Protein 9DBN (pdb70)

Sequence (1047 aa):
LKVIVGALIHSVKKLADVTILTIFCLSVFALVGLQLFKGNLKNKCVKNDMAVNETTNYSSHRKPDIYINKRGTSDPLLCGNGSDSGHCPDGYICLKTSDNPDFNYTSFDSFAWAFLSLFRLMTQDSWERLYQQTLRTSGKIYMIFFVLVIFLGSFYLVNLILAVVTMAYEEQNQATWVKLKTILFGLVTDPFAELTITLCIVVNTIFMAMEHHGMSPTFEAMLQIGNIVFTIFFTAEMVFKIIAFDPYYYFQKKWNIFDCIIVTVSLLELGVAKKGSLSVLRSFRLLRVFKLAKSWPTLNTLIKIIGNSVGALGNLTIILAIIVFVFALVGKQLLGENYRNNRKNISAPHEDWPRWHMHDFFHSFLIVFRILCGEWIENMWACMEVGQKSICLILFLTVMVLGNLVVLNLFIALLLNSFSADVGWQVRKTCYRIVEHSWFESFIIFMILLSSGSLAFEDYYLDQKPTVKALLEYTDRVFTFIFVFEMLLKWVAYGFKKYFTNAWCWLDFLIVNISLISLTAKILEYSEVAPIKALRTLRALRPLRALSRFEGMRVVVDALVGAIPSIMNVLLVCLIFWLIFSIMGVNLFAGKFWRCINYTDGEFSLVPLSIVNNKSDCKIQNSTGSFFWVNVKVNFDNVAMGYLALLQVATFKGWMDIMYAAVDSREVNMQPKWEDNVYMYLYFVIFIIFGGFFTLNLFVGVIIDNFNQQKKKLGGQDIFMTEEQKKYYNAMKKLGSKKPQKPIPRPLNKFQGFVFDIVTRQAFDITIMVLICLNMITMMVETDDQSEEKTKILGKINQFFVAVFTGECVMKMFALRQYYFTNGWNVFDFIVVVLSIASLIFSAILKSLQSYFSPTLFRVIRLARIGRILRLIRAAKGIRTLLFALMMSLPALFNIGLLLFLVMFIYSIFGMSSFPHVRWEAGIDDMFNFQTFANSMLCLFQITTSAGWDGLLSPILNTGPPYCDPNLPNSNGTRGDCGSPAVGIIFFTTYIIISFLIVVNMYIAVILENFNECRYWLGGCSAGQTCCKHLVCSRRHGWCVWDGTFS

Secondary structure (DSSP, 8-state):
-HHHHHHHHHHHHHTHHHHHHHHHHHHHHHHHHHHH-SSGGGEEEEE---S--SS-S-S--SS-----BPTTSSSBPB--SSTTS--PPTTEEEEE-S--HHHHT--SSSHHHHHHHHHHHHHTTTHHHHHHHHHHHT-GGGHHHHHHHIIIIIIHHHHHHHHHHHHHHHHHHHH--TTHHHHHT-----TTHHHHHHHHHHHHHHHHTT--SS--HHHHHHHHHHHHHHHHHHHHHHHHHHHHS-HHHHHTSHHHHHHHHHHHHHHHHBTTB--SS-HHHHTTGGGGGGGGGTT-HHHHHHHHHHHHHHTTTHHHHHHHHHHHHHHHHHHHHHHHHHHHHTHHHHS-TT-SS-SS--SSSHHHHHHHHHHHHT--HHHHHHHHHHS-HHHHHHHHHHHHHHHHHHHHHHHHHHHHHTT---HHHHHHHHHHHHHTSTTTTHHHHHHHHHHHHHHTT-SGGGTT-HHHHHHHHHHHHHHHHHHHHHHHHHHHHS-HHHHHT-TTTTHHHHHHHHHHHHHHHHHSS-TTSHHHHHHHHGGGGGGGHHHHHSHHHHHHHHHHHTTHHHHHHHHHHHHHHHHHHHHHHHHHHTT---EEEEESSS-EEEPPTTT--BHHHHHHT-SSTTEEEE--SS-SSSHHHHHHHHHHHHHTSSHHHHHHHHHH--BTTB---TTTTTTHHHHHHHHHIIIIIIHHHHHHHHHHHHHHHHHHHHTSSTTT--HHHHHHHHHHHHHHT----PPP----SHHHHHHHHHHT-HHHHHHHHHHHHHHHHHHHS--SS--HHHHHHHHHHHHHHHHHHHHHHHHHHHHS-SHHHHSHHHHHHHHHHHHHHHHHHHHHHHHT-SS---HHHHHHHHGGGGHHHHGGGTT-HHHHHHHHHHHHHHHHHHHHHHHHHHHHHHHHHHHHHHSSS----SS--SSSSSSSHHHHHHHHHHHHTTTTHH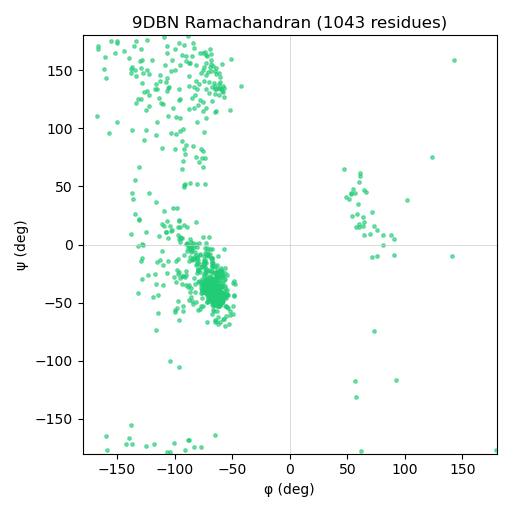HHHHHHH--STTTS-TT-SS-TTTTTTPPPHHHHHHHHHHHHHHHHHHHHHHHHHHHHHHH-/---TTS----SSS--SSSEEE-SSS--EEE-SS--

Radius of gyration: 33.31 Å; Cα contacts (8 Å, |Δi|>4): 1333; chains: 2; bounding box: 83×89×117 Å

Foldseek 3Di:
DVVVVVVVVVVCVLCVLLVVLLLQVLLLLLLLLLLQFALLLQWFFFFDPPDDDPDDPCPPVPPSRPFDCDFADPHGQGAAPDPQAAHDPPRTDTDRHDAGPLRNQQGSFALVNSSVLLVCLLLVQLNVVSVNSCCNRSGLVCVVSSVCSCVPSNLLSVLVLLLSLLVVVVVVPVVHVVLVVVQQVLCQDDVCNVVVVVVLLVVLLVLLQFAFQPADPVSVVVSVVSLVVSLVVLVCVLVSVCSNDDVCVQCVDVLNVLSVVLSVLSVCDVVVHDLQLPCLSVLSSLVNNLSCCVVFVLSVLLVLLVCCVVPVVVVLNVVLVVVLLVLLVVCQVQQLVLQQVVQVVVPDPPDNHHPQGSNDSVSSSLLLLVLLVRHQPSVLSSSVVRHPNVVSVCSSVVSNVVNNSSLSSSLSVSLCVRQVCVVLVVLLVVLVCVCPDPCNQVVLLVLLVVLLVLLQFPFLCVVVVPVNVVVSVVSLVVSLVVLVVNLVSVCSRDPPVVQVPDPQSVVSVVLSVLSVVLVVCVVDDPNPPPVSVVSVLQNLCSNCNNLVSDVLSVLQVVLLVLCVVLVVSLVVSLVSVVLSLLSSQSSSFRQQQKAKWFQDPSHTHGDDCVQFWFLVSLVVPPPDVGIDTGGQLQGSRHSVSSVLLLVCLQLVHCNVVHLQSSQQGNDHRTHGHGRNNVCCSVVSSVSNVSSHSSSVSSSLSSVVVSSVVVCVVVVDLSSSFDPVRVVVLVVLVVVVVCPDDDDADADPDPFLRVLVVVLPDPVNVVVLLVLLVVLSVLSNRRGNPDDPVSVVVSLVVLVVSLVVLVVSLVSCCRNGPCVCVVDPLSVLSVVLSVLSVVLNVVLVVVVVPPDDDDVSVNSVSVSSNSSSSVSCCVVSPSSVLSVSLVVSLCRSLVSLVVVLVSLLSSLLSSQSPQAQQADQRFSDDVQCGNRGSSNSSSVLVCCLSPNCLSVHCVSQSDDDPPNFHQPAPPPPPCRGRHHPNVVSSCSSVVSNVVSVSSSSVSSVSSSVSSVD/DQDEAPQDAQDPDWHDPCWGFDPDRTGIYNNRDDD

Solvent-accessible surface area: 50997 Å² total; per-residue (Å²): 175,155,128,100,63,14,54,110,74,121,49,79,138,67,28,34,75,1,67,91,8,16,93,34,23,11,14,10,29,0,0,15,0,0,9,13,1,11,0,34,1,24,15,14,1,14,84,54,92,116,83,150,88,183,99,76,74,140,100,58,124,172,171,44,82,91,63,58,70,54,122,42,53,78,49,34,24,13,0,4,141,32,111,42,8,1,108,32,51,147,13,42,85,23,93,106,19,94,73,16,14,16,101,66,26,4,2,0,12,24,58,58,98,0,65,51,5,0,47,6,0,15,37,37,3,25,0,29,75,0,0,29,18,1,0,6,5,18,0,43,110,34,40,92,14,0,55,79,4,5,66,38,5,1,23,12,4,55,6,4,35,34,11,17,11,20,98,12,34,81,97,84,54,136,81,144,217,97,107,108,105,48,34,146,150,29,121,36,92,78,131,117,13,88,94,62,30,34,90,22,4,53,52,3,13,88,47,13,20,73,33,46,76,60,40,55,91,102,59,29,32,83,15,42,105,10,15,65,71,20,6,102,105,4,27,30,30,16,71,128,16,58,70,21,71,64,105,176,146,1,80,141,73,167,102,17,48,47,8,28,78,0,7,64,33,1,95,118,1,32,9,16,18,39,115,43,45,63,9,47,76,44,7,54,2,0,52,2,14,50,39,37,1,144,92,47,100,17,9,37,31,3,38,116,0,31,30,28,4,119,46,88,11,10,106,66,41,97,65,34,43,93,31,10,98,77,24,0,90,58,2,60,114,78,1,3,80,43,1,96,71,38,64,149,86,21,22,45,112,130,52,93,48,8,38,14,5,3,64,60,79,29,4,0,22,1,7,2,18,13,1,24,21,22,30,0,2,78,8,0,18,16,0,7,64,14,9,99,110,60,72,0,72,111,26,2,47,55,4,14,76,92,0,46,64,34,35,44,50,1,17,3,1,0,9,18,52,16,29,90,123,129,120,38,127,97,68,79,112,34,9,59,115,54,21,115,47,75,170,39,94,65,84,3,44,118,13,1,104,78,5,10,33,12,4,7,126,42,26,62,67,13,93,119,99,101,103,42,81,53,112,9,103,129,42,7,111,72,26,5,80,57,3,26,138,15,20,88,49,63,53,52,0,71,34,118,173,121,9,79,108,60,83,19,24,100,39,12,35,90,0,4,50,27,1,60,80,2,29,67,12,60,123,100,98,147,26,146,60,78,85,29,97,55,48,94,52,62,38,2,35,12,0,37,7,20,14,14,65,79,73,1,2,79,24,0,20,62,8,42,69,30,1,84,80,23,32,108,72,5,95,73,0,26,81,34,22,29,30,12,12,0,1,30,0,2,18,9,0,20,2,26,2,82,53,0,4,35,67,80,120,9,69,65,24,83,8,78,62,111,82,0,56,46,94,63,26,4,142,119,70,65,112,82,77,18,37,53,46,16,25,4,44,10,15,1,12,73,46,73,41,0,50,9,0,1,23,2,1,27,32,38,42,12,2,31,77,0,0,49,13,0,0,15,1,44,86,69,84,64,0,15,82,80,36,58,30,30,131,10,2,78,14,1,4,72,2,13,65,58,1,19,34,7,8,76,0,0,19,30,0,24,7,61,60,19,6,76,79,36,68,138,127,127,68,30,33,50,10,4,1,6,95,108,36,86,127,110,19,67,42,4,74,141,130,26,64,127,154,110,124,122,106,53,77,136,22,151,69,196,123,18,4,126,40,31,47,58,15,85,92,120,33,26,64,100,61,11,41,78,40,0,55,92,1,24,89,29,3,31,94,11,51,35,143,41,67,144,111,52,61,110,72,21,24,123,54,16,96,101,13,4,62,34,8,36,36,41,6,90,62,26,73,82,1,21,124,132,56,2,124,98,74,56,69,15,47,51,9,68,85,11,5,67,90,0,62,51,14,31,86,103,17,55,73,17,135,83,138,104,56,186,46,44,99,60,78,52,64,63,37,36,37,24,11,41,3,1,0,57,26,19,24,112,58,27,169,10,3,76,80,25,46,57,15,18,63,1,0,67,8,2,7,117,0,0,23,50,11,16,94,11,18,25,12,11,23,0,13,44,0,3,65,33,4,11,35,6,47,92,32,70,8,7,13,53,4,0,2,5,24,28,48,38,1,0,27,0,0,0,18,1,0,12,26,29,2,10,0,39,14,2,0,20,1,2,17,3,110,14,86,1,25,6,57,54,140,35,113,96,23,111,61,27,129,2,9,7,3,28,55,62,65,0,44,106,13,0,22,51,0,7,65,61,1,70,42,10,21,31,11,9,35,24,0,5,25,13,3,42,120,98,96,35,88,69,135,120,19,18,7,88,54,83,90,93,4,84,100,93,7,71,42,29,124,102,80,22,68,0,1,22,36,44,55,179,81

Structure (mmCIF, N/CA/C/O backbone):
data_9DBN
#
_entry.id   9DBN
#
_cell.length_a   1.00
_cell.length_b   1.00
_cell.length_c   1.00
_cell.angle_alpha   90.00
_cell.angle_beta   90.00
_cell.angle_gamma   90.00
#
_symmetry.space_group_name_H-M   'P 1'
#
loop_
_entity.id
_entity.type
_entity.pdbx_description
1 polymer 'Sodium channel protein type 10 subunit alpha'
2 polymer Beta/omega-theraphotoxin-Tp1a
3 branched beta-D-mannopyranose-(1-4)-2-acetamido-2-deoxy-beta-D-glucopyranose-(1-4)-2-acetamido-2-deoxy-beta-D-glucopyranose
4 non-polymer CHOLESTEROL
5 non-polymer 1,2-DIOLEOYL-SN-GLYCERO-3-PHOSPHOCHOLINE
6 non-polymer 1-O-OCTADECYL-SN-GLYCERO-3-PHOSPHOCHOLINE
7 non-polymer O-[(R)-{[(2R)-2,3-bis(octadecanoyloxy)propyl]oxy}(hydroxy)phosphoryl]-L-serine
#
loop_
_atom_site.group_PDB
_atom_site.id
_atom_site.type_symbol
_atom_site.label_atom_id
_atom_site.label_alt_id
_atom_site.label_comp_id
_atom_site.label_asym_id
_atom_site.label_entity_id
_atom_site.label_seq_id
_atom_site.pdbx_PDB_ins_code
_atom_site.Cartn_x
_atom_site.Cartn_y
_atom_site.Cartn_z
_atom_site.occupancy
_atom_site.B_iso_or_equiv
_atom_site.auth_seq_id
_atom_site.auth_comp_id
_atom_site.auth_asym_id
_atom_site.auth_atom_id
_atom_site.pdbx_PDB_model_num
ATOM 1 N N . LEU A 1 277 ? 135.046 185.231 152.217 1.00 161.67 232 LEU A N 1
ATOM 2 C CA . LEU A 1 277 ? 136.061 184.416 152.874 1.00 164.77 232 LEU A CA 1
ATOM 3 C C . LEU A 1 277 ? 135.441 183.554 153.969 1.00 168.08 232 LEU A C 1
ATOM 4 O O . LEU A 1 277 ? 136.056 182.600 154.447 1.00 168.69 232 LEU A O 1
ATOM 9 N N . LYS A 1 278 ? 134.215 183.897 154.368 1.00 168.99 233 LYS A N 1
ATOM 10 C CA . LYS A 1 278 ? 133.516 183.077 155.350 1.00 170.14 233 LYS A CA 1
ATOM 11 C C . LYS A 1 278 ? 133.238 181.681 154.810 1.00 170.12 233 LYS A C 1
ATOM 12 O O . LYS A 1 278 ? 133.253 180.708 155.571 1.00 169.58 233 LYS A O 1
ATOM 18 N N . VAL A 1 279 ? 133.000 181.560 153.502 1.00 169.12 234 VAL A N 1
ATOM 19 C CA . VAL A 1 279 ? 132.741 180.251 152.908 1.00 167.30 234 VAL A CA 1
ATOM 20 C C . VAL A 1 279 ? 133.972 179.359 153.024 1.00 169.05 234 VAL A C 1
ATOM 21 O O . VAL A 1 279 ? 133.882 178.194 153.431 1.00 169.70 234 VAL A O 1
ATOM 25 N N . ILE A 1 280 ? 135.146 179.893 152.674 1.00 168.74 235 ILE A N 1
ATOM 26 C CA . ILE A 1 280 ? 136.358 179.084 152.759 1.00 165.73 235 ILE A CA 1
ATOM 27 C C . ILE A 1 280 ? 136.743 178.837 154.213 1.00 164.75 235 ILE A C 1
ATOM 28 O O . ILE A 1 280 ? 137.304 177.784 154.539 1.00 162.47 235 ILE A O 1
ATOM 33 N N . VAL A 1 281 ? 136.444 179.780 155.111 1.00 167.23 236 VAL A N 1
ATOM 34 C CA . VAL A 1 281 ? 136.683 179.545 156.535 1.00 168.59 236 VAL A CA 1
ATOM 35 C C . VAL A 1 281 ? 135.824 178.387 157.031 1.00 167.23 236 VAL A C 1
ATOM 36 O O . VAL A 1 281 ? 136.297 177.507 157.761 1.00 164.65 236 VAL A O 1
ATOM 40 N N . GLY A 1 282 ? 134.548 178.373 156.641 1.00 166.97 237 GLY A N 1
ATOM 41 C CA . GLY A 1 282 ? 133.683 177.264 157.008 1.00 164.48 237 GLY A CA 1
ATOM 42 C C . GLY A 1 282 ? 134.142 175.948 156.412 1.00 162.29 237 GLY A C 1
ATOM 43 O O . GLY A 1 282 ? 134.089 174.905 157.068 1.00 158.88 237 GLY A O 1
ATOM 44 N N . ALA A 1 283 ? 134.602 175.978 155.160 1.00 165.45 238 ALA A N 1
ATOM 45 C CA . ALA A 1 283 ? 135.132 174.766 154.544 1.00 163.53 238 ALA A CA 1
ATOM 46 C C . ALA A 1 283 ? 136.342 174.248 155.309 1.00 157.67 238 ALA A C 1
ATOM 47 O O . ALA A 1 283 ? 136.459 173.043 155.559 1.00 153.65 238 ALA A O 1
ATOM 49 N N . LEU A 1 284 ? 137.247 175.148 155.703 1.00 157.97 239 LEU A N 1
ATOM 50 C CA . LEU A 1 284 ? 138.429 174.737 156.453 1.00 155.89 239 LEU A CA 1
ATOM 51 C C . LEU A 1 284 ? 138.058 174.173 157.818 1.00 152.14 239 LEU A C 1
ATOM 52 O O . LEU A 1 284 ? 138.617 173.157 158.250 1.00 147.34 239 LEU A O 1
ATOM 57 N N . ILE A 1 285 ? 137.121 174.818 158.520 1.00 156.50 240 ILE A N 1
ATOM 58 C CA . ILE A 1 285 ? 136.764 174.338 159.852 1.00 153.90 240 ILE A CA 1
ATOM 59 C C . ILE A 1 285 ? 136.045 172.998 159.761 1.00 148.51 240 ILE A C 1
ATOM 60 O O . ILE A 1 285 ? 136.239 172.123 160.607 1.00 140.87 240 ILE A O 1
ATOM 65 N N . HIS A 1 286 ? 135.224 172.797 158.725 1.00 152.28 241 HIS A N 1
ATOM 66 C CA . HIS A 1 286 ? 134.606 171.486 158.538 1.00 150.06 241 HIS A CA 1
ATOM 67 C C . HIS A 1 286 ? 135.647 170.426 158.194 1.00 142.43 241 HIS A C 1
ATOM 68 O O . HIS A 1 286 ? 135.587 169.298 158.703 1.00 134.49 241 HIS A O 1
ATOM 75 N N . SER A 1 287 ? 136.612 170.770 157.335 1.00 144.89 242 SER A N 1
ATOM 76 C CA . SER A 1 287 ? 137.634 169.810 156.935 1.00 138.29 242 SER A CA 1
ATOM 77 C C . SER A 1 287 ? 138.505 169.406 158.116 1.00 133.29 242 SER A C 1
ATOM 78 O O . SER A 1 287 ? 138.947 168.255 158.204 1.00 127.48 242 SER A O 1
ATOM 81 N N . VAL A 1 288 ? 138.790 170.343 159.020 1.00 136.74 243 VAL A N 1
ATOM 82 C CA . VAL A 1 288 ? 139.542 169.970 160.214 1.00 131.61 243 VAL A CA 1
ATOM 83 C C . VAL A 1 288 ? 138.643 169.238 161.206 1.00 123.19 243 VAL A C 1
ATOM 84 O O . VAL A 1 288 ? 139.089 168.316 161.893 1.00 116.23 243 VAL A O 1
ATOM 88 N N . LYS A 1 289 ? 137.360 169.611 161.275 1.00 124.53 244 LYS A N 1
ATOM 89 C CA . LYS A 1 289 ? 136.449 169.009 162.243 1.00 120.55 244 LYS A CA 1
ATOM 90 C C . LYS A 1 289 ? 136.228 167.533 161.953 1.00 116.02 244 LYS A C 1
ATOM 91 O O . LYS A 1 289 ? 136.158 166.713 162.876 1.00 113.28 244 LYS A O 1
ATOM 97 N N . LYS A 1 290 ? 136.092 167.174 160.673 1.00 116.21 245 LYS A N 1
ATOM 98 C CA . LYS A 1 290 ? 135.954 165.760 160.341 1.00 112.07 245 LYS A CA 1
ATOM 99 C C . LYS A 1 290 ? 137.169 164.969 160.806 1.00 103.26 245 LYS A C 1
ATOM 100 O O . LYS A 1 290 ? 137.034 163.813 161.220 1.00 95.38 245 LYS A O 1
ATOM 106 N N . LEU A 1 291 ? 138.351 165.584 160.778 1.00 106.80 246 LEU A N 1
ATOM 107 C CA . LEU A 1 291 ? 139.583 164.950 161.226 1.00 101.31 246 LEU A CA 1
ATOM 108 C C . LEU A 1 291 ? 140.087 165.501 162.556 1.00 95.65 246 LEU A C 1
ATOM 109 O O . LEU A 1 291 ? 141.219 165.203 162.942 1.00 85.73 246 LEU A O 1
ATOM 114 N N . ALA A 1 292 ? 139.283 166.298 163.266 1.00 103.21 247 ALA A N 1
ATOM 115 C CA . ALA A 1 292 ? 139.757 166.908 164.508 1.00 96.44 247 ALA A CA 1
ATOM 116 C C . ALA A 1 292 ? 140.014 165.861 165.582 1.00 85.01 247 ALA A C 1
ATOM 117 O O . ALA A 1 292 ? 141.090 165.834 166.192 1.00 81.27 247 ALA A O 1
ATOM 119 N N . ASP A 1 293 ? 139.033 164.992 165.832 1.00 86.07 248 ASP A N 1
ATOM 120 C CA . ASP A 1 293 ? 139.192 163.981 166.870 1.00 88.43 248 ASP A CA 1
ATOM 121 C C . ASP A 1 293 ? 140.320 163.019 166.530 1.00 81.04 248 ASP A C 1
ATOM 122 O O . ASP A 1 293 ? 141.140 162.682 167.393 1.00 84.12 248 ASP A O 1
ATOM 127 N N . VAL A 1 294 ? 140.390 162.581 165.272 1.00 71.47 249 VAL A N 1
ATOM 128 C CA . VAL A 1 294 ? 141.428 161.634 164.885 1.00 71.66 249 VAL A CA 1
ATOM 129 C C . VAL A 1 294 ? 142.803 162.289 164.945 1.00 75.50 249 VAL A C 1
ATOM 130 O O . VAL A 1 294 ? 143.783 161.650 165.332 1.00 72.06 249 VAL A O 1
ATOM 134 N N . THR A 1 295 ? 142.900 163.577 164.602 1.00 82.28 250 THR A N 1
ATOM 135 C CA . THR A 1 295 ? 144.194 164.253 164.657 1.00 77.09 250 THR A CA 1
ATOM 136 C C . THR A 1 295 ? 144.651 164.458 166.095 1.00 72.36 250 THR A C 1
ATOM 137 O O . THR A 1 295 ? 145.835 164.274 166.411 1.00 67.71 250 THR A O 1
ATOM 141 N N . ILE A 1 296 ? 143.729 164.838 166.983 1.00 74.44 251 ILE A N 1
ATOM 142 C CA . ILE A 1 296 ? 144.083 164.973 168.392 1.00 69.74 251 ILE A CA 1
ATOM 143 C C . ILE A 1 296 ? 144.504 163.626 168.961 1.00 63.59 251 ILE A C 1
ATOM 144 O O . ILE A 1 296 ? 145.475 163.535 169.721 1.00 65.19 251 ILE A O 1
ATOM 149 N N . LEU A 1 297 ? 143.794 162.556 168.598 1.00 63.59 252 LEU A N 1
ATOM 150 C CA . LEU A 1 297 ? 144.188 161.234 169.072 1.00 60.10 252 LEU A CA 1
ATOM 151 C C . LEU A 1 297 ? 145.550 160.832 168.521 1.00 55.27 252 LEU A C 1
ATOM 152 O O . LEU A 1 297 ? 146.353 160.219 169.231 1.00 61.11 252 LEU A O 1
ATOM 157 N N . THR A 1 298 ? 145.829 161.165 167.258 1.00 55.69 253 THR A N 1
ATOM 158 C CA . THR A 1 298 ? 147.127 160.832 166.679 1.00 62.35 253 THR A CA 1
ATOM 159 C C . THR A 1 298 ? 148.250 161.542 167.420 1.00 56.56 253 THR A C 1
ATOM 160 O O . THR A 1 298 ? 149.247 160.919 167.801 1.00 41.92 253 THR A O 1
ATOM 164 N N . ILE A 1 299 ? 148.095 162.846 167.654 1.00 57.63 254 ILE A N 1
ATOM 165 C CA . ILE A 1 299 ? 149.156 163.585 168.331 1.00 47.81 254 ILE A CA 1
ATOM 166 C C . ILE A 1 299 ? 149.303 163.110 169.773 1.00 48.54 254 ILE A C 1
ATOM 167 O O . ILE A 1 299 ? 150.421 162.986 170.284 1.00 46.92 254 ILE A O 1
ATOM 172 N N . PHE A 1 300 ? 148.188 162.786 170.437 1.00 51.78 255 PHE A N 1
ATOM 173 C CA . PHE A 1 300 ? 148.253 162.337 171.824 1.00 40.81 255 PHE A CA 1
ATOM 174 C C . PHE A 1 300 ? 148.946 160.984 171.935 1.00 33.91 255 PHE A C 1
ATOM 175 O O . PHE A 1 300 ? 149.849 160.803 172.760 1.00 37.30 255 PHE A O 1
ATOM 183 N N . CYS A 1 301 ? 148.524 160.013 171.124 1.00 32.93 256 CYS A N 1
ATOM 184 C CA . CYS A 1 301 ? 149.141 158.694 171.177 1.00 33.63 256 CYS A CA 1
ATOM 185 C C . CYS A 1 301 ? 150.598 158.751 170.743 1.00 39.73 256 CYS A C 1
ATOM 186 O O . CYS A 1 301 ? 151.445 158.051 171.311 1.00 41.97 256 CYS A O 1
ATOM 189 N N . LEU A 1 302 ? 150.914 159.579 169.742 1.00 42.01 257 LEU A N 1
ATOM 190 C CA . LEU A 1 302 ? 152.302 159.718 169.321 1.00 34.40 257 LEU A CA 1
ATOM 191 C C . LEU A 1 302 ? 153.153 160.330 170.424 1.00 26.94 257 LEU A C 1
ATOM 192 O O . LEU A 1 302 ? 154.280 159.890 170.650 1.00 33.25 257 LEU A O 1
ATOM 197 N N . SER A 1 303 ? 152.630 161.336 171.131 1.00 23.36 258 SER A N 1
ATOM 198 C CA . SER A 1 303 ? 153.372 161.923 172.243 1.00 25.87 258 SER A CA 1
ATOM 199 C C . SER A 1 303 ? 153.574 160.916 173.370 1.00 29.62 258 SER A C 1
ATOM 200 O O . SER A 1 303 ? 154.657 160.845 173.965 1.00 36.12 258 SER A O 1
ATOM 203 N N . VAL A 1 304 ? 152.542 160.128 173.677 1.00 32.04 259 VAL A N 1
ATOM 204 C CA . VAL A 1 304 ? 152.651 159.137 174.745 1.00 27.28 259 VAL A CA 1
ATOM 205 C C . VAL A 1 304 ? 153.694 158.084 174.389 1.00 26.70 259 VAL A C 1
ATOM 206 O O . VAL A 1 304 ? 154.546 157.719 175.211 1.00 35.93 259 VAL A O 1
ATOM 210 N N . PHE A 1 305 ? 153.656 157.590 173.152 1.00 21.76 260 PHE A N 1
ATOM 211 C CA . PHE A 1 305 ? 154.626 156.579 172.755 1.00 20.92 260 PHE A CA 1
ATOM 212 C C . PHE A 1 305 ? 156.013 157.180 172.570 1.00 25.08 260 PHE A C 1
ATOM 213 O O . PHE A 1 305 ? 157.015 156.478 172.726 1.00 22.54 260 PHE A O 1
ATOM 221 N N . ALA A 1 306 ? 156.094 158.475 172.261 1.00 27.58 261 ALA A N 1
ATOM 222 C CA . ALA A 1 306 ? 157.379 159.160 172.250 1.00 15.99 261 ALA A CA 1
ATOM 223 C C . ALA A 1 306 ? 157.976 159.209 173.645 1.00 18.96 261 ALA A C 1
ATOM 224 O O . ALA A 1 306 ? 159.184 159.024 173.816 1.00 19.32 261 ALA A O 1
ATOM 226 N N . LEU A 1 307 ? 157.141 159.467 174.654 1.00 21.99 262 LEU A N 1
ATOM 227 C CA . LEU A 1 307 ? 157.608 159.416 176.035 1.00 13.10 262 LEU A CA 1
ATOM 228 C C . LEU A 1 307 ? 158.058 158.012 176.410 1.00 11.53 262 LEU A C 1
ATOM 229 O O . LEU A 1 307 ? 159.088 157.838 177.072 1.00 17.12 262 LEU A O 1
ATOM 234 N N . VAL A 1 308 ? 157.300 156.998 175.996 1.00 11.01 263 VAL A N 1
ATOM 235 C CA . VAL A 1 308 ? 157.687 155.617 176.279 1.00 12.15 263 VAL A CA 1
ATOM 236 C C . VAL A 1 308 ? 159.036 155.303 175.641 1.00 13.14 263 VAL A C 1
ATOM 237 O O . VAL A 1 308 ? 159.917 154.701 176.268 1.00 15.89 263 VAL A O 1
ATOM 241 N N . GLY A 1 309 ? 159.214 155.707 174.381 1.00 16.77 264 GLY A N 1
ATOM 242 C CA . GLY A 1 309 ? 160.472 155.459 173.698 1.00 13.50 264 GLY A CA 1
ATOM 243 C C . GLY A 1 309 ? 161.634 156.208 174.318 1.00 15.72 264 GLY A C 1
ATOM 244 O O . GLY A 1 309 ? 162.714 155.648 174.495 1.00 12.95 264 GLY A O 1
ATOM 245 N N . LEU A 1 310 ? 161.427 157.479 174.663 1.00 18.67 265 LEU A N 1
ATOM 246 C CA . LEU A 1 310 ? 162.462 158.250 175.340 1.00 14.06 265 LEU A CA 1
ATOM 247 C C . LEU A 1 310 ? 162.876 157.577 176.641 1.00 20.19 265 LEU A C 1
ATOM 248 O O . LEU A 1 310 ? 164.069 157.432 176.927 1.00 28.26 265 LEU A O 1
ATOM 253 N N . GLN A 1 311 ? 161.898 157.152 177.442 1.00 17.71 266 GLN A N 1
ATOM 254 C CA . GLN A 1 311 ? 162.211 156.578 178.744 1.00 20.57 266 GLN A CA 1
ATOM 255 C C . GLN A 1 311 ? 162.901 155.227 178.612 1.00 24.68 266 GLN A C 1
ATOM 256 O O . GLN A 1 311 ? 163.832 154.930 179.367 1.00 37.31 266 GLN A O 1
ATOM 262 N N . LEU A 1 312 ? 162.494 154.375 177.688 1.00 19.41 267 LEU A N 1
ATOM 263 C CA . LEU A 1 312 ? 163.095 153.019 177.634 1.00 20.29 267 LEU A CA 1
ATOM 264 C C . LEU A 1 312 ? 164.359 153.076 176.794 1.00 22.03 267 LEU A C 1
ATOM 265 O O . LEU A 1 312 ? 165.334 152.402 177.155 1.00 31.00 267 LEU A O 1
ATOM 270 N N . PHE A 1 313 ? 164.309 153.817 175.688 1.00 23.09 268 PHE A N 1
ATOM 271 C CA . PHE A 1 313 ? 165.439 153.940 174.732 1.00 23.86 268 PHE A CA 1
ATOM 272 C C . PHE A 1 313 ? 165.993 155.357 174.844 1.00 31.18 268 PHE A C 1
ATOM 273 O O . PHE A 1 313 ? 165.221 156.300 174.657 1.00 29.13 268 PHE A O 1
ATOM 281 N N . LYS A 1 314 ? 167.272 155.515 175.181 1.00 25.52 269 LYS A N 1
ATOM 282 C CA . LYS A 1 314 ? 167.904 156.855 175.256 1.00 25.55 269 LYS A CA 1
ATOM 283 C C . LYS A 1 314 ? 169.420 156.668 175.349 1.00 32.37 269 LYS A C 1
ATOM 284 O O . LYS A 1 314 ? 169.876 156.227 176.410 1.00 50.81 269 LYS A O 1
ATOM 290 N N . GLY A 1 315 ? 170.155 157.023 174.300 1.00 28.06 270 GLY A N 1
ATOM 291 C CA . GLY A 1 315 ? 171.610 156.893 174.268 1.00 27.07 270 GLY A CA 1
ATOM 292 C C . GLY A 1 315 ? 172.014 155.558 173.712 1.00 26.31 270 GLY A C 1
ATOM 293 O O . GLY A 1 315 ? 173.207 155.396 173.480 1.00 30.83 270 GLY A O 1
ATOM 294 N N . ASN A 1 316 ? 171.086 154.632 173.502 1.00 23.99 271 ASN A N 1
ATOM 295 C CA . ASN A 1 316 ? 171.474 153.260 173.077 1.00 22.40 271 ASN A CA 1
ATOM 296 C C . ASN A 1 316 ? 171.733 153.311 171.580 1.00 25.04 271 ASN A C 1
ATOM 297 O O . ASN A 1 316 ? 172.274 152.342 171.064 1.00 30.49 271 ASN A O 1
ATOM 302 N N . LEU A 1 317 ? 171.359 154.402 170.912 1.00 21.99 272 LEU A N 1
ATOM 303 C CA . LEU A 1 317 ? 171.620 154.611 169.469 1.00 17.20 272 LEU A CA 1
ATOM 304 C C . LEU A 1 317 ? 173.036 155.153 169.295 1.00 22.51 272 LEU A C 1
ATOM 305 O O . LEU A 1 317 ? 173.502 155.162 168.150 1.00 28.74 272 LEU A O 1
ATOM 310 N N . LYS A 1 318 ? 173.706 155.559 170.379 1.00 22.52 273 LYS A N 1
ATOM 311 C CA . LYS A 1 318 ? 175.086 156.026 170.379 1.00 11.97 273 LYS A CA 1
ATOM 312 C C . LYS A 1 318 ? 176.045 154.901 170.749 1.00 13.30 273 LYS A C 1
ATOM 313 O O . LYS A 1 318 ? 177.171 155.143 171.179 1.00 25.22 273 LYS A O 1
ATOM 319 N N . ASN A 1 319 ? 175.608 153.657 170.585 1.00 12.07 274 ASN A N 1
ATOM 320 C CA . ASN A 1 319 ? 176.356 152.489 171.045 1.00 21.43 274 ASN A CA 1
ATOM 321 C C . ASN A 1 319 ? 177.093 151.882 169.859 1.00 24.80 274 ASN A C 1
ATOM 322 O O . ASN A 1 319 ? 176.632 150.911 169.259 1.00 31.49 274 ASN A O 1
ATOM 327 N N . LYS A 1 320 ? 178.253 152.454 169.540 1.00 23.38 275 LYS A N 1
ATOM 328 C CA . LYS A 1 320 ? 179.083 151.929 168.433 1.00 24.70 275 LYS A CA 1
ATOM 329 C C . LYS A 1 320 ? 180.121 150.996 169.037 1.00 25.89 275 LYS A C 1
ATOM 330 O O . LYS A 1 320 ? 180.400 151.164 170.218 1.00 29.49 275 LYS A O 1
ATOM 336 N N . CYS A 1 321 ? 180.623 150.043 168.267 1.00 30.75 276 CYS A N 1
ATOM 337 C CA . CYS A 1 321 ? 181.668 149.106 168.678 1.00 38.64 276 CYS A CA 1
ATOM 338 C C . CYS A 1 321 ? 183.037 149.779 168.552 1.00 40.32 276 CYS A C 1
ATOM 339 O O . CYS A 1 321 ? 183.822 149.520 167.638 1.00 43.96 276 CYS A O 1
ATOM 342 N N . VAL A 1 322 ? 183.316 150.668 169.506 1.00 34.88 277 VAL A N 1
ATOM 343 C CA . VAL A 1 322 ? 184.593 151.370 169.528 1.00 40.04 277 VAL A CA 1
ATOM 344 C C . VAL A 1 322 ? 185.699 150.393 169.902 1.00 48.65 277 VAL A C 1
ATOM 345 O O . VAL A 1 322 ? 185.587 149.649 170.885 1.00 45.70 277 VAL A O 1
ATOM 349 N N . LYS A 1 323 ? 186.772 150.390 169.117 1.00 60.17 278 LYS A N 1
ATOM 350 C CA . LYS A 1 323 ? 187.859 149.445 169.311 1.00 66.46 278 LYS A CA 1
ATOM 351 C C . LYS A 1 323 ? 188.725 149.835 170.504 1.00 74.11 278 LYS A C 1
ATOM 352 O O . LYS A 1 323 ? 188.872 151.011 170.848 1.00 73.04 278 LYS A O 1
ATOM 358 N N . ASN A 1 324 ? 189.305 148.819 171.135 1.00 80.44 279 ASN A N 1
ATOM 359 C CA . ASN A 1 324 ? 190.300 148.995 172.179 1.00 86.67 279 ASN A CA 1
ATOM 360 C C . ASN A 1 324 ? 191.668 148.588 171.650 1.00 102.66 279 ASN A C 1
ATOM 361 O O . ASN A 1 324 ? 191.779 147.784 170.720 1.00 104.06 279 ASN A O 1
ATOM 366 N N . ASP A 1 325 ? 192.714 149.154 172.251 1.00 115.12 280 ASP A N 1
ATOM 367 C CA . ASP A 1 325 ? 194.084 148.738 171.955 1.00 128.15 280 ASP A CA 1
ATOM 368 C C . ASP A 1 325 ? 194.326 147.416 172.677 1.00 130.52 280 ASP A C 1
ATOM 369 O O . ASP A 1 325 ? 194.883 147.356 173.776 1.00 131.44 280 ASP A O 1
ATOM 374 N N . MET A 1 326 ? 193.877 146.332 172.036 1.00 129.98 281 MET A N 1
ATOM 375 C CA . MET A 1 326 ? 193.937 145.014 172.661 1.00 130.28 281 MET A CA 1
ATOM 376 C C . MET A 1 326 ? 195.371 144.602 172.965 1.00 136.68 281 MET A C 1
ATOM 377 O O . MET A 1 326 ? 195.660 144.082 174.049 1.00 137.64 281 MET A O 1
ATOM 382 N N . ALA A 1 327 ? 196.281 144.822 172.022 1.00 143.11 282 ALA A N 1
ATOM 383 C CA . ALA A 1 327 ? 197.683 144.537 172.270 1.00 151.92 282 ALA A CA 1
ATOM 384 C C . ALA A 1 327 ? 198.259 145.537 173.267 1.00 156.32 282 ALA A C 1
ATOM 385 O O . ALA A 1 327 ? 197.969 146.736 173.226 1.00 154.71 282 ALA A O 1
ATOM 387 N N . VAL A 1 328 ? 199.088 145.026 174.175 1.00 160.46 283 VAL A N 1
ATOM 388 C CA . VAL A 1 328 ? 199.707 145.880 175.179 1.00 162.74 283 VAL A CA 1
ATOM 389 C C . VAL A 1 328 ? 200.785 146.742 174.531 1.00 166.43 283 VAL A C 1
ATOM 390 O O . VAL A 1 328 ? 201.347 146.408 173.484 1.00 164.45 283 VAL A O 1
ATOM 394 N N . ASN A 1 329 ? 201.072 147.874 175.167 1.00 171.04 284 ASN A N 1
ATOM 395 C CA . ASN A 1 329 ? 202.068 148.817 174.679 1.00 173.78 284 ASN A CA 1
ATOM 396 C C . ASN A 1 329 ? 203.037 149.139 175.806 1.00 174.55 284 ASN A C 1
ATOM 397 O O . ASN A 1 329 ? 202.622 149.299 176.958 1.00 173.07 284 ASN A O 1
ATOM 402 N N . GLU A 1 330 ? 204.327 149.227 175.470 1.00 175.75 285 GLU A N 1
ATOM 403 C CA . GLU A 1 330 ? 205.334 149.543 176.477 1.00 178.38 285 GLU A CA 1
ATOM 404 C C . GLU A 1 330 ? 205.133 150.939 177.051 1.00 179.74 285 GLU A C 1
ATOM 405 O O . GLU A 1 330 ? 205.305 151.145 178.258 1.00 179.26 285 GLU A O 1
ATOM 411 N N . THR A 1 331 ? 204.770 151.902 176.210 1.00 181.45 286 THR A N 1
ATOM 412 C CA . THR A 1 331 ? 204.466 153.257 176.636 1.00 181.49 286 THR A CA 1
ATOM 413 C C . THR A 1 331 ? 202.956 153.458 176.559 1.00 182.64 286 THR A C 1
ATOM 414 O O . THR A 1 331 ? 202.227 152.609 176.039 1.00 181.90 286 THR A O 1
ATOM 418 N N . THR A 1 332 ? 202.487 154.582 177.099 1.00 184.21 287 THR A N 1
ATOM 419 C CA . THR A 1 332 ? 201.063 154.895 177.094 1.00 183.53 287 THR A CA 1
ATOM 420 C C . THR A 1 332 ? 200.518 154.925 175.672 1.00 182.45 287 THR A C 1
ATOM 421 O O . THR A 1 332 ? 201.092 155.561 174.785 1.00 180.36 287 THR A O 1
ATOM 425 N N . ASN A 1 333 ? 199.401 154.228 175.464 1.00 181.82 288 ASN A N 1
ATOM 426 C CA . ASN A 1 333 ? 198.760 154.130 174.161 1.00 179.03 288 ASN A CA 1
ATOM 427 C C . ASN A 1 333 ? 197.679 155.188 173.962 1.00 178.15 288 ASN A C 1
ATOM 428 O O . ASN A 1 333 ? 196.980 155.168 172.943 1.00 175.15 288 ASN A O 1
ATOM 433 N N . TYR A 1 334 ? 197.530 156.110 174.916 1.00 180.33 289 TYR A N 1
ATOM 434 C CA . TYR A 1 334 ? 196.538 157.176 174.831 1.00 177.60 289 TYR A CA 1
ATOM 435 C C . TYR A 1 334 ? 197.192 158.552 174.764 1.00 175.35 289 TYR A C 1
ATOM 436 O O . TYR A 1 334 ? 196.653 159.516 175.317 1.00 173.93 289 TYR A O 1
ATOM 445 N N . SER A 1 335 ? 198.336 158.662 174.083 1.00 176.31 290 SER A N 1
ATOM 446 C CA . SER A 1 335 ? 199.101 159.906 174.069 1.00 173.79 290 SER A CA 1
ATOM 447 C C . SER A 1 335 ? 198.290 161.074 173.520 1.00 171.09 290 SER A C 1
ATOM 448 O O . SER A 1 335 ? 198.307 162.175 174.079 1.00 169.31 290 SER A O 1
ATOM 451 N N . SER A 1 336 ? 197.572 160.852 172.419 1.00 167.93 291 SER A N 1
ATOM 452 C CA . SER A 1 336 ? 196.746 161.890 171.811 1.00 163.14 291 SER A CA 1
ATOM 453 C C . SER A 1 336 ? 195.275 161.735 172.182 1.00 160.60 291 SER A C 1
ATOM 454 O O . SER A 1 336 ? 194.663 162.668 172.712 1.00 159.38 291 SER A O 1
ATOM 457 N N . HIS A 1 337 ? 194.695 160.566 171.905 1.00 159.50 292 HIS A N 1
ATOM 458 C CA . HIS A 1 337 ? 193.285 160.265 172.143 1.00 150.55 292 HIS A CA 1
ATOM 459 C C . HIS A 1 337 ? 192.347 161.228 171.424 1.00 146.17 292 HIS A C 1
ATOM 460 O O . HIS A 1 337 ? 191.157 161.292 171.746 1.00 142.76 292 HIS A O 1
ATOM 467 N N . ARG A 1 338 ? 192.858 161.988 170.455 1.00 147.56 293 ARG A N 1
ATOM 468 C CA . ARG A 1 338 ? 192.022 162.866 169.647 1.00 147.45 293 ARG A CA 1
ATOM 469 C C . ARG A 1 338 ? 191.227 162.095 168.602 1.00 144.60 293 ARG A C 1
ATOM 470 O O . ARG A 1 338 ? 190.059 162.414 168.354 1.00 143.46 293 ARG A O 1
ATOM 478 N N . LYS A 1 339 ? 191.835 161.085 167.984 1.00 140.84 294 LYS A N 1
ATOM 479 C CA . LYS A 1 339 ? 191.146 160.206 167.038 1.00 134.14 294 LYS A CA 1
ATOM 480 C C . LYS A 1 339 ? 191.426 158.743 167.372 1.00 126.15 294 LYS A C 1
ATOM 481 O O . LYS A 1 339 ? 192.091 158.035 166.611 1.00 121.96 294 LYS A O 1
ATOM 487 N N . PRO A 1 340 ? 190.934 158.254 168.512 1.00 123.89 295 PRO A N 1
ATOM 488 C CA . PRO A 1 340 ? 191.004 156.812 168.803 1.00 113.03 295 PRO A CA 1
ATOM 489 C C . PRO A 1 340 ? 189.742 156.043 168.432 1.00 99.66 295 PRO A C 1
ATOM 490 O O . PRO A 1 340 ? 189.694 154.834 168.680 1.00 96.99 295 PRO A O 1
ATOM 494 N N . ASP A 1 341 ? 188.747 156.710 167.854 1.00 91.43 296 ASP A N 1
ATOM 495 C CA . ASP A 1 341 ? 187.442 156.118 167.573 1.00 73.86 296 ASP A CA 1
ATOM 496 C C . ASP A 1 341 ? 187.576 155.203 166.364 1.00 64.40 296 ASP A C 1
ATOM 497 O O . ASP A 1 341 ? 187.243 155.569 165.237 1.00 61.91 296 ASP A O 1
ATOM 502 N N . ILE A 1 342 ? 188.073 153.992 166.603 1.00 64.18 297 ILE A N 1
ATOM 503 C CA . ILE A 1 342 ? 188.208 153.001 165.542 1.00 60.56 297 ILE A CA 1
ATOM 504 C C . ILE A 1 342 ? 186.928 152.182 165.473 1.00 57.24 297 ILE A C 1
ATOM 505 O O . ILE A 1 342 ? 186.826 151.110 166.079 1.00 55.41 297 ILE A O 1
ATOM 510 N N . TYR A 1 343 ? 185.941 152.689 164.741 1.00 50.76 298 TYR A N 1
ATOM 511 C CA . TYR A 1 343 ? 184.683 151.982 164.577 1.00 35.60 298 TYR A CA 1
ATOM 512 C C . TYR A 1 343 ? 184.854 150.826 163.596 1.00 37.17 298 TYR A C 1
ATOM 513 O O . TYR A 1 343 ? 185.839 150.737 162.859 1.00 43.86 298 TYR A O 1
ATOM 522 N N . ILE A 1 344 ? 183.880 149.922 163.599 1.00 31.67 299 ILE A N 1
ATOM 523 C CA . ILE A 1 344 ? 183.848 148.790 162.674 1.00 37.14 299 ILE A CA 1
ATOM 524 C C . ILE A 1 344 ? 182.503 148.859 161.954 1.00 40.94 299 ILE A C 1
ATOM 525 O O . ILE A 1 344 ? 181.440 148.735 162.569 1.00 43.70 299 ILE A O 1
ATOM 530 N N . ASN A 1 345 ? 182.543 149.081 160.642 1.00 43.44 300 ASN A N 1
ATOM 531 C CA . ASN A 1 345 ? 181.318 149.229 159.870 1.00 46.41 300 ASN A CA 1
ATOM 532 C C . ASN A 1 345 ? 180.616 147.888 159.705 1.00 45.63 300 ASN A C 1
ATOM 533 O O . ASN A 1 345 ? 181.258 146.838 159.616 1.00 43.90 300 ASN A O 1
ATOM 538 N N . LYS A 1 346 ? 179.276 147.930 159.688 1.00 45.80 301 LYS A N 1
ATOM 539 C CA . LYS A 1 346 ? 178.436 146.715 159.540 1.00 46.63 301 LYS A CA 1
ATOM 540 C C . LYS A 1 346 ? 178.691 146.107 158.164 1.00 50.91 301 LYS A C 1
ATOM 541 O O . LYS A 1 346 ? 178.736 146.868 157.203 1.00 53.16 301 LYS A O 1
ATOM 547 N N . ARG A 1 347 ? 178.830 144.791 158.078 1.00 48.98 302 ARG A N 1
ATOM 548 C CA . ARG A 1 347 ? 179.167 144.095 156.842 1.00 55.06 302 ARG A CA 1
ATOM 549 C C . ARG A 1 347 ? 178.152 144.406 155.751 1.00 63.33 302 ARG A C 1
ATOM 550 O O . ARG A 1 347 ? 176.944 144.234 155.942 1.00 59.02 302 ARG A O 1
ATOM 558 N N . GLY A 1 348 ? 178.648 144.856 154.600 1.00 67.69 303 GLY A N 1
ATOM 559 C CA . GLY A 1 348 ? 177.805 145.215 153.483 1.00 58.06 303 GLY A CA 1
ATOM 560 C C . GLY A 1 348 ? 177.312 146.644 153.475 1.00 60.48 303 GLY A C 1
ATOM 561 O O . GLY A 1 348 ? 176.467 146.981 152.637 1.00 63.19 303 GLY A O 1
ATOM 562 N N . THR A 1 349 ? 177.804 147.494 154.374 1.00 61.35 304 THR A N 1
ATOM 563 C CA . THR A 1 349 ? 177.375 148.883 154.412 1.00 62.06 304 THR A CA 1
ATOM 564 C C . THR A 1 349 ? 178.495 149.744 154.978 1.00 63.11 304 THR A C 1
ATOM 565 O O . THR A 1 349 ? 179.459 149.242 155.562 1.00 58.48 304 THR A O 1
ATOM 569 N N . SER A 1 350 ? 178.360 151.056 154.782 1.00 64.39 305 SER A N 1
ATOM 570 C CA . SER A 1 350 ? 179.319 152.035 155.276 1.00 57.86 305 SER A CA 1
ATOM 571 C C . SER A 1 350 ? 178.866 152.672 156.584 1.00 52.81 305 SER A C 1
ATOM 572 O O . SER A 1 350 ? 179.174 153.839 156.848 1.00 46.39 305 SER A O 1
ATOM 575 N N . ASP A 1 351 ? 178.134 151.924 157.407 1.00 62.55 306 ASP A N 1
ATOM 576 C CA . ASP A 1 351 ? 177.598 152.417 158.660 1.00 58.37 306 ASP A CA 1
ATOM 577 C C . ASP A 1 351 ? 178.209 151.656 159.830 1.00 46.20 306 ASP A C 1
ATOM 578 O O . ASP A 1 351 ? 178.365 150.432 159.755 1.00 42.90 306 ASP A O 1
ATOM 583 N N . PRO A 1 352 ? 178.567 152.346 160.912 1.00 45.13 307 PRO A N 1
ATOM 584 C CA . PRO A 1 352 ? 179.161 151.655 162.062 1.00 41.60 307 PRO A CA 1
ATOM 585 C C . PRO A 1 352 ? 178.203 150.638 162.664 1.00 42.32 307 PRO A C 1
ATOM 586 O O . PRO A 1 352 ? 176.983 150.809 162.642 1.00 40.30 307 PRO A O 1
ATOM 590 N N . LEU A 1 353 ? 178.776 149.564 163.200 1.00 40.80 308 LEU A N 1
ATOM 591 C CA . LEU A 1 353 ? 177.994 148.504 163.819 1.00 33.44 308 LEU A CA 1
ATOM 592 C C . LEU A 1 353 ? 177.541 148.930 165.209 1.00 28.67 308 LEU A C 1
ATOM 593 O O . LEU A 1 353 ? 178.364 149.295 166.054 1.00 29.99 308 LEU A O 1
ATOM 598 N N . LEU A 1 354 ? 176.233 148.885 165.444 1.00 30.33 309 LEU A N 1
ATOM 599 C CA . LEU A 1 354 ? 175.680 149.198 166.752 1.00 35.02 309 LEU A CA 1
ATOM 600 C C . LEU A 1 354 ? 175.719 147.964 167.650 1.00 33.00 309 LEU A C 1
ATOM 601 O O . LEU A 1 354 ? 175.860 146.830 167.185 1.00 32.15 309 LEU A O 1
ATOM 606 N N . CYS A 1 355 ? 175.601 148.196 168.954 1.00 25.25 310 CYS A N 1
ATOM 607 C CA . CYS A 1 355 ? 175.814 147.125 169.917 1.00 26.49 310 CYS A CA 1
ATOM 608 C C . CYS A 1 355 ? 175.056 147.426 171.200 1.00 24.52 310 CYS A C 1
ATOM 609 O O . CYS A 1 355 ? 174.457 148.491 171.362 1.00 27.91 310 CYS A O 1
ATOM 612 N N . GLY A 1 356 ? 175.102 146.466 172.117 1.00 20.15 311 GLY A N 1
ATOM 613 C CA . GLY A 1 356 ? 174.534 146.650 173.437 1.00 26.52 311 GLY A CA 1
ATOM 614 C C . GLY A 1 356 ? 175.100 145.635 174.401 1.00 33.36 311 GLY A C 1
ATOM 615 O O . GLY A 1 356 ? 175.480 144.528 174.009 1.00 32.58 311 GLY A O 1
ATOM 616 N N . ASN A 1 357 ? 175.157 146.020 175.677 1.00 40.44 312 ASN A N 1
ATOM 617 C CA . ASN A 1 357 ? 175.716 145.137 176.695 1.00 41.66 312 ASN A CA 1
ATOM 618 C C . ASN A 1 357 ? 174.728 144.072 177.152 1.00 42.97 312 ASN A C 1
ATOM 619 O O . ASN A 1 357 ? 175.148 143.032 177.671 1.00 49.15 312 ASN A O 1
ATOM 624 N N . GLY A 1 358 ? 173.429 144.308 176.978 1.00 40.78 313 GLY A N 1
ATOM 625 C CA . GLY A 1 358 ? 172.418 143.356 177.394 1.00 41.77 313 GLY A CA 1
ATOM 626 C C . GLY A 1 358 ? 172.573 141.999 176.740 1.00 44.85 313 GLY A C 1
ATOM 627 O O . GLY A 1 358 ? 173.164 141.888 175.663 1.00 50.68 313 GLY A O 1
ATOM 628 N N . SER A 1 359 ? 172.059 140.952 177.391 1.00 45.09 314 SER A N 1
ATOM 629 C CA . SER A 1 359 ? 172.176 139.608 176.836 1.00 47.81 314 SER A CA 1
ATOM 630 C C . SER A 1 359 ? 171.398 139.469 175.535 1.00 52.61 314 SER A C 1
ATOM 631 O O . SER A 1 359 ? 171.794 138.697 174.655 1.00 58.32 314 SER A O 1
ATOM 634 N N . ASP A 1 360 ? 170.295 140.202 175.396 1.00 48.95 315 ASP A N 1
ATOM 635 C CA . ASP A 1 360 ? 169.461 140.157 174.204 1.00 37.40 315 ASP A CA 1
ATOM 636 C C . ASP A 1 360 ? 169.817 141.241 173.197 1.00 35.82 315 ASP A C 1
ATOM 637 O O . ASP A 1 360 ? 169.121 141.388 172.189 1.00 37.26 315 ASP A O 1
ATOM 642 N N . SER A 1 361 ? 170.881 142.000 173.445 1.00 36.40 316 SER A N 1
ATOM 643 C CA . SER A 1 361 ? 171.310 143.053 172.542 1.00 29.15 316 SER A CA 1
ATOM 644 C C . SER A 1 361 ? 172.274 142.502 171.495 1.00 37.31 316 SER A C 1
ATOM 645 O O . SER A 1 361 ? 172.606 141.314 171.479 1.00 40.57 316 SER A O 1
ATOM 648 N N . GLY A 1 362 ? 172.726 143.382 170.602 1.00 36.54 317 GLY A N 1
ATOM 649 C CA . GLY A 1 362 ? 173.752 143.030 169.641 1.00 29.94 317 GLY A CA 1
ATOM 650 C C . GLY A 1 362 ? 175.136 143.146 170.243 1.00 36.32 317 GLY A C 1
ATOM 651 O O . GLY A 1 362 ? 175.436 144.127 170.929 1.00 36.39 317 GLY A O 1
ATOM 652 N N . HIS A 1 363 ? 175.989 142.158 169.996 1.00 40.00 318 HIS A N 1
ATOM 653 C CA . HIS A 1 363 ? 177.293 142.083 170.637 1.00 50.68 318 HIS A CA 1
ATOM 654 C C . HIS A 1 363 ? 178.402 142.438 169.656 1.00 58.26 318 HIS A C 1
ATOM 655 O O . HIS A 1 363 ? 178.333 142.100 168.470 1.00 61.92 318 HIS A O 1
ATOM 662 N N . CYS A 1 364 ? 179.427 143.119 170.165 1.00 60.00 319 CYS A N 1
ATOM 663 C CA . CYS A 1 364 ? 180.543 143.554 169.346 1.00 55.54 319 CYS A CA 1
ATOM 664 C C . CYS A 1 364 ? 181.374 142.361 168.882 1.00 55.01 319 CYS A C 1
ATOM 665 O O . CYS A 1 364 ? 181.421 141.325 169.548 1.00 56.38 319 CYS A O 1
ATOM 668 N N . PRO A 1 365 ? 182.042 142.487 167.737 1.00 60.91 320 PRO A N 1
ATOM 669 C CA . PRO A 1 365 ? 182.983 141.445 167.318 1.00 66.82 320 PRO A CA 1
ATOM 670 C C . PRO A 1 365 ? 184.200 141.418 168.227 1.00 72.11 320 PRO A C 1
ATOM 671 O O . PRO A 1 365 ? 184.468 142.352 168.986 1.00 70.42 320 PRO A O 1
ATOM 675 N N . ASP A 1 366 ? 184.936 140.311 168.147 1.00 78.00 321 ASP A N 1
ATOM 676 C CA . ASP A 1 366 ? 186.109 140.131 168.993 1.00 85.66 321 ASP A CA 1
ATOM 677 C C . ASP A 1 366 ? 187.105 141.264 168.782 1.00 80.17 321 ASP A C 1
ATOM 678 O O . ASP A 1 366 ? 187.373 141.678 167.651 1.00 76.04 321 ASP A O 1
ATOM 683 N N . GLY A 1 367 ? 187.653 141.766 169.884 1.00 75.49 322 GLY A N 1
ATOM 684 C CA . GLY A 1 367 ? 188.582 142.874 169.837 1.00 78.26 322 GLY A CA 1
ATOM 685 C C . GLY A 1 367 ? 187.960 144.246 169.943 1.00 75.34 322 GLY A C 1
ATOM 686 O O . GLY A 1 367 ? 188.682 145.243 169.828 1.00 76.27 322 GLY A O 1
ATOM 687 N N . TYR A 1 368 ? 186.650 144.335 170.160 1.00 67.58 323 TYR A N 1
ATOM 688 C CA . TYR A 1 368 ? 185.957 145.610 170.257 1.00 61.72 323 TYR A CA 1
ATOM 689 C C . TYR A 1 368 ? 185.122 145.643 171.529 1.00 62.44 323 TYR A C 1
ATOM 690 O O . TYR A 1 368 ? 184.788 144.606 172.107 1.00 64.16 323 TYR A O 1
ATOM 699 N N . ILE A 1 369 ? 184.793 146.858 171.962 1.00 56.23 324 ILE A N 1
ATOM 700 C CA . ILE A 1 369 ? 183.957 147.085 173.134 1.00 48.18 324 ILE A CA 1
ATOM 701 C C . ILE A 1 369 ? 182.814 148.004 172.727 1.00 41.57 324 ILE A C 1
ATOM 702 O O . ILE A 1 369 ? 182.973 148.843 171.832 1.00 48.34 324 ILE A O 1
ATOM 707 N N . CYS A 1 370 ? 181.657 147.821 173.356 1.00 36.56 325 CYS A N 1
ATOM 708 C CA . CYS A 1 370 ? 180.534 148.718 173.128 1.00 32.69 325 CYS A CA 1
ATOM 709 C C . CYS A 1 370 ? 180.690 149.960 173.993 1.00 35.48 325 CYS A C 1
ATOM 710 O O . CYS A 1 370 ? 180.899 149.861 175.205 1.00 50.36 325 CYS A O 1
ATOM 713 N N . LEU A 1 371 ? 180.591 151.133 173.375 1.00 23.34 326 LEU A N 1
ATOM 714 C CA . LEU A 1 371 ? 180.837 152.377 174.085 1.00 28.67 326 LEU A CA 1
ATOM 715 C C . LEU A 1 371 ? 179.785 153.408 173.710 1.00 22.60 326 LEU A C 1
ATOM 716 O O . LEU A 1 371 ? 179.215 153.371 172.618 1.00 24.03 326 LEU A O 1
ATOM 721 N N . LYS A 1 372 ? 179.542 154.332 174.633 1.00 27.36 327 LYS A N 1
ATOM 722 C CA . LYS A 1 372 ? 178.650 155.459 174.393 1.00 23.81 327 LYS A CA 1
ATOM 723 C C . LYS A 1 372 ? 179.414 156.527 173.623 1.00 25.39 327 LYS A C 1
ATOM 724 O O . LYS A 1 372 ? 180.258 157.227 174.191 1.00 32.17 327 LYS A O 1
ATOM 730 N N . THR A 1 373 ? 179.125 156.653 172.333 1.00 23.29 328 THR A N 1
ATOM 731 C CA . THR A 1 373 ? 179.737 157.683 171.511 1.00 23.93 328 THR A CA 1
ATOM 732 C C . THR A 1 373 ? 178.893 158.953 171.593 1.00 24.50 328 THR A C 1
ATOM 733 O O . THR A 1 373 ? 178.005 159.081 172.439 1.00 26.17 328 THR A O 1
ATOM 737 N N . SER A 1 374 ? 179.170 159.915 170.718 1.00 23.94 329 SER A N 1
ATOM 738 C CA . SER A 1 374 ? 178.459 161.185 170.713 1.00 30.15 329 SER A CA 1
ATOM 739 C C . SER A 1 374 ? 177.609 161.381 169.464 1.00 36.29 329 SER A C 1
ATOM 740 O O . SER A 1 374 ? 177.052 162.467 169.272 1.00 42.70 329 SER A O 1
ATOM 743 N N . ASP A 1 375 ? 177.488 160.363 168.616 1.00 28.65 330 ASP A N 1
ATOM 744 C CA . ASP A 1 375 ? 176.804 160.497 167.337 1.00 30.18 330 ASP A CA 1
ATOM 745 C C . ASP A 1 375 ? 175.734 159.426 167.199 1.00 31.27 330 ASP A C 1
ATOM 746 O O . ASP A 1 375 ? 176.001 158.242 167.428 1.00 29.25 330 ASP A O 1
ATOM 751 N N . ASN A 1 376 ? 174.531 159.849 166.821 1.00 33.47 331 ASN A N 1
ATOM 752 C CA . ASN A 1 376 ? 173.426 158.968 166.482 1.00 34.04 331 ASN A CA 1
ATOM 753 C C . ASN A 1 376 ? 173.501 158.569 165.014 1.00 38.92 331 ASN A C 1
ATOM 754 O O . ASN A 1 376 ? 174.105 159.272 164.199 1.00 32.44 331 ASN A O 1
ATOM 759 N N . PRO A 1 377 ? 172.899 157.442 164.639 1.00 43.41 332 PRO A N 1
ATOM 760 C CA . PRO A 1 377 ? 172.917 157.030 163.232 1.00 32.31 332 PRO A CA 1
ATOM 761 C C . PRO A 1 377 ? 172.074 157.958 162.369 1.00 31.53 332 PRO A C 1
ATOM 762 O O . PRO A 1 377 ? 171.317 158.800 162.855 1.00 31.11 332 PRO A O 1
ATOM 766 N N . ASP A 1 378 ? 172.236 157.791 161.055 1.00 30.53 333 ASP A N 1
ATOM 767 C CA . ASP A 1 378 ? 171.479 158.530 160.043 1.00 27.37 333 ASP A CA 1
ATOM 768 C C . ASP A 1 378 ? 171.725 160.036 160.154 1.00 31.90 333 ASP A C 1
ATOM 769 O O . ASP A 1 378 ? 170.804 160.834 160.347 1.00 24.89 333 ASP A O 1
ATOM 774 N N . PHE A 1 379 ? 173.000 160.408 160.014 1.00 26.35 334 PHE A N 1
ATOM 775 C CA . PHE A 1 379 ? 173.439 161.805 160.038 1.00 27.94 334 PHE A CA 1
ATOM 776 C C . PHE A 1 379 ? 173.073 162.497 161.346 1.00 37.82 334 PHE A C 1
ATOM 777 O O . PHE A 1 379 ? 172.770 163.693 161.360 1.00 40.02 334 PHE A O 1
ATOM 785 N N . ASN A 1 380 ? 173.114 161.753 162.454 1.00 33.40 335 ASN A N 1
ATOM 786 C CA . ASN A 1 380 ? 172.744 162.274 163.772 1.00 26.96 335 ASN A CA 1
ATOM 787 C C . ASN A 1 380 ? 171.326 162.839 163.766 1.00 31.82 335 ASN A C 1
ATOM 788 O O . ASN A 1 380 ? 171.063 163.916 164.303 1.00 37.11 335 ASN A O 1
ATOM 793 N N . TYR A 1 381 ? 170.406 162.106 163.144 1.00 38.19 336 TYR A N 1
ATOM 794 C CA . TYR A 1 381 ? 168.996 162.470 163.102 1.00 30.58 336 TYR A CA 1
ATOM 795 C C . TYR A 1 381 ? 168.075 161.402 163.665 1.00 28.77 336 TYR A C 1
ATOM 796 O O . TYR A 1 381 ? 166.984 161.735 164.129 1.00 31.05 336 TYR A O 1
ATOM 805 N N . THR A 1 382 ? 168.478 160.134 163.630 1.00 31.90 337 THR A N 1
ATOM 806 C CA . THR A 1 382 ? 167.670 159.034 164.149 1.00 22.53 337 THR A CA 1
ATOM 807 C C . THR A 1 382 ? 168.126 158.749 165.573 1.00 31.12 337 THR A C 1
ATOM 808 O O . THR A 1 382 ? 169.224 158.233 165.797 1.00 38.43 337 THR A O 1
ATOM 812 N N . SER A 1 383 ? 167.287 159.097 166.545 1.00 29.79 338 SER A N 1
ATOM 813 C CA . SER A 1 383 ? 167.633 158.864 167.939 1.00 24.85 338 SER A CA 1
ATOM 814 C C . SER A 1 383 ? 166.370 158.886 168.785 1.00 23.87 338 SER A C 1
ATOM 815 O O . SER A 1 383 ? 165.327 159.398 168.372 1.00 20.97 338 SER A O 1
ATOM 818 N N . PHE A 1 384 ? 166.487 158.311 169.981 1.00 28.11 339 PHE A N 1
ATOM 819 C CA . PHE A 1 384 ? 165.460 158.374 171.012 1.00 20.93 339 PHE A CA 1
ATOM 820 C C . PHE A 1 384 ? 165.906 159.218 172.197 1.00 21.53 339 PHE A C 1
ATOM 821 O O . PHE A 1 384 ? 165.320 159.126 173.278 1.00 33.98 339 PHE A O 1
ATOM 829 N N . ASP A 1 385 ? 166.935 160.041 172.010 1.00 22.85 340 ASP A N 1
ATOM 830 C CA . ASP A 1 385 ? 167.631 160.685 173.114 1.00 32.37 340 ASP A CA 1
ATOM 831 C C . ASP A 1 385 ? 166.981 161.983 173.570 1.00 37.25 340 ASP A C 1
ATOM 832 O O . ASP A 1 385 ? 167.439 162.566 174.558 1.00 43.47 340 ASP A O 1
ATOM 837 N N . SER A 1 386 ? 165.941 162.453 172.889 1.00 27.20 341 SER A N 1
ATOM 838 C CA . SER A 1 386 ? 165.263 163.672 173.302 1.00 27.32 341 SER A CA 1
ATOM 839 C C . SER A 1 386 ? 163.803 163.589 172.887 1.00 29.77 341 SER A C 1
ATOM 840 O O . SER A 1 386 ? 163.383 162.661 172.190 1.00 30.77 341 SER A O 1
ATOM 843 N N . PHE A 1 387 ? 163.026 164.581 173.328 1.00 31.46 342 PHE A N 1
ATOM 844 C CA . PHE A 1 387 ? 161.598 164.580 173.030 1.00 30.31 342 PHE A CA 1
ATOM 845 C C . PHE A 1 387 ? 161.343 164.726 171.537 1.00 28.44 342 PHE A C 1
ATOM 846 O O . PHE A 1 387 ? 160.544 163.982 170.962 1.00 31.91 342 PHE A O 1
ATOM 854 N N . ALA A 1 388 ? 161.993 165.699 170.895 1.00 25.05 343 ALA A N 1
ATOM 855 C CA . ALA A 1 388 ? 161.746 165.929 169.474 1.00 19.19 343 ALA A CA 1
ATOM 856 C C . ALA A 1 388 ? 162.208 164.746 168.635 1.00 18.08 343 ALA A C 1
ATOM 857 O O . ALA A 1 388 ? 161.524 164.337 167.688 1.00 20.90 343 ALA A O 1
ATOM 859 N N . TRP A 1 389 ? 163.370 164.182 168.967 1.00 20.33 344 TRP A N 1
ATOM 860 C CA . TRP A 1 389 ? 163.867 163.028 168.229 1.00 19.29 344 TRP A CA 1
ATOM 861 C C . TRP A 1 389 ? 162.945 161.830 168.404 1.00 15.18 344 TRP A C 1
ATOM 862 O O . TRP A 1 389 ? 162.666 161.105 167.442 1.00 12.91 344 TRP A O 1
ATOM 873 N N . ALA A 1 390 ? 162.452 161.613 169.627 1.00 20.09 345 ALA A N 1
ATOM 874 C CA . ALA A 1 390 ? 161.515 160.521 169.866 1.00 16.35 345 ALA A CA 1
ATOM 875 C C . ALA A 1 390 ? 160.201 160.750 169.128 1.00 22.07 345 ALA A C 1
ATOM 876 O O . ALA A 1 390 ? 159.611 159.807 168.593 1.00 18.83 345 ALA A O 1
ATOM 878 N N . PHE A 1 391 ? 159.727 161.995 169.091 1.00 23.91 346 PHE A N 1
ATOM 879 C CA . PHE A 1 391 ? 158.499 162.299 168.366 1.00 17.60 346 PHE A CA 1
ATOM 880 C C . PHE A 1 391 ? 158.657 162.025 166.878 1.00 17.72 346 PHE A C 1
ATOM 881 O O . PHE A 1 391 ? 157.756 161.463 166.246 1.00 21.31 346 PHE A O 1
ATOM 889 N N . LEU A 1 392 ? 159.793 162.419 166.300 1.00 15.85 347 LEU A N 1
ATOM 890 C CA . LEU A 1 392 ? 160.037 162.139 164.887 1.00 15.67 347 LEU A CA 1
ATOM 891 C C . LEU A 1 392 ? 160.139 160.639 164.631 1.00 16.23 347 LEU A C 1
ATOM 892 O O . LEU A 1 392 ? 159.614 160.134 163.631 1.00 16.42 347 LEU A O 1
ATOM 897 N N . SER A 1 393 ? 160.803 159.909 165.530 1.00 15.97 348 SER A N 1
ATOM 898 C CA . SER A 1 393 ? 160.906 158.461 165.378 1.00 15.09 348 SER A CA 1
ATOM 899 C C . SER A 1 393 ? 159.537 157.797 165.447 1.00 16.98 348 SER A C 1
ATOM 900 O O . SER A 1 393 ? 159.246 156.874 164.679 1.00 23.93 348 SER A O 1
ATOM 903 N N . LEU A 1 394 ? 158.676 158.256 166.359 1.00 16.32 349 LEU A N 1
ATOM 904 C CA . LEU A 1 394 ? 157.346 157.665 166.477 1.00 16.24 349 LEU A CA 1
ATOM 905 C C . LEU A 1 394 ? 156.442 158.055 165.315 1.00 17.27 349 LEU A C 1
ATOM 906 O O . LEU A 1 394 ? 155.611 157.250 164.888 1.00 24.11 349 LEU A O 1
ATOM 911 N N . PHE A 1 395 ? 156.584 159.272 164.789 1.00 19.33 350 PHE A N 1
ATOM 912 C CA . PHE A 1 395 ? 155.858 159.635 163.576 1.00 21.62 350 PHE A CA 1
ATOM 913 C C . PHE A 1 395 ? 156.280 158.757 162.405 1.00 15.88 350 PHE A C 1
ATOM 914 O O . PHE A 1 395 ? 155.438 158.300 161.622 1.00 17.92 350 PHE A O 1
ATOM 922 N N . ARG A 1 396 ? 157.585 158.510 162.272 1.00 14.61 351 ARG A N 1
ATOM 923 C CA . ARG A 1 396 ? 158.074 157.627 161.222 1.00 16.79 351 ARG A CA 1
ATOM 924 C C . ARG A 1 396 ? 157.596 156.194 161.427 1.00 12.29 351 ARG A C 1
ATOM 925 O O . ARG A 1 396 ? 157.350 155.476 160.453 1.00 15.08 351 ARG A O 1
ATOM 933 N N . LEU A 1 397 ? 157.458 155.763 162.681 1.00 19.00 352 LEU A N 1
ATOM 934 C CA . LEU A 1 397 ? 156.899 154.441 162.956 1.00 20.47 352 LEU A CA 1
ATOM 935 C C . LEU A 1 397 ? 155.420 154.378 162.592 1.00 22.45 352 LEU A C 1
ATOM 936 O O . LEU A 1 397 ? 154.938 153.354 162.093 1.00 23.65 352 LEU A O 1
ATOM 941 N N . MET A 1 398 ? 154.682 155.457 162.859 1.00 23.02 353 MET A N 1
ATOM 942 C CA . MET A 1 398 ? 153.282 155.536 162.457 1.00 26.03 353 MET A CA 1
ATOM 943 C C . MET A 1 398 ? 153.137 155.423 160.947 1.00 25.10 353 MET A C 1
ATOM 944 O O . MET A 1 398 ? 152.366 154.598 160.444 1.00 28.55 353 MET A O 1
ATOM 949 N N . THR A 1 399 ? 153.882 156.245 160.205 1.00 18.63 354 THR A N 1
ATOM 950 C CA . THR A 1 399 ? 153.787 156.229 158.751 1.00 11.53 354 THR A CA 1
ATOM 951 C C . THR A 1 399 ? 154.402 154.979 158.143 1.00 13.41 354 THR A C 1
ATOM 952 O O . THR A 1 399 ? 154.266 154.765 156.934 1.00 26.69 354 THR A O 1
ATOM 956 N N . GLN A 1 400 ? 155.086 154.164 158.946 1.00 16.58 355 GLN A N 1
ATOM 957 C CA . GLN A 1 400 ? 155.743 152.930 158.527 1.00 18.80 355 GLN A CA 1
ATOM 958 C C . GLN A 1 400 ? 156.880 153.179 157.546 1.00 16.60 355 GLN A C 1
ATOM 959 O O . GLN A 1 400 ? 157.302 152.256 156.843 1.00 15.99 355 GLN A O 1
ATOM 965 N N . ASP A 1 401 ? 157.396 154.406 157.489 1.00 13.42 356 ASP A N 1
ATOM 966 C CA . ASP A 1 401 ? 158.446 154.781 156.543 1.00 17.95 356 ASP A CA 1
ATOM 967 C C . ASP A 1 401 ? 159.769 154.196 157.009 1.00 18.31 356 ASP A C 1
ATOM 968 O O . ASP A 1 401 ? 160.469 154.775 157.840 1.00 24.94 356 ASP A O 1
ATOM 973 N N . SER A 1 402 ? 160.119 153.038 156.448 1.00 15.59 357 SER A N 1
ATOM 974 C CA . SER A 1 402 ? 161.358 152.336 156.787 1.00 18.49 357 SER A CA 1
ATOM 975 C C . SER A 1 402 ? 161.493 152.174 158.297 1.00 18.65 357 SER A C 1
ATOM 976 O O . SER A 1 402 ? 162.579 152.314 158.864 1.00 17.01 357 SER A O 1
ATOM 979 N N . TRP A 1 403 ? 160.367 151.890 158.953 1.00 20.82 358 TRP A N 1
ATOM 980 C CA . TRP A 1 403 ? 160.364 151.698 160.396 1.00 14.17 358 TRP A CA 1
ATOM 981 C C . TRP A 1 403 ? 161.248 150.530 160.802 1.00 15.03 358 TRP A C 1
ATOM 982 O O . TRP A 1 403 ? 161.729 150.487 161.939 1.00 16.28 358 TRP A O 1
ATOM 993 N N . GLU A 1 404 ? 161.459 149.575 159.896 1.00 13.68 359 GLU A N 1
ATOM 994 C CA . GLU A 1 404 ? 162.231 148.345 160.229 1.00 18.59 359 GLU A CA 1
ATOM 995 C C . GLU A 1 404 ? 163.717 148.688 160.386 1.00 25.66 359 GLU A C 1
ATOM 996 O O . GLU A 1 404 ? 164.499 147.799 160.736 1.00 21.98 359 GLU A O 1
ATOM 1002 N N . ARG A 1 405 ? 164.097 149.910 160.109 1.00 24.99 360 ARG A N 1
ATOM 1003 C CA . ARG A 1 405 ? 165.431 150.340 160.268 1.00 19.01 360 ARG A CA 1
ATOM 1004 C C . ARG A 1 405 ? 165.545 150.808 161.727 1.00 20.78 360 ARG A C 1
ATOM 1005 O O . ARG A 1 405 ? 166.450 150.396 162.412 1.00 23.75 360 ARG A O 1
ATOM 1013 N N . LEU A 1 406 ? 164.608 151.620 162.210 1.00 21.13 361 LEU A N 1
ATOM 1014 C CA . LEU A 1 406 ? 164.610 152.110 163.609 1.00 18.65 361 LEU A CA 1
ATOM 1015 C C . LEU A 1 406 ? 164.433 150.893 164.498 1.00 14.27 361 LEU A C 1
ATOM 1016 O O . LEU A 1 406 ? 164.998 150.865 165.593 1.00 14.60 361 LEU A O 1
ATOM 1021 N N . TYR A 1 407 ? 163.678 149.927 164.006 1.00 15.39 362 TYR A N 1
ATOM 1022 C CA . TYR A 1 407 ? 163.383 148.740 164.797 1.00 18.05 362 TYR A CA 1
ATOM 1023 C C . TYR A 1 407 ? 164.612 147.847 164.934 1.00 15.39 362 TYR A C 1
ATOM 1024 O O . TYR A 1 407 ? 164.914 147.358 166.030 1.00 17.62 362 TYR A O 1
ATOM 1033 N N . GLN A 1 408 ? 165.363 147.665 163.847 1.00 15.14 363 GLN A N 1
ATOM 1034 C CA . GLN A 1 408 ? 166.557 146.832 163.900 1.00 17.46 363 GLN A CA 1
ATOM 1035 C C . GLN A 1 408 ? 167.673 147.503 164.693 1.00 19.57 363 GLN A C 1
ATOM 1036 O O . GLN A 1 408 ? 168.396 146.832 165.435 1.00 17.86 363 GLN A O 1
ATOM 1042 N N . GLN A 1 409 ? 167.817 148.826 164.575 1.00 19.98 364 GLN A N 1
ATOM 1043 C CA . GLN A 1 409 ? 168.798 149.533 165.396 1.00 17.05 364 GLN A CA 1
ATOM 1044 C C . GLN A 1 409 ? 168.471 149.397 166.880 1.00 17.32 364 GLN A C 1
ATOM 1045 O O . GLN A 1 409 ? 169.345 149.088 167.706 1.00 14.55 364 GLN A O 1
ATOM 1051 N N . THR A 1 410 ? 167.204 149.621 167.232 1.00 22.40 365 THR A N 1
ATOM 1052 C CA . THR A 1 410 ? 166.787 149.565 168.625 1.00 14.97 365 THR A CA 1
ATOM 1053 C C . THR A 1 410 ? 166.923 148.163 169.201 1.00 12.16 365 THR A C 1
ATOM 1054 O O . THR A 1 410 ? 167.326 148.012 170.356 1.00 11.81 365 THR A O 1
ATOM 1058 N N . LEU A 1 411 ? 166.605 147.127 168.428 1.00 15.21 366 LEU A N 1
ATOM 1059 C CA . LEU A 1 411 ? 166.792 145.774 168.937 1.00 13.47 366 LEU A CA 1
ATOM 1060 C C . LEU A 1 411 ? 168.245 145.326 168.877 1.00 12.63 366 LEU A C 1
ATOM 1061 O O . LEU A 1 411 ? 168.606 144.346 169.536 1.00 11.40 366 LEU A O 1
ATOM 1066 N N . ARG A 1 412 ? 169.080 146.011 168.093 1.00 20.05 367 ARG A N 1
ATOM 1067 C CA . ARG A 1 412 ? 170.516 145.769 168.139 1.00 18.43 367 ARG A CA 1
ATOM 1068 C C . ARG A 1 412 ? 171.112 146.294 169.433 1.00 17.71 367 ARG A C 1
ATOM 1069 O O . ARG A 1 412 ? 171.987 145.655 170.029 1.00 18.93 367 ARG A O 1
ATOM 1077 N N . THR A 1 413 ? 170.641 147.453 169.888 1.00 17.57 368 THR A N 1
ATOM 1078 C CA . THR A 1 413 ? 171.237 148.083 171.061 1.00 16.82 368 THR A CA 1
ATOM 1079 C C . THR A 1 413 ? 170.535 147.700 172.366 1.00 20.04 368 THR A C 1
ATOM 1080 O O . THR A 1 413 ? 171.175 147.199 173.296 1.00 16.02 368 THR A O 1
ATOM 1084 N N . SER A 1 414 ? 169.227 147.950 172.457 1.00 22.78 369 SER A N 1
ATOM 1085 C CA . SER A 1 414 ? 168.492 147.691 173.693 1.00 18.24 369 SER A CA 1
ATOM 1086 C C . SER A 1 414 ? 168.319 146.197 173.948 1.00 17.49 369 SER A C 1
ATOM 1087 O O . SER A 1 414 ? 168.579 145.715 175.056 1.00 29.26 369 SER A O 1
ATOM 1090 N N . GLY A 1 415 ? 167.878 145.451 172.950 1.00 14.31 370 GLY A N 1
ATOM 1091 C CA . GLY A 1 415 ? 167.675 144.021 173.095 1.00 19.56 370 GLY A CA 1
ATOM 1092 C C . GLY A 1 415 ? 166.458 143.521 172.338 1.00 22.28 370 GLY A C 1
ATOM 1093 O O . GLY A 1 415 ? 165.535 144.268 172.014 1.00 20.68 370 GLY A O 1
ATOM 1094 N N . LYS A 1 416 ? 166.455 142.212 172.066 1.00 20.59 371 LYS A N 1
ATOM 1095 C CA . LYS A 1 416 ? 165.399 141.608 171.259 1.00 19.71 371 LYS A CA 1
ATOM 1096 C C . LYS A 1 416 ? 164.043 141.690 171.949 1.00 28.97 371 LYS A C 1
ATOM 1097 O O . LYS A 1 416 ? 163.018 141.918 171.295 1.00 34.91 371 LYS A O 1
ATOM 1103 N N . ILE A 1 417 ? 164.013 141.504 173.267 1.00 35.17 372 ILE A N 1
ATOM 1104 C CA . ILE A 1 417 ? 162.767 141.410 174.023 1.00 33.72 372 ILE A CA 1
ATOM 1105 C C . ILE A 1 417 ? 162.053 142.758 174.014 1.00 34.04 372 ILE A C 1
ATOM 1106 O O . ILE A 1 417 ? 160.925 142.884 174.502 1.00 41.39 372 ILE A O 1
ATOM 1111 N N . TYR A 1 418 ? 162.657 143.796 173.419 1.00 28.53 373 TYR A N 1
ATOM 1112 C CA . TYR A 1 418 ? 162.044 145.150 173.312 1.00 26.20 373 TYR A CA 1
ATOM 1113 C C . TYR A 1 418 ? 161.230 145.224 172.033 1.00 30.32 373 TYR A C 1
ATOM 1114 O O . TYR A 1 418 ? 160.633 146.278 171.753 1.00 28.98 373 TYR A O 1
ATOM 1123 N N . MET A 1 419 ? 161.191 144.136 171.264 1.00 30.78 374 MET A N 1
ATOM 1124 C CA . MET A 1 419 ? 160.333 144.047 170.057 1.00 29.18 374 MET A CA 1
ATOM 1125 C C . MET A 1 419 ? 158.886 144.329 170.466 1.00 28.55 374 MET A C 1
ATOM 1126 O O . MET A 1 419 ? 158.165 144.782 169.598 1.00 27.94 374 MET A O 1
ATOM 1131 N N . ILE A 1 420 ? 158.487 144.018 171.705 1.00 29.27 375 ILE A N 1
ATOM 1132 C CA . ILE A 1 420 ? 157.121 144.251 172.269 1.00 28.35 375 ILE A CA 1
ATOM 1133 C C . ILE A 1 420 ? 156.708 145.722 172.131 1.00 27.53 375 ILE A C 1
ATOM 1134 O O . ILE A 1 420 ? 155.531 145.919 171.923 1.00 27.71 375 ILE A O 1
ATOM 1139 N N . PHE A 1 421 ? 157.565 146.706 172.390 1.00 24.79 376 PHE A N 1
ATOM 1140 C CA . PHE A 1 421 ? 157.256 148.112 172.154 1.00 19.75 376 PHE A CA 1
ATOM 1141 C C . PHE A 1 421 ? 156.847 148.344 170.707 1.00 27.08 376 PHE A C 1
ATOM 1142 O O . PHE A 1 421 ? 155.872 149.056 170.432 1.00 30.95 376 PHE A O 1
ATOM 1150 N N . PHE A 1 422 ? 157.572 147.738 169.767 1.00 29.43 377 PHE A N 1
ATOM 1151 C CA . PHE A 1 422 ? 157.275 147.958 168.359 1.00 25.56 377 PHE A CA 1
ATOM 1152 C C . PHE A 1 422 ? 155.990 147.255 167.947 1.00 25.62 377 PHE A C 1
ATOM 1153 O O . PHE A 1 422 ? 155.232 147.780 167.129 1.00 28.20 377 PHE A O 1
ATOM 1161 N N . VAL A 1 423 ? 155.715 146.078 168.511 1.00 28.60 378 VAL A N 1
ATOM 1162 C CA . VAL A 1 423 ? 154.436 145.423 168.243 1.00 19.67 378 VAL A CA 1
ATOM 1163 C C . VAL A 1 423 ? 153.287 146.283 168.752 1.00 17.88 378 VAL A C 1
ATOM 1164 O O . VAL A 1 423 ? 152.277 146.469 168.063 1.00 22.25 378 VAL A O 1
ATOM 1168 N N . LEU A 1 424 ? 153.429 146.833 169.959 1.00 23.08 379 LEU A N 1
ATOM 1169 C CA . LEU A 1 424 ? 152.394 147.698 170.512 1.00 28.46 379 LEU A CA 1
ATOM 1170 C C . LEU A 1 424 ? 152.179 148.926 169.637 1.00 26.99 379 LEU A C 1
ATOM 1171 O O . LEU A 1 424 ? 151.040 149.284 169.321 1.00 30.85 379 LEU A O 1
ATOM 1176 N N . VAL A 1 425 ? 153.267 149.574 169.214 1.00 27.85 380 VAL A N 1
ATOM 1177 C CA . VAL A 1 425 ? 153.145 150.818 168.456 1.00 32.46 380 VAL A CA 1
ATOM 1178 C C . VAL A 1 425 ? 152.884 150.585 166.976 1.00 40.36 380 VAL A C 1
ATOM 1179 O O . VAL A 1 425 ? 152.640 151.549 166.238 1.00 39.88 380 VAL A O 1
ATOM 1183 N N . ILE A 1 426 ? 152.929 149.338 166.513 1.00 38.32 381 ILE A N 1
ATOM 1184 C CA . ILE A 1 426 ? 152.554 149.022 165.141 1.00 33.60 381 ILE A CA 1
ATOM 1185 C C . ILE A 1 426 ? 151.082 148.635 165.106 1.00 39.13 381 ILE A C 1
ATOM 1186 O O . ILE A 1 426 ? 150.305 149.197 164.327 1.00 46.45 381 ILE A O 1
ATOM 1191 N N . PHE A 1 427 ? 150.682 147.676 165.948 1.00 34.09 382 PHE A N 1
ATOM 1192 C CA . PHE A 1 427 ? 149.277 147.289 165.991 1.00 31.20 382 PHE A CA 1
ATOM 1193 C C . PHE A 1 427 ? 148.407 148.458 166.432 1.00 37.16 382 PHE A C 1
ATOM 1194 O O . PHE A 1 427 ? 147.355 148.716 165.837 1.00 56.13 382 PHE A O 1
ATOM 1202 N N . LEU A 1 428 ? 148.823 149.174 167.468 1.00 34.00 383 LEU A N 1
ATOM 1203 C CA . LEU A 1 428 ? 148.164 150.408 167.855 1.00 40.23 383 LEU A CA 1
ATOM 1204 C C . LEU A 1 428 ? 148.860 151.588 167.193 1.00 42.00 383 LEU A C 1
ATOM 1205 O O . LEU A 1 428 ? 149.978 151.478 166.691 1.00 48.61 383 LEU A O 1
ATOM 1210 N N . GLY A 1 429 ? 148.168 152.717 167.167 1.00 43.60 384 GLY A N 1
ATOM 1211 C CA . GLY A 1 429 ? 148.766 153.924 166.642 1.00 48.02 384 GLY A CA 1
ATOM 1212 C C . GLY A 1 429 ? 148.875 153.876 165.134 1.00 56.54 384 GLY A C 1
ATOM 1213 O O . GLY A 1 429 ? 148.076 154.500 164.437 1.00 59.07 384 GLY A O 1
ATOM 1214 N N . SER A 1 430 ? 149.824 153.100 164.613 1.00 57.55 385 SER A N 1
ATOM 1215 C CA . SER A 1 430 ? 149.974 153.000 163.167 1.00 61.21 385 SER A CA 1
ATOM 1216 C C . SER A 1 430 ? 148.751 152.344 162.542 1.00 54.95 385 SER A C 1
ATOM 1217 O O . SER A 1 430 ? 147.984 153.007 161.840 1.00 56.21 385 SER A O 1
ATOM 1220 N N . PHE A 1 431 ? 148.536 151.057 162.831 1.00 48.02 386 PHE A N 1
ATOM 1221 C CA . PHE A 1 431 ? 147.432 150.329 162.210 1.00 50.33 386 PHE A CA 1
ATOM 1222 C C . PHE A 1 431 ? 146.086 150.921 162.609 1.00 47.76 386 PHE A C 1
ATOM 1223 O O . PHE A 1 431 ? 145.266 151.264 161.750 1.00 52.26 386 PHE A O 1
ATOM 1231 N N . TYR A 1 432 ? 145.851 151.065 163.914 1.00 53.64 387 TYR A N 1
ATOM 1232 C CA . TYR A 1 432 ? 144.555 151.538 164.386 1.00 60.12 387 TYR A CA 1
ATOM 1233 C C . TYR A 1 432 ? 144.291 152.973 163.950 1.00 56.27 387 TYR A C 1
ATOM 1234 O O . TYR A 1 432 ? 143.169 153.320 163.568 1.00 62.36 387 TYR A O 1
ATOM 1243 N N . LEU A 1 433 ? 145.309 153.828 164.004 1.00 54.52 388 LEU A N 1
ATOM 1244 C CA . LEU A 1 433 ? 145.097 155.228 163.679 1.00 54.47 388 LEU A CA 1
ATOM 1245 C C . LEU A 1 433 ? 144.989 155.453 162.177 1.00 55.82 388 LEU A C 1
ATOM 1246 O O . LEU A 1 433 ? 144.264 156.358 161.752 1.00 57.99 388 LEU A O 1
ATOM 1251 N N . VAL A 1 434 ? 145.653 154.630 161.361 1.00 55.11 389 VAL A N 1
ATOM 1252 C CA . VAL A 1 434 ? 145.403 154.653 159.925 1.00 52.38 389 VAL A CA 1
ATOM 1253 C C . VAL A 1 434 ? 143.992 154.167 159.627 1.00 54.39 389 VAL A C 1
ATOM 1254 O O . VAL A 1 434 ? 143.312 154.712 158.753 1.00 55.16 389 VAL A O 1
ATOM 1258 N N . ASN A 1 435 ? 143.530 153.139 160.346 1.00 58.88 390 ASN A N 1
ATOM 1259 C CA . ASN A 1 435 ? 142.130 152.739 160.258 1.00 44.69 390 ASN A CA 1
ATOM 1260 C C . ASN A 1 435 ? 141.204 153.906 160.556 1.00 45.89 390 ASN A C 1
ATOM 1261 O O . ASN A 1 435 ? 140.227 154.125 159.835 1.00 62.36 390 ASN A O 1
ATOM 1266 N N . LEU A 1 436 ? 141.490 154.650 161.622 1.00 45.21 391 LEU A N 1
ATOM 1267 C CA . LEU A 1 436 ? 140.631 155.765 162.005 1.00 49.63 391 LEU A CA 1
ATOM 1268 C C . LEU A 1 436 ? 140.657 156.875 160.964 1.00 52.45 391 LEU A C 1
ATOM 1269 O O . LEU A 1 436 ? 139.618 157.465 160.660 1.00 61.79 391 LEU A O 1
ATOM 1274 N N . ILE A 1 437 ? 141.831 157.177 160.407 1.00 52.38 392 ILE A N 1
ATOM 1275 C CA . ILE A 1 437 ? 141.920 158.203 159.369 1.00 57.18 392 ILE A CA 1
ATOM 1276 C C . ILE A 1 437 ? 141.161 157.771 158.117 1.00 55.39 392 ILE A C 1
ATOM 1277 O O . ILE A 1 437 ? 140.414 158.558 157.520 1.00 54.15 392 ILE A O 1
ATOM 1282 N N . LEU A 1 438 ? 141.340 156.514 157.703 1.00 55.13 393 LEU A N 1
ATOM 1283 C CA . LEU A 1 438 ? 140.660 156.002 156.519 1.00 48.22 393 LEU A CA 1
ATOM 1284 C C . LEU A 1 438 ? 139.149 155.992 156.709 1.00 50.01 393 LEU A C 1
ATOM 1285 O O . LEU A 1 438 ? 138.399 156.381 155.806 1.00 57.62 393 LEU A O 1
ATOM 1290 N N . ALA A 1 439 ? 138.681 155.566 157.881 1.00 51.26 394 ALA A N 1
ATOM 1291 C CA . ALA A 1 439 ? 137.264 155.600 158.207 1.00 53.31 394 ALA A CA 1
ATOM 1292 C C . ALA A 1 439 ? 136.715 157.014 158.323 1.00 58.07 394 ALA A C 1
ATOM 1293 O O . ALA A 1 439 ? 135.563 157.241 157.953 1.00 62.27 394 ALA A O 1
ATOM 1295 N N . VAL A 1 440 ? 137.506 157.965 158.820 1.00 57.73 395 VAL A N 1
ATOM 1296 C CA . VAL A 1 440 ? 137.075 159.356 158.855 1.00 63.68 395 VAL A CA 1
ATOM 1297 C C . VAL A 1 440 ? 136.908 159.908 157.446 1.00 68.61 395 VAL A C 1
ATOM 1298 O O . VAL A 1 440 ? 135.929 160.609 157.163 1.00 76.85 395 VAL A O 1
ATOM 1302 N N . VAL A 1 441 ? 137.847 159.607 156.549 1.00 67.41 396 VAL A N 1
ATOM 1303 C CA . VAL A 1 441 ? 137.713 160.031 155.159 1.00 65.76 396 VAL A CA 1
ATOM 1304 C C . VAL A 1 441 ? 136.493 159.382 154.512 1.00 63.28 396 VAL A C 1
ATOM 1305 O O . VAL A 1 441 ? 135.723 160.045 153.803 1.00 60.87 396 VAL A O 1
ATOM 1309 N N . THR A 1 442 ? 136.293 158.083 154.754 1.00 62.35 397 THR A N 1
ATOM 1310 C CA . THR A 1 442 ? 135.144 157.383 154.189 1.00 58.38 397 THR A CA 1
ATOM 1311 C C . THR A 1 442 ? 133.832 157.966 154.699 1.00 65.43 397 THR A C 1
ATOM 1312 O O . THR A 1 442 ? 132.890 158.151 153.924 1.00 77.57 397 THR A O 1
ATOM 1316 N N . MET A 1 443 ? 133.748 158.258 155.999 1.00 71.48 398 MET A N 1
ATOM 1317 C CA . MET A 1 443 ? 132.533 158.838 156.558 1.00 78.36 398 MET A CA 1
ATOM 1318 C C . MET A 1 443 ? 132.255 160.218 155.981 1.00 83.12 398 MET A C 1
ATOM 1319 O O . MET A 1 443 ? 131.101 160.540 155.676 1.00 91.76 398 MET A O 1
ATOM 1324 N N . ALA A 1 444 ? 133.292 161.041 155.817 1.00 79.67 399 ALA A N 1
ATOM 1325 C CA . ALA A 1 444 ? 133.114 162.345 155.193 1.00 82.13 399 ALA A CA 1
ATOM 1326 C C . ALA A 1 444 ? 132.628 162.226 153.756 1.00 94.74 399 ALA A C 1
ATOM 1327 O O . ALA A 1 444 ? 131.733 162.974 153.345 1.00 103.48 399 ALA A O 1
ATOM 1329 N N . TYR A 1 445 ? 133.136 161.286 152.969 1.00 92.30 400 TYR A N 1
ATOM 1330 C CA . TYR A 1 445 ? 132.583 161.165 151.622 1.00 95.00 400 TYR A CA 1
ATOM 1331 C C . TYR A 1 445 ? 131.144 160.702 151.679 1.00 97.96 400 TYR A C 1
ATOM 1332 O O . TYR A 1 445 ? 130.265 161.345 151.147 1.00 101.97 400 TYR A O 1
ATOM 1341 N N . GLU A 1 446 ? 130.891 159.575 152.311 1.00 93.45 401 GLU A N 1
ATOM 1342 C CA . GLU A 1 446 ? 129.553 159.067 152.338 1.00 93.71 401 GLU A CA 1
ATOM 1343 C C . GLU A 1 446 ? 128.609 160.192 152.749 1.00 101.95 401 GLU A C 1
ATOM 1344 O O . GLU A 1 446 ? 127.471 160.225 152.302 1.00 111.89 401 GLU A O 1
ATOM 1350 N N . GLU A 1 447 ? 129.058 161.109 153.601 1.00 100.08 402 GLU A N 1
ATOM 1351 C CA . GLU A 1 447 ? 128.230 162.253 153.983 1.00 108.49 402 GLU A CA 1
ATOM 1352 C C . GLU A 1 447 ? 128.057 163.124 152.774 1.00 113.82 402 GLU A C 1
ATOM 1353 O O . GLU A 1 447 ? 126.950 163.549 152.470 1.00 120.75 402 GLU A O 1
ATOM 1359 N N . GLN A 1 448 ? 129.144 163.414 152.085 1.00 107.28 403 GLN A N 1
ATOM 1360 C CA . GLN A 1 448 ? 129.078 164.154 150.832 1.00 110.92 403 GLN A CA 1
ATOM 1361 C C . GLN A 1 448 ? 128.129 163.522 149.822 1.00 117.90 403 GLN A C 1
ATOM 1362 O O . GLN A 1 448 ? 127.357 164.243 149.179 1.00 119.30 403 GLN A O 1
ATOM 1368 N N . ASN A 1 449 ? 128.168 162.198 149.670 1.00 117.64 404 ASN A N 1
ATOM 1369 C CA . ASN A 1 449 ? 127.232 161.487 148.807 1.00 119.52 404 ASN A CA 1
ATOM 1370 C C . ASN A 1 449 ? 125.792 161.594 149.288 1.00 120.68 404 ASN A C 1
ATOM 1371 O O . ASN A 1 449 ? 124.880 161.734 148.464 1.00 122.07 404 ASN A O 1
ATOM 1376 N N . GLN A 1 450 ? 125.567 161.518 150.602 1.00 121.74 405 GLN A N 1
ATOM 1377 C CA . GLN A 1 450 ? 124.227 161.718 151.143 1.00 125.49 405 GLN A CA 1
ATOM 1378 C C . GLN A 1 450 ? 123.727 163.126 150.851 1.00 127.83 405 GLN A C 1
ATOM 1379 O O . GLN A 1 450 ? 122.545 163.320 150.541 1.00 126.55 405 GLN A O 1
ATOM 1385 N N . ALA A 1 451 ? 124.611 164.120 150.952 1.00 126.41 406 ALA A N 1
ATOM 1386 C CA . ALA A 1 451 ? 124.251 165.474 150.547 1.00 128.68 406 ALA A CA 1
ATOM 1387 C C . ALA A 1 451 ? 123.930 165.533 149.059 1.00 132.84 406 ALA A C 1
ATOM 1388 O O . ALA A 1 451 ? 123.020 166.259 148.641 1.00 133.76 406 ALA A O 1
ATOM 1390 N N . THR A 1 452 ? 124.668 164.782 148.247 1.00 133.30 407 THR A N 1
ATOM 1391 C CA . THR A 1 452 ? 124.415 164.709 146.812 1.00 133.22 407 THR A CA 1
ATOM 1392 C C . THR A 1 452 ? 123.059 164.064 146.534 1.00 133.23 407 THR A C 1
ATOM 1393 O O . THR A 1 452 ? 122.675 163.092 147.186 1.00 130.68 407 THR A O 1
ATOM 1397 N N . TRP A 1 696 ? 129.913 151.724 91.042 1.00 140.53 651 TRP A N 1
ATOM 1398 C CA . TRP A 1 696 ? 130.331 151.136 92.308 1.00 140.28 651 TRP A CA 1
ATOM 1399 C C . TRP A 1 696 ? 129.874 149.684 92.412 1.00 142.69 651 TRP A C 1
ATOM 1400 O O . TRP A 1 696 ? 128.913 149.372 93.116 1.00 141.53 651 TRP A O 1
ATOM 1411 N N . VAL A 1 697 ? 130.563 148.796 91.692 1.00 143.71 652 VAL A N 1
ATOM 1412 C CA . VAL A 1 697 ? 130.288 147.368 91.793 1.00 142.69 652 VAL A CA 1
ATOM 1413 C C . VAL A 1 697 ? 130.893 146.755 93.045 1.00 138.85 652 VAL A C 1
ATOM 1414 O O . VAL A 1 697 ? 130.612 145.592 93.359 1.00 135.35 652 VAL A O 1
ATOM 1418 N N . LYS A 1 698 ? 131.711 147.514 93.775 1.00 140.18 653 LYS A N 1
ATOM 1419 C CA . LYS A 1 698 ? 132.356 147.007 94.977 1.00 137.23 653 LYS A CA 1
ATOM 1420 C C . LYS A 1 698 ? 131.386 146.799 96.132 1.00 134.14 653 LYS A C 1
ATOM 1421 O O . LYS A 1 698 ? 131.777 146.201 97.137 1.00 133.59 653 LYS A O 1
ATOM 1427 N N . LEU A 1 699 ? 130.140 147.267 96.018 1.00 132.86 654 LEU A N 1
ATOM 1428 C CA . LEU A 1 699 ? 129.169 147.040 97.085 1.00 130.51 654 LEU A CA 1
ATOM 1429 C C . LEU A 1 699 ? 128.912 145.553 97.300 1.00 128.52 654 LEU A C 1
ATOM 1430 O O . LEU A 1 699 ? 128.623 145.124 98.426 1.00 127.22 654 LEU A O 1
ATOM 1435 N N . LYS A 1 700 ? 129.017 144.753 96.235 1.00 129.22 655 LYS A N 1
ATOM 1436 C CA . LYS A 1 700 ? 128.873 143.310 96.383 1.00 128.46 655 LYS A CA 1
ATOM 1437 C C . LYS A 1 700 ? 129.988 142.736 97.250 1.00 129.39 655 LYS A C 1
ATOM 1438 O O . LYS A 1 700 ? 129.736 141.907 98.133 1.00 130.04 655 LYS A O 1
ATOM 1444 N N . THR A 1 701 ? 131.223 143.198 97.049 1.00 130.38 656 THR A N 1
ATOM 1445 C CA . THR A 1 701 ? 132.308 142.766 97.922 1.00 128.68 656 THR A CA 1
ATOM 1446 C C . THR A 1 701 ? 132.123 143.317 99.330 1.00 121.74 656 THR A C 1
ATOM 1447 O O . THR A 1 701 ? 132.546 142.694 100.310 1.00 119.35 656 THR A O 1
ATOM 1451 N N . ILE A 1 702 ? 131.487 144.487 99.441 1.00 121.46 657 ILE A N 1
ATOM 1452 C CA . ILE A 1 702 ? 131.277 145.127 100.741 1.00 113.50 657 ILE A CA 1
ATOM 1453 C C . ILE A 1 702 ? 130.344 144.288 101.607 1.00 111.90 657 ILE A C 1
ATOM 1454 O O . ILE A 1 702 ? 130.640 144.000 102.772 1.00 112.44 657 ILE A O 1
ATOM 1459 N N . LEU A 1 703 ? 129.247 143.853 101.128 1.00 117.24 658 LEU A N 1
ATOM 1460 C CA . LEU A 1 703 ? 128.267 143.051 101.902 1.00 119.08 658 LEU A CA 1
ATOM 1461 C C . LEU A 1 703 ? 128.783 141.616 101.985 1.00 121.18 658 LEU A C 1
ATOM 1462 O O . LEU A 1 703 ? 128.360 140.891 102.912 1.00 120.62 658 LEU A O 1
ATOM 1467 N N . PHE A 1 704 ? 129.671 141.219 100.992 1.00 119.51 659 PHE A N 1
ATOM 1468 C CA . PHE A 1 704 ? 130.282 139.898 101.109 1.00 120.00 659 PHE A CA 1
ATOM 1469 C C . PHE A 1 704 ? 131.016 139.714 102.430 1.00 119.15 659 PHE A C 1
ATOM 1470 O O . PHE A 1 704 ? 131.275 138.571 102.826 1.00 120.50 659 PHE A O 1
ATOM 1478 N N . GLY A 1 705 ? 131.373 140.804 103.109 1.00 116.15 660 GLY A N 1
ATOM 1479 C CA . GLY A 1 705 ? 132.159 140.728 104.325 1.00 107.61 660 GLY A CA 1
ATOM 1480 C C . GLY A 1 705 ? 131.556 139.859 105.407 1.00 106.94 660 GLY A C 1
ATOM 1481 O O . GLY A 1 705 ? 132.073 138.772 105.682 1.00 107.31 660 GLY A O 1
ATOM 1482 N N . LEU A 1 706 ? 130.455 140.308 106.002 1.00 106.34 661 LEU A N 1
ATOM 1483 C CA . LEU A 1 706 ? 129.774 139.586 107.077 1.00 106.01 661 LEU A CA 1
ATOM 1484 C C . LEU A 1 706 ? 130.777 139.115 108.129 1.00 106.19 661 LEU A C 1
ATOM 1485 O O . LEU A 1 706 ? 131.023 137.923 108.317 1.00 104.86 661 LEU A O 1
ATOM 1490 N N . VAL A 1 707 ? 131.399 140.093 108.790 1.00 108.85 662 VAL A N 1
ATOM 1491 C CA . VAL A 1 707 ? 132.391 139.770 109.810 1.00 103.99 662 VAL A CA 1
ATOM 1492 C C . VAL A 1 707 ? 131.734 139.048 110.980 1.00 104.16 662 VAL A C 1
ATOM 1493 O O . VAL A 1 707 ? 132.273 138.064 111.500 1.00 105.26 662 VAL A O 1
ATOM 1497 N N . THR A 1 708 ? 130.559 139.512 111.402 1.00 102.11 663 THR A N 1
ATOM 1498 C CA . THR A 1 708 ? 129.854 138.864 112.499 1.00 100.94 663 THR A CA 1
ATOM 1499 C C . THR A 1 708 ? 129.449 137.453 112.096 1.00 105.22 663 THR A C 1
ATOM 1500 O O . THR A 1 708 ? 128.847 137.242 111.040 1.00 109.93 663 THR A O 1
ATOM 1504 N N . ASP A 1 709 ? 129.770 136.492 112.954 1.00 103.34 664 ASP A N 1
ATOM 1505 C CA . ASP A 1 709 ? 129.673 135.073 112.640 1.00 106.46 664 ASP A CA 1
ATOM 1506 C C . ASP A 1 709 ? 129.788 134.271 113.929 1.00 106.73 664 ASP A C 1
ATOM 1507 O O . ASP A 1 709 ? 130.127 134.837 114.977 1.00 101.19 664 ASP A O 1
ATOM 1512 N N . PRO A 1 710 ? 129.499 132.970 113.913 1.00 109.53 665 PRO A N 1
ATOM 1513 C CA . PRO A 1 710 ? 129.920 132.125 115.038 1.00 107.64 665 PRO A CA 1
ATOM 1514 C C . PRO A 1 710 ? 131.436 132.146 115.150 1.00 107.71 665 PRO A C 1
ATOM 1515 O O . PRO A 1 710 ? 132.149 132.036 114.149 1.00 109.58 665 PRO A O 1
ATOM 1519 N N . PHE A 1 711 ? 131.927 132.314 116.378 1.00 104.06 666 PHE A N 1
ATOM 1520 C CA . PHE A 1 711 ? 133.350 132.419 116.686 1.00 102.45 666 PHE A CA 1
ATOM 1521 C C . PHE A 1 711 ? 133.997 133.647 116.053 1.00 97.89 666 PHE A C 1
ATOM 1522 O O . PHE A 1 711 ? 135.224 133.725 115.985 1.00 95.46 666 PHE A O 1
ATOM 1530 N N . ALA A 1 712 ? 133.207 134.624 115.599 1.00 98.87 667 ALA A N 1
ATOM 1531 C CA . ALA A 1 712 ? 133.771 135.788 114.919 1.00 95.12 667 ALA A CA 1
ATOM 1532 C C . ALA A 1 712 ? 134.649 136.612 115.854 1.00 91.67 667 ALA A C 1
ATOM 1533 O O . ALA A 1 712 ? 135.862 136.730 115.647 1.00 92.88 667 ALA A O 1
ATOM 1535 N N . GLU A 1 713 ? 134.050 137.203 116.889 1.00 93.95 668 GLU A N 1
ATOM 1536 C CA . GLU A 1 713 ? 134.839 137.992 117.829 1.00 92.62 668 GLU A CA 1
ATOM 1537 C C . GLU A 1 713 ? 135.662 137.099 118.745 1.00 87.90 668 GLU A C 1
ATOM 1538 O O . GLU A 1 713 ? 136.701 137.525 119.264 1.00 86.36 668 GLU A O 1
ATOM 1544 N N . LEU A 1 714 ? 135.286 135.815 118.817 1.00 86.49 669 LEU A N 1
ATOM 1545 C CA . LEU A 1 714 ? 136.001 134.828 119.668 1.00 85.94 669 LEU A CA 1
ATOM 1546 C C . LEU A 1 714 ? 137.185 134.239 118.890 1.00 89.11 669 LEU A C 1
ATOM 1547 O O . LEU A 1 714 ? 137.929 133.456 119.517 1.00 88.27 669 LEU A O 1
ATOM 1552 N N . THR A 1 715 ? 137.355 134.542 117.596 1.00 90.41 670 THR A N 1
ATOM 1553 C CA . THR A 1 715 ? 138.571 134.140 116.844 1.00 85.75 670 THR A CA 1
ATOM 1554 C C . THR A 1 715 ? 139.535 135.286 117.021 1.00 76.61 670 THR A C 1
ATOM 1555 O O . THR A 1 715 ? 140.750 135.046 116.962 1.00 74.84 670 THR A O 1
ATOM 1559 N N . ILE A 1 716 ? 139.012 136.490 117.247 1.00 75.14 671 ILE A N 1
ATOM 1560 C CA . ILE A 1 716 ? 139.863 137.677 117.513 1.00 72.55 671 ILE A CA 1
ATOM 1561 C C . ILE A 1 716 ? 140.362 137.562 118.961 1.00 75.16 671 ILE A C 1
ATOM 1562 O O . ILE A 1 716 ? 141.547 137.752 119.128 1.00 79.71 671 ILE A O 1
ATOM 1567 N N . THR A 1 717 ? 139.529 137.240 119.957 1.00 71.01 672 THR A N 1
ATOM 1568 C CA . THR A 1 717 ? 139.930 137.074 121.351 1.00 67.17 672 THR A CA 1
ATOM 1569 C C . THR A 1 717 ? 141.011 136.007 121.492 1.00 69.53 672 THR A C 1
ATOM 1570 O O . THR A 1 717 ? 141.993 136.197 122.220 1.00 73.34 672 THR A O 1
ATOM 1574 N N . LEU A 1 718 ? 140.851 134.881 120.796 1.00 71.05 673 LEU A N 1
ATOM 1575 C CA . LEU A 1 718 ? 141.856 133.825 120.843 1.00 74.71 673 LEU A CA 1
ATOM 1576 C C . LEU A 1 718 ? 143.172 134.286 120.228 1.00 71.89 673 LEU A C 1
ATOM 1577 O O . LEU A 1 718 ? 144.251 133.932 120.719 1.00 72.80 673 LEU A O 1
ATOM 1582 N N . CYS A 1 719 ? 143.104 135.072 119.151 1.00 67.74 674 CYS A N 1
ATOM 1583 C CA . CYS A 1 719 ? 144.320 135.616 118.558 1.00 64.23 674 CYS A CA 1
ATOM 1584 C C . CYS A 1 719 ? 145.046 136.531 119.534 1.00 65.69 674 CYS A C 1
ATOM 1585 O O . CYS A 1 719 ? 146.272 136.457 119.663 1.00 70.47 674 CYS A O 1
ATOM 1588 N N . ILE A 1 720 ? 144.307 137.392 120.238 1.00 58.99 675 ILE A N 1
ATOM 1589 C CA . ILE A 1 720 ? 144.926 138.256 121.243 1.00 58.68 675 ILE A CA 1
ATOM 1590 C C . ILE A 1 720 ? 145.550 137.426 122.356 1.00 57.20 675 ILE A C 1
ATOM 1591 O O . ILE A 1 720 ? 146.660 137.716 122.820 1.00 58.72 675 ILE A O 1
ATOM 1596 N N . VAL A 1 721 ? 144.844 136.392 122.813 1.00 58.10 676 VAL A N 1
ATOM 1597 C CA . VAL A 1 721 ? 145.362 135.562 123.898 1.00 60.72 676 VAL A CA 1
ATOM 1598 C C . VAL A 1 721 ? 146.663 134.887 123.476 1.00 62.28 676 VAL A C 1
ATOM 1599 O O . VAL A 1 721 ? 147.661 134.905 124.209 1.00 66.74 676 VAL A O 1
ATOM 1603 N N . VAL A 1 722 ? 146.680 134.304 122.276 1.00 56.89 677 VAL A N 1
ATOM 1604 C CA . VAL A 1 722 ? 147.872 133.602 121.811 1.00 61.53 677 VAL A CA 1
ATOM 1605 C C . VAL A 1 722 ? 149.009 134.586 121.551 1.00 59.12 677 VAL A C 1
ATOM 1606 O O . VAL A 1 722 ? 150.178 134.286 121.816 1.00 56.77 677 VAL A O 1
ATOM 1610 N N . ASN A 1 723 ? 148.690 135.776 121.038 1.00 56.75 678 ASN A N 1
ATOM 1611 C CA . ASN A 1 723 ? 149.722 136.777 120.795 1.00 55.42 678 ASN A CA 1
ATOM 1612 C C . ASN A 1 723 ? 150.361 137.246 122.096 1.00 55.21 678 ASN A C 1
ATOM 1613 O O . ASN A 1 723 ? 151.585 137.402 122.175 1.00 59.86 678 ASN A O 1
ATOM 1618 N N . THR A 1 724 ? 149.578 137.446 123.162 1.00 53.94 679 THR A N 1
ATOM 1619 C CA . THR A 1 724 ? 150.088 137.900 124.481 1.00 49.54 679 THR A CA 1
ATOM 1620 C C . THR A 1 724 ? 150.849 136.776 125.113 1.00 46.64 679 THR A C 1
ATOM 1621 O O . THR A 1 724 ? 151.808 137.059 125.831 1.00 47.58 679 THR A O 1
ATOM 1625 N N . ILE A 1 725 ? 150.487 135.552 124.837 1.00 47.82 680 ILE A N 1
ATOM 1626 C CA . ILE A 1 725 ? 151.233 134.444 125.343 1.00 48.86 680 ILE A CA 1
ATOM 1627 C C . ILE A 1 725 ? 152.561 134.366 124.651 1.00 51.72 680 ILE A C 1
ATOM 1628 O O . ILE A 1 725 ? 153.508 133.859 125.218 1.00 58.27 680 ILE A O 1
ATOM 1633 N N . PHE A 1 726 ? 152.641 134.832 123.412 1.00 52.21 681 PHE A N 1
ATOM 1634 C CA . PHE A 1 726 ? 153.896 134.816 122.661 1.00 51.04 681 PHE A CA 1
ATOM 1635 C C . PHE A 1 726 ? 154.813 135.835 123.231 1.00 46.36 681 PHE A C 1
ATOM 1636 O O . PHE A 1 726 ? 155.953 135.553 123.537 1.00 46.31 681 PHE A O 1
ATOM 1644 N N . MET A 1 727 ? 154.304 137.033 123.395 1.00 44.11 682 MET A N 1
ATOM 1645 C CA . MET A 1 727 ? 155.086 138.083 123.966 1.00 40.80 682 MET A CA 1
ATOM 1646 C C . MET A 1 727 ? 155.556 137.712 125.370 1.00 41.34 682 MET A C 1
ATOM 1647 O O . MET A 1 727 ? 156.520 138.268 125.865 1.00 43.43 682 MET A O 1
ATOM 1652 N N . ALA A 1 728 ? 154.913 136.756 126.020 1.00 44.93 683 ALA A N 1
ATOM 1653 C CA . ALA A 1 728 ? 155.312 136.488 127.417 1.00 38.80 683 ALA A CA 1
ATOM 1654 C C . ALA A 1 728 ? 156.473 135.522 127.421 1.00 49.41 683 ALA A C 1
ATOM 1655 O O . ALA A 1 728 ? 156.901 135.138 128.526 1.00 65.62 683 ALA A O 1
ATOM 1657 N N . MET A 1 729 ? 156.944 135.124 126.246 1.00 47.04 684 MET A N 1
ATOM 1658 C CA . MET A 1 729 ? 158.003 134.091 126.170 1.00 53.65 684 MET A CA 1
ATOM 1659 C C . MET A 1 729 ? 159.316 134.743 125.730 1.00 51.23 684 MET A C 1
ATOM 1660 O O . MET A 1 729 ? 160.212 133.990 125.367 1.00 54.57 684 MET A O 1
ATOM 1665 N N . GLU A 1 730 ? 159.429 136.073 125.807 1.00 48.19 685 GLU A N 1
ATOM 1666 C CA . GLU A 1 730 ? 160.694 136.791 125.511 1.00 54.79 685 GLU A CA 1
ATOM 1667 C C . GLU A 1 730 ? 161.530 136.859 126.798 1.00 52.24 685 GLU A C 1
ATOM 1668 O O . GLU A 1 730 ? 160.926 137.151 127.846 1.00 45.95 685 GLU A O 1
ATOM 1674 N N . HIS A 1 731 ? 162.847 136.604 126.739 1.00 46.23 686 HIS A N 1
ATOM 1675 C CA . HIS A 1 731 ? 163.720 136.620 127.903 1.00 38.16 686 HIS A CA 1
ATOM 1676 C C . HIS A 1 731 ? 165.120 137.027 127.467 1.00 45.15 686 HIS A C 1
ATOM 1677 O O . HIS A 1 731 ? 165.394 137.211 126.280 1.00 48.20 686 HIS A O 1
ATOM 1684 N N . HIS A 1 732 ? 166.008 137.186 128.452 1.00 35.67 687 HIS A N 1
ATOM 1685 C CA . HIS A 1 732 ? 167.373 137.611 128.155 1.00 30.91 687 HIS A CA 1
ATOM 1686 C C . HIS A 1 732 ? 168.134 136.540 127.383 1.00 43.21 687 HIS A C 1
ATOM 1687 O O . HIS A 1 732 ? 168.733 136.818 126.338 1.00 44.59 687 HIS A O 1
ATOM 1694 N N . GLY A 1 733 ? 168.122 135.307 127.882 1.00 44.51 688 GLY A N 1
ATOM 1695 C CA . GLY A 1 733 ? 168.897 134.244 127.272 1.00 47.85 688 GLY A CA 1
ATOM 1696 C C . GLY A 1 733 ? 168.121 133.416 126.271 1.00 48.45 688 GLY A C 1
ATOM 1697 O O . GLY A 1 733 ? 167.902 132.221 126.485 1.00 50.28 688 GLY A O 1
ATOM 1698 N N . MET A 1 734 ? 167.703 134.036 125.172 1.00 57.92 689 MET A N 1
ATOM 1699 C CA . MET A 1 734 ? 166.888 133.379 124.160 1.00 62.58 689 MET A CA 1
ATOM 1700 C C . MET A 1 734 ? 167.746 133.063 122.944 1.00 70.25 689 MET A C 1
ATOM 1701 O O . MET A 1 734 ? 168.535 133.903 122.500 1.00 69.28 689 MET A O 1
ATOM 1706 N N . SER A 1 735 ? 167.589 131.853 122.415 1.00 77.06 690 SER A N 1
ATOM 1707 C CA . SER A 1 735 ? 168.340 131.446 121.239 1.00 82.40 690 SER A CA 1
ATOM 1708 C C . SER A 1 735 ? 167.943 132.311 120.043 1.00 80.01 690 SER A C 1
ATOM 1709 O O . SER A 1 735 ? 166.827 132.837 119.992 1.00 75.56 690 SER A O 1
ATOM 1712 N N . PRO A 1 736 ? 168.854 132.513 119.084 1.00 80.54 691 PRO A N 1
ATOM 1713 C CA . PRO A 1 736 ? 168.467 133.258 117.874 1.00 83.39 691 PRO A CA 1
ATOM 1714 C C . PRO A 1 736 ? 167.315 132.612 117.127 1.00 84.78 691 PRO A C 1
ATOM 1715 O O . PRO A 1 736 ? 166.464 133.319 116.577 1.00 84.53 691 PRO A O 1
ATOM 1719 N N . THR A 1 737 ? 167.255 131.278 117.105 1.00 86.15 692 THR A N 1
ATOM 1720 C CA . THR A 1 737 ? 166.116 130.602 116.494 1.00 84.93 692 THR A CA 1
ATOM 1721 C C . THR A 1 737 ? 164.831 130.890 117.260 1.00 80.86 692 THR A C 1
ATOM 1722 O O . THR A 1 737 ? 163.773 131.101 116.656 1.00 77.72 692 THR A O 1
ATOM 1726 N N . PHE A 1 738 ? 164.902 130.893 118.593 1.00 81.80 693 PHE A N 1
ATOM 1727 C CA . PHE A 1 738 ? 163.722 131.194 119.396 1.00 75.57 693 PHE A CA 1
ATOM 1728 C C . PHE A 1 738 ? 163.247 132.621 119.151 1.00 69.26 693 PHE A C 1
ATOM 1729 O O . PHE A 1 738 ? 162.043 132.872 119.030 1.00 68.74 693 PHE A O 1
ATOM 1737 N N . GLU A 1 739 ? 164.180 133.570 119.068 1.00 70.76 694 GLU A N 1
ATOM 1738 C CA . GLU A 1 739 ? 163.835 134.951 118.753 1.00 71.71 694 GLU A CA 1
ATOM 1739 C C . GLU A 1 739 ? 163.266 135.109 117.348 1.00 75.93 694 GLU A C 1
ATOM 1740 O O . GLU A 1 739 ? 162.327 135.889 117.164 1.00 77.26 694 GLU A O 1
ATOM 1746 N N . ALA A 1 740 ? 163.797 134.390 116.361 1.00 78.87 695 ALA A N 1
ATOM 1747 C CA . ALA A 1 740 ? 163.230 134.402 115.019 1.00 79.34 695 ALA A CA 1
ATOM 1748 C C . ALA A 1 740 ? 161.811 133.844 115.004 1.00 74.11 695 ALA A C 1
ATOM 1749 O O . ALA A 1 740 ? 160.929 134.400 114.344 1.00 71.19 695 ALA A O 1
ATOM 1751 N N . MET A 1 741 ? 161.580 132.744 115.723 1.00 73.18 696 MET A N 1
ATOM 1752 C CA . MET A 1 741 ? 160.242 132.177 115.838 1.00 71.16 696 MET A CA 1
ATOM 1753 C C . MET A 1 741 ? 159.283 133.098 116.577 1.00 68.75 696 MET A C 1
ATOM 1754 O O . MET A 1 741 ? 158.087 133.102 116.267 1.00 73.08 696 MET A O 1
ATOM 1759 N N . LEU A 1 742 ? 159.772 133.873 117.541 1.00 67.27 697 LEU A N 1
ATOM 1760 C CA . LEU A 1 742 ? 158.943 134.821 118.264 1.00 61.56 697 LEU A CA 1
ATOM 1761 C C . LEU A 1 742 ? 158.711 136.114 117.496 1.00 60.69 697 LEU A C 1
ATOM 1762 O O . LEU A 1 742 ? 157.750 136.831 117.799 1.00 54.87 697 LEU A O 1
ATOM 1767 N N . GLN A 1 743 ? 159.567 136.436 116.525 1.00 65.43 698 GLN A N 1
ATOM 1768 C CA . GLN A 1 743 ? 159.347 137.584 115.655 1.00 67.51 698 GLN A CA 1
ATOM 1769 C C . GLN A 1 743 ? 158.467 137.264 114.457 1.00 70.70 698 GLN A C 1
ATOM 1770 O O . GLN A 1 743 ? 157.656 138.109 114.061 1.00 68.79 698 GLN A O 1
ATOM 1776 N N . ILE A 1 744 ? 158.602 136.073 113.872 1.00 71.65 699 ILE A N 1
ATOM 1777 C CA . ILE A 1 744 ? 157.704 135.689 112.789 1.00 63.59 699 ILE A CA 1
ATOM 1778 C C . ILE A 1 744 ? 156.279 135.543 113.306 1.00 61.85 699 ILE A C 1
ATOM 1779 O O . ILE A 1 744 ? 155.320 135.834 112.589 1.00 60.17 699 ILE A O 1
ATOM 1784 N N . GLY A 1 745 ? 156.113 135.093 114.552 1.00 62.97 700 GLY A N 1
ATOM 1785 C CA . GLY A 1 745 ? 154.784 135.065 115.141 1.00 55.83 700 GLY A CA 1
ATOM 1786 C C . GLY A 1 745 ? 154.184 136.450 115.277 1.00 55.03 700 GLY A C 1
ATOM 1787 O O . GLY A 1 745 ? 153.007 136.662 114.973 1.00 60.00 700 GLY A O 1
ATOM 1788 N N . ASN A 1 746 ? 154.988 137.417 115.724 1.00 57.24 701 ASN A N 1
ATOM 1789 C CA . ASN A 1 746 ? 154.509 138.792 115.816 1.00 58.28 701 ASN A CA 1
ATOM 1790 C C . ASN A 1 746 ? 154.163 139.338 114.436 1.00 61.51 701 ASN A C 1
ATOM 1791 O O . ASN A 1 746 ? 153.176 140.064 114.279 1.00 68.14 701 ASN A O 1
ATOM 1796 N N . ILE A 1 747 ? 154.967 139.002 113.424 1.00 60.46 702 ILE A N 1
ATOM 1797 C CA . ILE A 1 747 ? 154.670 139.438 112.060 1.00 64.24 702 ILE A CA 1
ATOM 1798 C C . ILE A 1 747 ? 153.356 138.832 111.576 1.00 58.73 702 ILE A C 1
ATOM 1799 O O . ILE A 1 747 ? 152.515 139.520 110.978 1.00 57.30 702 ILE A O 1
ATOM 1804 N N . VAL A 1 748 ? 153.152 137.540 111.843 1.00 58.93 703 VAL A N 1
ATOM 1805 C CA . VAL A 1 748 ? 151.922 136.868 111.438 1.00 59.02 703 VAL A CA 1
ATOM 1806 C C . VAL A 1 748 ? 150.717 137.505 112.118 1.00 55.16 703 VAL A C 1
ATOM 1807 O O . VAL A 1 748 ? 149.670 137.708 111.495 1.00 59.76 703 VAL A O 1
ATOM 1811 N N . PHE A 1 749 ? 150.844 137.841 113.401 1.00 53.57 704 PHE A N 1
ATOM 1812 C CA . PHE A 1 749 ? 149.715 138.443 114.102 1.00 57.69 704 PHE A CA 1
ATOM 1813 C C . PHE A 1 749 ? 149.476 139.892 113.681 1.00 57.88 704 PHE A C 1
ATOM 1814 O O . PHE A 1 749 ? 148.326 140.342 113.668 1.00 67.83 704 PHE A O 1
ATOM 1822 N N . THR A 1 750 ? 150.526 140.637 113.322 1.00 52.49 705 THR A N 1
ATOM 1823 C CA . THR A 1 750 ? 150.310 141.944 112.706 1.00 55.39 705 THR A CA 1
ATOM 1824 C C . THR A 1 750 ? 149.531 141.799 111.409 1.00 65.45 705 THR A C 1
ATOM 1825 O O . THR A 1 750 ? 148.614 142.581 111.132 1.00 65.86 705 THR A O 1
ATOM 1829 N N . ILE A 1 751 ? 149.884 140.793 110.606 1.00 67.20 706 ILE A N 1
ATOM 1830 C CA . ILE A 1 751 ? 149.142 140.525 109.378 1.00 61.40 706 ILE A CA 1
ATOM 1831 C C . ILE A 1 751 ? 147.689 140.192 109.695 1.00 60.15 706 ILE A C 1
ATOM 1832 O O . ILE A 1 751 ? 146.768 140.678 109.031 1.00 60.56 706 ILE A O 1
ATOM 1837 N N . PHE A 1 752 ? 147.464 139.365 110.717 1.00 60.79 707 PHE A N 1
ATOM 1838 C CA . PHE A 1 752 ? 146.106 138.981 111.094 1.00 59.58 707 PHE A CA 1
ATOM 1839 C C . PHE A 1 752 ? 145.279 140.189 111.519 1.00 55.55 707 PHE A C 1
ATOM 1840 O O . PHE A 1 752 ? 144.122 140.336 111.113 1.00 63.53 707 PHE A O 1
ATOM 1848 N N . PHE A 1 753 ? 145.853 141.064 112.346 1.00 58.11 708 PHE A N 1
ATOM 1849 C CA . PHE A 1 753 ? 145.105 142.227 112.813 1.00 57.81 708 PHE A CA 1
ATOM 1850 C C . PHE A 1 753 ? 144.861 143.225 111.685 1.00 60.43 708 PHE A C 1
ATOM 1851 O O . PHE A 1 753 ? 143.776 143.810 111.597 1.00 73.14 708 PHE A O 1
ATOM 1859 N N . THR A 1 754 ? 145.849 143.431 110.807 1.00 60.21 709 THR A N 1
ATOM 1860 C CA . THR A 1 754 ? 145.635 144.303 109.654 1.00 63.54 709 THR A CA 1
ATOM 1861 C C . THR A 1 754 ? 144.553 143.745 108.739 1.00 64.20 709 THR A C 1
ATOM 1862 O O . THR A 1 754 ? 143.703 144.494 108.236 1.00 60.85 709 THR A O 1
ATOM 1866 N N . ALA A 1 755 ? 144.574 142.431 108.509 1.00 66.90 710 ALA A N 1
ATOM 1867 C CA . ALA A 1 755 ? 143.541 141.757 107.740 1.00 65.47 710 ALA A CA 1
ATOM 1868 C C . ALA A 1 755 ? 142.193 142.056 108.369 1.00 63.96 710 ALA A C 1
ATOM 1869 O O . ALA A 1 755 ? 141.372 142.727 107.747 1.00 74.28 710 ALA A O 1
ATOM 1871 N N . GLU A 1 756 ? 142.008 141.654 109.629 1.00 57.46 711 GLU A N 1
ATOM 1872 C CA . GLU A 1 756 ? 140.747 141.879 110.327 1.00 63.56 711 GLU A CA 1
ATOM 1873 C C . GLU A 1 756 ? 140.275 143.322 110.190 1.00 66.14 711 GLU A C 1
ATOM 1874 O O . GLU A 1 756 ? 139.104 143.578 109.889 1.00 75.83 711 GLU A O 1
ATOM 1880 N N . MET A 1 757 ? 141.188 144.283 110.363 1.00 60.17 712 MET A N 1
ATOM 1881 C CA . MET A 1 757 ? 140.800 145.684 110.246 1.00 65.00 712 MET A CA 1
ATOM 1882 C C . MET A 1 757 ? 140.281 146.016 108.852 1.00 76.07 712 MET A C 1
ATOM 1883 O O . MET A 1 757 ? 139.233 146.652 108.713 1.00 82.23 712 MET A O 1
ATOM 1888 N N . VAL A 1 758 ? 141.007 145.623 107.802 1.00 79.13 713 VAL A N 1
ATOM 1889 C CA . VAL A 1 758 ? 140.575 146.018 106.461 1.00 77.23 713 VAL A CA 1
ATOM 1890 C C . VAL A 1 758 ? 139.307 145.265 106.058 1.00 70.25 713 VAL A C 1
ATOM 1891 O O . VAL A 1 758 ? 138.397 145.835 105.440 1.00 74.65 713 VAL A O 1
ATOM 1895 N N . PHE A 1 759 ? 139.220 143.982 106.417 1.00 65.90 714 PHE A N 1
ATOM 1896 C CA . PHE A 1 759 ? 138.046 143.174 106.117 1.00 73.96 714 PHE A CA 1
ATOM 1897 C C . PHE A 1 759 ? 136.817 143.657 106.868 1.00 79.14 714 PHE A C 1
ATOM 1898 O O . PHE A 1 759 ? 135.693 143.399 106.425 1.00 90.16 714 PHE A O 1
ATOM 1906 N N . LYS A 1 760 ? 136.998 144.338 108.000 1.00 74.38 715 LYS A N 1
ATOM 1907 C CA . LYS A 1 760 ? 135.868 144.952 108.680 1.00 80.01 715 LYS A CA 1
ATOM 1908 C C . LYS A 1 760 ? 135.610 146.376 108.211 1.00 78.55 715 LYS A C 1
ATOM 1909 O O . LYS A 1 760 ? 134.490 146.874 108.358 1.00 87.66 715 LYS A O 1
ATOM 1915 N N . ILE A 1 761 ? 136.623 147.047 107.659 1.00 72.38 716 ILE A N 1
ATOM 1916 C CA . ILE A 1 761 ? 136.398 148.345 107.031 1.00 81.31 716 ILE A CA 1
ATOM 1917 C C . ILE A 1 761 ? 135.509 148.184 105.809 1.00 85.51 716 ILE A C 1
ATOM 1918 O O . ILE A 1 761 ? 134.533 148.919 105.624 1.00 83.86 716 ILE A O 1
ATOM 1923 N N . ILE A 1 762 ? 135.836 147.213 104.956 1.00 83.97 717 ILE A N 1
ATOM 1924 C CA . ILE A 1 762 ? 135.054 147.011 103.742 1.00 83.06 717 ILE A CA 1
ATOM 1925 C C . ILE A 1 762 ? 133.659 146.504 104.088 1.00 88.29 717 ILE A C 1
ATOM 1926 O O . ILE A 1 762 ? 132.661 146.945 103.507 1.00 98.11 717 ILE A O 1
ATOM 1931 N N . ALA A 1 763 ? 133.565 145.579 105.047 1.00 83.35 718 ALA A N 1
ATOM 1932 C CA . ALA A 1 763 ? 132.263 145.052 105.445 1.00 85.09 718 ALA A CA 1
ATOM 1933 C C . ALA A 1 763 ? 131.391 146.139 106.064 1.00 86.30 718 ALA A C 1
ATOM 1934 O O . ALA A 1 763 ? 130.205 146.258 105.740 1.00 93.84 718 ALA A O 1
ATOM 1936 N N . PHE A 1 764 ? 131.961 146.942 106.957 1.00 84.69 719 PHE A N 1
ATOM 1937 C CA . PHE A 1 764 ? 131.214 148.024 107.578 1.00 87.97 719 PHE A CA 1
ATOM 1938 C C . PHE A 1 764 ? 131.216 149.255 106.677 1.00 93.11 719 PHE A C 1
ATOM 1939 O O . PHE A 1 764 ? 131.876 149.302 105.636 1.00 91.08 719 PHE A O 1
ATOM 1947 N N . ASP A 1 765 ? 130.454 150.260 107.074 1.00 100.35 720 ASP A N 1
ATOM 1948 C CA . ASP A 1 765 ? 130.399 151.515 106.346 1.00 103.18 720 ASP A CA 1
ATOM 1949 C C . ASP A 1 765 ? 131.579 152.399 106.722 1.00 101.26 720 ASP A C 1
ATOM 1950 O O . ASP A 1 765 ? 132.144 152.269 107.812 1.00 97.63 720 ASP A O 1
ATOM 1955 N N . PRO A 1 766 ? 131.987 153.307 105.827 1.00 108.00 721 PRO A N 1
ATOM 1956 C CA . PRO A 1 766 ? 133.179 154.129 106.108 1.00 106.22 721 PRO A CA 1
ATOM 1957 C C . PRO A 1 766 ? 133.074 154.950 107.381 1.00 103.80 721 PRO A C 1
ATOM 1958 O O . PRO A 1 766 ? 134.088 155.171 108.055 1.00 97.34 721 PRO A O 1
ATOM 1962 N N . TYR A 1 767 ? 131.876 155.411 107.730 1.00 107.48 722 TYR A N 1
ATOM 1963 C CA . TYR A 1 767 ? 131.685 156.186 108.949 1.00 108.66 722 TYR A CA 1
ATOM 1964 C C . TYR A 1 767 ? 131.350 155.309 110.148 1.00 105.87 722 TYR A C 1
ATOM 1965 O O . TYR A 1 767 ? 131.778 155.612 111.269 1.00 104.54 722 TYR A O 1
ATOM 1974 N N . TYR A 1 768 ? 130.599 154.227 109.929 1.00 103.67 723 TYR A N 1
ATOM 1975 C CA . TYR A 1 768 ? 130.107 153.418 111.039 1.00 103.40 723 TYR A CA 1
ATOM 1976 C C . TYR A 1 768 ? 131.244 152.705 111.762 1.00 104.76 723 TYR A C 1
ATOM 1977 O O . TYR A 1 768 ? 131.224 152.586 112.992 1.00 104.51 723 TYR A O 1
ATOM 1986 N N . TYR A 1 769 ? 132.234 152.212 111.014 1.00 102.46 724 TYR A N 1
ATOM 1987 C CA . TYR A 1 769 ? 133.364 151.525 111.633 1.00 95.20 724 TYR A CA 1
ATOM 1988 C C . TYR A 1 769 ? 134.113 152.449 112.585 1.00 90.22 724 TYR A C 1
ATOM 1989 O O . TYR A 1 769 ? 134.364 152.097 113.743 1.00 90.89 724 TYR A O 1
ATOM 1998 N N . PHE A 1 770 ? 134.478 153.636 112.114 1.00 90.19 725 PHE A N 1
ATOM 1999 C CA . PHE A 1 770 ? 135.279 154.554 112.909 1.00 94.62 725 PHE A CA 1
ATOM 2000 C C . PHE A 1 770 ? 134.441 155.403 113.852 1.00 97.12 725 PHE A C 1
ATOM 2001 O O . PHE A 1 770 ? 135.003 156.218 114.592 1.00 96.75 725 PHE A O 1
ATOM 2009 N N . GLN A 1 771 ? 133.116 155.240 113.838 1.00 98.50 726 GLN A N 1
ATOM 2010 C CA . GLN A 1 771 ? 132.278 155.952 114.795 1.00 102.36 726 GLN A CA 1
ATOM 2011 C C . GLN A 1 771 ? 132.459 155.423 116.213 1.00 102.29 726 GLN A C 1
ATOM 2012 O O . GLN A 1 771 ? 132.166 156.137 117.178 1.00 103.37 726 GLN A O 1
ATOM 2018 N N . LYS A 1 772 ? 132.944 154.192 116.366 1.00 98.86 727 LYS A N 1
ATOM 2019 C CA . LYS A 1 772 ? 132.978 153.526 117.662 1.00 95.22 727 LYS A CA 1
ATOM 2020 C C . LYS A 1 772 ? 134.394 153.488 118.231 1.00 92.51 727 LYS A C 1
ATOM 2021 O O . LYS A 1 772 ? 135.361 153.174 117.521 1.00 89.42 727 LYS A O 1
ATOM 2027 N N . LYS A 1 773 ? 134.505 153.811 119.522 1.00 92.10 728 LYS A N 1
ATOM 2028 C CA . LYS A 1 773 ? 135.806 153.862 120.179 1.00 84.19 728 LYS A CA 1
ATOM 2029 C C . LYS A 1 773 ? 136.429 152.480 120.318 1.00 78.96 728 LYS A C 1
ATOM 2030 O O . LYS A 1 773 ? 137.657 152.357 120.313 1.00 81.42 728 LYS A O 1
ATOM 2036 N N . TRP A 1 774 ? 135.638 151.416 120.446 1.00 76.47 729 TRP A N 1
ATOM 2037 C CA . TRP A 1 774 ? 136.244 150.079 120.665 1.00 74.06 729 TRP A CA 1
ATOM 2038 C C . TRP A 1 774 ? 136.865 149.587 119.364 1.00 73.04 729 TRP A C 1
ATOM 2039 O O . TRP A 1 774 ? 137.601 148.579 119.419 1.00 68.08 729 TRP A O 1
ATOM 2050 N N . ASN A 1 775 ? 136.554 150.234 118.234 1.00 79.85 730 ASN A N 1
ATOM 2051 C CA . ASN A 1 775 ? 137.184 149.897 116.928 1.00 80.45 730 ASN A CA 1
ATOM 2052 C C . ASN A 1 775 ? 138.282 150.913 116.640 1.00 76.46 730 ASN A C 1
ATOM 2053 O O . ASN A 1 775 ? 139.214 150.552 115.896 1.00 74.08 730 ASN A O 1
ATOM 2058 N N . ILE A 1 776 ? 138.145 152.137 117.162 1.00 76.25 731 ILE A N 1
ATOM 2059 C CA . ILE A 1 776 ? 139.181 153.198 117.002 1.00 78.77 731 ILE A CA 1
ATOM 2060 C C . ILE A 1 776 ? 140.381 152.814 117.877 1.00 73.14 731 ILE A C 1
ATOM 2061 O O . ILE A 1 776 ? 141.482 153.219 117.519 1.00 69.89 731 ILE A O 1
ATOM 2066 N N . PHE A 1 777 ? 140.194 152.101 118.989 1.00 69.83 732 PHE A N 1
ATOM 2067 C CA . PHE A 1 777 ? 141.290 151.579 119.798 1.00 63.08 732 PHE A CA 1
ATOM 2068 C C . PHE A 1 777 ? 142.139 150.599 119.000 1.00 65.99 732 PHE A C 1
ATOM 2069 O O . PHE A 1 777 ? 143.372 150.694 118.987 1.00 72.18 732 PHE A O 1
ATOM 2077 N N . ASP A 1 778 ? 141.494 149.649 118.319 1.00 64.87 733 ASP A N 1
ATOM 2078 C CA . ASP A 1 778 ? 142.244 148.724 117.480 1.00 63.65 733 ASP A CA 1
ATOM 2079 C C . ASP A 1 778 ? 142.916 149.450 116.327 1.00 67.56 733 ASP A C 1
ATOM 2080 O O . ASP A 1 778 ? 143.995 149.044 115.885 1.00 70.47 733 ASP A O 1
ATOM 2085 N N . CYS A 1 779 ? 142.302 150.527 115.833 1.00 69.22 734 CYS A N 1
ATOM 2086 C CA . CYS A 1 779 ? 142.942 151.328 114.794 1.00 71.16 734 CYS A CA 1
ATOM 2087 C C . CYS A 1 779 ? 144.275 151.885 115.276 1.00 64.92 734 CYS A C 1
ATOM 2088 O O . CYS A 1 779 ? 145.300 151.759 114.595 1.00 62.57 734 CYS A O 1
ATOM 2091 N N . ILE A 1 780 ? 144.279 152.490 116.464 1.00 62.32 735 ILE A N 1
ATOM 2092 C CA . ILE A 1 780 ? 145.519 153.030 117.018 1.00 60.74 735 ILE A CA 1
ATOM 2093 C C . ILE A 1 780 ? 146.528 151.914 117.271 1.00 57.08 735 ILE A C 1
ATOM 2094 O O . ILE A 1 780 ? 147.718 152.050 116.957 1.00 61.26 735 ILE A O 1
ATOM 2099 N N . ILE A 1 781 ? 146.073 150.792 117.829 1.00 57.27 736 ILE A N 1
ATOM 2100 C CA . ILE A 1 781 ? 147.005 149.713 118.149 1.00 56.20 736 ILE A CA 1
ATOM 2101 C C . ILE A 1 781 ? 147.662 149.180 116.882 1.00 55.04 736 ILE A C 1
ATOM 2102 O O . ILE A 1 781 ? 148.880 148.964 116.841 1.00 62.01 736 ILE A O 1
ATOM 2107 N N . VAL A 1 782 ? 146.879 148.979 115.822 1.00 56.42 737 VAL A N 1
ATOM 2108 C CA . VAL A 1 782 ? 147.434 148.387 114.611 1.00 66.23 737 VAL A CA 1
ATOM 2109 C C . VAL A 1 782 ? 148.294 149.396 113.854 1.00 66.28 737 VAL A C 1
ATOM 2110 O O . VAL A 1 782 ? 149.302 149.027 113.239 1.00 61.91 737 VAL A O 1
ATOM 2114 N N . THR A 1 783 ? 147.933 150.686 113.890 1.00 66.98 738 THR A N 1
ATOM 2115 C CA . THR A 1 783 ? 148.776 151.669 113.219 1.00 66.72 738 THR A CA 1
ATOM 2116 C C . THR A 1 783 ? 150.107 151.823 113.945 1.00 66.76 738 THR A C 1
ATOM 2117 O O . THR A 1 783 ? 151.142 152.040 113.308 1.00 71.96 738 THR A O 1
ATOM 2121 N N . VAL A 1 784 ? 150.112 151.671 115.273 1.00 66.68 739 VAL A N 1
ATOM 2122 C CA . VAL A 1 784 ? 151.378 151.662 116.000 1.00 55.63 739 VAL A CA 1
ATOM 2123 C C . VAL A 1 784 ? 152.174 150.404 115.671 1.00 59.57 739 VAL A C 1
ATOM 2124 O O . VAL A 1 784 ? 153.396 150.457 115.479 1.00 69.33 739 VAL A O 1
ATOM 2128 N N . SER A 1 785 ? 151.499 149.255 115.595 1.00 60.38 740 SER A N 1
ATOM 2129 C CA . SER A 1 785 ? 152.192 148.017 115.258 1.00 63.82 740 SER A CA 1
ATOM 2130 C C . SER A 1 785 ? 152.795 148.073 113.861 1.00 70.42 740 SER A C 1
ATOM 2131 O O . SER A 1 785 ? 153.797 147.402 113.591 1.00 77.50 740 SER A O 1
ATOM 2134 N N . LEU A 1 786 ? 152.198 148.856 112.960 1.00 74.30 741 LEU A N 1
ATOM 2135 C CA . LEU A 1 786 ? 152.778 149.021 111.630 1.00 76.50 741 LEU A CA 1
ATOM 2136 C C . LEU A 1 786 ? 153.884 150.071 111.617 1.00 79.56 741 LEU A C 1
ATOM 2137 O O . LEU A 1 786 ? 154.919 149.874 110.970 1.00 82.13 741 LEU A O 1
ATOM 2142 N N . LEU A 1 787 ? 153.693 151.181 112.328 1.00 81.82 742 LEU A N 1
ATOM 2143 C CA . LEU A 1 787 ? 154.615 152.307 112.308 1.00 83.44 742 LEU A CA 1
ATOM 2144 C C . LEU A 1 787 ? 155.777 152.140 113.275 1.00 82.58 742 LEU A C 1
ATOM 2145 O O . LEU A 1 787 ? 156.599 153.053 113.398 1.00 84.52 742 LEU A O 1
ATOM 2150 N N . GLU A 1 788 ? 155.846 151.024 113.993 1.00 77.67 743 GLU A N 1
ATOM 2151 C CA . GLU A 1 788 ? 157.041 150.714 114.764 1.00 87.33 743 GLU A CA 1
ATOM 2152 C C . GLU A 1 788 ? 157.791 149.489 114.270 1.00 96.16 743 GLU A C 1
ATOM 2153 O O . GLU A 1 788 ? 159.019 149.535 114.183 1.00 110.57 743 GLU A O 1
ATOM 2159 N N . LEU A 1 789 ? 157.099 148.400 113.941 1.00 90.44 744 LEU A N 1
ATOM 2160 C CA . LEU A 1 789 ? 157.762 147.185 113.466 1.00 97.12 744 LEU A CA 1
ATOM 2161 C C . LEU A 1 789 ? 158.229 147.368 112.020 1.00 107.38 744 LEU A C 1
ATOM 2162 O O . LEU A 1 789 ? 157.745 146.731 111.085 1.00 113.57 744 LEU A O 1
ATOM 2167 N N . GLY A 1 790 ? 159.198 148.265 111.854 1.00 111.97 745 GLY A N 1
ATOM 2168 C CA . GLY A 1 790 ? 159.728 148.569 110.541 1.00 116.78 745 GLY A CA 1
ATOM 2169 C C . GLY A 1 790 ? 160.026 150.039 110.334 1.00 118.81 745 GLY A C 1
ATOM 2170 O O . GLY A 1 790 ? 160.642 150.419 109.334 1.00 127.29 745 GLY A O 1
ATOM 2171 N N . VAL A 1 791 ? 159.580 150.879 111.267 1.00 112.81 746 VAL A N 1
ATOM 2172 C CA . VAL A 1 791 ? 159.826 152.315 111.198 1.00 114.11 746 VAL A CA 1
ATOM 2173 C C . VAL A 1 791 ? 160.497 152.756 112.493 1.00 111.19 746 VAL A C 1
ATOM 2174 O O . VAL A 1 791 ? 160.643 153.955 112.759 1.00 117.80 746 VAL A O 1
ATOM 2178 N N . ALA A 1 792 ? 160.918 151.788 113.305 1.00 106.44 747 ALA A N 1
ATOM 2179 C CA . ALA A 1 792 ? 161.596 152.080 114.560 1.00 106.89 747 ALA A CA 1
ATOM 2180 C C . ALA A 1 792 ? 162.379 150.851 114.995 1.00 109.11 747 ALA A C 1
ATOM 2181 O O . ALA A 1 792 ? 161.930 149.721 114.786 1.00 105.36 747 ALA A O 1
ATOM 2183 N N . LYS A 1 793 ? 163.549 151.078 115.585 1.00 114.72 748 LYS A N 1
ATOM 2184 C CA . LYS A 1 793 ? 164.344 150.002 116.154 1.00 116.27 748 LYS A CA 1
ATOM 2185 C C . LYS A 1 793 ? 164.075 149.885 117.652 1.00 108.21 748 LYS A C 1
ATOM 2186 O O . LYS A 1 793 ? 163.379 150.706 118.253 1.00 102.84 748 LYS A O 1
ATOM 2192 N N . LYS A 1 794 ? 164.642 148.846 118.256 1.00 104.39 749 LYS A N 1
ATOM 2193 C CA . LYS A 1 794 ? 164.523 148.635 119.698 1.00 97.53 749 LYS A CA 1
ATOM 2194 C C . LYS A 1 794 ? 165.677 149.284 120.458 1.00 95.86 749 LYS A C 1
ATOM 2195 O O . LYS A 1 794 ? 166.337 148.661 121.288 1.00 95.17 749 LYS A O 1
ATOM 2201 N N . GLY A 1 795 ? 165.922 150.560 120.171 1.00 93.62 750 GLY A N 1
ATOM 2202 C CA . GLY A 1 795 ? 166.874 151.351 120.925 1.00 87.92 750 GLY A CA 1
ATOM 2203 C C . GLY A 1 795 ? 166.188 152.100 122.047 1.00 83.00 750 GLY A C 1
ATOM 2204 O O . GLY A 1 795 ? 166.028 153.322 121.975 1.00 78.73 750 GLY A O 1
ATOM 2205 N N . SER A 1 796 ? 165.767 151.369 123.079 1.00 83.17 751 SER A N 1
ATOM 2206 C CA . SER A 1 796 ? 164.902 151.805 124.175 1.00 74.91 751 SER A CA 1
ATOM 2207 C C . SER A 1 796 ? 163.481 152.037 123.677 1.00 74.63 751 SER A C 1
ATOM 2208 O O . SER A 1 796 ? 162.657 152.571 124.429 1.00 70.67 751 SER A O 1
ATOM 2211 N N . LEU A 1 797 ? 163.164 151.654 122.440 1.00 82.35 752 LEU A N 1
ATOM 2212 C CA . LEU A 1 797 ? 161.834 151.824 121.870 1.00 81.79 752 LEU A CA 1
ATOM 2213 C C . LEU A 1 797 ? 161.082 150.503 121.763 1.00 77.05 752 LEU A C 1
ATOM 2214 O O . LEU A 1 797 ? 160.132 150.397 120.981 1.00 81.95 752 LEU A O 1
ATOM 2219 N N . SER A 1 798 ? 161.493 149.490 122.529 1.00 73.69 753 SER A N 1
ATOM 2220 C CA . SER A 1 798 ? 160.744 148.240 122.574 1.00 77.12 753 SER A CA 1
ATOM 2221 C C . SER A 1 798 ? 159.384 148.419 123.233 1.00 76.02 753 SER A C 1
ATOM 2222 O O . SER A 1 798 ? 158.534 147.526 123.136 1.00 75.74 753 SER A O 1
ATOM 2225 N N . VAL A 1 799 ? 159.162 149.553 123.900 1.00 71.05 754 VAL A N 1
ATOM 2226 C CA . VAL A 1 799 ? 157.868 149.809 124.524 1.00 71.79 754 VAL A CA 1
ATOM 2227 C C . VAL A 1 799 ? 156.774 149.895 123.466 1.00 72.62 754 VAL A C 1
ATOM 2228 O O . VAL A 1 799 ? 155.632 149.479 123.699 1.00 72.34 754 VAL A O 1
ATOM 2232 N N . LEU A 1 800 ? 157.103 150.423 122.284 1.00 70.74 755 LEU A N 1
ATOM 2233 C CA . LEU A 1 800 ? 156.125 150.473 121.203 1.00 71.68 755 LEU A CA 1
ATOM 2234 C C . LEU A 1 800 ? 155.894 149.089 120.613 1.00 72.48 755 LEU A C 1
ATOM 2235 O O . LEU A 1 800 ? 154.800 148.793 120.120 1.00 77.63 755 LEU A O 1
ATOM 2240 N N . ARG A 1 801 ? 156.916 148.230 120.645 1.00 68.47 756 ARG A N 1
ATOM 2241 C CA . ARG A 1 801 ? 156.701 146.823 120.327 1.00 73.18 756 ARG A CA 1
ATOM 2242 C C . ARG A 1 801 ? 155.762 146.176 121.332 1.00 68.43 756 ARG A C 1
ATOM 2243 O O . ARG A 1 801 ? 154.987 145.281 120.978 1.00 70.47 756 ARG A O 1
ATOM 2251 N N . SER A 1 802 ? 155.673 146.748 122.536 1.00 71.37 757 SER A N 1
ATOM 2252 C CA . SER A 1 802 ? 154.776 146.226 123.601 1.00 65.87 757 SER A CA 1
ATOM 2253 C C . SER A 1 802 ? 153.438 146.982 123.618 1.00 61.28 757 SER A C 1
ATOM 2254 O O . SER A 1 802 ? 152.759 146.917 124.657 1.00 62.09 757 SER A O 1
ATOM 2257 N N . PHE A 1 803 ? 153.055 147.652 122.525 1.00 61.93 758 PHE A N 1
ATOM 2258 C CA . PHE A 1 803 ? 151.743 148.351 122.418 1.00 62.35 758 PHE A CA 1
ATOM 2259 C C . PHE A 1 803 ? 150.700 147.354 121.984 1.00 60.70 758 PHE A C 1
ATOM 2260 O O . PHE A 1 803 ? 149.497 147.639 122.057 1.00 58.75 758 PHE A O 1
ATOM 2268 N N . ARG A 1 804 ? 151.153 146.192 121.532 1.00 60.27 759 ARG A N 1
ATOM 2269 C CA . ARG A 1 804 ? 150.243 145.106 121.118 1.00 58.71 759 ARG A CA 1
ATOM 2270 C C . ARG A 1 804 ? 149.632 144.463 122.373 1.00 62.74 759 ARG A C 1
ATOM 2271 O O . ARG A 1 804 ? 148.545 143.877 122.230 1.00 66.04 759 ARG A O 1
ATOM 2279 N N . LEU A 1 805 ? 150.290 144.527 123.547 1.00 59.37 760 LEU A N 1
ATOM 2280 C CA . LEU A 1 805 ? 149.714 143.966 124.763 1.00 51.64 760 LEU A CA 1
ATOM 2281 C C . LEU A 1 805 ? 148.440 144.691 125.166 1.00 51.26 760 LEU A C 1
ATOM 2282 O O . LEU A 1 805 ? 147.583 144.110 125.839 1.00 51.90 760 LEU A O 1
ATOM 2287 N N . LEU A 1 806 ? 148.300 145.956 124.766 1.00 48.63 761 LEU A N 1
ATOM 2288 C CA . LEU A 1 806 ? 147.127 146.751 125.102 1.00 47.09 761 LEU A CA 1
ATOM 2289 C C . LEU A 1 806 ? 145.839 146.181 124.522 1.00 54.05 761 LEU A C 1
ATOM 2290 O O . LEU A 1 806 ? 144.756 146.653 124.882 1.00 61.72 761 LEU A O 1
ATOM 2295 N N . ARG A 1 807 ? 145.926 145.184 123.641 1.00 52.20 762 ARG A N 1
ATOM 2296 C CA . ARG A 1 807 ? 144.735 144.571 123.071 1.00 56.23 762 ARG A CA 1
ATOM 2297 C C . ARG A 1 807 ? 143.998 143.677 124.058 1.00 60.05 762 ARG A C 1
ATOM 2298 O O . ARG A 1 807 ? 142.947 143.133 123.704 1.00 60.81 762 ARG A O 1
ATOM 2306 N N . VAL A 1 808 ? 144.520 143.504 125.276 1.00 61.82 763 VAL A N 1
ATOM 2307 C CA . VAL A 1 808 ? 143.826 142.709 126.283 1.00 53.97 763 VAL A CA 1
ATOM 2308 C C . VAL A 1 808 ? 142.542 143.384 126.738 1.00 56.04 763 VAL A C 1
ATOM 2309 O O . VAL A 1 808 ? 141.689 142.738 127.353 1.00 58.71 763 VAL A O 1
ATOM 2313 N N . PHE A 1 809 ? 142.383 144.679 126.450 1.00 58.44 764 PHE A N 1
ATOM 2314 C CA . PHE A 1 809 ? 141.147 145.381 126.779 1.00 63.87 764 PHE A CA 1
ATOM 2315 C C . PHE A 1 809 ? 139.934 144.762 126.098 1.00 67.45 764 PHE A C 1
ATOM 2316 O O . PHE A 1 809 ? 138.809 144.951 126.570 1.00 68.14 764 PHE A O 1
ATOM 2324 N N . LYS A 1 810 ? 140.139 144.033 124.998 1.00 68.13 765 LYS A N 1
ATOM 2325 C CA . LYS A 1 810 ? 139.021 143.422 124.285 1.00 65.92 765 LYS A CA 1
ATOM 2326 C C . LYS A 1 810 ? 138.285 142.420 125.165 1.00 66.01 765 LYS A C 1
ATOM 2327 O O . LYS A 1 810 ? 137.057 142.300 125.089 1.00 72.17 765 LYS A O 1
ATOM 2333 N N . LEU A 1 811 ? 139.018 141.697 126.011 1.00 66.25 766 LEU A N 1
ATOM 2334 C CA . LEU A 1 811 ? 138.434 140.666 126.861 1.00 70.50 766 LEU A CA 1
ATOM 2335 C C . LEU A 1 811 ? 137.548 141.232 127.962 1.00 60.41 766 LEU A C 1
ATOM 2336 O O . LEU A 1 811 ? 136.945 140.447 128.700 1.00 59.29 766 LEU A O 1
ATOM 2341 N N . ALA A 1 812 ? 137.455 142.557 128.092 1.00 57.87 767 ALA A N 1
ATOM 2342 C CA . ALA A 1 812 ? 136.654 143.147 129.160 1.00 55.86 767 ALA A CA 1
ATOM 2343 C C . ALA A 1 812 ? 135.175 142.823 128.998 1.00 69.54 767 ALA A C 1
ATOM 2344 O O . ALA A 1 812 ? 134.433 142.774 129.986 1.00 71.78 767 ALA A O 1
ATOM 2346 N N . LYS A 1 813 ? 134.720 142.620 127.761 1.00 71.84 768 LYS A N 1
ATOM 2347 C CA . LYS A 1 813 ? 133.313 142.303 127.538 1.00 72.70 768 LYS A CA 1
ATOM 2348 C C . LYS A 1 813 ? 132.948 140.962 128.163 1.00 68.98 768 LYS A C 1
ATOM 2349 O O . LYS A 1 813 ? 131.893 140.823 128.791 1.00 72.36 768 LYS A O 1
ATOM 2355 N N . SER A 1 814 ? 133.816 139.963 128.007 1.00 67.79 769 SER A N 1
ATOM 2356 C CA . SER A 1 814 ? 133.588 138.666 128.628 1.00 69.59 769 SER A CA 1
ATOM 2357 C C . SER A 1 814 ? 134.101 138.602 130.059 1.00 72.92 769 SER A C 1
ATOM 2358 O O . SER A 1 814 ? 133.947 137.561 130.707 1.00 78.44 769 SER A O 1
ATOM 2361 N N . TRP A 1 815 ? 134.708 139.674 130.561 1.00 71.15 770 TRP A N 1
ATOM 2362 C CA . TRP A 1 815 ? 135.313 139.694 131.893 1.00 60.05 770 TRP A CA 1
ATOM 2363 C C . TRP A 1 815 ? 134.739 140.848 132.704 1.00 59.72 770 TRP A C 1
ATOM 2364 O O . TRP A 1 815 ? 135.179 142.002 132.545 1.00 60.70 770 TRP A O 1
ATOM 2375 N N . PRO A 1 816 ? 133.752 140.597 133.568 1.00 60.18 771 PRO A N 1
ATOM 2376 C CA . PRO A 1 816 ? 133.158 141.706 134.337 1.00 61.58 771 PRO A CA 1
ATOM 2377 C C . PRO A 1 816 ? 134.149 142.432 135.234 1.00 59.33 771 PRO A C 1
ATOM 2378 O O . PRO A 1 816 ? 134.050 143.655 135.385 1.00 59.36 771 PRO A O 1
ATOM 2382 N N . THR A 1 817 ? 135.116 141.725 135.824 1.00 53.69 772 THR A N 1
ATOM 2383 C CA . THR A 1 817 ? 136.092 142.399 136.676 1.00 52.18 772 THR A CA 1
ATOM 2384 C C . THR A 1 817 ? 137.042 143.265 135.857 1.00 49.24 772 THR A C 1
ATOM 2385 O O . THR A 1 817 ? 137.420 144.361 136.288 1.00 44.56 772 THR A O 1
ATOM 2389 N N . LEU A 1 818 ? 137.448 142.789 134.677 1.00 50.64 773 LEU A N 1
ATOM 2390 C CA . LEU A 1 818 ? 138.271 143.613 133.799 1.00 49.58 773 LEU A CA 1
ATOM 2391 C C . LEU A 1 818 ? 137.510 144.852 133.350 1.00 47.66 773 LEU A C 1
ATOM 2392 O O . LEU A 1 818 ? 138.078 145.951 133.275 1.00 49.55 773 LEU A O 1
ATOM 2397 N N . ASN A 1 819 ? 136.216 144.700 133.061 1.00 48.92 774 ASN A N 1
ATOM 2398 C CA . ASN A 1 819 ? 135.398 145.864 132.742 1.00 53.47 774 ASN A CA 1
ATOM 2399 C C . ASN A 1 819 ? 135.321 146.818 133.927 1.00 51.54 774 ASN A C 1
ATOM 2400 O O . ASN A 1 819 ? 135.341 148.041 133.752 1.00 46.26 774 ASN A O 1
ATOM 2405 N N . THR A 1 820 ? 135.226 146.275 135.143 1.00 53.48 775 THR A N 1
ATOM 2406 C CA . THR A 1 820 ? 135.194 147.118 136.334 1.00 50.65 775 THR A CA 1
ATOM 2407 C C . THR A 1 820 ? 136.491 147.901 136.491 1.00 51.83 775 THR A C 1
ATOM 2408 O O . THR A 1 820 ? 136.471 149.081 136.854 1.00 54.98 775 THR A O 1
ATOM 2412 N N . LEU A 1 821 ? 137.630 147.258 136.231 1.00 49.20 776 LEU A N 1
ATOM 2413 C CA . LEU A 1 821 ? 138.910 147.960 136.308 1.00 41.40 776 LEU A CA 1
ATOM 2414 C C . LEU A 1 821 ? 139.005 149.054 135.250 1.00 47.84 776 LEU A C 1
ATOM 2415 O O . LEU A 1 821 ? 139.505 150.156 135.521 1.00 48.95 776 LEU A O 1
ATOM 2420 N N . ILE A 1 822 ? 138.540 148.764 134.033 1.00 48.73 777 ILE A N 1
ATOM 2421 C CA . ILE A 1 822 ? 138.544 149.776 132.980 1.00 45.69 777 ILE A CA 1
ATOM 2422 C C . ILE A 1 822 ? 137.666 150.956 133.374 1.00 48.38 777 ILE A C 1
ATOM 2423 O O . ILE A 1 822 ? 138.034 152.119 133.169 1.00 39.62 777 ILE A O 1
ATOM 2428 N N . LYS A 1 823 ? 136.492 150.676 133.945 1.00 50.78 778 LYS A N 1
ATOM 2429 C CA . LYS A 1 823 ? 135.619 151.742 134.425 1.00 51.90 778 LYS A CA 1
ATOM 2430 C C . LYS A 1 823 ? 136.249 152.510 135.578 1.00 51.35 778 LYS A C 1
ATOM 2431 O O . LYS A 1 823 ? 136.021 153.713 135.711 1.00 50.33 778 LYS A O 1
ATOM 2437 N N . ILE A 1 824 ? 137.032 151.835 136.421 1.00 47.99 779 ILE A N 1
ATOM 2438 C CA . ILE A 1 824 ? 137.756 152.515 137.493 1.00 44.39 779 ILE A CA 1
ATOM 2439 C C . ILE A 1 824 ? 138.728 153.530 136.908 1.00 45.08 779 ILE A C 1
ATOM 2440 O O . ILE A 1 824 ? 138.762 154.698 137.316 1.00 44.35 779 ILE A O 1
ATOM 2445 N N . ILE A 1 825 ? 139.524 153.095 135.929 1.00 50.15 780 ILE A N 1
ATOM 2446 C CA . ILE A 1 825 ? 140.488 153.996 135.302 1.00 42.59 780 ILE A CA 1
ATOM 2447 C C . ILE A 1 825 ? 139.768 155.148 134.609 1.00 48.10 780 ILE A C 1
ATOM 2448 O O . ILE A 1 825 ? 140.179 156.312 134.710 1.00 48.98 780 ILE A O 1
ATOM 2453 N N . GLY A 1 826 ? 138.676 154.844 133.904 1.00 41.40 781 GLY A N 1
ATOM 2454 C CA . GLY A 1 826 ? 137.928 155.890 133.226 1.00 45.39 781 GLY A CA 1
ATOM 2455 C C . GLY A 1 826 ? 137.316 156.895 134.183 1.00 48.59 781 GLY A C 1
ATOM 2456 O O . GLY A 1 826 ? 137.337 158.100 133.928 1.00 46.74 781 GLY A O 1
ATOM 2457 N N . ASN A 1 827 ? 136.754 156.412 135.292 1.00 55.61 782 ASN A N 1
ATOM 2458 C CA . ASN A 1 827 ? 136.187 157.308 136.293 1.00 55.83 782 ASN A CA 1
ATOM 2459 C C . ASN A 1 827 ? 137.271 158.162 136.930 1.00 56.21 782 ASN A C 1
ATOM 2460 O O . ASN A 1 827 ? 137.029 159.320 137.288 1.00 60.51 782 ASN A O 1
ATOM 2465 N N . SER A 1 828 ? 138.475 157.606 137.082 1.00 50.93 783 SER A N 1
ATOM 2466 C CA . SER A 1 828 ? 139.608 158.415 137.514 1.00 49.65 783 SER A CA 1
ATOM 2467 C C . SER A 1 828 ? 139.894 159.527 136.513 1.00 52.01 783 SER A C 1
ATOM 2468 O O . SER A 1 828 ? 140.089 160.687 136.892 1.00 47.67 783 SER A O 1
ATOM 2471 N N . VAL A 1 829 ? 139.902 159.192 135.218 1.00 57.41 784 VAL A N 1
ATOM 2472 C CA . VAL A 1 829 ? 140.179 160.189 134.185 1.00 57.02 784 VAL A CA 1
ATOM 2473 C C . VAL A 1 829 ? 138.929 160.937 133.736 1.00 58.55 784 VAL A C 1
ATOM 2474 O O . VAL A 1 829 ? 139.046 161.950 133.028 1.00 59.61 784 VAL A O 1
ATOM 2478 N N . GLY A 1 830 ? 137.741 160.486 134.133 1.00 56.71 785 GLY A N 1
ATOM 2479 C CA . GLY A 1 830 ? 136.508 161.116 133.703 1.00 59.50 785 GLY A CA 1
ATOM 2480 C C . GLY A 1 830 ? 135.846 161.988 134.750 1.00 63.16 785 GLY A C 1
ATOM 2481 O O . GLY A 1 830 ? 136.241 163.140 134.951 1.00 64.25 785 GLY A O 1
ATOM 2482 N N . ALA A 1 831 ? 134.822 161.445 135.417 1.00 65.72 786 ALA A N 1
ATOM 2483 C CA . ALA A 1 831 ? 134.066 162.226 136.392 1.00 65.62 786 ALA A CA 1
ATOM 2484 C C . ALA A 1 831 ? 134.934 162.669 137.562 1.00 63.90 786 ALA A C 1
ATOM 2485 O O . ALA A 1 831 ? 134.812 163.808 138.026 1.00 63.02 786 ALA A O 1
ATOM 2487 N N . LEU A 1 832 ? 135.808 161.794 138.052 1.00 63.41 787 LEU A N 1
ATOM 2488 C CA . LEU A 1 832 ? 136.725 162.133 139.131 1.00 64.76 787 LEU A CA 1
ATOM 2489 C C . LEU A 1 832 ? 138.038 162.714 138.621 1.00 62.35 787 LEU A C 1
ATOM 2490 O O . LEU A 1 832 ? 139.017 162.780 139.379 1.00 62.87 787 LEU A O 1
ATOM 2495 N N . GLY A 1 833 ? 138.080 163.128 137.356 1.00 59.64 788 GLY A N 1
ATOM 2496 C CA . GLY A 1 833 ? 139.220 163.878 136.877 1.00 58.98 788 GLY A CA 1
ATOM 2497 C C . GLY A 1 833 ? 139.454 165.141 137.677 1.00 63.90 788 GLY A C 1
ATOM 2498 O O . GLY A 1 833 ? 140.588 165.602 137.793 1.00 66.23 788 GLY A O 1
ATOM 2499 N N . ASN A 1 834 ? 138.393 165.694 138.272 1.00 66.04 789 ASN A N 1
ATOM 2500 C CA . ASN A 1 834 ? 138.524 166.894 139.091 1.00 70.93 789 ASN A CA 1
ATOM 2501 C C . ASN A 1 834 ? 139.441 166.685 140.289 1.00 71.20 789 ASN A C 1
ATOM 2502 O O . ASN A 1 834 ? 139.962 167.663 140.834 1.00 71.94 789 ASN A O 1
ATOM 2507 N N . LEU A 1 835 ? 139.625 165.431 140.706 1.00 67.54 790 LEU A N 1
ATOM 2508 C CA . LEU A 1 835 ? 140.454 165.102 141.892 1.00 67.22 790 LEU A CA 1
ATOM 2509 C C . LEU A 1 835 ? 141.747 164.393 141.466 1.00 65.34 790 LEU A C 1
ATOM 2510 O O . LEU A 1 835 ? 142.671 164.350 142.300 1.00 58.95 790 LEU A O 1
ATOM 2515 N N . THR A 1 836 ? 141.817 163.844 140.248 1.00 67.69 791 THR A N 1
ATOM 2516 C CA . THR A 1 836 ? 143.025 163.167 139.723 1.00 63.09 791 THR A CA 1
ATOM 2517 C C . THR A 1 836 ? 143.841 164.193 138.980 1.00 59.22 791 THR A C 1
ATOM 2518 O O . THR A 1 836 ? 144.968 163.857 138.592 1.00 56.94 791 THR A O 1
ATOM 2522 N N . ILE A 1 837 ? 143.300 165.389 138.770 1.00 60.82 792 ILE A N 1
ATOM 2523 C CA . ILE A 1 837 ? 144.067 166.512 138.157 1.00 61.29 792 ILE A CA 1
ATOM 2524 C C . ILE A 1 837 ? 144.653 167.279 139.337 1.00 53.84 792 ILE A C 1
ATOM 2525 O O . ILE A 1 837 ? 145.638 167.990 139.123 1.00 56.09 792 ILE A O 1
ATOM 2530 N N . ILE A 1 838 ? 144.003 167.224 140.494 1.00 53.52 793 ILE A N 1
ATOM 2531 C CA . ILE A 1 838 ? 144.533 167.823 141.714 1.00 59.83 793 ILE A CA 1
ATOM 2532 C C . ILE A 1 838 ? 145.763 167.063 142.182 1.00 54.66 793 ILE A C 1
ATOM 2533 O O . ILE A 1 838 ? 146.764 167.672 142.583 1.00 48.58 793 ILE A O 1
ATOM 2538 N N . LEU A 1 839 ? 145.715 165.732 142.129 1.00 52.79 794 LEU A N 1
ATOM 2539 C CA . LEU A 1 839 ? 146.885 164.935 142.496 1.00 41.62 794 LEU A CA 1
ATOM 2540 C C . LEU A 1 839 ? 148.106 165.333 141.670 1.00 47.69 794 LEU A C 1
ATOM 2541 O O . LEU A 1 839 ? 149.170 165.660 142.219 1.00 50.35 794 LEU A O 1
ATOM 2546 N N . ALA A 1 840 ? 147.961 165.337 140.343 1.00 50.02 795 ALA A N 1
ATOM 2547 C CA . ALA A 1 840 ? 149.090 165.638 139.472 1.00 38.30 795 ALA A CA 1
ATOM 2548 C C . ALA A 1 840 ? 149.571 167.071 139.653 1.00 37.65 795 ALA A C 1
ATOM 2549 O O . ALA A 1 840 ? 150.781 167.327 139.649 1.00 41.79 795 ALA A O 1
ATOM 2551 N N . ILE A 1 841 ? 148.648 168.022 139.813 1.00 35.04 796 ILE A N 1
ATOM 2552 C CA . ILE A 1 841 ? 149.048 169.420 139.894 1.00 39.82 796 ILE A CA 1
ATOM 2553 C C . ILE A 1 841 ? 149.761 169.705 141.211 1.00 42.99 796 ILE A C 1
ATOM 2554 O O . ILE A 1 841 ? 150.726 170.476 141.245 1.00 50.56 796 ILE A O 1
ATOM 2559 N N . ILE A 1 842 ? 149.322 169.088 142.314 1.00 44.56 797 ILE A N 1
ATOM 2560 C CA . ILE A 1 842 ? 150.054 169.287 143.562 1.00 42.53 797 ILE A CA 1
ATOM 2561 C C . ILE A 1 842 ? 151.418 168.614 143.487 1.00 37.78 797 ILE A C 1
ATOM 2562 O O . ILE A 1 842 ? 152.410 169.151 143.993 1.00 38.75 797 ILE A O 1
ATOM 2567 N N . VAL A 1 843 ? 151.505 167.451 142.830 1.00 34.89 798 VAL A N 1
ATOM 2568 C CA . VAL A 1 843 ? 152.810 166.813 142.659 1.00 34.01 798 VAL A CA 1
ATOM 2569 C C . VAL A 1 843 ? 153.751 167.726 141.881 1.00 37.21 798 VAL A C 1
ATOM 2570 O O . VAL A 1 843 ? 154.915 167.915 142.259 1.00 39.98 798 VAL A O 1
ATOM 2574 N N . PHE A 1 844 ? 153.259 168.326 140.797 1.00 40.42 799 PHE A N 1
ATOM 2575 C CA . PHE A 1 844 ? 154.118 169.164 139.967 1.00 37.92 799 PHE A CA 1
ATOM 2576 C C . PHE A 1 844 ? 154.489 170.466 140.671 1.00 38.81 799 PHE A C 1
ATOM 2577 O O . PHE A 1 844 ? 155.616 170.951 140.525 1.00 44.03 799 PHE A O 1
ATOM 2585 N N . VAL A 1 845 ? 153.565 171.051 141.436 1.00 36.69 800 VAL A N 1
ATOM 2586 C CA . VAL A 1 845 ? 153.897 172.260 142.187 1.00 37.98 800 VAL A CA 1
ATOM 2587 C C . VAL A 1 845 ? 154.944 171.958 143.251 1.00 45.71 800 VAL A C 1
ATOM 2588 O O . VAL A 1 845 ? 155.890 172.735 143.453 1.00 53.38 800 VAL A O 1
ATOM 2592 N N . PHE A 1 846 ? 154.793 170.830 143.953 1.00 46.20 801 PHE A N 1
ATOM 2593 C CA . PHE A 1 846 ? 155.812 170.416 144.910 1.00 41.52 801 PHE A CA 1
ATOM 2594 C C . PHE A 1 846 ? 157.155 170.229 144.223 1.00 41.50 801 PHE A C 1
ATOM 2595 O O . PHE A 1 846 ? 158.190 170.649 144.748 1.00 40.52 801 PHE A O 1
ATOM 2603 N N . ALA A 1 847 ? 157.155 169.605 143.044 1.00 42.18 802 ALA A N 1
ATOM 2604 C CA . ALA A 1 847 ? 158.396 169.407 142.302 1.00 39.20 802 ALA A CA 1
ATOM 2605 C C . ALA A 1 847 ? 159.045 170.738 141.943 1.00 40.06 802 ALA A C 1
ATOM 2606 O O . ALA A 1 847 ? 160.259 170.910 142.088 1.00 38.38 802 ALA A O 1
ATOM 2608 N N . LEU A 1 848 ? 158.243 171.693 141.471 1.00 44.77 803 LEU A N 1
ATOM 2609 C CA . LEU A 1 848 ? 158.775 172.995 141.079 1.00 42.66 803 LEU A CA 1
ATOM 2610 C C . LEU A 1 848 ? 159.399 173.710 142.269 1.00 41.48 803 LEU A C 1
ATOM 2611 O O . LEU A 1 848 ? 160.542 174.184 142.198 1.00 44.08 803 LEU A O 1
ATOM 2616 N N . VAL A 1 849 ? 158.658 173.796 143.377 1.00 40.83 804 VAL A N 1
ATOM 2617 C CA . VAL A 1 849 ? 159.171 174.493 144.553 1.00 44.99 804 VAL A CA 1
ATOM 2618 C C . VAL A 1 849 ? 160.411 173.788 145.089 1.00 43.55 804 VAL A C 1
ATOM 2619 O O . VAL A 1 849 ? 161.410 174.433 145.433 1.00 42.82 804 VAL A O 1
ATOM 2623 N N . GLY A 1 850 ? 160.378 172.455 145.145 1.00 39.27 805 GLY A N 1
ATOM 2624 C CA . GLY A 1 850 ? 161.519 171.719 145.654 1.00 42.20 805 GLY A CA 1
ATOM 2625 C C . GLY A 1 850 ? 162.763 171.919 144.8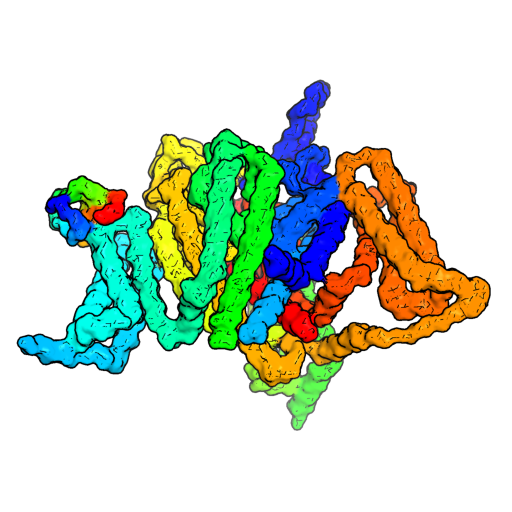16 1.00 46.29 805 GLY A C 1
ATOM 2626 O O . GLY A 1 850 ? 163.848 172.159 145.349 1.00 46.38 805 GLY A O 1
ATOM 2627 N N . LYS A 1 851 ? 162.629 171.818 143.491 1.00 45.84 806 LYS A N 1
ATOM 2628 C CA . LYS A 1 851 ? 163.784 172.039 142.629 1.00 36.90 806 LYS A CA 1
ATOM 2629 C C . LYS A 1 851 ? 164.325 173.448 142.809 1.00 36.79 806 LYS A C 1
ATOM 2630 O O . LYS A 1 851 ? 165.505 173.628 143.128 1.00 36.93 806 LYS A O 1
ATOM 2636 N N . GLN A 1 852 ? 163.455 174.454 142.686 1.00 41.22 807 GLN A N 1
ATOM 2637 C CA . GLN A 1 852 ? 163.903 175.838 142.785 1.00 46.32 807 GLN A CA 1
ATOM 2638 C C . GLN A 1 852 ? 164.544 176.138 144.135 1.00 48.57 807 GLN A C 1
ATOM 2639 O O . GLN A 1 852 ? 165.395 177.030 144.230 1.00 51.17 807 GLN A O 1
ATOM 2645 N N . LEU A 1 853 ? 164.167 175.408 145.185 1.00 50.46 808 LEU A N 1
ATOM 2646 C CA . LEU A 1 853 ? 164.705 175.706 146.506 1.00 48.68 808 LEU A CA 1
ATOM 2647 C C . LEU A 1 853 ? 165.937 174.888 146.868 1.00 48.59 808 LEU A C 1
ATOM 2648 O O . LEU A 1 853 ? 166.764 175.358 147.658 1.00 47.27 808 LEU A O 1
ATOM 2653 N N . LEU A 1 854 ? 166.097 173.681 146.318 1.00 48.14 809 LEU A N 1
ATOM 2654 C CA . LEU A 1 854 ? 167.131 172.780 146.804 1.00 39.11 809 LEU A CA 1
ATOM 2655 C C . LEU A 1 854 ? 168.012 172.148 145.733 1.00 39.05 809 LEU A C 1
ATOM 2656 O O . LEU A 1 854 ? 168.923 171.393 146.091 1.00 35.91 809 LEU A O 1
ATOM 2661 N N . GLY A 1 855 ? 167.792 172.425 144.445 1.00 48.66 810 GLY A N 1
ATOM 2662 C CA . GLY A 1 855 ? 168.621 171.805 143.424 1.00 39.83 810 GLY A CA 1
ATOM 2663 C C . GLY A 1 855 ? 170.059 172.281 143.468 1.00 39.97 810 GLY A C 1
ATOM 2664 O O . GLY A 1 855 ? 170.993 171.491 143.286 1.00 39.00 810 GLY A O 1
ATOM 2665 N N . GLU A 1 856 ? 170.259 173.577 143.713 1.00 43.87 811 GLU A N 1
ATOM 2666 C CA . GLU A 1 856 ? 171.610 174.113 143.815 1.00 43.78 811 GLU A CA 1
ATOM 2667 C C . GLU A 1 856 ? 172.358 173.499 144.991 1.00 41.14 811 GLU A C 1
ATOM 2668 O O . GLU A 1 856 ? 173.539 173.159 144.871 1.00 37.37 811 GLU A O 1
ATOM 2674 N N . ASN A 1 857 ? 171.688 173.353 146.137 1.00 37.28 812 ASN A N 1
ATOM 2675 C CA . ASN A 1 857 ? 172.321 172.720 147.289 1.00 32.50 812 ASN A CA 1
ATOM 2676 C C . ASN A 1 857 ? 172.629 171.255 147.013 1.00 26.00 812 ASN A C 1
ATOM 2677 O O . ASN A 1 857 ? 173.702 170.759 147.375 1.00 32.61 812 ASN A O 1
ATOM 2682 N N . TYR A 1 858 ? 171.700 170.549 146.364 1.00 28.14 813 TYR A N 1
ATOM 2683 C CA . TYR A 1 858 ? 171.941 169.158 145.996 1.00 31.89 813 TYR A CA 1
ATOM 2684 C C . TYR A 1 858 ? 173.168 169.029 145.105 1.00 32.39 813 TYR A C 1
ATOM 2685 O O . TYR A 1 858 ? 173.977 168.111 145.280 1.00 24.77 813 TYR A O 1
ATOM 2694 N N . ARG A 1 859 ? 173.322 169.940 144.139 1.00 34.89 814 ARG A N 1
ATOM 2695 C CA . ARG A 1 859 ? 174.472 169.882 143.240 1.00 32.78 814 ARG A CA 1
ATOM 2696 C C . ARG A 1 859 ? 175.765 170.240 143.964 1.00 34.21 814 ARG A C 1
ATOM 2697 O O . ARG A 1 859 ? 176.782 169.554 143.814 1.00 29.14 814 ARG A O 1
ATOM 2705 N N . ASN A 1 860 ? 175.746 171.320 144.749 1.00 36.38 815 ASN A N 1
ATOM 2706 C CA . ASN A 1 860 ? 176.962 171.785 145.408 1.00 29.00 815 ASN A CA 1
ATOM 2707 C C . ASN A 1 860 ? 177.470 170.767 146.418 1.00 29.38 815 ASN A C 1
ATOM 2708 O O . ASN A 1 860 ? 178.640 170.370 146.381 1.00 34.26 815 ASN A O 1
ATOM 2713 N N . ASN A 1 861 ? 176.600 170.321 147.327 1.00 27.61 816 ASN A N 1
ATOM 2714 C CA . ASN A 1 861 ? 177.000 169.452 148.426 1.00 24.41 816 ASN A CA 1
ATOM 2715 C C . ASN A 1 861 ? 176.649 167.990 148.177 1.00 24.12 816 ASN A C 1
ATOM 2716 O O . ASN A 1 861 ? 176.382 167.250 149.128 1.00 36.95 816 ASN A O 1
ATOM 2721 N N . ARG A 1 862 ? 176.661 167.552 146.917 1.00 26.67 817 ARG A N 1
ATOM 2722 C CA . ARG A 1 862 ? 176.371 166.155 146.617 1.00 29.84 817 ARG A CA 1
ATOM 2723 C C . ARG A 1 862 ? 177.419 165.222 147.200 1.00 22.93 817 ARG A C 1
ATOM 2724 O O . ARG A 1 862 ? 177.160 164.023 147.341 1.00 18.43 817 ARG A O 1
ATOM 2732 N N . LYS A 1 863 ? 178.593 165.753 147.536 1.00 29.68 818 LYS A N 1
ATOM 2733 C CA . LYS A 1 863 ? 179.663 164.948 148.114 1.00 41.07 818 LYS A CA 1
ATOM 2734 C C . LYS A 1 863 ? 179.263 164.375 149.470 1.00 42.48 818 LYS A C 1
ATOM 2735 O O . LYS A 1 863 ? 179.670 163.266 149.834 1.00 38.62 818 LYS A O 1
ATOM 2741 N N . ASN A 1 864 ? 178.459 165.117 150.233 1.00 39.01 819 ASN A N 1
ATOM 2742 C CA . ASN A 1 864 ? 178.055 164.653 151.555 1.00 37.42 819 ASN A CA 1
ATOM 2743 C C . ASN A 1 864 ? 177.011 163.545 151.485 1.00 37.36 819 ASN A C 1
ATOM 2744 O O . ASN A 1 864 ? 177.030 162.625 152.310 1.00 43.38 819 ASN A O 1
ATOM 2749 N N . ILE A 1 865 ? 176.103 163.603 150.512 1.00 38.18 820 ILE A N 1
ATOM 2750 C CA . ILE A 1 865 ? 174.978 162.677 150.444 1.00 34.06 820 ILE A CA 1
ATOM 2751 C C . ILE A 1 865 ? 175.125 161.652 149.338 1.00 30.75 820 ILE A C 1
ATOM 2752 O O . ILE A 1 865 ? 174.156 160.939 149.039 1.00 27.67 820 ILE A O 1
ATOM 2757 N N . SER A 1 866 ? 176.291 161.551 148.716 1.00 31.96 821 SER A N 1
ATOM 2758 C CA . SER A 1 866 ? 176.512 160.550 147.687 1.00 35.14 821 SER A CA 1
ATOM 2759 C C . SER A 1 866 ? 177.047 159.266 148.304 1.00 39.83 821 SER A C 1
ATOM 2760 O O . SER A 1 866 ? 177.546 159.249 149.431 1.00 44.01 821 SER A O 1
ATOM 2763 N N . ALA A 1 867 ? 176.940 158.184 147.547 1.00 35.60 822 ALA A N 1
ATOM 2764 C CA . ALA A 1 867 ? 177.619 156.950 147.895 1.00 41.60 822 ALA A CA 1
ATOM 2765 C C . ALA A 1 867 ? 179.118 157.158 147.734 1.00 50.56 822 ALA A C 1
ATOM 2766 O O . ALA A 1 867 ? 179.555 158.077 147.039 1.00 48.66 822 ALA A O 1
ATOM 2768 N N . PRO A 1 868 ? 179.942 156.332 148.388 1.00 57.22 823 PRO A N 1
ATOM 2769 C CA . PRO A 1 868 ? 181.393 156.587 148.352 1.00 58.18 823 PRO A CA 1
ATOM 2770 C C . PRO A 1 868 ? 181.980 156.637 146.951 1.00 59.96 823 PRO A C 1
ATOM 2771 O O . PRO A 1 868 ? 182.957 157.362 146.724 1.00 61.35 823 PRO A O 1
ATOM 2775 N N . HIS A 1 869 ? 181.414 155.895 146.000 1.00 61.13 824 HIS A N 1
ATOM 2776 C CA . HIS A 1 869 ? 181.972 155.805 144.658 1.00 67.63 824 HIS A CA 1
ATOM 2777 C C . HIS A 1 869 ? 181.190 156.589 143.612 1.00 57.63 824 HIS A C 1
ATOM 2778 O O . HIS A 1 869 ? 181.521 156.503 142.425 1.00 56.58 824 HIS A O 1
ATOM 2785 N N . GLU A 1 870 ? 180.173 157.349 144.006 1.00 52.22 825 GLU A N 1
ATOM 2786 C CA . GLU A 1 870 ? 179.363 158.114 143.069 1.00 40.96 825 GLU A CA 1
ATOM 2787 C C . GLU A 1 870 ? 179.580 159.605 143.279 1.00 33.40 825 GLU A C 1
ATOM 2788 O O . GLU A 1 870 ? 179.695 160.071 144.416 1.00 39.48 825 GLU A O 1
ATOM 2794 N N . ASP A 1 871 ? 179.637 160.350 142.173 1.00 26.16 826 ASP A N 1
ATOM 2795 C CA . ASP A 1 871 ? 179.712 161.803 142.258 1.00 22.88 826 ASP A CA 1
ATOM 2796 C C . ASP A 1 871 ? 178.370 162.428 142.607 1.00 19.80 826 ASP A C 1
ATOM 2797 O O . ASP A 1 871 ? 178.334 163.571 143.071 1.00 15.37 826 ASP A O 1
ATOM 2802 N N . TRP A 1 872 ? 177.274 161.706 142.402 1.00 26.41 827 TRP A N 1
ATOM 2803 C CA . TRP A 1 872 ? 175.934 162.213 142.635 1.00 20.58 827 TRP A CA 1
ATOM 2804 C C . TRP A 1 872 ? 175.147 161.237 143.493 1.00 22.26 827 TRP A C 1
ATOM 2805 O O . TRP A 1 872 ? 175.422 160.033 143.484 1.00 25.66 827 TRP A O 1
ATOM 2816 N N . PRO A 1 873 ? 174.177 161.728 144.256 1.00 17.50 828 PRO A N 1
ATOM 2817 C CA . PRO A 1 873 ? 173.224 160.825 144.903 1.00 16.40 828 PRO A CA 1
ATOM 2818 C C . PRO A 1 873 ? 172.226 160.272 143.899 1.00 20.94 828 PRO A C 1
ATOM 2819 O O . PRO A 1 873 ? 171.923 160.893 142.879 1.00 20.74 828 PRO A O 1
ATOM 2823 N N . ARG A 1 874 ? 171.718 159.074 144.202 1.00 22.16 829 ARG A N 1
ATOM 2824 C CA . ARG A 1 874 ? 170.720 158.461 143.333 1.00 11.25 829 ARG A CA 1
ATOM 2825 C C . ARG A 1 874 ? 169.464 159.309 143.245 1.00 7.94 829 ARG A C 1
ATOM 2826 O O . ARG A 1 874 ? 168.892 159.466 142.162 1.00 16.90 829 ARG A O 1
ATOM 2834 N N . TRP A 1 875 ? 169.018 159.852 144.371 1.00 7.88 830 TRP A N 1
ATOM 2835 C CA . TRP A 1 875 ? 167.787 160.627 144.460 1.00 13.38 830 TRP A CA 1
ATOM 2836 C C . TRP A 1 875 ? 168.163 162.054 144.827 1.00 19.92 830 TRP A C 1
ATOM 2837 O O . TRP A 1 875 ? 168.345 162.378 146.003 1.00 32.31 830 TRP A O 1
ATOM 2848 N N . HIS A 1 876 ? 168.072 162.932 143.840 1.00 14.65 831 HIS A N 1
ATOM 2849 C CA . HIS A 1 876 ? 168.368 164.368 144.054 1.00 22.21 831 HIS A CA 1
ATOM 2850 C C . HIS A 1 876 ? 167.163 165.190 143.619 1.00 18.92 831 HIS A C 1
ATOM 2851 O O . HIS A 1 876 ? 166.132 164.578 143.366 1.00 20.96 831 HIS A O 1
ATOM 2858 N N . MET A 1 877 ? 167.283 166.508 143.609 1.00 21.94 832 MET A N 1
ATOM 2859 C CA . MET A 1 877 ? 166.209 167.425 143.181 1.00 25.28 832 MET A CA 1
ATOM 2860 C C . MET A 1 877 ? 166.860 168.458 142.261 1.00 32.03 832 MET A C 1
ATOM 2861 O O . MET A 1 877 ? 166.312 169.570 142.147 1.00 34.73 832 MET A O 1
ATOM 2866 N N . HIS A 1 878 ? 167.966 168.077 141.617 1.00 27.12 833 HIS A N 1
ATOM 2867 C CA . HIS A 1 878 ? 168.757 168.970 140.730 1.00 29.91 833 HIS A CA 1
ATOM 2868 C C . HIS A 1 878 ? 167.935 169.432 139.526 1.00 35.06 833 HIS A C 1
ATOM 2869 O O . HIS A 1 878 ? 167.871 170.658 139.292 1.00 36.69 833 HIS A O 1
ATOM 2876 N N . ASP A 1 879 ? 167.350 168.489 138.786 1.00 32.60 834 ASP A N 1
ATOM 2877 C CA . ASP A 1 879 ? 166.511 168.754 137.595 1.00 22.78 834 ASP A CA 1
ATOM 2878 C C . ASP A 1 879 ? 165.068 168.981 138.034 1.00 26.28 834 ASP A C 1
ATOM 2879 O O . ASP A 1 879 ? 164.864 169.150 139.240 1.00 28.09 834 ASP A O 1
ATOM 2884 N N . PHE A 1 880 ? 164.105 168.995 137.105 1.00 30.48 835 PHE A N 1
ATOM 2885 C CA . PHE A 1 880 ? 162.656 169.084 137.438 1.00 24.73 835 PHE A CA 1
ATOM 2886 C C . PHE A 1 880 ? 162.139 167.685 137.424 1.00 20.56 835 PHE A C 1
ATOM 2887 O O . PHE A 1 880 ? 161.130 167.430 138.065 1.00 29.41 835 PHE A O 1
ATOM 2895 N N . PHE A 1 881 ? 162.782 166.801 136.675 1.00 15.17 836 PHE A N 1
ATOM 2896 C CA . PHE A 1 881 ? 162.437 165.385 136.658 1.00 12.72 836 PHE A CA 1
ATOM 2897 C C . PHE A 1 881 ? 162.743 164.733 137.998 1.00 24.00 836 PHE A C 1
ATOM 2898 O O . PHE A 1 881 ? 161.927 163.972 138.531 1.00 33.84 836 PHE A O 1
ATOM 2906 N N . HIS A 1 882 ? 163.898 165.053 138.582 1.00 23.20 837 HIS A N 1
ATOM 2907 C CA . HIS A 1 882 ? 164.294 164.406 139.827 1.00 19.07 837 HIS A CA 1
ATOM 2908 C C . HIS A 1 882 ? 163.496 164.938 141.015 1.00 18.88 837 HIS A C 1
ATOM 2909 O O . HIS A 1 882 ? 163.203 164.191 141.956 1.00 16.75 837 HIS A O 1
ATOM 2916 N N . SER A 1 883 ? 163.125 166.221 140.992 1.00 18.82 838 SER A N 1
ATOM 2917 C CA . SER A 1 883 ? 162.242 166.740 142.034 1.00 21.19 838 SER A CA 1
ATOM 2918 C C . SER A 1 883 ? 160.847 166.130 141.945 1.00 25.16 838 SER A C 1
ATOM 2919 O O . SER A 1 883 ? 160.263 165.765 142.975 1.00 31.77 838 SER A O 1
ATOM 2922 N N . PHE A 1 884 ? 160.298 166.004 140.733 1.00 17.14 839 PHE A N 1
ATOM 2923 C CA . PHE A 1 884 ? 159.058 165.256 140.568 1.00 19.51 839 PHE A CA 1
ATOM 2924 C C . PHE A 1 884 ? 159.207 163.843 141.107 1.00 17.83 839 PHE A C 1
ATOM 2925 O O . PHE A 1 884 ? 158.286 163.300 141.723 1.00 23.48 839 PHE A O 1
ATOM 2933 N N . LEU A 1 885 ? 160.360 163.227 140.862 1.00 14.08 840 LEU A N 1
ATOM 2934 C CA . LEU A 1 885 ? 160.578 161.855 141.293 1.00 15.97 840 LEU A CA 1
ATOM 2935 C C . LEU A 1 885 ? 160.605 161.733 142.810 1.00 24.47 840 LEU A C 1
ATOM 2936 O O . LEU A 1 885 ? 160.029 160.791 143.362 1.00 23.18 840 LEU A O 1
ATOM 2941 N N . ILE A 1 886 ? 161.266 162.662 143.503 1.00 23.95 841 ILE A N 1
ATOM 2942 C CA . ILE A 1 886 ? 161.255 162.598 144.962 1.00 19.27 841 ILE A CA 1
ATOM 2943 C C . ILE A 1 886 ? 159.863 162.894 145.508 1.00 21.87 841 ILE A C 1
ATOM 2944 O O . ILE A 1 886 ? 159.464 162.320 146.525 1.00 30.80 841 ILE A O 1
ATOM 2949 N N . VAL A 1 887 ? 159.099 163.780 144.864 1.00 20.59 842 VAL A N 1
ATOM 2950 C CA . VAL A 1 887 ? 157.722 163.984 145.311 1.00 17.36 842 VAL A CA 1
ATOM 2951 C C . VAL A 1 887 ? 156.901 162.714 145.113 1.00 13.08 842 VAL A C 1
ATOM 2952 O O . VAL A 1 887 ? 156.086 162.346 145.970 1.00 15.54 842 VAL A O 1
ATOM 2956 N N . PHE A 1 888 ? 157.109 162.021 143.994 1.00 12.88 843 PHE A N 1
ATOM 2957 C CA . PHE A 1 888 ? 156.433 160.751 143.759 1.00 16.11 843 PHE A CA 1
ATOM 2958 C C . PHE A 1 888 ? 156.818 159.722 144.813 1.00 13.87 843 PHE A C 1
ATOM 2959 O O . PHE A 1 888 ? 155.964 158.979 145.305 1.00 15.05 843 PHE A O 1
ATOM 2967 N N . ARG A 1 889 ? 158.098 159.672 145.179 1.00 12.84 844 ARG A N 1
ATOM 2968 C CA . ARG A 1 889 ? 158.540 158.758 146.229 1.00 16.61 844 ARG A CA 1
ATOM 2969 C C . ARG A 1 889 ? 157.899 159.100 147.571 1.00 15.34 844 ARG A C 1
ATOM 2970 O O . ARG A 1 889 ? 157.505 158.204 148.328 1.00 10.72 844 ARG A O 1
ATOM 2978 N N . ILE A 1 890 ? 157.791 160.393 147.883 1.00 17.60 845 ILE A N 1
ATOM 2979 C CA . ILE A 1 890 ? 157.129 160.817 149.113 1.00 15.02 845 ILE A CA 1
ATOM 2980 C C . ILE A 1 890 ? 155.685 160.337 149.130 1.00 19.43 845 ILE A C 1
ATOM 2981 O O . ILE A 1 890 ? 155.218 159.747 150.111 1.00 27.85 845 ILE A O 1
ATOM 2986 N N . LEU A 1 891 ? 154.954 160.583 148.041 1.00 22.67 846 LEU A N 1
ATOM 2987 C CA . LEU A 1 891 ? 153.574 160.117 147.956 1.00 18.82 846 LEU A CA 1
ATOM 2988 C C . LEU A 1 891 ? 153.467 158.600 147.972 1.00 19.52 846 LEU A C 1
ATOM 2989 O O . LEU A 1 891 ? 152.427 158.073 148.378 1.00 34.35 846 LEU A O 1
ATOM 2994 N N . CYS A 1 892 ? 154.503 157.894 147.537 1.00 16.32 847 CYS A N 1
ATOM 2995 C CA . CYS A 1 892 ? 154.590 156.451 147.684 1.00 13.80 847 CYS A CA 1
ATOM 2996 C C . CYS A 1 892 ? 154.910 156.033 149.111 1.00 23.74 847 CYS A C 1
ATOM 2997 O O . CYS A 1 892 ? 154.702 154.869 149.465 1.00 29.47 847 CYS A O 1
ATOM 3000 N N . GLY A 1 893 ? 155.415 156.948 149.932 1.00 26.41 848 GLY A N 1
ATOM 3001 C CA . GLY A 1 893 ? 155.608 156.667 151.341 1.00 14.01 848 GLY A CA 1
ATOM 3002 C C . GLY A 1 893 ? 157.034 156.355 151.736 1.00 22.37 848 GLY A C 1
ATOM 3003 O O . GLY A 1 893 ? 157.273 155.479 152.571 1.00 33.75 848 GLY A O 1
ATOM 3004 N N . GLU A 1 894 ? 157.994 157.062 151.136 1.00 21.67 849 GLU A N 1
ATOM 3005 C CA . GLU A 1 894 ? 159.413 156.960 151.492 1.00 11.24 849 GLU A CA 1
ATOM 3006 C C . GLU A 1 894 ? 159.951 158.388 151.524 1.00 17.68 849 GLU A C 1
ATOM 3007 O O . GLU A 1 894 ? 160.284 158.957 150.483 1.00 23.07 849 GLU A O 1
ATOM 3013 N N . TRP A 1 895 ? 160.031 158.965 152.724 1.00 19.98 850 TRP A N 1
ATOM 3014 C CA . TRP A 1 895 ? 160.469 160.343 152.874 1.00 18.71 850 TRP A CA 1
ATOM 3015 C C . TRP A 1 895 ? 161.581 160.557 153.892 1.00 24.00 850 TRP A C 1
ATOM 3016 O O . TRP A 1 895 ? 162.191 161.630 153.877 1.00 30.13 850 TRP A O 1
ATOM 3027 N N . ILE A 1 896 ? 161.873 159.588 154.765 1.00 21.92 851 ILE A N 1
ATOM 3028 C CA . ILE A 1 896 ? 162.840 159.836 155.837 1.00 19.26 851 ILE A CA 1
ATOM 3029 C C . ILE A 1 896 ? 164.254 159.935 155.280 1.00 13.45 851 ILE A C 1
ATOM 3030 O O . ILE A 1 896 ? 165.021 160.824 155.654 1.00 16.89 851 ILE A O 1
ATOM 3035 N N . GLU A 1 897 ? 164.631 159.012 154.394 1.00 11.07 852 GLU A N 1
ATOM 3036 C CA . GLU A 1 897 ? 165.997 158.996 153.880 1.00 12.30 852 GLU A CA 1
ATOM 3037 C C . GLU A 1 897 ? 166.278 160.225 153.024 1.00 14.70 852 GLU A C 1
ATOM 3038 O O . GLU A 1 897 ? 167.316 160.887 153.164 1.00 24.76 852 GLU A O 1
ATOM 3044 N N . ASN A 1 898 ? 165.353 160.538 152.119 1.00 17.55 853 ASN A N 1
ATOM 3045 C CA . ASN A 1 898 ? 165.490 161.741 151.317 1.00 23.66 853 ASN A CA 1
ATOM 3046 C C . ASN A 1 898 ? 165.440 162.992 152.176 1.00 22.96 853 ASN A C 1
ATOM 3047 O O . ASN A 1 898 ? 166.124 163.970 151.863 1.00 24.34 853 ASN A O 1
ATOM 3052 N N . MET A 1 899 ? 164.669 162.980 153.263 1.00 17.43 854 MET A N 1
ATOM 3053 C CA . MET A 1 899 ? 164.684 164.093 154.201 1.00 17.97 854 MET A CA 1
ATOM 3054 C C . MET A 1 899 ? 166.019 164.231 154.912 1.00 20.35 854 MET A C 1
ATOM 3055 O O . MET A 1 899 ? 166.476 165.353 155.129 1.00 26.02 854 MET A O 1
ATOM 3060 N N . TRP A 1 900 ? 166.654 163.114 155.272 1.00 18.02 855 TRP A N 1
ATOM 3061 C CA . TRP A 1 900 ? 167.991 163.163 155.856 1.00 14.77 855 TRP A CA 1
ATOM 3062 C C . TRP A 1 900 ? 168.980 163.795 154.889 1.00 20.36 855 TRP A C 1
ATOM 3063 O O . TRP A 1 900 ? 169.724 164.714 155.253 1.00 19.19 855 TRP A O 1
ATOM 3074 N N . ALA A 1 901 ? 168.996 163.310 153.645 1.00 20.69 856 ALA A N 1
ATOM 3075 C CA . ALA A 1 901 ? 169.918 163.851 152.648 1.00 16.80 856 ALA A CA 1
ATOM 3076 C C . ALA A 1 901 ? 169.647 165.328 152.384 1.00 17.13 856 ALA A C 1
ATOM 3077 O O . ALA A 1 901 ? 170.581 166.138 152.296 1.00 26.98 856 ALA A O 1
ATOM 3079 N N . CYS A 1 902 ? 168.368 165.672 152.281 1.00 14.77 857 CYS A N 1
ATOM 3080 C CA . CYS A 1 902 ? 167.913 167.047 151.974 1.00 23.64 857 CYS A CA 1
ATOM 3081 C C . CYS A 1 902 ? 168.171 167.995 153.134 1.00 26.91 857 CYS A C 1
ATOM 3082 O O . CYS A 1 902 ? 168.292 169.197 152.878 1.00 26.68 857 CYS A O 1
ATOM 3085 N N . MET A 1 903 ? 168.140 167.521 154.370 1.00 31.26 858 MET A N 1
ATOM 3086 C CA . MET A 1 903 ? 168.521 168.307 155.537 1.00 27.76 858 MET A CA 1
ATOM 3087 C C . MET A 1 903 ? 170.031 168.470 155.610 1.00 31.03 858 MET A C 1
ATOM 3088 O O . MET A 1 903 ? 170.531 169.521 156.025 1.00 37.83 858 MET A O 1
ATOM 3093 N N . GLU A 1 904 ? 170.774 167.433 155.218 1.00 30.64 859 GLU A N 1
ATOM 3094 C CA . GLU A 1 904 ? 172.227 167.535 155.200 1.00 27.74 859 GLU A CA 1
ATOM 3095 C C . GLU A 1 904 ? 172.701 168.582 154.201 1.00 29.63 859 GLU A C 1
ATOM 3096 O O . GLU A 1 904 ? 173.583 169.389 154.515 1.00 30.96 859 GLU A O 1
ATOM 3102 N N . VAL A 1 905 ? 172.128 168.595 152.995 1.00 30.85 860 VAL A N 1
ATOM 3103 C CA . VAL A 1 905 ? 172.657 169.488 151.963 1.00 32.20 860 VAL A CA 1
ATOM 3104 C C . VAL A 1 905 ? 172.069 170.890 152.085 1.00 34.92 860 VAL A C 1
ATOM 3105 O O . VAL A 1 905 ? 172.801 171.885 152.063 1.00 36.35 860 VAL A O 1
ATOM 3109 N N . GLY A 1 906 ? 170.746 171.001 152.208 1.00 33.50 861 GLY A N 1
ATOM 3110 C CA . GLY A 1 906 ? 170.078 172.282 152.226 1.00 38.25 861 GLY A CA 1
ATOM 3111 C C . GLY A 1 906 ? 169.641 172.704 153.620 1.00 36.03 861 GLY A C 1
ATOM 3112 O O . GLY A 1 906 ? 169.869 172.024 154.616 1.00 37.38 861 GLY A O 1
ATOM 3113 N N . GLN A 1 907 ? 168.995 173.868 153.666 1.00 36.45 862 GLN A N 1
ATOM 3114 C CA . GLN A 1 907 ? 168.521 174.425 154.926 1.00 37.86 862 GLN A CA 1
ATOM 3115 C C . GLN A 1 907 ? 167.550 173.464 155.598 1.00 44.92 862 GLN A C 1
ATOM 3116 O O . GLN A 1 907 ? 166.617 172.962 154.966 1.00 52.92 862 GLN A O 1
ATOM 3122 N N . LYS A 1 908 ? 167.772 173.217 156.891 1.00 46.70 863 LYS A N 1
ATOM 3123 C CA . LYS A 1 908 ? 167.020 172.181 157.593 1.00 41.70 863 LYS A CA 1
ATOM 3124 C C . LYS A 1 908 ? 165.562 172.570 157.804 1.00 39.99 863 LYS A C 1
ATOM 3125 O O . LYS A 1 908 ? 164.678 171.714 157.707 1.00 35.09 863 LYS A O 1
ATOM 3131 N N . SER A 1 909 ? 165.292 173.842 158.101 1.00 43.85 864 SER A N 1
ATOM 3132 C CA . SER A 1 909 ? 163.912 174.278 158.291 1.00 44.83 864 SER A CA 1
ATOM 3133 C C . SER A 1 909 ? 163.128 174.234 156.987 1.00 46.00 864 SER A C 1
ATOM 3134 O O . SER A 1 909 ? 161.979 173.780 156.967 1.00 47.33 864 SER A O 1
ATOM 3137 N N . ILE A 1 910 ? 163.728 174.706 155.893 1.00 47.90 865 ILE A N 1
ATOM 3138 C CA . ILE A 1 910 ? 163.071 174.629 154.591 1.00 48.75 865 ILE A CA 1
ATOM 3139 C C . ILE A 1 910 ? 162.873 173.176 154.188 1.00 44.00 865 ILE A C 1
ATOM 3140 O O . ILE A 1 910 ? 161.814 172.794 153.675 1.00 47.94 865 ILE A O 1
ATOM 3145 N N . CYS A 1 911 ? 163.887 172.342 154.419 1.00 39.59 866 CYS A N 1
ATOM 3146 C CA . CYS A 1 911 ? 163.775 170.925 154.095 1.00 38.36 866 CYS A CA 1
ATOM 3147 C C . CYS A 1 911 ? 162.685 170.255 154.919 1.00 44.03 866 CYS A C 1
ATOM 3148 O O . CYS A 1 911 ? 161.916 169.436 154.403 1.00 47.84 866 CYS A O 1
ATOM 3151 N N . LEU A 1 912 ? 162.616 170.581 156.211 1.00 44.15 867 LEU A N 1
ATOM 3152 C CA . LEU A 1 912 ? 161.615 169.976 157.084 1.00 38.78 867 LEU A CA 1
ATOM 3153 C C . LEU A 1 912 ? 160.204 170.329 156.630 1.00 35.61 867 LEU A C 1
ATOM 3154 O O . LEU A 1 912 ? 159.319 169.467 156.585 1.00 35.60 867 LEU A O 1
ATOM 3159 N N . ILE A 1 913 ? 159.980 171.597 156.286 1.00 34.39 868 ILE A N 1
ATOM 3160 C CA . ILE A 1 913 ? 158.643 172.044 155.907 1.00 38.80 868 ILE A CA 1
ATOM 3161 C C . ILE A 1 913 ? 158.178 171.326 154.647 1.00 37.44 868 ILE A C 1
ATOM 3162 O O . ILE A 1 913 ? 157.054 170.815 154.583 1.00 40.37 868 ILE A O 1
ATOM 3167 N N . LEU A 1 914 ? 159.039 171.265 153.631 1.00 36.94 869 LEU A N 1
ATOM 3168 C CA . LEU A 1 914 ? 158.627 170.711 152.344 1.00 38.46 869 LEU A CA 1
ATOM 3169 C C . LEU A 1 914 ? 158.303 169.226 152.452 1.00 39.10 869 LEU A C 1
ATOM 3170 O O . LEU A 1 914 ? 157.274 168.768 151.947 1.00 48.85 869 LEU A O 1
ATOM 3175 N N . PHE A 1 915 ? 159.168 168.457 153.113 1.00 28.78 870 PHE A N 1
ATOM 3176 C CA . PHE A 1 915 ? 159.016 167.006 153.098 1.00 30.55 870 PHE A CA 1
ATOM 3177 C C . PHE A 1 915 ? 157.780 166.565 153.873 1.00 42.65 870 PHE A C 1
ATOM 3178 O O . PHE A 1 915 ? 157.088 165.623 153.472 1.00 48.48 870 PHE A O 1
ATOM 3186 N N . LEU A 1 916 ? 157.491 167.224 154.996 1.00 46.02 871 LEU A N 1
ATOM 3187 C CA . LEU A 1 916 ? 156.297 166.874 155.760 1.00 42.14 871 LEU A CA 1
ATOM 3188 C C . LEU A 1 916 ? 155.035 167.377 155.070 1.00 39.52 871 LEU A C 1
ATOM 3189 O O . LEU A 1 916 ? 154.020 166.674 155.026 1.00 40.39 871 LEU A O 1
ATOM 3194 N N . THR A 1 917 ? 155.079 168.595 154.521 1.00 38.01 872 THR A N 1
ATOM 3195 C CA . THR A 1 917 ? 153.904 169.146 153.851 1.00 41.47 872 THR A CA 1
ATOM 3196 C C . THR A 1 917 ? 153.500 168.290 152.658 1.00 40.86 872 THR A C 1
ATOM 3197 O O . THR A 1 917 ? 152.311 168.031 152.442 1.00 42.35 872 THR A O 1
ATOM 3201 N N . VAL A 1 918 ? 154.478 167.839 151.873 1.00 41.78 873 VAL A N 1
ATOM 3202 C CA . VAL A 1 918 ? 154.180 166.947 150.757 1.00 44.42 873 VAL A CA 1
ATOM 3203 C C . VAL A 1 918 ? 153.674 165.607 151.277 1.00 35.99 873 VAL A C 1
ATOM 3204 O O . VAL A 1 918 ? 152.790 164.983 150.681 1.00 42.14 873 VAL A O 1
ATOM 3208 N N . MET A 1 919 ? 154.225 165.144 152.401 1.00 31.55 874 MET A N 1
ATOM 3209 C CA . MET A 1 919 ? 153.780 163.875 152.966 1.00 39.49 874 MET A CA 1
ATOM 3210 C C . MET A 1 919 ? 152.387 163.982 153.575 1.00 48.37 874 MET A C 1
ATOM 3211 O O . MET A 1 919 ? 151.607 163.026 153.513 1.00 43.23 874 MET A O 1
ATOM 3216 N N . VAL A 1 920 ? 152.053 165.129 154.161 1.00 50.61 875 VAL A N 1
ATOM 3217 C CA . VAL A 1 920 ? 150.760 165.305 154.813 1.00 43.58 875 VAL A CA 1
ATOM 3218 C C . VAL A 1 920 ? 149.688 165.552 153.762 1.00 39.95 875 VAL A C 1
ATOM 3219 O O . VAL A 1 920 ? 148.687 164.830 153.700 1.00 43.24 875 VAL A O 1
ATOM 3223 N N . LEU A 1 921 ? 149.889 166.573 152.927 1.00 42.53 876 LEU A N 1
ATOM 3224 C CA . LEU A 1 921 ? 148.912 166.907 151.897 1.00 38.58 876 LEU A CA 1
ATOM 3225 C C . LEU A 1 921 ? 148.860 165.835 150.813 1.00 33.45 876 LEU A C 1
ATOM 3226 O O . LEU A 1 921 ? 147.781 165.445 150.355 1.00 40.83 876 LEU A O 1
ATOM 3231 N N . GLY A 1 922 ? 150.024 165.349 150.391 1.00 33.07 877 GLY A N 1
ATOM 3232 C CA . GLY A 1 922 ? 150.069 164.423 149.271 1.00 32.82 877 GLY A CA 1
ATOM 3233 C C . GLY A 1 922 ? 149.438 163.079 149.571 1.00 29.16 877 GLY A C 1
ATOM 3234 O O . GLY A 1 922 ? 148.765 162.496 148.718 1.00 34.70 877 GLY A O 1
ATOM 3235 N N . ASN A 1 923 ? 149.660 162.556 150.777 1.00 27.96 878 ASN A N 1
ATOM 3236 C CA . ASN A 1 923 ? 149.131 161.236 151.108 1.00 38.35 878 ASN A CA 1
ATOM 3237 C C . ASN A 1 923 ? 147.625 161.279 151.340 1.00 39.69 878 ASN A C 1
ATOM 3238 O O . ASN A 1 923 ? 146.912 160.322 151.013 1.00 32.67 878 ASN A O 1
ATOM 3243 N N . LEU A 1 924 ? 147.122 162.374 151.912 1.00 40.25 879 LEU A N 1
ATOM 3244 C CA . LEU A 1 924 ? 145.692 162.473 152.186 1.00 34.36 879 LEU A CA 1
ATOM 3245 C C . LEU A 1 924 ? 144.885 162.546 150.895 1.00 38.15 879 LEU A C 1
ATOM 3246 O O . LEU A 1 924 ? 143.841 161.896 150.767 1.00 45.07 879 LEU A O 1
ATOM 3251 N N . VAL A 1 925 ? 145.351 163.336 149.924 1.00 37.86 880 VAL A N 1
ATOM 3252 C CA . VAL A 1 925 ? 144.605 163.486 148.676 1.00 34.61 880 VAL A CA 1
ATOM 3253 C C . VAL A 1 925 ? 144.641 162.194 147.870 1.00 37.03 880 VAL A C 1
ATOM 3254 O O . VAL A 1 925 ? 143.705 161.889 147.122 1.00 49.07 880 VAL A O 1
ATOM 3258 N N . VAL A 1 926 ? 145.723 161.422 147.992 1.00 32.97 881 VAL A N 1
ATOM 3259 C CA . VAL A 1 926 ? 145.767 160.111 147.350 1.00 34.28 881 VAL A CA 1
ATOM 3260 C C . VAL A 1 926 ? 144.725 159.190 147.970 1.00 44.02 881 VAL A C 1
ATOM 3261 O O . VAL A 1 926 ? 143.980 158.500 147.266 1.00 50.46 881 VAL A O 1
ATOM 3265 N N . LEU A 1 927 ? 144.658 159.169 149.304 1.00 43.42 882 LEU A N 1
ATOM 3266 C CA . LEU A 1 927 ? 143.638 158.377 149.984 1.00 43.72 882 LEU A CA 1
ATOM 3267 C C . LEU A 1 927 ? 142.242 158.914 149.694 1.00 43.61 882 LEU A C 1
ATOM 3268 O O . LEU A 1 927 ? 141.301 158.138 149.493 1.00 43.61 882 LEU A O 1
ATOM 3273 N N . ASN A 1 928 ? 142.089 160.241 149.675 1.00 42.76 883 ASN A N 1
ATOM 3274 C CA . ASN A 1 928 ? 140.782 160.835 149.410 1.00 42.55 883 ASN A CA 1
ATOM 3275 C C . ASN A 1 928 ? 140.284 160.481 148.015 1.00 46.87 883 ASN A C 1
ATOM 3276 O O . ASN A 1 928 ? 139.105 160.158 147.834 1.00 47.07 883 ASN A O 1
ATOM 3281 N N . LEU A 1 929 ? 141.166 160.538 147.015 1.00 47.59 884 LEU A N 1
ATOM 3282 C CA . LEU A 1 929 ? 140.779 160.127 145.669 1.00 46.75 884 LEU A CA 1
ATOM 3283 C C . LEU A 1 929 ? 140.602 158.616 145.588 1.00 44.16 884 LEU A C 1
ATOM 3284 O O . LEU A 1 929 ? 139.782 158.122 144.807 1.00 51.18 884 LEU A O 1
ATOM 3289 N N . PHE A 1 930 ? 141.364 157.868 146.387 1.00 38.91 885 PHE A N 1
ATOM 3290 C CA . PHE A 1 930 ? 141.169 156.425 146.466 1.00 42.95 885 PHE A CA 1
ATOM 3291 C C . PHE A 1 930 ? 139.774 156.091 146.979 1.00 53.79 885 PHE A C 1
ATOM 3292 O O . PHE A 1 930 ? 139.102 155.195 146.457 1.00 53.48 885 PHE A O 1
ATOM 3300 N N . ILE A 1 931 ? 139.324 156.803 148.014 1.00 55.56 886 ILE A N 1
ATOM 3301 C CA . ILE A 1 931 ? 137.997 156.562 148.573 1.00 50.90 886 ILE A CA 1
ATOM 3302 C C . ILE A 1 931 ? 136.916 157.051 147.618 1.00 53.01 886 ILE A C 1
ATOM 3303 O O . ILE A 1 931 ? 135.896 156.383 147.417 1.00 56.83 886 ILE A O 1
ATOM 3308 N N . ALA A 1 932 ? 137.119 158.225 147.017 1.00 57.77 887 ALA A N 1
ATOM 3309 C CA . ALA A 1 932 ? 136.136 158.754 146.078 1.00 58.57 887 ALA A CA 1
ATOM 3310 C C . ALA A 1 932 ? 135.955 157.811 144.897 1.00 54.44 887 ALA A C 1
ATOM 3311 O O . ALA A 1 932 ? 134.831 157.552 144.456 1.00 63.37 887 ALA A O 1
ATOM 3313 N N . LEU A 1 933 ? 137.061 157.283 144.373 1.00 53.18 888 LEU A N 1
ATOM 3314 C CA . LEU A 1 933 ? 136.982 156.273 143.327 1.00 54.18 888 LEU A CA 1
ATOM 3315 C C . LEU A 1 933 ? 136.388 154.970 143.841 1.00 52.32 888 LEU A C 1
ATOM 3316 O O . LEU A 1 933 ? 135.851 154.191 143.048 1.00 58.48 888 LEU A O 1
ATOM 3321 N N . LEU A 1 934 ? 136.452 154.727 145.138 1.00 54.14 889 LEU A N 1
ATOM 3322 C CA . LEU A 1 934 ? 135.911 153.489 145.691 1.00 60.41 889 LEU A CA 1
ATOM 3323 C C . LEU A 1 934 ? 134.381 153.552 145.889 1.00 64.78 889 LEU A C 1
ATOM 3324 O O . LEU A 1 934 ? 133.768 152.533 146.175 1.00 61.72 889 LEU A O 1
ATOM 3329 N N . LEU A 1 935 ? 133.773 154.731 145.728 1.00 65.41 890 LEU A N 1
ATOM 3330 C CA . LEU A 1 935 ? 132.330 154.861 145.889 1.00 63.00 890 LEU A CA 1
ATOM 3331 C C . LEU A 1 935 ? 131.623 155.277 144.609 1.00 71.08 890 LEU A C 1
ATOM 3332 O O . LEU A 1 935 ? 130.494 154.842 144.371 1.00 76.31 890 LEU A O 1
ATOM 3337 N N . ASN A 1 936 ? 132.255 156.102 143.779 1.00 73.66 891 ASN A N 1
ATOM 3338 C CA . ASN A 1 936 ? 131.689 156.504 142.499 1.00 72.73 891 ASN A CA 1
ATOM 3339 C C . ASN A 1 936 ? 131.947 155.481 141.404 1.00 73.97 891 ASN A C 1
ATOM 3340 O O . ASN A 1 936 ? 131.493 155.672 140.272 1.00 78.84 891 ASN A O 1
ATOM 3345 N N . SER A 1 937 ? 132.671 154.408 141.713 1.00 73.06 892 SER A N 1
ATOM 3346 C CA . SER A 1 937 ? 132.913 153.347 140.750 1.00 77.34 892 SER A CA 1
ATOM 3347 C C . SER A 1 937 ? 132.577 151.964 141.286 1.00 71.60 892 SER A C 1
ATOM 3348 O O . SER A 1 937 ? 132.750 150.983 140.556 1.00 68.63 892 SER A O 1
ATOM 3351 N N . PHE A 1 938 ? 132.111 151.849 142.527 1.00 67.78 893 PHE A N 1
ATOM 3352 C CA . PHE A 1 938 ? 131.750 150.559 143.097 1.00 77.27 893 PHE A CA 1
ATOM 3353 C C . PHE A 1 938 ? 130.358 150.513 143.703 1.00 84.20 893 PHE A C 1
ATOM 3354 O O . PHE A 1 938 ? 129.745 149.438 143.700 1.00 80.83 893 PHE A O 1
ATOM 3362 N N . SER A 1 939 ? 129.837 151.623 144.220 1.00 86.74 894 SER A N 1
ATOM 3363 C CA . SER A 1 939 ? 128.504 151.664 144.798 1.00 86.57 894 SER A CA 1
ATOM 3364 C C . SER A 1 939 ? 127.434 152.027 143.780 1.00 89.55 894 SER A C 1
ATOM 3365 O O . SER A 1 939 ? 126.255 152.110 144.143 1.00 90.55 894 SER A O 1
ATOM 3368 N N . ALA A 1 940 ? 127.808 152.245 142.524 1.00 93.10 895 ALA A N 1
ATOM 3369 C CA . ALA A 1 940 ? 126.849 152.588 141.483 1.00 101.24 895 ALA A CA 1
ATOM 3370 C C . ALA A 1 940 ? 127.115 151.780 140.218 1.00 104.85 895 ALA A C 1
ATOM 3371 O O . ALA A 1 940 ? 128.209 151.251 140.022 1.00 101.38 895 ALA A O 1
ATOM 3373 N N . ASP A 1 1181 ? 123.792 96.115 167.558 1.00 151.78 1136 ASP A N 1
ATOM 3374 C CA . ASP A 1 1181 ? 124.838 95.111 167.711 1.00 156.39 1136 ASP A CA 1
ATOM 3375 C C . ASP A 1 1181 ? 125.994 95.648 168.548 1.00 159.01 1136 ASP A C 1
ATOM 3376 O O . ASP A 1 1181 ? 125.948 96.780 169.031 1.00 158.53 1136 ASP A O 1
ATOM 3381 N N . VAL A 1 1182 ? 127.030 94.824 168.720 1.00 160.31 1137 VAL A N 1
ATOM 3382 C CA . VAL A 1 1182 ? 128.209 95.258 169.465 1.00 159.19 1137 VAL A CA 1
ATOM 3383 C C . VAL A 1 1182 ? 128.919 96.386 168.726 1.00 158.77 1137 VAL A C 1
ATOM 3384 O O . VAL A 1 1182 ? 129.489 97.293 169.347 1.00 157.87 1137 VAL A O 1
ATOM 3388 N N . GLY A 1 1183 ? 128.900 96.345 167.392 1.00 157.75 1138 GLY A N 1
ATOM 3389 C CA . GLY A 1 1183 ? 129.496 97.424 166.621 1.00 156.47 1138 GLY A CA 1
ATOM 3390 C C . GLY A 1 1183 ? 128.830 98.760 166.882 1.00 154.85 1138 GLY A C 1
ATOM 3391 O O . GLY A 1 1183 ? 129.504 99.779 167.044 1.00 152.39 1138 GLY A O 1
ATOM 3392 N N . TRP A 1 1184 ? 127.496 98.774 166.945 1.00 155.56 1139 TRP A N 1
ATOM 3393 C CA . TRP A 1 1184 ? 126.791 100.013 167.256 1.00 154.36 1139 TRP A CA 1
ATOM 3394 C C . TRP A 1 1184 ? 127.026 100.447 168.697 1.00 152.17 1139 TRP A C 1
ATOM 3395 O O . TRP A 1 1184 ? 127.052 101.649 168.982 1.00 149.78 1139 TRP A O 1
ATOM 3406 N N . GLN A 1 1185 ? 127.196 99.494 169.617 1.00 152.17 1140 GLN A N 1
ATOM 3407 C CA . GLN A 1 1185 ? 127.538 99.852 170.990 1.00 152.63 1140 GLN A CA 1
ATOM 3408 C C . GLN A 1 1185 ? 128.893 100.547 171.053 1.00 153.70 1140 GLN A C 1
ATOM 3409 O O . GLN A 1 1185 ? 129.046 101.573 171.728 1.00 152.63 1140 GLN A O 1
ATOM 3415 N N . VAL A 1 1186 ? 129.888 100.008 170.343 1.00 154.77 1141 VAL A N 1
ATOM 3416 C CA . VAL A 1 1186 ? 131.193 100.659 170.285 1.00 151.63 1141 VAL A CA 1
ATOM 3417 C C . VAL A 1 1186 ? 131.087 102.007 169.583 1.00 147.79 1141 VAL A C 1
ATOM 3418 O O . VAL A 1 1186 ? 131.775 102.966 169.954 1.00 145.83 1141 VAL A O 1
ATOM 3422 N N . ARG A 1 1187 ? 130.226 102.107 168.567 1.00 147.39 1142 ARG A N 1
ATOM 3423 C CA . ARG A 1 1187 ? 130.024 103.378 167.881 1.00 142.09 1142 ARG A CA 1
ATOM 3424 C C . ARG A 1 1187 ? 129.467 104.433 168.827 1.00 142.15 1142 ARG A C 1
ATOM 3425 O O . ARG A 1 1187 ? 129.922 105.581 168.826 1.00 137.51 1142 ARG A O 1
ATOM 3433 N N . LYS A 1 1188 ? 128.485 104.059 169.650 1.00 145.90 1143 LYS A N 1
ATOM 3434 C CA . LYS A 1 1188 ? 127.931 104.996 170.624 1.00 144.51 1143 LYS A CA 1
ATOM 3435 C C . LYS A 1 1188 ? 128.954 105.350 171.697 1.00 142.82 1143 LYS A C 1
ATOM 3436 O O . LYS A 1 1188 ? 128.999 106.493 172.169 1.00 139.96 1143 LYS A O 1
ATOM 3442 N N . THR A 1 1189 ? 129.769 104.377 172.109 1.00 143.20 1144 THR A N 1
ATOM 3443 C CA . THR A 1 1189 ? 130.822 104.654 173.081 1.00 142.28 1144 THR A CA 1
ATOM 3444 C C . THR A 1 1189 ? 131.812 105.675 172.531 1.00 139.42 1144 THR A C 1
ATOM 3445 O O . THR A 1 1189 ? 132.199 106.624 173.223 1.00 137.10 1144 THR A O 1
ATOM 3449 N N . CYS A 1 1190 ? 132.222 105.503 171.274 1.00 140.10 1145 CYS A N 1
ATOM 3450 C CA . CYS A 1 1190 ? 133.105 106.480 170.647 1.00 137.18 1145 CYS A CA 1
ATOM 3451 C C . CYS A 1 1190 ? 132.414 107.829 170.495 1.00 136.35 1145 CYS A C 1
ATOM 3452 O O . CYS A 1 1190 ? 133.043 108.877 170.677 1.00 132.73 1145 CYS A O 1
ATOM 3455 N N . TYR A 1 1191 ? 131.121 107.821 170.158 1.00 139.64 1146 TYR A N 1
ATOM 3456 C CA . TYR A 1 1191 ? 130.350 109.058 170.079 1.00 138.29 1146 TYR A CA 1
ATOM 3457 C C . TYR A 1 1191 ? 130.427 109.835 171.385 1.00 135.87 1146 TYR A C 1
ATOM 3458 O O . TYR A 1 1191 ? 130.777 111.022 171.402 1.00 133.67 1146 TYR A O 1
ATOM 3467 N N . ARG A 1 1192 ? 130.110 109.169 172.497 1.00 136.01 1147 ARG A N 1
ATOM 3468 C CA . ARG A 1 1192 ? 130.090 109.861 173.780 1.00 135.74 1147 ARG A CA 1
ATOM 3469 C C . ARG A 1 1192 ? 131.494 110.272 174.203 1.00 134.82 1147 ARG A C 1
ATOM 3470 O O . ARG A 1 1192 ? 131.677 111.336 174.803 1.00 136.15 1147 ARG A O 1
ATOM 3478 N N . ILE A 1 1193 ? 132.502 109.453 173.887 1.00 134.70 1148 ILE A N 1
ATOM 3479 C CA . ILE A 1 1193 ? 133.875 109.803 174.246 1.00 133.55 1148 ILE A CA 1
ATOM 3480 C C . ILE A 1 1193 ? 134.314 111.067 173.514 1.00 125.58 1148 ILE A C 1
ATOM 3481 O O . ILE A 1 1193 ? 134.871 111.992 174.116 1.00 120.76 1148 ILE A O 1
ATOM 3486 N N . VAL A 1 1194 ? 134.054 111.134 172.206 1.00 124.44 1149 VAL A N 1
ATOM 3487 C CA . VAL A 1 1194 ? 134.534 112.271 171.426 1.00 123.80 1149 VAL A CA 1
ATOM 3488 C C . VAL A 1 1194 ? 133.648 113.501 171.574 1.00 124.30 1149 VAL A C 1
ATOM 3489 O O . VAL A 1 1194 ? 134.084 114.608 171.233 1.00 123.12 1149 VAL A O 1
ATOM 3493 N N . GLU A 1 1195 ? 132.420 113.351 172.066 1.00 126.56 1150 GLU A N 1
ATOM 3494 C CA . GLU A 1 1195 ? 131.556 114.498 172.312 1.00 128.85 1150 GLU A CA 1
ATOM 3495 C C . GLU A 1 1195 ? 131.609 114.970 173.760 1.00 129.55 1150 GLU A C 1
ATOM 3496 O O . GLU A 1 1195 ? 130.875 115.893 174.130 1.00 131.48 1150 GLU A O 1
ATOM 3502 N N . HIS A 1 1196 ? 132.468 114.371 174.581 1.00 125.01 1151 HIS A N 1
ATOM 3503 C CA . HIS A 1 1196 ? 132.580 114.765 175.976 1.00 124.02 1151 HIS A CA 1
ATOM 3504 C C . HIS A 1 1196 ? 133.284 116.113 176.105 1.00 117.87 1151 HIS A C 1
ATOM 3505 O O . HIS A 1 1196 ? 133.944 116.596 175.181 1.00 112.45 1151 HIS A O 1
ATOM 3512 N N . SER A 1 1197 ? 133.132 116.724 177.280 1.00 119.23 1152 SER A N 1
ATOM 3513 C CA . SER A 1 1197 ? 133.758 118.010 177.554 1.00 118.49 1152 SER A CA 1
ATOM 3514 C C . SER A 1 1197 ? 135.226 117.889 177.942 1.00 117.30 1152 SER A C 1
ATOM 3515 O O . SER A 1 1197 ? 135.940 118.898 177.915 1.00 106.61 1152 SER A O 1
ATOM 3518 N N . TRP A 1 1198 ? 135.696 116.693 178.296 1.00 118.97 1153 TRP A N 1
ATOM 3519 C CA . TRP A 1 1198 ? 137.101 116.469 178.603 1.00 109.83 1153 TRP A CA 1
ATOM 3520 C C . TRP A 1 1198 ? 137.875 115.914 177.415 1.00 99.42 1153 TRP A C 1
ATOM 3521 O O . TRP A 1 1198 ? 139.033 115.518 177.572 1.00 96.85 1153 TRP A O 1
ATOM 3532 N N . PHE A 1 1199 ? 137.257 115.869 176.236 1.00 97.16 1154 PHE A N 1
ATOM 3533 C CA . PHE A 1 1199 ? 137.926 115.474 175.007 1.00 89.48 1154 PHE A CA 1
ATOM 3534 C C . PHE A 1 1199 ? 138.100 116.638 174.043 1.00 78.76 1154 PHE A C 1
ATOM 3535 O O . PHE A 1 1199 ? 138.737 116.473 172.998 1.00 72.98 1154 PHE A O 1
ATOM 3543 N N . GLU A 1 1200 ? 137.548 117.807 174.363 1.00 80.44 1155 GLU A N 1
ATOM 3544 C CA . GLU A 1 1200 ? 137.728 119.020 173.573 1.00 75.87 1155 GLU A CA 1
ATOM 3545 C C . GLU A 1 1200 ? 138.828 119.909 174.138 1.00 72.89 1155 GLU A C 1
ATOM 3546 O O . GLU A 1 1200 ? 139.728 120.332 173.403 1.00 71.03 1155 GLU A O 1
ATOM 3552 N N . SER A 1 1201 ? 138.776 120.153 175.450 1.00 73.85 1156 SER A N 1
ATOM 3553 C CA . SER A 1 1201 ? 139.803 120.972 176.139 1.00 68.13 1156 SER A CA 1
ATOM 3554 C C . SER A 1 1201 ? 141.138 120.225 176.129 1.00 59.71 1156 SER A C 1
ATOM 3555 O O . SER A 1 1201 ? 142.167 120.902 176.141 1.00 53.59 1156 SER A O 1
ATOM 3558 N N . PHE A 1 1202 ? 141.124 118.895 176.187 1.00 60.32 1157 PHE A N 1
ATOM 3559 C CA . PHE A 1 1202 ? 142.345 118.102 176.108 1.00 51.95 1157 PHE A CA 1
ATOM 3560 C C . PHE A 1 1202 ? 142.966 118.178 174.719 1.00 57.41 1157 PHE A C 1
ATOM 3561 O O . PHE A 1 1202 ? 144.187 118.323 174.583 1.00 65.81 1157 PHE A O 1
ATOM 3569 N N . ILE A 1 1203 ? 142.141 118.094 173.674 1.00 62.01 1158 ILE A N 1
ATOM 3570 C CA . ILE A 1 1203 ? 142.666 118.155 172.313 1.00 53.71 1158 ILE A CA 1
ATOM 3571 C C . ILE A 1 1203 ? 143.180 119.554 171.993 1.00 46.90 1158 ILE A C 1
ATOM 3572 O O . ILE A 1 1203 ? 144.205 119.707 171.322 1.00 49.56 1158 ILE A O 1
ATOM 3577 N N . ILE A 1 1204 ? 142.492 120.595 172.467 1.00 46.52 1159 ILE A N 1
ATOM 3578 C CA . ILE A 1 1204 ? 142.984 121.955 172.248 1.00 44.74 1159 ILE A CA 1
ATOM 3579 C C . ILE A 1 1204 ? 144.324 122.157 172.947 1.00 54.18 1159 ILE A C 1
ATOM 3580 O O . ILE A 1 1204 ? 145.254 122.754 172.386 1.00 60.22 1159 ILE A O 1
ATOM 3585 N N . PHE A 1 1205 ? 144.444 121.664 174.181 1.00 56.25 1160 PHE A N 1
ATOM 3586 C CA . PHE A 1 1205 ? 145.702 121.754 174.915 1.00 53.30 1160 PHE A CA 1
ATOM 3587 C C . PHE A 1 1205 ? 146.816 121.008 174.190 1.00 49.56 1160 PHE A C 1
ATOM 3588 O O . PHE A 1 1205 ? 147.941 121.511 174.074 1.00 51.32 1160 PHE A O 1
ATOM 3596 N N . MET A 1 1206 ? 146.516 119.812 173.680 1.00 45.96 1161 MET A N 1
ATOM 3597 C CA . MET A 1 1206 ? 147.516 119.052 172.940 1.00 49.01 1161 MET A CA 1
ATOM 3598 C C . MET A 1 1206 ? 147.917 119.762 171.653 1.00 54.84 1161 MET A C 1
ATOM 3599 O O . MET A 1 1206 ? 149.089 119.741 171.266 1.00 59.93 1161 MET A O 1
ATOM 3604 N N . ILE A 1 1207 ? 146.956 120.382 170.968 1.00 52.30 1162 ILE A N 1
ATOM 3605 C CA . ILE A 1 1207 ? 147.264 121.113 169.742 1.00 46.87 1162 ILE A CA 1
ATOM 3606 C C . ILE A 1 1207 ? 148.170 122.297 170.044 1.00 46.12 1162 ILE A C 1
ATOM 3607 O O . ILE A 1 1207 ? 149.131 122.566 169.313 1.00 50.11 1162 ILE A O 1
ATOM 3612 N N . LEU A 1 1208 ? 147.869 122.996 171.140 1.00 40.17 1163 LEU A N 1
ATOM 3613 C CA . LEU A 1 1208 ? 148.659 124.182 171.548 1.00 48.95 1163 LEU A CA 1
ATOM 3614 C C . LEU A 1 1208 ? 150.037 123.769 172.101 1.00 50.50 1163 LEU A C 1
ATOM 3615 O O . LEU A 1 1208 ? 150.910 124.653 172.184 1.00 41.31 1163 LEU A O 1
ATOM 3620 N N . LEU A 1 1209 ? 150.232 122.497 172.457 1.00 52.30 1164 LEU A N 1
ATOM 3621 C CA . LEU A 1 1209 ? 151.537 121.985 172.945 1.00 44.86 1164 LEU A CA 1
ATOM 3622 C C . LEU A 1 1209 ? 152.260 121.335 171.766 1.00 45.95 1164 LEU A C 1
ATOM 3623 O O . LEU A 1 1209 ? 153.450 121.046 171.920 1.00 54.85 1164 LEU A O 1
ATOM 3628 N N . SER A 1 1210 ? 151.583 121.103 170.644 1.00 42.45 1165 SER A N 1
ATOM 3629 C CA . SER A 1 1210 ? 152.265 120.627 169.412 1.00 51.47 1165 SER A CA 1
ATOM 3630 C C . SER A 1 1210 ? 152.722 121.891 168.677 1.00 46.34 1165 SER A C 1
ATOM 3631 O O . SER A 1 1210 ? 153.775 121.838 168.012 1.00 41.51 1165 SER A O 1
ATOM 3634 N N . SER A 1 1211 ? 151.938 122.973 168.755 1.00 45.87 1166 SER A N 1
ATOM 3635 C CA . SER A 1 1211 ? 152.396 124.259 168.242 1.00 36.09 1166 SER A CA 1
ATOM 3636 C C . SER A 1 1211 ? 153.689 124.678 168.927 1.00 41.92 1166 SER A C 1
ATOM 3637 O O . SER A 1 1211 ? 154.748 124.754 168.295 1.00 54.96 1166 SER A O 1
ATOM 3640 N N . GLY A 1 1212 ? 153.625 124.909 170.240 1.00 43.71 1167 GLY A N 1
ATOM 3641 C CA . GLY A 1 1212 ? 154.784 125.408 170.964 1.00 38.78 1167 GLY A CA 1
ATOM 3642 C C . GLY A 1 1212 ? 156.007 124.518 170.852 1.00 37.68 1167 GLY A C 1
ATOM 3643 O O . GLY A 1 1212 ? 157.137 124.999 170.955 1.00 40.34 1167 GLY A O 1
ATOM 3644 N N . SER A 1 1213 ? 155.804 123.216 170.638 1.00 39.63 1168 SER A N 1
ATOM 3645 C CA . SER A 1 1213 ? 156.925 122.298 170.486 1.00 42.27 1168 SER A CA 1
ATOM 3646 C C . SER A 1 1213 ? 157.692 122.527 169.191 1.00 47.38 1168 SER A C 1
ATOM 3647 O O . SER A 1 1213 ? 158.862 122.141 169.103 1.00 59.89 1168 SER A O 1
ATOM 3650 N N . LEU A 1 1214 ? 157.062 123.136 168.187 1.00 47.21 1169 LEU A N 1
ATOM 3651 C CA . LEU A 1 1214 ? 157.751 123.408 166.930 1.00 44.53 1169 LEU A CA 1
ATOM 3652 C C . LEU A 1 1214 ? 158.732 124.563 167.055 1.00 48.39 1169 LEU A C 1
ATOM 3653 O O . LEU A 1 1214 ? 159.746 124.587 166.348 1.00 52.82 1169 LEU A O 1
ATOM 3658 N N . ALA A 1 1215 ? 158.448 125.522 167.937 1.00 45.10 1170 ALA A N 1
ATOM 3659 C CA . ALA A 1 1215 ? 159.305 126.691 168.086 1.00 47.78 1170 ALA A CA 1
ATOM 3660 C C . ALA A 1 1215 ? 160.701 126.335 168.579 1.00 54.56 1170 ALA A C 1
ATOM 3661 O O . ALA A 1 1215 ? 161.643 127.100 168.344 1.00 51.12 1170 ALA A O 1
ATOM 3663 N N . PHE A 1 1216 ? 160.860 125.199 169.249 1.00 58.93 1171 PHE A N 1
ATOM 3664 C CA . PHE A 1 1216 ? 162.136 124.832 169.846 1.00 61.06 1171 PHE A CA 1
ATOM 3665 C C . PHE A 1 1216 ? 163.044 124.055 168.902 1.00 66.08 1171 PHE A C 1
ATOM 3666 O O . PHE A 1 1216 ? 164.194 123.785 169.262 1.00 72.76 1171 PHE A O 1
ATOM 3674 N N . GLU A 1 1217 ? 162.565 123.688 167.713 1.00 66.01 1172 GLU A N 1
ATOM 3675 C CA . GLU A 1 1217 ? 163.383 122.965 166.737 1.00 72.23 1172 GLU A CA 1
ATOM 3676 C C . GLU A 1 1217 ? 164.054 123.987 165.823 1.00 72.53 1172 GLU A C 1
ATOM 3677 O O . GLU A 1 1217 ? 163.609 124.269 164.708 1.00 72.41 1172 GLU A O 1
ATOM 3683 N N . ASP A 1 1218 ? 165.156 124.542 166.313 1.00 73.26 1173 ASP A N 1
ATOM 3684 C CA . ASP A 1 1218 ? 165.875 125.620 165.649 1.00 69.77 1173 ASP A CA 1
ATOM 3685 C C . ASP A 1 1218 ? 167.293 125.171 165.295 1.00 71.39 1173 ASP A C 1
ATOM 3686 O O . ASP A 1 1218 ? 167.645 123.994 165.409 1.00 71.58 1173 ASP A O 1
ATOM 3691 N N . TYR A 1 1219 ? 168.102 126.130 164.836 1.00 69.51 1174 TYR A N 1
ATOM 3692 C CA . TYR A 1 1219 ? 169.500 125.845 164.528 1.00 70.12 1174 TYR A CA 1
ATOM 3693 C C . TYR A 1 1219 ? 170.256 125.408 165.775 1.00 80.80 1174 TYR A C 1
ATOM 3694 O O . TYR A 1 1219 ? 171.102 124.508 165.718 1.00 88.85 1174 TYR A O 1
ATOM 3703 N N . TYR A 1 1220 ? 169.959 126.034 166.915 1.00 78.09 1175 TYR A N 1
ATOM 3704 C CA . TYR A 1 1220 ? 170.621 125.714 168.172 1.00 80.31 1175 TYR A CA 1
ATOM 3705 C C . TYR A 1 1220 ? 170.166 124.384 168.759 1.00 83.58 1175 TYR A C 1
ATOM 3706 O O . TYR A 1 1220 ? 170.740 123.942 169.762 1.00 88.67 1175 TYR A O 1
ATOM 3715 N N . LEU A 1 1221 ? 169.149 123.746 168.172 1.00 87.35 1176 LEU A N 1
ATOM 3716 C CA . LEU A 1 1221 ? 168.710 122.444 168.662 1.00 92.25 1176 LEU A CA 1
ATOM 3717 C C . LEU A 1 1221 ? 169.831 121.416 168.594 1.00 94.89 1176 LEU A C 1
ATOM 3718 O O . LEU A 1 1221 ? 169.859 120.472 169.392 1.00 98.80 1176 LEU A O 1
ATOM 3723 N N . ASP A 1 1222 ? 170.761 121.577 167.651 1.00 89.94 1177 ASP A N 1
ATOM 3724 C CA . ASP A 1 1222 ? 171.946 120.730 167.642 1.00 96.31 1177 ASP A CA 1
ATOM 3725 C C . ASP A 1 1222 ? 172.796 120.970 168.883 1.00 98.79 1177 ASP A C 1
ATOM 3726 O O . ASP A 1 1222 ? 173.354 120.027 169.457 1.00 99.32 1177 ASP A O 1
ATOM 3731 N N . GLN A 1 1223 ? 172.904 122.229 169.314 1.00 97.33 1178 GLN A N 1
ATOM 3732 C CA . GLN A 1 1223 ? 173.661 122.547 170.519 1.00 99.73 1178 GLN A CA 1
ATOM 3733 C C . GLN A 1 1223 ? 172.942 122.109 171.788 1.00 98.80 1178 GLN A C 1
ATOM 3734 O O . GLN A 1 1223 ? 173.596 121.917 172.818 1.00 100.52 1178 GLN A O 1
ATOM 3740 N N . LYS A 1 1224 ? 171.617 121.960 171.743 1.00 98.85 1179 LYS A N 1
ATOM 3741 C CA . LYS A 1 1224 ? 170.869 121.427 172.878 1.00 97.62 1179 LYS A CA 1
ATOM 3742 C C . LYS A 1 1224 ? 170.584 119.945 172.652 1.00 99.78 1179 LYS A C 1
ATOM 3743 O O . LYS A 1 1224 ? 169.591 119.597 172.001 1.00 99.14 1179 LYS A O 1
ATOM 3749 N N . PRO A 1 1225 ? 171.417 119.042 173.183 1.00 102.71 1180 PRO A N 1
ATOM 3750 C CA . PRO A 1 1225 ? 171.302 117.623 172.813 1.00 104.06 1180 PRO A CA 1
ATOM 3751 C C . PRO A 1 1225 ? 170.076 116.920 173.378 1.00 102.57 1180 PRO A C 1
ATOM 3752 O O . PRO A 1 1225 ? 169.384 116.204 172.648 1.00 102.77 1180 PRO A O 1
ATOM 3756 N N . THR A 1 1226 ? 169.795 117.107 174.670 1.00 100.48 1181 THR A N 1
ATOM 3757 C CA . THR A 1 1226 ? 168.663 116.414 175.280 1.00 104.51 1181 THR A CA 1
ATOM 3758 C C . THR A 1 1226 ? 167.337 116.989 174.796 1.00 99.92 1181 THR A C 1
ATOM 3759 O O . THR A 1 1226 ? 166.330 116.271 174.721 1.00 98.61 1181 THR A O 1
ATOM 3763 N N . VAL A 1 1227 ? 167.320 118.281 174.458 1.00 98.32 1182 VAL A N 1
ATOM 3764 C CA . VAL A 1 1227 ? 166.106 118.906 173.947 1.00 94.30 1182 VAL A CA 1
ATOM 3765 C C . VAL A 1 1227 ? 165.697 118.268 172.629 1.00 88.67 1182 VAL A C 1
ATOM 3766 O O . VAL A 1 1227 ? 164.503 118.150 172.333 1.00 90.11 1182 VAL A O 1
ATOM 3770 N N . LYS A 1 1228 ? 166.669 117.830 171.826 1.00 91.19 1183 LYS A N 1
ATOM 3771 C CA . LYS A 1 1228 ? 166.354 117.154 170.571 1.00 94.31 1183 LYS A CA 1
ATOM 3772 C C . LYS A 1 1228 ? 165.548 115.883 170.815 1.00 94.97 1183 LYS A C 1
ATOM 3773 O O . LYS A 1 1228 ? 164.498 115.671 170.198 1.00 93.43 1183 LYS A O 1
ATOM 3779 N N . ALA A 1 1229 ? 166.030 115.023 171.716 1.00 95.03 1184 ALA A N 1
ATOM 3780 C CA . ALA A 1 1229 ? 165.313 113.788 172.018 1.00 96.61 1184 ALA A CA 1
ATOM 3781 C C . ALA A 1 1229 ? 163.963 114.076 172.661 1.00 95.64 1184 ALA A C 1
ATOM 3782 O O . ALA A 1 1229 ? 162.967 113.409 172.352 1.00 98.24 1184 ALA A O 1
ATOM 3784 N N . LEU A 1 1230 ? 163.911 115.067 173.556 1.00 92.19 1185 LEU A N 1
ATOM 3785 C CA . LEU A 1 1230 ? 162.643 115.435 174.178 1.00 91.63 1185 LEU A CA 1
ATOM 3786 C C . LEU A 1 1230 ? 161.617 115.853 173.131 1.00 89.68 1185 LEU A C 1
ATOM 3787 O O . LEU A 1 1230 ? 160.476 115.374 173.135 1.00 88.74 1185 LEU A O 1
ATOM 3792 N N . LEU A 1 1231 ? 162.012 116.743 172.216 1.00 89.10 1186 LEU A N 1
ATOM 3793 C CA . LEU A 1 1231 ? 161.092 117.216 171.189 1.00 85.57 1186 LEU A CA 1
ATOM 3794 C C . LEU A 1 1231 ? 160.691 116.097 170.242 1.00 87.83 1186 LEU A C 1
ATOM 3795 O O . LEU A 1 1231 ? 159.529 116.018 169.831 1.00 90.42 1186 LEU A O 1
ATOM 3800 N N . GLU A 1 1232 ? 161.657 115.217 169.954 1.00 88.48 1187 GLU A N 1
ATOM 3801 C CA . GLU A 1 1232 ? 161.465 114.082 169.022 1.00 92.87 1187 GLU A CA 1
ATOM 3802 C C . GLU A 1 1232 ? 160.423 113.099 169.554 1.00 96.02 1187 GLU A C 1
ATOM 3803 O O . GLU A 1 1232 ? 159.742 112.468 168.717 1.00 96.01 1187 GLU A O 1
ATOM 3809 N N . TYR A 1 1233 ? 160.325 112.951 170.876 1.00 95.03 1188 TYR A N 1
ATOM 3810 C CA . TYR A 1 1233 ? 159.386 111.965 171.469 1.00 94.64 1188 TYR A CA 1
ATOM 3811 C C . TYR A 1 1233 ? 158.115 112.680 171.899 1.00 92.23 1188 TYR A C 1
ATOM 3812 O O . TYR A 1 1233 ? 157.137 111.964 172.164 1.00 91.79 1188 TYR A O 1
ATOM 3821 N N . THR A 1 1234 ? 158.101 114.013 171.970 1.00 88.69 1189 THR A N 1
ATOM 3822 C CA . THR A 1 1234 ? 156.867 114.773 172.258 1.00 87.14 1189 THR A CA 1
ATOM 3823 C C . THR A 1 1234 ? 156.147 114.920 170.942 1.00 85.88 1189 THR A C 1
ATOM 3824 O O . THR A 1 1234 ? 154.915 115.061 170.980 1.00 86.47 1189 THR A O 1
ATOM 3828 N N . ASP A 1 1235 ? 156.863 114.941 169.814 1.00 85.88 1190 ASP A N 1
ATOM 3829 C CA . ASP A 1 1235 ? 156.235 114.954 168.497 1.00 82.16 1190 ASP A CA 1
ATOM 3830 C C . ASP A 1 1235 ? 155.709 113.576 168.121 1.00 83.75 1190 ASP A C 1
ATOM 3831 O O . ASP A 1 1235 ? 154.604 113.456 167.580 1.00 83.89 1190 ASP A O 1
ATOM 3836 N N . ARG A 1 1236 ? 156.484 112.524 168.401 1.00 84.90 1191 ARG A N 1
ATOM 3837 C CA . ARG A 1 1236 ? 156.031 111.170 168.097 1.00 88.49 1191 ARG A CA 1
ATOM 3838 C C . ARG A 1 1236 ? 154.746 110.839 168.846 1.00 91.59 1191 ARG A C 1
ATOM 3839 O O . ARG A 1 1236 ? 153.772 110.356 168.253 1.00 91.78 1191 ARG A O 1
ATOM 3847 N N . VAL A 1 1237 ? 154.721 111.107 170.154 1.00 90.50 1192 VAL A N 1
ATOM 3848 C CA . VAL A 1 1237 ? 153.543 110.766 170.945 1.00 88.45 1192 VAL A CA 1
ATOM 3849 C C . VAL A 1 1237 ? 152.356 111.635 170.543 1.00 84.73 1192 VAL A C 1
ATOM 3850 O O . VAL A 1 1237 ? 151.215 111.160 170.498 1.00 84.56 1192 VAL A O 1
ATOM 3854 N N . PHE A 1 1238 ? 152.599 112.909 170.216 1.00 81.55 1193 PHE A N 1
ATOM 3855 C CA . PHE A 1 1238 ? 151.509 113.786 169.804 1.00 79.28 1193 PHE A CA 1
ATOM 3856 C C . PHE A 1 1238 ? 150.901 113.319 168.490 1.00 82.38 1193 PHE A C 1
ATOM 3857 O O . PHE A 1 1238 ? 149.675 113.284 168.343 1.00 84.74 1193 PHE A O 1
ATOM 3865 N N . THR A 1 1239 ? 151.743 112.942 167.526 1.00 84.88 1194 THR A N 1
ATOM 3866 C CA . THR A 1 1239 ? 151.225 112.457 166.252 1.00 81.36 1194 THR A CA 1
ATOM 3867 C C . THR A 1 1239 ? 150.484 111.138 166.425 1.00 85.19 1194 THR A C 1
ATOM 3868 O O . THR A 1 1239 ? 149.442 110.921 165.797 1.00 88.16 1194 THR A O 1
ATOM 3872 N N . PHE A 1 1240 ? 150.998 110.246 167.277 1.00 87.80 1195 PHE A N 1
ATOM 3873 C CA . PHE A 1 1240 ? 150.301 108.987 167.525 1.00 91.28 1195 PHE A CA 1
ATOM 3874 C C . PHE A 1 1240 ? 148.938 109.224 168.164 1.00 88.55 1195 PHE A C 1
ATOM 3875 O O . PHE A 1 1240 ? 147.945 108.585 167.791 1.00 92.18 1195 PHE A O 1
ATOM 3883 N N . ILE A 1 1241 ? 148.866 110.145 169.127 1.00 84.70 1196 ILE A N 1
ATOM 3884 C CA . ILE A 1 1241 ? 147.593 110.425 169.782 1.00 82.61 1196 ILE A CA 1
ATOM 3885 C C . ILE A 1 1241 ? 146.627 111.098 168.815 1.00 86.03 1196 ILE A C 1
ATOM 3886 O O . ILE A 1 1241 ? 145.421 110.836 168.848 1.00 93.52 1196 ILE A O 1
ATOM 3891 N N . PHE A 1 1242 ? 147.131 111.968 167.936 1.00 84.65 1197 PHE A N 1
ATOM 3892 C CA . PHE A 1 1242 ? 146.264 112.572 166.927 1.00 82.01 1197 PHE A CA 1
ATOM 3893 C C . PHE A 1 1242 ? 145.732 111.524 165.956 1.00 84.92 1197 PHE A C 1
ATOM 3894 O O . PHE A 1 1242 ? 144.561 111.570 165.560 1.00 88.16 1197 PHE A O 1
ATOM 3902 N N . VAL A 1 1243 ? 146.580 110.571 165.562 1.00 85.14 1198 VAL A N 1
ATOM 3903 C CA . VAL A 1 1243 ? 146.142 109.497 164.674 1.00 88.49 1198 VAL A CA 1
ATOM 3904 C C . VAL A 1 1243 ? 145.069 108.651 165.349 1.00 93.28 1198 VAL A C 1
ATOM 3905 O O . VAL A 1 1243 ? 144.058 108.293 164.730 1.00 96.91 1198 VAL A O 1
ATOM 3909 N N . PHE A 1 1244 ? 145.268 108.316 166.624 1.00 92.03 1199 PHE A N 1
ATOM 3910 C CA . PHE A 1 1244 ? 144.257 107.562 167.355 1.00 98.57 1199 PHE A CA 1
ATOM 3911 C C . PHE A 1 1244 ? 142.970 108.347 167.571 1.00 96.90 1199 PHE A C 1
ATOM 3912 O O . PHE A 1 1244 ? 141.888 107.757 167.502 1.00 100.20 1199 PHE A O 1
ATOM 3920 N N . GLU A 1 1245 ? 143.052 109.655 167.809 1.00 90.07 1200 GLU A N 1
ATOM 3921 C CA . GLU A 1 1245 ? 141.869 110.499 167.884 1.00 89.85 1200 GLU A CA 1
ATOM 3922 C C . GLU A 1 1245 ? 141.104 110.546 166.570 1.00 94.99 1200 GLU A C 1
ATOM 3923 O O . GLU A 1 1245 ? 139.868 110.510 166.586 1.00 99.95 1200 GLU A O 1
ATOM 3929 N N . MET A 1 1246 ? 141.806 110.625 165.443 1.00 95.40 1201 MET A N 1
ATOM 3930 C CA . MET A 1 1246 ? 141.196 110.539 164.123 1.00 93.75 1201 MET A CA 1
ATOM 3931 C C . MET A 1 1246 ? 140.544 109.188 163.864 1.00 100.04 1201 MET A C 1
ATOM 3932 O O . MET A 1 1246 ? 139.449 109.129 163.297 1.00 106.85 1201 MET A O 1
ATOM 3937 N N . LEU A 1 1247 ? 141.199 108.098 164.270 1.00 99.55 1202 LEU A N 1
ATOM 3938 C CA . LEU A 1 1247 ? 140.594 106.776 164.139 1.00 106.39 1202 LEU A CA 1
ATOM 3939 C C . LEU A 1 1247 ? 139.343 106.662 165.003 1.00 108.35 1202 LEU A C 1
ATOM 3940 O O . LEU A 1 1247 ? 138.356 106.032 164.604 1.00 109.71 1202 LEU A O 1
ATOM 3945 N N . LEU A 1 1248 ? 139.371 107.258 166.197 1.00 105.26 1203 LEU A N 1
ATOM 3946 C CA . LEU A 1 1248 ? 138.190 107.264 167.053 1.00 107.48 1203 LEU A CA 1
ATOM 3947 C C . LEU A 1 1248 ? 137.035 108.002 166.389 1.00 111.00 1203 LEU A C 1
ATOM 3948 O O . LEU A 1 1248 ? 135.886 107.548 166.443 1.00 115.26 1203 LEU A O 1
ATOM 3953 N N . LYS A 1 1249 ? 137.319 109.146 165.760 1.00 107.73 1204 LYS A N 1
ATOM 3954 C CA . LYS A 1 1249 ? 136.279 109.881 165.047 1.00 109.39 1204 LYS A CA 1
ATOM 3955 C C . LYS A 1 1249 ? 135.752 109.079 163.863 1.00 110.17 1204 LYS A C 1
ATOM 3956 O O . LYS A 1 1249 ? 134.548 109.093 163.579 1.00 111.80 1204 LYS A O 1
ATOM 3962 N N . TRP A 1 1250 ? 136.644 108.381 163.154 1.00 108.80 1205 TRP A N 1
ATOM 3963 C CA . TRP A 1 1250 ? 136.218 107.520 162.054 1.00 109.81 1205 TRP A CA 1
ATOM 3964 C C . TRP A 1 1250 ? 135.289 106.415 162.539 1.00 113.41 1205 TRP A C 1
ATOM 3965 O O . TRP A 1 1250 ? 134.286 106.105 161.885 1.00 116.82 1205 TRP A O 1
ATOM 3976 N N . VAL A 1 1251 ? 135.615 105.797 163.675 1.00 114.88 1206 VAL A N 1
ATOM 3977 C CA . VAL A 1 1251 ? 134.753 104.753 164.222 1.00 118.29 1206 VAL A CA 1
ATOM 3978 C C . VAL A 1 1251 ? 133.413 105.336 164.652 1.00 120.27 1206 VAL A C 1
ATOM 3979 O O . VAL A 1 1251 ? 132.352 104.767 164.368 1.00 123.43 1206 VAL A O 1
ATOM 3983 N N . ALA A 1 1252 ? 133.437 106.478 165.341 1.00 119.28 1207 ALA A N 1
ATOM 3984 C CA . ALA A 1 1252 ? 132.219 107.100 165.848 1.00 123.68 1207 ALA A CA 1
ATOM 3985 C C . ALA A 1 1252 ? 131.291 107.545 164.726 1.00 121.89 1207 ALA A C 1
ATOM 3986 O O . ALA A 1 1252 ? 130.193 107.004 164.571 1.00 125.97 1207 ALA A O 1
ATOM 3988 N N . TYR A 1 1253 ? 131.723 108.518 163.931 1.00 117.73 1208 TYR A N 1
ATOM 3989 C CA . TYR A 1 1253 ? 130.890 109.085 162.884 1.00 118.92 1208 TYR A CA 1
ATOM 3990 C C . TYR A 1 1253 ? 131.099 108.330 161.575 1.00 112.47 1208 TYR A C 1
ATOM 3991 O O . TYR A 1 1253 ? 131.834 107.343 161.500 1.00 109.38 1208 TYR A O 1
ATOM 4000 N N . GLY A 1 1254 ? 130.431 108.803 160.529 1.00 110.16 1209 GLY A N 1
ATOM 4001 C CA . GLY A 1 1254 ? 130.543 108.182 159.231 1.00 110.76 1209 GLY A CA 1
ATOM 4002 C C . GLY A 1 1254 ? 131.663 108.763 158.390 1.00 110.93 1209 GLY A C 1
ATOM 4003 O O . GLY A 1 1254 ? 132.115 109.891 158.600 1.00 107.35 1209 GLY A O 1
ATOM 4004 N N . PHE A 1 1255 ? 132.107 107.963 157.418 1.00 113.18 1210 PHE A N 1
ATOM 4005 C CA . PHE A 1 1255 ? 133.129 108.430 156.488 1.00 112.47 1210 PHE A CA 1
ATOM 4006 C C . PHE A 1 1255 ? 132.626 109.617 155.680 1.00 111.41 1210 PHE A C 1
ATOM 4007 O O . PHE A 1 1255 ? 133.379 110.561 155.416 1.00 110.99 1210 PHE A O 1
ATOM 4015 N N . LYS A 1 1256 ? 131.356 109.587 155.276 1.00 111.96 1211 LYS A N 1
ATOM 4016 C CA . LYS A 1 1256 ? 130.782 110.716 154.552 1.00 109.53 1211 LYS A CA 1
ATOM 4017 C C . LYS A 1 1256 ? 130.736 111.964 155.428 1.00 106.12 1211 LYS A C 1
ATOM 4018 O O . LYS A 1 1256 ? 131.052 113.071 154.974 1.00 103.51 1211 LYS A O 1
ATOM 4024 N N . LYS A 1 1257 ? 130.341 111.804 156.694 1.00 106.48 1212 LYS A N 1
ATOM 4025 C CA . LYS A 1 1257 ? 130.297 112.949 157.597 1.00 106.26 1212 LYS A CA 1
ATOM 4026 C C . LYS A 1 1257 ? 131.690 113.534 157.792 1.00 105.67 1212 LYS A C 1
ATOM 4027 O O . LYS A 1 1257 ? 131.856 114.757 157.867 1.00 103.24 1212 LYS A O 1
ATOM 4033 N N . TYR A 1 1258 ? 132.702 112.669 157.884 1.00 102.60 1213 TYR A N 1
ATOM 4034 C CA . TYR A 1 1258 ? 134.088 113.128 157.890 1.00 100.72 1213 TYR A CA 1
ATOM 4035 C C . TYR A 1 1258 ? 134.430 113.901 156.619 1.00 102.59 1213 TYR A C 1
ATOM 4036 O O . TYR A 1 1258 ? 134.962 115.015 156.683 1.00 99.33 1213 TYR A O 1
ATOM 4045 N N . PHE A 1 1259 ? 134.115 113.338 155.455 1.00 105.56 1214 PHE A N 1
ATOM 4046 C CA . PHE A 1 1259 ? 134.677 113.849 154.211 1.00 100.73 1214 PHE A CA 1
ATOM 4047 C C . PHE A 1 1259 ? 133.922 115.043 153.635 1.00 101.13 1214 PHE A C 1
ATOM 4048 O O . PHE A 1 1259 ? 134.438 115.688 152.717 1.00 101.69 1214 PHE A O 1
ATOM 4056 N N 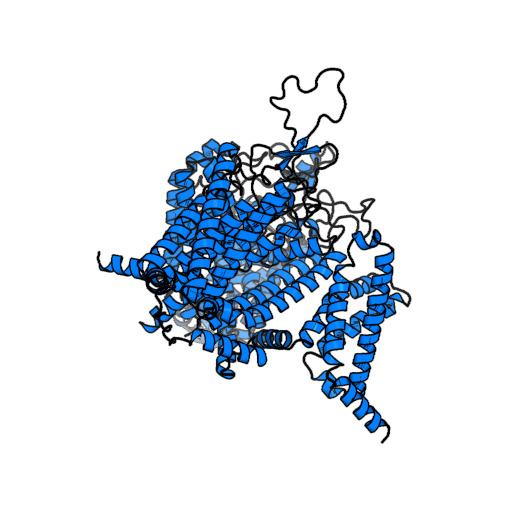. THR A 1 1260 ? 132.727 115.357 154.134 1.00 104.26 1215 THR A N 1
ATOM 4057 C CA . THR A 1 1260 ? 132.020 116.546 153.666 1.00 102.49 1215 THR A CA 1
ATOM 4058 C C . THR A 1 1260 ? 132.206 117.770 154.558 1.00 98.38 1215 THR A C 1
ATOM 4059 O O . THR A 1 1260 ? 131.437 118.728 154.428 1.00 97.93 1215 THR A O 1
ATOM 4063 N N . ASN A 1 1261 ? 133.186 117.772 155.455 1.00 93.22 1216 ASN A N 1
ATOM 4064 C CA . ASN A 1 1261 ? 133.464 118.938 156.281 1.00 84.64 1216 ASN A CA 1
ATOM 4065 C C . ASN A 1 1261 ? 134.637 119.736 155.715 1.00 78.06 1216 ASN A C 1
ATOM 4066 O O . ASN A 1 1261 ? 135.547 119.190 155.086 1.00 76.77 1216 ASN A O 1
ATOM 4071 N N . ALA A 1 1262 ? 134.602 121.048 155.951 1.00 72.49 1217 ALA A N 1
ATOM 4072 C CA . ALA A 1 1262 ? 135.641 121.954 155.478 1.00 72.90 1217 ALA A CA 1
ATOM 4073 C C . ALA A 1 1262 ? 136.820 122.069 156.436 1.00 74.55 1217 ALA A C 1
ATOM 4074 O O . ALA A 1 1262 ? 137.793 122.760 156.116 1.00 71.51 1217 ALA A O 1
ATOM 4076 N N . TRP A 1 1263 ? 136.755 121.416 157.596 1.00 70.48 1218 TRP A N 1
ATOM 4077 C CA . TRP A 1 1263 ? 137.808 121.463 158.599 1.00 55.04 1218 TRP A CA 1
ATOM 4078 C C . TRP A 1 1263 ? 138.433 120.114 158.897 1.00 61.27 1218 TRP A C 1
ATOM 4079 O O . TRP A 1 1263 ? 139.668 120.022 158.985 1.00 71.55 1218 TRP A O 1
ATOM 4090 N N . CYS A 1 1264 ? 137.627 119.076 159.066 1.00 66.81 1219 CYS A N 1
A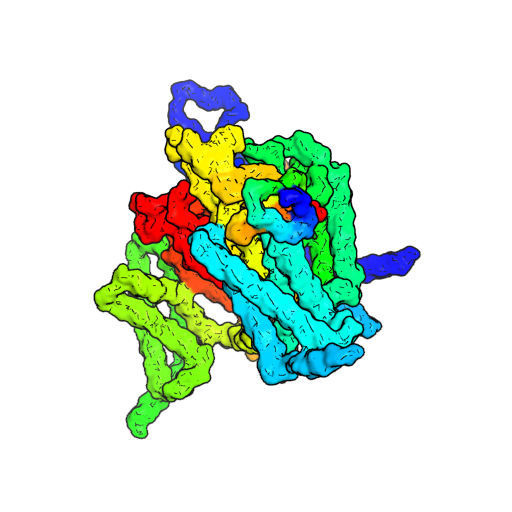TOM 4091 C CA . CYS A 1 1264 ? 138.147 117.759 159.369 1.00 76.25 1219 CYS A CA 1
ATOM 4092 C C . CYS A 1 1264 ? 139.012 117.225 158.235 1.00 75.39 1219 CYS A C 1
ATOM 4093 O O . CYS A 1 1264 ? 139.919 116.429 158.489 1.00 76.67 1219 CYS A O 1
ATOM 4096 N N . TRP A 1 1265 ? 138.794 117.697 157.005 1.00 76.59 1220 TRP A N 1
ATOM 4097 C CA . TRP A 1 1265 ? 139.708 117.470 155.890 1.00 80.60 1220 TRP A CA 1
ATOM 4098 C C . TRP A 1 1265 ? 141.078 118.100 156.124 1.00 75.14 1220 TRP A C 1
ATOM 4099 O O . TRP A 1 1265 ? 142.105 117.478 155.837 1.00 72.13 1220 TRP A O 1
ATOM 4110 N N . LEU A 1 1266 ? 141.102 119.362 156.595 1.00 73.05 1221 LEU A N 1
ATOM 4111 C CA . LEU A 1 1266 ? 142.350 120.112 156.902 1.00 65.02 1221 LEU A CA 1
ATOM 4112 C C . LEU A 1 1266 ? 143.179 119.291 157.867 1.00 63.56 1221 LEU A C 1
ATOM 4113 O O . LEU A 1 1266 ? 144.389 119.220 157.652 1.00 67.62 1221 LEU A O 1
ATOM 4118 N N . ASP A 1 1267 ? 142.538 118.717 158.881 1.00 69.70 1222 ASP A N 1
ATOM 4119 C CA . ASP A 1 1267 ? 143.237 117.939 159.933 1.00 71.61 1222 ASP A CA 1
ATOM 4120 C C . ASP A 1 1267 ? 143.427 116.517 159.420 1.00 75.41 1222 ASP A C 1
ATOM 4121 O O . ASP A 1 1267 ? 144.156 115.765 160.059 1.00 75.59 1222 ASP A O 1
ATOM 4126 N N . PHE A 1 1268 ? 142.760 116.145 158.335 1.00 79.39 1223 PHE A N 1
ATOM 4127 C CA . PHE A 1 1268 ? 143.015 114.817 157.724 1.00 81.01 1223 PHE A CA 1
ATOM 4128 C C . PHE A 1 1268 ? 144.344 114.964 157.036 1.00 81.06 1223 PHE A C 1
ATOM 4129 O O . PHE A 1 1268 ? 145.131 114.009 157.073 1.00 81.71 1223 PHE A O 1
ATOM 4137 N N . LEU A 1 1269 ? 144.591 116.133 156.447 1.00 80.86 1224 LEU A N 1
ATOM 4138 C CA . LEU A 1 1269 ? 145.810 116.411 155.691 1.00 78.84 1224 LEU A CA 1
ATOM 4139 C C . LEU A 1 1269 ? 147.010 116.575 156.616 1.00 74.24 1224 LEU A C 1
ATOM 4140 O O . LEU A 1 1269 ? 148.108 116.083 156.321 1.00 77.01 1224 LEU A O 1
ATOM 4145 N N . ILE A 1 1270 ? 146.821 117.274 157.738 1.00 69.76 1225 ILE A N 1
ATOM 4146 C CA . ILE A 1 1270 ? 147.918 117.447 158.692 1.00 65.42 1225 ILE A CA 1
ATOM 4147 C C . ILE A 1 1270 ? 148.332 116.100 159.278 1.00 71.88 1225 ILE A C 1
ATOM 4148 O O . ILE A 1 1270 ? 149.528 115.791 159.402 1.00 75.86 1225 ILE A O 1
ATOM 4153 N N . VAL A 1 1271 ? 147.347 115.277 159.647 1.00 78.87 1226 VAL A N 1
ATOM 4154 C CA . VAL A 1 1271 ? 147.644 113.934 160.136 1.00 82.35 1226 VAL A CA 1
ATOM 4155 C C . VAL A 1 1271 ? 148.405 113.144 159.082 1.00 85.90 1226 VAL A C 1
ATOM 4156 O O . VAL A 1 1271 ? 149.356 112.422 159.396 1.00 90.61 1226 VAL A O 1
ATOM 4160 N N . ASN A 1 1272 ? 148.002 113.272 157.817 1.00 84.35 1227 ASN A N 1
ATOM 4161 C CA . ASN A 1 1272 ? 148.649 112.524 156.746 1.00 89.30 1227 ASN A CA 1
ATOM 4162 C C . ASN A 1 1272 ? 150.109 112.925 156.595 1.00 94.16 1227 ASN A C 1
ATOM 4163 O O . ASN A 1 1272 ? 150.989 112.065 156.483 1.00 97.91 1227 ASN A O 1
ATOM 4168 N N . ILE A 1 1273 ? 150.390 114.231 156.580 1.00 90.73 1228 ILE A N 1
ATOM 4169 C CA . ILE A 1 1273 ? 151.773 114.660 156.377 1.00 90.15 1228 ILE A CA 1
ATOM 4170 C C . ILE A 1 1273 ? 152.636 114.255 157.567 1.00 93.68 1228 ILE A C 1
ATOM 4171 O O . ILE A 1 1273 ? 153.761 113.765 157.395 1.00 98.68 1228 ILE A O 1
ATOM 4176 N N . SER A 1 1274 ? 152.118 114.412 158.790 1.00 93.76 1229 SER A N 1
ATOM 4177 C CA . SER A 1 1274 ? 152.887 113.988 159.958 1.00 98.91 1229 SER A CA 1
ATOM 4178 C C . SER A 1 1274 ? 153.132 112.482 159.946 1.00 104.53 1229 SER A C 1
ATOM 4179 O O . SER A 1 1274 ? 154.241 112.017 160.253 1.00 108.68 1229 SER A O 1
ATOM 4182 N N . LEU A 1 1275 ? 152.112 111.712 159.552 1.00 102.79 1230 LEU A N 1
ATOM 4183 C CA . LEU A 1 1275 ? 152.188 110.230 159.609 1.00 106.27 1230 LEU A CA 1
ATOM 4184 C C . LEU A 1 1275 ? 153.097 109.703 158.495 1.00 109.88 1230 LEU A C 1
ATOM 4185 O O . LEU A 1 1275 ? 153.683 108.639 158.713 1.00 114.57 1230 LEU A O 1
ATOM 4190 N N . ILE A 1 1276 ? 153.167 110.359 157.335 1.00 107.75 1231 ILE A N 1
ATOM 4191 C CA . ILE A 1 1276 ? 154.116 109.953 156.303 1.00 112.48 1231 ILE A CA 1
ATOM 4192 C C . ILE A 1 1276 ? 155.529 110.376 156.686 1.00 111.57 1231 ILE A C 1
ATOM 4193 O O . ILE A 1 1276 ? 156.497 109.665 156.397 1.00 115.62 1231 ILE A O 1
ATOM 4198 N N . SER A 1 1277 ? 155.675 111.524 157.358 1.00 108.34 1232 SER A N 1
ATOM 4199 C CA . SER A 1 1277 ? 156.994 111.924 157.839 1.00 114.42 1232 SER A CA 1
ATOM 4200 C C . SER A 1 1277 ? 157.558 110.895 158.813 1.00 120.17 1232 SER A C 1
ATOM 4201 O O . SER A 1 1277 ? 158.697 110.434 158.661 1.00 124.08 1232 SER A O 1
ATOM 4204 N N . LEU A 1 1278 ? 156.765 110.510 159.818 1.00 120.00 1233 LEU A N 1
ATOM 4205 C CA . LEU A 1 1278 ? 157.261 109.543 160.795 1.00 122.88 1233 LEU A CA 1
ATOM 4206 C C . LEU A 1 1278 ? 157.483 108.170 160.167 1.00 126.67 1233 LEU A C 1
ATOM 4207 O O . LEU A 1 1278 ? 158.432 107.468 160.537 1.00 127.40 1233 LEU A O 1
ATOM 4212 N N . THR A 1 1279 ? 156.627 107.771 159.223 1.00 126.29 1234 THR A N 1
ATOM 4213 C CA . THR A 1 1279 ? 156.803 106.490 158.548 1.00 128.46 1234 THR A CA 1
ATOM 4214 C C . THR A 1 1279 ? 158.082 106.475 157.723 1.00 133.04 1234 THR A C 1
ATOM 4215 O O . THR A 1 1279 ? 158.800 105.470 157.700 1.00 136.44 1234 THR A O 1
ATOM 4219 N N . ALA A 1 1280 ? 158.382 107.580 157.036 1.00 131.08 1235 ALA A N 1
ATOM 4220 C CA . ALA A 1 1280 ? 159.635 107.674 156.298 1.00 132.25 1235 ALA A CA 1
ATOM 4221 C C . ALA A 1 1280 ? 160.831 107.639 157.238 1.00 135.75 1235 ALA A C 1
ATOM 4222 O O . ALA A 1 1280 ? 161.852 107.016 156.926 1.00 138.13 1235 ALA A O 1
ATOM 4224 N N . LYS A 1 1281 ? 160.728 108.308 158.390 1.00 136.50 1236 LYS A N 1
ATOM 4225 C CA . LYS A 1 1281 ? 161.822 108.269 159.357 1.00 138.32 1236 LYS A CA 1
ATOM 4226 C C . LYS A 1 1281 ? 162.061 106.853 159.867 1.00 139.39 1236 LYS A C 1
ATOM 4227 O O . LYS A 1 1281 ? 163.212 106.418 159.999 1.00 141.50 1236 LYS A O 1
ATOM 4233 N N . ILE A 1 1282 ? 160.987 106.119 160.166 1.00 138.34 1237 ILE A N 1
ATOM 4234 C CA . ILE A 1 1282 ? 161.133 104.742 160.633 1.00 141.57 1237 ILE A CA 1
ATOM 4235 C C . ILE A 1 1282 ? 161.707 103.858 159.531 1.00 142.80 1237 ILE A C 1
ATOM 4236 O O . ILE A 1 1282 ? 162.627 103.065 159.765 1.00 140.11 1237 ILE A O 1
ATOM 4241 N N . LEU A 1 1283 ? 161.183 103.987 158.316 1.00 144.05 1238 LEU A N 1
ATOM 4242 C CA . LEU A 1 1283 ? 161.598 103.174 157.187 1.00 146.26 1238 LEU A CA 1
ATOM 4243 C C . LEU A 1 1283 ? 162.859 103.769 156.559 1.00 149.94 1238 LEU A C 1
ATOM 4244 O O . LEU A 1 1283 ? 163.450 104.722 157.072 1.00 146.57 1238 LEU A O 1
ATOM 4249 N N . GLU A 1 1284 ? 163.286 103.195 155.437 1.00 154.47 1239 GLU A N 1
ATOM 4250 C CA . GLU A 1 1284 ? 164.420 103.728 154.700 1.00 153.38 1239 GLU A CA 1
ATOM 4251 C C . GLU A 1 1284 ? 163.994 104.965 153.908 1.00 152.83 1239 GLU A C 1
ATOM 4252 O O . GLU A 1 1284 ? 162.869 105.459 154.025 1.00 152.66 1239 GLU A O 1
ATOM 4258 N N . TYR A 1 1285 ? 164.920 105.473 153.095 1.00 152.29 1240 TYR A N 1
ATOM 4259 C CA . TYR A 1 1285 ? 164.762 106.686 152.295 1.00 151.12 1240 TYR A CA 1
ATOM 4260 C C . TYR A 1 1285 ? 164.490 107.922 153.142 1.00 145.64 1240 TYR A C 1
ATOM 4261 O O . TYR A 1 1285 ? 164.026 108.935 152.609 1.00 141.30 1240 TYR A O 1
ATOM 4270 N N . SER A 1 1286 ? 164.769 107.875 154.447 1.00 145.22 1241 SER A N 1
ATOM 4271 C CA . SER A 1 1286 ? 164.458 109.004 155.316 1.00 140.67 1241 SER A CA 1
ATOM 4272 C C . SER A 1 1286 ? 165.312 110.228 155.012 1.00 139.53 1241 SER A C 1
ATOM 4273 O O . SER A 1 1286 ? 164.942 111.339 155.406 1.00 136.70 1241 SER A O 1
ATOM 4276 N N . GLU A 1 1287 ? 166.438 110.054 154.325 1.00 142.31 1242 GLU A N 1
ATOM 4277 C CA . GLU A 1 1287 ? 167.367 111.142 154.058 1.00 139.97 1242 GLU A CA 1
ATOM 4278 C C . GLU A 1 1287 ? 167.284 111.664 152.628 1.00 137.39 1242 GLU A C 1
ATOM 4279 O O . GLU A 1 1287 ? 168.161 112.426 152.209 1.00 138.27 1242 GLU A O 1
ATOM 4285 N N . VAL A 1 1288 ? 166.260 111.277 151.871 1.00 135.50 1243 VAL A N 1
ATOM 4286 C CA . VAL A 1 1288 ? 166.148 111.714 150.484 1.00 135.27 1243 VAL A CA 1
ATOM 4287 C C . VAL A 1 1288 ? 165.416 113.049 150.422 1.00 130.48 1243 VAL A C 1
ATOM 4288 O O . VAL A 1 1288 ? 164.647 113.411 151.322 1.00 127.07 1243 VAL A O 1
ATOM 4292 N N . ALA A 1 1289 ? 165.668 113.787 149.342 1.00 128.24 1244 ALA A N 1
ATOM 4293 C CA . ALA A 1 1289 ? 165.095 115.121 149.183 1.00 124.12 1244 ALA A CA 1
ATOM 4294 C C . ALA A 1 1289 ? 163.571 115.155 149.231 1.00 127.21 1244 ALA A C 1
ATOM 4295 O O . ALA A 1 1289 ? 163.028 116.090 149.844 1.00 124.90 1244 ALA A O 1
ATOM 4297 N N . PRO A 1 1290 ? 162.826 114.235 148.598 1.00 128.43 1245 PRO A N 1
ATOM 4298 C CA . PRO A 1 1290 ? 161.365 114.247 148.799 1.00 122.57 1245 PRO A CA 1
ATOM 4299 C C . PRO A 1 1290 ? 160.956 114.124 150.258 1.00 121.95 1245 PRO A C 1
ATOM 4300 O O . PRO A 1 1290 ? 160.050 114.837 150.704 1.00 119.67 1245 PRO A O 1
ATOM 4304 N N . ILE A 1 1291 ? 161.617 113.251 151.021 1.00 123.94 1246 ILE A N 1
ATOM 4305 C CA . ILE A 1 1291 ? 161.266 113.090 152.428 1.00 122.68 1246 ILE A CA 1
ATOM 4306 C C . ILE A 1 1291 ? 161.617 114.343 153.217 1.00 118.37 1246 ILE A C 1
ATOM 4307 O O . ILE A 1 1291 ? 160.879 114.736 154.130 1.00 112.02 1246 ILE A O 1
ATOM 4312 N N . LYS A 1 1292 ? 162.732 114.996 152.883 1.00 121.39 1247 LYS A N 1
ATOM 4313 C CA . LYS A 1 1292 ? 163.026 116.290 153.493 1.00 118.69 1247 LYS A CA 1
ATOM 4314 C C . LYS A 1 1292 ? 161.928 117.299 153.181 1.00 110.05 1247 LYS A C 1
ATOM 4315 O O . LYS A 1 1292 ? 161.520 118.076 154.053 1.00 103.78 1247 LYS A O 1
ATOM 4321 N N . ALA A 1 1293 ? 161.434 117.294 151.941 1.00 109.47 1248 ALA A N 1
ATOM 4322 C CA . ALA A 1 1293 ? 160.369 118.215 151.557 1.00 102.96 1248 ALA A CA 1
ATOM 4323 C C . ALA A 1 1293 ? 159.098 117.960 152.359 1.00 102.58 1248 ALA A C 1
ATOM 4324 O O . ALA A 1 1293 ? 158.439 118.906 152.806 1.00 97.13 1248 ALA A O 1
ATOM 4326 N N . LEU A 1 1294 ? 158.805 116.676 152.592 1.00 108.07 1249 LEU A N 1
ATOM 4327 C CA . LEU A 1 1294 ? 157.608 116.274 153.368 1.00 100.64 1249 LEU A CA 1
ATOM 4328 C C . LEU A 1 1294 ? 157.791 116.716 154.820 1.00 95.57 1249 LEU A C 1
ATOM 4329 O O . LEU A 1 1294 ? 156.801 117.163 155.425 1.00 88.08 1249 LEU A O 1
ATOM 4334 N N . ARG A 1 1295 ? 158.997 116.560 155.367 1.00 97.48 1250 ARG A N 1
ATOM 4335 C CA . ARG A 1 1295 ? 159.250 116.910 156.760 1.00 93.88 1250 ARG A CA 1
ATOM 4336 C C . ARG A 1 1295 ? 159.305 118.415 156.983 1.00 87.35 1250 ARG A C 1
ATOM 4337 O O . ARG A 1 1295 ? 159.094 118.866 158.113 1.00 88.10 1250 ARG A O 1
ATOM 4345 N N . THR A 1 1296 ? 159.590 119.201 155.943 1.00 86.42 1251 THR A N 1
ATOM 4346 C CA . THR A 1 1296 ? 159.496 120.650 156.085 1.00 85.32 1251 THR A CA 1
ATOM 4347 C C . THR A 1 1296 ? 158.058 121.116 156.273 1.00 72.11 1251 THR A C 1
ATOM 4348 O O . THR A 1 1296 ? 157.839 122.233 156.755 1.00 61.50 1251 THR A O 1
ATOM 4352 N N . LEU A 1 1297 ? 157.077 120.284 155.914 1.00 71.48 1252 LEU A N 1
ATOM 4353 C CA . LEU A 1 1297 ? 155.672 120.667 155.994 1.00 67.71 1252 LEU A CA 1
ATOM 4354 C C . LEU A 1 1297 ? 155.108 120.581 157.405 1.00 69.64 1252 LEU A C 1
ATOM 4355 O O . LEU A 1 1297 ? 153.918 120.851 157.592 1.00 65.10 1252 LEU A O 1
ATOM 4360 N N . ARG A 1 1298 ? 155.920 120.211 158.396 1.00 68.60 1253 ARG A N 1
ATOM 4361 C CA . ARG A 1 1298 ? 155.435 120.123 159.767 1.00 56.55 1253 ARG A CA 1
ATOM 4362 C C . ARG A 1 1298 ? 155.110 121.485 160.364 1.00 49.83 1253 ARG A C 1
ATOM 4363 O O . ARG A 1 1298 ? 154.547 121.541 161.462 1.00 52.63 1253 ARG A O 1
ATOM 4371 N N . ALA A 1 1299 ? 155.452 122.577 159.680 1.00 51.31 1254 ALA A N 1
ATOM 4372 C CA . ALA A 1 1299 ? 155.172 123.909 160.196 1.00 41.87 1254 ALA A CA 1
ATOM 4373 C C . ALA A 1 1299 ? 153.706 124.295 160.089 1.00 40.32 1254 ALA A C 1
ATOM 4374 O O . ALA A 1 1299 ? 153.300 125.273 160.724 1.00 32.88 1254 ALA A O 1
ATOM 4376 N N . LEU A 1 1300 ? 152.909 123.574 159.301 1.00 45.88 1255 LEU A N 1
ATOM 4377 C CA . LEU A 1 1300 ? 151.486 123.856 159.173 1.00 37.50 1255 LEU A CA 1
ATOM 4378 C C . LEU A 1 1300 ? 150.630 123.002 160.097 1.00 42.14 1255 LEU A C 1
ATOM 4379 O O . LEU A 1 1300 ? 149.401 123.045 159.994 1.00 51.30 1255 LEU A O 1
ATOM 4384 N N . ARG A 1 1301 ? 151.248 122.225 160.985 1.00 48.02 1256 ARG A N 1
ATOM 4385 C CA . ARG A 1 1301 ? 150.506 121.564 162.055 1.00 42.00 1256 ARG A CA 1
ATOM 4386 C C . ARG A 1 1301 ? 149.678 122.523 162.905 1.00 38.03 1256 ARG A C 1
ATOM 4387 O O . ARG A 1 1301 ? 148.562 122.142 163.296 1.00 46.32 1256 ARG A O 1
ATOM 4395 N N . PRO A 1 1302 ? 150.144 123.745 163.247 1.00 33.61 1257 PRO A N 1
ATOM 4396 C CA . PRO A 1 1302 ? 149.293 124.669 164.012 1.00 30.72 1257 PRO A CA 1
ATOM 4397 C C . PRO A 1 1302 ? 147.953 125.004 163.370 1.00 37.58 1257 PRO A C 1
ATOM 4398 O O . PRO A 1 1302 ? 147.150 125.721 163.974 1.00 47.19 1257 PRO A O 1
ATOM 4402 N N . LEU A 1 1303 ? 147.694 124.513 162.157 1.00 39.43 1258 LEU A N 1
ATOM 4403 C CA . LEU A 1 1303 ? 146.403 124.743 161.517 1.00 34.54 1258 LEU A CA 1
ATOM 4404 C C . LEU A 1 1303 ? 145.271 123.960 162.171 1.00 40.72 1258 LEU A C 1
ATOM 4405 O O . LEU A 1 1303 ? 144.108 124.181 161.820 1.00 48.17 1258 LEU A O 1
ATOM 4410 N N . ARG A 1 1304 ? 145.578 123.042 163.091 1.00 38.28 1259 ARG A N 1
ATOM 4411 C CA . ARG A 1 1304 ? 144.527 122.341 163.822 1.00 34.06 1259 ARG A CA 1
ATOM 4412 C C . ARG A 1 1304 ? 143.836 123.268 164.814 1.00 35.20 1259 ARG A C 1
ATOM 4413 O O . ARG A 1 1304 ? 142.622 123.162 165.037 1.00 38.37 1259 ARG A O 1
ATOM 4421 N N . ALA A 1 1305 ? 144.596 124.179 165.425 1.00 35.97 1260 ALA A N 1
ATOM 4422 C CA . ALA A 1 1305 ? 143.997 125.213 166.256 1.00 43.21 1260 ALA A CA 1
ATOM 4423 C C . ALA A 1 1305 ? 143.091 126.126 165.448 1.00 39.88 1260 ALA A C 1
ATOM 4424 O O . ALA A 1 1305 ? 142.230 126.800 166.022 1.00 44.30 1260 ALA A O 1
ATOM 4426 N N . LEU A 1 1306 ? 143.276 126.167 164.129 1.00 45.31 1261 LEU A N 1
ATOM 4427 C CA . LEU A 1 1306 ? 142.374 126.930 163.276 1.00 49.11 1261 LEU A CA 1
ATOM 4428 C C . LEU A 1 1306 ? 141.001 126.271 163.214 1.00 48.65 1261 LEU A C 1
ATOM 4429 O O . LEU A 1 1306 ? 139.988 126.945 162.996 1.00 48.95 1261 LEU A O 1
ATOM 4434 N N . SER A 1 1307 ? 140.950 124.951 163.400 1.00 47.68 1262 SER A N 1
ATOM 4435 C CA . SER A 1 1307 ? 139.699 124.204 163.341 1.00 44.71 1262 SER A CA 1
ATOM 4436 C C . SER A 1 1307 ? 139.047 124.030 164.707 1.00 48.71 1262 SER A C 1
ATOM 4437 O O . SER A 1 1307 ? 137.815 124.020 164.804 1.00 48.78 1262 SER A O 1
ATOM 4440 N N . ARG A 1 1308 ? 139.842 123.886 165.764 1.00 51.47 1263 ARG A N 1
ATOM 4441 C CA . ARG A 1 1308 ? 139.305 123.576 167.084 1.00 40.62 1263 ARG A CA 1
ATOM 4442 C C . ARG A 1 1308 ? 138.939 124.805 167.905 1.00 43.39 1263 ARG A C 1
ATOM 4443 O O . ARG A 1 1308 ? 138.547 124.656 169.066 1.00 51.45 1263 ARG A O 1
ATOM 4451 N N . PHE A 1 1309 ? 139.108 126.005 167.382 1.00 45.11 1264 PHE A N 1
ATOM 4452 C CA . PHE A 1 1309 ? 138.730 127.244 168.103 1.00 45.78 1264 PHE A CA 1
ATOM 4453 C C . PHE A 1 1309 ? 137.627 127.854 167.309 1.00 54.81 1264 PHE A C 1
ATOM 4454 O O . PHE A 1 1309 ? 137.772 127.857 166.090 1.00 58.37 1264 PHE A O 1
ATOM 4462 N N . GLU A 1 1310 ? 136.545 128.295 167.942 1.00 62.65 1265 GLU A N 1
ATOM 4463 C CA . GLU A 1 1310 ? 135.369 128.807 167.244 1.00 64.06 1265 GLU A CA 1
ATOM 4464 C C . GLU A 1 1310 ? 135.655 130.136 166.553 1.00 69.60 1265 GLU A C 1
ATOM 4465 O O . GLU A 1 1310 ? 135.167 130.382 165.446 1.00 70.22 1265 GLU A O 1
ATOM 4471 N N . GLY A 1 1311 ? 136.429 131.012 167.195 1.00 67.01 1266 GLY A N 1
ATOM 4472 C CA . GLY A 1 1311 ? 136.803 132.264 166.551 1.00 67.96 1266 GLY A CA 1
ATOM 4473 C C . GLY A 1 1311 ? 137.644 132.054 165.305 1.00 58.85 1266 GLY A C 1
ATOM 4474 O O . GLY A 1 1311 ? 137.464 132.743 164.296 1.00 58.85 1266 GLY A O 1
ATOM 4475 N N . MET A 1 1312 ? 138.578 131.102 165.360 1.00 51.54 1267 MET A N 1
ATOM 4476 C CA . MET A 1 1312 ? 139.349 130.744 164.174 1.00 49.28 1267 MET A CA 1
ATOM 4477 C C . MET A 1 1312 ? 138.443 130.221 163.068 1.00 60.70 1267 MET A C 1
ATOM 4478 O O . MET A 1 1312 ? 138.582 130.608 161.898 1.00 66.21 1267 MET A O 1
ATOM 4483 N N . ARG A 1 1313 ? 137.507 129.338 163.422 1.00 61.01 1268 ARG A N 1
ATOM 4484 C CA . ARG A 1 1313 ? 136.559 128.818 162.445 1.00 59.89 1268 ARG A CA 1
ATOM 4485 C C . ARG A 1 1313 ? 135.774 129.951 161.803 1.00 56.41 1268 ARG A C 1
ATOM 4486 O O . ARG A 1 1313 ? 135.602 129.993 160.580 1.00 57.37 1268 ARG A O 1
ATOM 4494 N N . VAL A 1 1314 ? 135.307 130.890 162.624 1.00 51.26 1269 VAL A N 1
ATOM 4495 C CA . VAL A 1 1314 ? 134.479 131.983 162.133 1.00 55.44 1269 VAL A CA 1
ATOM 4496 C C . VAL A 1 1314 ? 135.272 132.881 161.192 1.00 57.85 1269 VAL A C 1
ATOM 4497 O O . VAL A 1 1314 ? 134.786 133.256 160.119 1.00 62.68 1269 VAL A O 1
ATOM 4501 N N . VAL A 1 1315 ? 136.506 133.229 161.564 1.00 60.69 1270 VAL A N 1
ATOM 4502 C CA . VAL A 1 1315 ? 137.286 134.134 160.724 1.00 56.14 1270 VAL A CA 1
ATOM 4503 C C . VAL A 1 1315 ? 137.663 133.461 159.407 1.00 52.51 1270 VAL A C 1
ATOM 4504 O O . VAL A 1 1315 ? 137.634 134.095 158.342 1.00 51.16 1270 VAL A O 1
ATOM 4508 N N . VAL A 1 1316 ? 137.992 132.166 159.442 1.00 52.53 1271 VAL A N 1
ATOM 4509 C CA . VAL A 1 1316 ? 138.349 131.492 158.199 1.00 52.94 1271 VAL A CA 1
ATOM 4510 C C . VAL A 1 1316 ? 137.129 131.329 157.306 1.00 60.54 1271 VAL A C 1
ATOM 4511 O O . VAL A 1 1316 ? 137.220 131.484 156.085 1.00 64.42 1271 VAL A O 1
ATOM 4515 N N . ASP A 1 1317 ? 135.968 131.019 157.887 1.00 61.25 1272 ASP A N 1
ATOM 4516 C CA . ASP A 1 1317 ? 134.756 130.941 157.081 1.00 57.03 1272 ASP A CA 1
ATOM 4517 C C . ASP A 1 1317 ? 134.421 132.295 156.468 1.00 61.02 1272 ASP A C 1
ATOM 4518 O O . ASP A 1 1317 ? 133.979 132.370 155.315 1.00 65.85 1272 ASP A O 1
ATOM 4523 N N . ALA A 1 1318 ? 134.633 133.376 157.221 1.00 59.96 1273 ALA A N 1
ATOM 4524 C CA . ALA A 1 1318 ? 134.371 134.711 156.693 1.00 57.26 1273 ALA A CA 1
ATOM 4525 C C . ALA A 1 1318 ? 135.290 135.033 155.522 1.00 63.53 1273 ALA A C 1
ATOM 4526 O O . ALA A 1 1318 ? 134.852 135.597 154.513 1.00 69.04 1273 ALA A O 1
ATOM 4528 N N . LEU A 1 1319 ? 136.576 134.687 155.636 1.00 64.69 1274 LEU A N 1
ATOM 4529 C CA . LEU A 1 1319 ? 137.484 134.972 154.526 1.00 62.71 1274 LEU A CA 1
ATOM 4530 C C . LEU A 1 1319 ? 137.231 134.049 153.339 1.00 57.24 1274 LEU A C 1
ATOM 4531 O O . LEU A 1 1319 ? 137.397 134.467 152.188 1.00 60.29 1274 LEU A O 1
ATOM 4536 N N . VAL A 1 1320 ? 136.830 132.800 153.593 1.00 55.61 1275 VAL A N 1
ATOM 4537 C CA . VAL A 1 1320 ? 136.516 131.860 152.523 1.00 57.67 1275 VAL A CA 1
ATOM 4538 C C . VAL A 1 1320 ? 135.246 132.260 151.785 1.00 61.22 1275 VAL A C 1
ATOM 4539 O O . VAL A 1 1320 ? 135.123 132.006 150.581 1.00 61.07 1275 VAL A O 1
ATOM 4543 N N . GLY A 1 1321 ? 134.300 132.904 152.471 1.00 59.85 1276 GLY A N 1
ATOM 4544 C CA . GLY A 1 1321 ? 133.123 133.407 151.787 1.00 59.63 1276 GLY A CA 1
ATOM 4545 C C . GLY A 1 1321 ? 133.455 134.395 150.688 1.00 61.80 1276 GLY A C 1
ATOM 4546 O O . GLY A 1 1321 ? 132.662 134.592 149.764 1.00 61.56 1276 GLY A O 1
ATOM 4547 N N . ALA A 1 1322 ? 134.627 135.023 150.766 1.00 65.01 1277 ALA A N 1
ATOM 4548 C CA . ALA A 1 1322 ? 135.092 135.962 149.755 1.00 57.37 1277 ALA A CA 1
ATOM 4549 C C . ALA A 1 1322 ? 136.137 135.359 148.822 1.00 48.69 1277 ALA A C 1
ATOM 4550 O O . ALA A 1 1322 ? 136.784 136.102 148.078 1.00 46.93 1277 ALA A O 1
ATOM 4552 N N . ILE A 1 1323 ? 136.322 134.034 148.849 1.00 45.01 1278 ILE A N 1
ATOM 4553 C CA . ILE A 1 1323 ? 137.311 133.408 147.965 1.00 47.23 1278 ILE A CA 1
ATOM 4554 C C . ILE A 1 1323 ? 137.010 133.604 146.483 1.00 52.78 1278 ILE A C 1
ATOM 4555 O O . ILE A 1 1323 ? 137.961 133.794 145.712 1.00 55.37 1278 ILE A O 1
ATOM 4560 N N . PRO A 1 1324 ? 135.754 133.559 145.997 1.00 52.79 1279 PRO A N 1
ATOM 4561 C CA . PRO A 1 1324 ? 135.570 133.777 144.551 1.00 52.20 1279 PRO A CA 1
ATOM 4562 C C . PRO A 1 1324 ? 135.918 135.191 144.127 1.00 49.21 1279 PRO A C 1
ATOM 4563 O O . PRO A 1 1324 ? 136.539 135.391 143.075 1.00 51.31 1279 PRO A O 1
ATOM 4567 N N . SER A 1 1325 ? 135.539 136.182 144.935 1.00 45.49 1280 SER A N 1
ATOM 4568 C CA . SER A 1 1325 ? 135.926 137.560 144.661 1.00 49.62 1280 SER A CA 1
ATOM 4569 C C . SER A 1 1325 ? 137.441 137.723 144.698 1.00 52.47 1280 SER A C 1
ATOM 4570 O O . SER A 1 1325 ? 138.025 138.401 143.841 1.00 52.51 1280 SER A O 1
ATOM 4573 N N . ILE A 1 1326 ? 138.092 137.103 145.685 1.00 53.65 1281 ILE A N 1
ATOM 4574 C CA . ILE A 1 1326 ? 139.546 137.177 145.790 1.00 48.67 1281 ILE A CA 1
ATOM 4575 C C . ILE A 1 1326 ? 140.198 136.585 144.550 1.00 42.54 1281 ILE A C 1
ATOM 4576 O O . ILE A 1 1326 ? 141.130 137.166 143.987 1.00 44.51 1281 ILE A O 1
ATOM 4581 N N . MET A 1 1327 ? 139.715 135.425 144.101 1.00 44.44 1282 MET A N 1
ATOM 4582 C CA . MET A 1 1327 ? 140.294 134.787 142.924 1.00 46.20 1282 MET A CA 1
ATOM 4583 C C . MET A 1 1327 ? 140.053 135.600 141.658 1.00 49.48 1282 MET A C 1
ATOM 4584 O O . MET A 1 1327 ? 140.946 135.695 140.810 1.00 52.52 1282 MET A O 1
ATOM 4589 N N . ASN A 1 1328 ? 138.864 136.186 141.504 1.00 48.13 1283 ASN A N 1
ATOM 4590 C CA . ASN A 1 1328 ? 138.605 137.012 140.329 1.00 50.15 1283 ASN A CA 1
ATOM 4591 C C . ASN A 1 1328 ? 139.529 138.223 140.295 1.00 44.91 1283 ASN A C 1
ATOM 4592 O O . ASN A 1 1328 ? 140.102 138.555 139.247 1.00 43.61 1283 ASN A O 1
ATOM 4597 N N . VAL A 1 1329 ? 139.691 138.895 141.438 1.00 39.85 1284 VAL A N 1
ATOM 4598 C CA . VAL A 1 1329 ? 140.588 140.043 141.472 1.00 39.57 1284 VAL A CA 1
ATOM 4599 C C . VAL A 1 1329 ? 142.031 139.602 141.260 1.00 37.59 1284 VAL A C 1
ATOM 4600 O O . VAL A 1 1329 ? 142.814 140.314 140.625 1.00 30.33 1284 VAL A O 1
ATOM 4604 N N . LEU A 1 1330 ? 142.404 138.424 141.760 1.00 38.41 1285 LEU A N 1
ATOM 4605 C CA . LEU A 1 1330 ? 143.748 137.915 141.515 1.00 36.37 1285 LEU A CA 1
ATOM 4606 C C . LEU A 1 1330 ? 143.991 137.695 140.028 1.00 34.82 1285 LEU A C 1
ATOM 4607 O O . LEU A 1 1330 ? 145.045 138.072 139.504 1.00 42.13 1285 LEU A O 1
ATOM 4612 N N . LEU A 1 1331 ? 143.023 137.098 139.330 1.00 33.63 1286 LEU A N 1
ATOM 4613 C CA . LEU A 1 1331 ? 143.177 136.868 137.896 1.00 42.36 1286 LEU A CA 1
ATOM 4614 C C . LEU A 1 1331 ? 143.275 138.181 137.125 1.00 33.30 1286 LEU A C 1
ATOM 4615 O O . LEU A 1 1331 ? 144.131 138.333 136.244 1.00 25.33 1286 LEU A O 1
ATOM 4620 N N . VAL A 1 1332 ? 142.410 139.149 137.441 1.00 34.03 1287 VAL A N 1
ATOM 4621 C CA . VAL A 1 1332 ? 142.437 140.401 136.686 1.00 28.83 1287 VAL A CA 1
ATOM 4622 C C . VAL A 1 1332 ? 143.709 141.186 136.987 1.00 29.28 1287 VAL A C 1
ATOM 4623 O O . VAL A 1 1332 ? 144.309 141.789 136.088 1.00 35.24 1287 VAL A O 1
ATOM 4627 N N . CYS A 1 1333 ? 144.154 141.180 138.247 1.00 36.82 1288 CYS A N 1
ATOM 4628 C CA . CYS A 1 1333 ? 145.395 141.861 138.600 1.00 31.23 1288 CYS A CA 1
ATOM 4629 C C . CYS A 1 1333 ? 146.594 141.203 137.933 1.00 24.16 1288 CYS A C 1
ATOM 4630 O O . CYS A 1 1333 ? 147.498 141.894 137.456 1.00 26.36 1288 CYS A O 1
ATOM 4633 N N . LEU A 1 1334 ? 146.647 139.877 138.009 1.00 21.17 1289 LEU A N 1
ATOM 4634 C CA . LEU A 1 1334 ? 147.760 139.108 137.432 1.00 23.63 1289 LEU A CA 1
ATOM 4635 C C . LEU A 1 1334 ? 147.952 139.530 135.978 1.00 27.65 1289 LEU A C 1
ATOM 4636 O O . LEU A 1 1334 ? 149.027 140.004 135.683 1.00 28.30 1289 LEU A O 1
ATOM 4641 N N . ILE A 1 1335 ? 146.940 139.431 135.124 1.00 29.18 1290 ILE A N 1
ATOM 4642 C CA . ILE A 1 1335 ? 147.060 139.760 133.669 1.00 23.80 1290 ILE A CA 1
ATOM 4643 C C . ILE A 1 1335 ? 147.264 141.274 133.441 1.00 23.62 1290 ILE A C 1
ATOM 4644 O O . ILE A 1 1335 ? 147.949 141.604 132.468 1.00 28.62 1290 ILE A O 1
ATOM 4649 N N . PHE A 1 1336 ? 146.690 142.175 134.228 1.00 22.35 1291 PHE A N 1
ATOM 4650 C CA . PHE A 1 1336 ? 147.000 143.618 134.051 1.00 19.84 1291 PHE A CA 1
ATOM 4651 C C . PHE A 1 1336 ? 148.450 143.814 134.381 1.00 26.72 1291 PHE A C 1
ATOM 4652 O O . PHE A 1 1336 ? 149.043 144.744 133.820 1.00 31.79 1291 PHE A O 1
ATOM 4660 N N . TRP A 1 1337 ? 149.021 143.007 135.289 1.00 26.50 1292 TRP A N 1
ATOM 4661 C CA . TRP A 1 1337 ? 150.445 143.067 135.576 1.00 22.41 1292 TRP A CA 1
ATOM 4662 C C . TRP A 1 1337 ? 151.283 142.331 134.542 1.00 25.73 1292 TRP A C 1
ATOM 4663 O O . TRP A 1 1337 ? 152.478 142.613 134.428 1.00 27.83 1292 TRP A O 1
ATOM 4674 N N . LEU A 1 1338 ? 150.693 141.391 133.799 1.00 24.02 1293 LEU A N 1
ATOM 4675 C CA . LEU A 1 1338 ? 151.427 140.730 132.724 1.00 22.69 1293 LEU A CA 1
ATOM 4676 C C . LEU A 1 1338 ? 151.847 141.718 131.646 1.00 25.76 1293 LEU A C 1
ATOM 4677 O O . LEU A 1 1338 ? 152.921 141.567 131.048 1.00 28.33 1293 LEU A O 1
ATOM 4682 N N . ILE A 1 1339 ? 151.018 142.730 131.388 1.00 21.87 1294 ILE A N 1
ATOM 4683 C CA . ILE A 1 1339 ? 151.359 143.738 130.392 1.00 24.46 1294 ILE A CA 1
ATOM 4684 C C . ILE A 1 1339 ? 152.645 144.446 130.790 1.00 25.30 1294 ILE A C 1
ATOM 4685 O O . ILE A 1 1339 ? 153.580 144.570 129.988 1.00 27.22 1294 ILE A O 1
ATOM 4690 N N . PHE A 1 1340 ? 152.734 144.871 132.054 1.00 23.96 1295 PHE A N 1
ATOM 4691 C CA . PHE A 1 1340 ? 153.930 145.552 132.530 1.00 17.25 1295 PHE A CA 1
ATOM 4692 C C . PHE A 1 1340 ? 155.106 144.598 132.663 1.00 16.17 1295 PHE A C 1
ATOM 4693 O O . PHE A 1 1340 ? 156.249 145.006 132.458 1.00 16.56 1295 PHE A O 1
ATOM 4701 N N . SER A 1 1341 ? 154.853 143.332 132.995 1.00 15.51 1296 SER A N 1
ATOM 4702 C CA . SER A 1 1341 ? 155.935 142.355 133.043 1.00 14.76 1296 SER A CA 1
ATOM 4703 C C . SER A 1 1341 ? 156.592 142.210 131.680 1.00 16.80 1296 SER A C 1
ATOM 4704 O O . SER A 1 1341 ? 157.820 142.272 131.562 1.00 22.93 1296 SER A O 1
ATOM 4707 N N . ILE A 1 1342 ? 155.786 142.041 130.630 1.00 21.89 1297 ILE A N 1
ATOM 4708 C CA . ILE A 1 1342 ? 156.344 141.863 129.293 1.00 22.49 1297 ILE A CA 1
ATOM 4709 C C . ILE A 1 1342 ? 156.995 143.156 128.811 1.00 17.24 1297 ILE A C 1
ATOM 4710 O O . ILE A 1 1342 ? 158.062 143.134 128.187 1.00 16.68 1297 ILE A O 1
ATOM 4715 N N . MET A 1 1343 ? 156.370 144.299 129.098 1.00 17.60 1298 MET A N 1
ATOM 4716 C CA . MET A 1 1343 ? 156.936 145.585 128.703 1.00 14.91 1298 MET A CA 1
ATOM 4717 C C . MET A 1 1343 ? 158.291 145.819 129.364 1.00 24.40 1298 MET A C 1
ATOM 4718 O O . MET A 1 1343 ? 159.263 146.208 128.704 1.00 28.06 1298 MET A O 1
ATOM 4723 N N . GLY A 1 1344 ? 158.384 145.550 130.668 1.00 26.48 1299 GLY A N 1
ATOM 4724 C CA . GLY A 1 1344 ? 159.653 145.686 131.360 1.00 12.37 1299 GLY A CA 1
ATOM 4725 C C . GLY A 1 1344 ? 160.688 144.679 130.901 1.00 11.28 1299 GLY A C 1
ATOM 4726 O O . GLY A 1 1344 ? 161.880 144.981 130.870 1.00 17.94 1299 GLY A O 1
ATOM 4727 N N . VAL A 1 1345 ? 160.256 143.463 130.561 1.00 10.87 1300 VAL A N 1
ATOM 4728 C CA . VAL A 1 1345 ? 161.190 142.477 130.026 1.00 11.70 1300 VAL A CA 1
ATOM 4729 C C . VAL A 1 1345 ? 161.777 142.969 128.711 1.00 15.46 1300 VAL A C 1
ATOM 4730 O O . VAL A 1 1345 ? 162.988 142.891 128.483 1.00 19.14 1300 VAL A O 1
ATOM 4734 N N . ASN A 1 1346 ? 160.927 143.498 127.831 1.00 18.61 1301 ASN A N 1
ATOM 4735 C CA . ASN A 1 1346 ? 161.423 144.037 126.569 1.00 23.23 1301 ASN A CA 1
ATOM 4736 C C . ASN A 1 1346 ? 162.345 145.226 126.805 1.00 21.98 1301 ASN A C 1
ATOM 4737 O O . ASN A 1 1346 ? 163.304 145.435 126.054 1.00 21.77 1301 ASN A O 1
ATOM 4742 N N . LEU A 1 1347 ? 162.073 146.015 127.845 1.00 13.99 1302 LEU A N 1
ATOM 4743 C CA . LEU A 1 1347 ? 162.889 147.197 128.102 1.00 10.81 1302 LEU A CA 1
ATOM 4744 C C . LEU A 1 1347 ? 164.254 146.834 128.687 1.00 13.77 1302 LEU A C 1
ATOM 4745 O O . LEU A 1 1347 ? 165.272 147.425 128.310 1.00 19.39 1302 LEU A O 1
ATOM 4750 N N . PHE A 1 1348 ? 164.302 145.867 129.609 1.00 13.70 1303 PHE A N 1
ATOM 4751 C CA . PHE A 1 1348 ? 165.472 145.686 130.470 1.00 7.86 1303 PHE A CA 1
ATOM 4752 C C . PHE A 1 1348 ? 165.952 144.243 130.502 1.00 9.35 1303 PHE A C 1
ATOM 4753 O O . PHE A 1 1348 ? 166.649 143.835 131.435 1.00 19.28 1303 PHE A O 1
ATOM 4761 N N . ALA A 1 1349 ? 165.607 143.442 129.505 1.00 10.04 1304 ALA A N 1
ATOM 4762 C CA . ALA A 1 1349 ? 165.961 142.028 129.527 1.00 10.11 1304 ALA A CA 1
ATOM 4763 C C . ALA A 1 1349 ? 167.445 141.875 129.215 1.00 19.06 1304 ALA A C 1
ATOM 4764 O O . ALA A 1 1349 ? 167.889 142.193 128.106 1.00 34.81 1304 ALA A O 1
ATOM 4766 N N . GLY A 1 1350 ? 168.207 141.397 130.195 1.00 14.45 1305 GLY A N 1
ATOM 4767 C CA . GLY A 1 1350 ? 169.631 141.193 130.038 1.00 17.19 1305 GLY A CA 1
ATOM 4768 C C . GLY A 1 1350 ? 170.485 142.427 130.211 1.00 20.17 1305 GLY A C 1
ATOM 4769 O O . GLY A 1 1350 ? 171.712 142.328 130.104 1.00 23.81 1305 GLY A O 1
ATOM 4770 N N . LYS A 1 1351 ? 169.885 143.584 130.478 1.00 19.33 1306 LYS A N 1
ATOM 4771 C CA . LYS A 1 1351 ? 170.615 144.836 130.609 1.00 14.96 1306 LYS A CA 1
ATOM 4772 C C . LYS A 1 1351 ? 170.951 145.179 132.051 1.00 20.21 1306 LYS A C 1
ATOM 4773 O O . LYS A 1 1351 ? 171.480 146.265 132.306 1.00 29.46 1306 LYS A O 1
ATOM 4779 N N . PHE A 1 1352 ? 170.831 144.205 132.953 1.00 23.07 1307 PHE A N 1
ATOM 4780 C CA . PHE A 1 1352 ? 171.037 144.512 134.394 1.00 20.67 1307 PHE A CA 1
ATOM 4781 C C . PHE A 1 1352 ? 172.449 144.109 134.810 1.00 20.16 1307 PHE A C 1
ATOM 4782 O O . PHE A 1 1352 ? 173.013 144.809 135.667 1.00 27.99 1307 PHE A O 1
ATOM 4790 N N . TRP A 1 1353 ? 173.006 143.072 134.225 1.00 17.23 1308 TRP A N 1
ATOM 4791 C CA . TRP A 1 1353 ? 174.301 142.621 134.649 1.00 22.26 1308 TRP A CA 1
ATOM 4792 C C . TRP A 1 1353 ? 175.337 143.727 134.713 1.00 29.21 1308 TRP A C 1
ATOM 4793 O O . TRP A 1 1353 ? 175.198 144.771 134.086 1.00 31.12 1308 TRP A O 1
ATOM 4804 N N . ARG A 1 1354 ? 176.399 143.494 135.467 1.00 44.96 1309 ARG A N 1
ATOM 4805 C CA . ARG A 1 1354 ? 177.441 144.510 135.693 1.00 37.28 1309 ARG A CA 1
ATOM 4806 C C . ARG A 1 1354 ? 178.665 143.890 136.299 1.00 30.97 1309 ARG A C 1
ATOM 4807 O O . ARG A 1 1354 ? 178.635 142.740 136.686 1.00 28.74 1309 ARG A O 1
ATOM 4815 N N . CYS A 1 1355 ? 179.743 144.657 136.387 1.00 38.00 1310 CYS A N 1
ATOM 4816 C CA . CYS A 1 1355 ? 180.991 144.189 137.018 1.00 45.95 1310 CYS A CA 1
ATOM 4817 C C . CYS A 1 1355 ? 181.143 144.878 138.349 1.00 41.14 1310 CYS A C 1
ATOM 4818 O O . CYS A 1 1355 ? 180.875 146.066 138.459 1.00 39.66 1310 CYS A O 1
ATOM 4821 N N . ILE A 1 1356 ? 181.587 144.148 139.357 1.00 35.56 1311 ILE A N 1
ATOM 4822 C CA . ILE A 1 1356 ? 181.827 144.771 140.626 1.00 40.67 1311 ILE A CA 1
ATOM 4823 C C . ILE A 1 1356 ? 183.146 144.310 141.181 1.00 48.34 1311 ILE A C 1
ATOM 4824 O O . ILE A 1 1356 ? 183.763 143.419 140.617 1.00 51.23 1311 ILE A O 1
ATOM 4829 N N . ASN A 1 1357 ? 183.602 144.939 142.263 1.00 56.31 1312 ASN A N 1
ATOM 4830 C CA . ASN A 1 1357 ? 184.819 144.537 142.955 1.00 53.40 1312 ASN A CA 1
ATOM 4831 C C . ASN A 1 1357 ? 184.429 143.976 144.317 1.00 62.49 1312 ASN A C 1
ATOM 4832 O O . ASN A 1 1357 ? 183.786 144.666 145.115 1.00 64.29 1312 ASN A O 1
ATOM 4837 N N . TYR A 1 1358 ? 184.811 142.728 144.575 1.00 65.25 1313 TYR A N 1
ATOM 4838 C CA . TYR A 1 1358 ? 184.450 142.018 145.803 1.00 67.28 1313 TYR A CA 1
ATOM 4839 C C . TYR A 1 1358 ? 185.666 142.020 146.724 1.00 69.29 1313 TYR A C 1
ATOM 4840 O O . TYR A 1 1358 ? 186.554 141.175 146.610 1.00 65.94 1313 TYR A O 1
ATOM 4849 N N . THR A 1 1359 ? 185.705 142.979 147.650 1.00 79.39 1314 THR A N 1
ATOM 4850 C CA . THR A 1 1359 ? 186.876 143.145 148.509 1.00 88.05 1314 THR A CA 1
ATOM 4851 C C . THR A 1 1359 ? 186.721 142.455 149.865 1.00 89.69 1314 THR A C 1
ATOM 4852 O O . THR A 1 1359 ? 187.453 141.509 150.172 1.00 88.94 1314 THR A O 1
ATOM 4856 N N . ASP A 1 1360 ? 185.774 142.912 150.679 1.00 85.70 1315 ASP A N 1
ATOM 4857 C CA . ASP A 1 1360 ? 185.643 142.455 152.062 1.00 85.72 1315 ASP A CA 1
ATOM 4858 C C . ASP A 1 1360 ? 184.171 142.208 152.383 1.00 83.98 1315 ASP A C 1
ATOM 4859 O O . ASP A 1 1360 ? 183.656 142.594 153.430 1.00 92.05 1315 ASP A O 1
ATOM 4864 N N . GLY A 1 1361 ? 183.460 141.553 151.470 1.00 80.98 1316 GLY A N 1
ATOM 4865 C CA . GLY A 1 1361 ? 182.022 141.450 151.601 1.00 76.17 1316 GLY A CA 1
ATOM 4866 C C . GLY A 1 1361 ? 181.380 142.783 151.286 1.00 74.33 1316 GLY A C 1
ATOM 4867 O O . GLY A 1 1361 ? 180.210 143.022 151.596 1.00 77.91 1316 GLY A O 1
ATOM 4868 N N . GLU A 1 1362 ? 182.159 143.660 150.658 1.00 82.79 1317 GLU A N 1
ATOM 4869 C CA . GLU A 1 1362 ? 181.706 144.983 150.254 1.00 87.12 1317 GLU A CA 1
ATOM 4870 C C . GLU A 1 1362 ? 181.913 145.093 148.754 1.00 73.98 1317 GLU A C 1
ATOM 4871 O O . GLU A 1 1362 ? 183.045 144.987 148.274 1.00 71.56 1317 GLU A O 1
ATOM 4877 N N . PHE A 1 1363 ? 180.828 145.303 148.019 1.00 69.33 1318 PHE A N 1
ATOM 4878 C CA . PHE A 1 1363 ? 180.840 145.260 146.565 1.00 60.38 1318 PHE A CA 1
ATOM 4879 C C . PHE A 1 1363 ? 180.988 146.672 146.019 1.00 58.93 1318 PHE A C 1
ATOM 4880 O O . PHE A 1 1363 ? 180.193 147.558 146.349 1.00 56.22 1318 PHE A O 1
ATOM 4888 N N . SER A 1 1364 ? 182.009 146.878 145.192 1.00 58.91 1319 SER A N 1
ATOM 4889 C CA . SER A 1 1364 ? 182.294 148.173 144.590 1.00 56.49 1319 SER A CA 1
ATOM 4890 C C . SER A 1 1364 ? 182.073 148.091 143.088 1.00 51.53 1319 SER A C 1
ATOM 4891 O O . SER A 1 1364 ? 182.645 147.224 142.421 1.00 50.20 1319 SER A O 1
ATOM 4894 N N . LEU A 1 1365 ? 181.254 148.997 142.560 1.00 43.94 1320 LEU A N 1
ATOM 4895 C CA . LEU A 1 1365 ? 181.022 149.061 141.123 1.00 46.71 1320 LEU A CA 1
ATOM 4896 C C . LEU A 1 1365 ? 182.258 149.627 140.437 1.00 50.70 1320 LEU A C 1
ATOM 4897 O O . LEU A 1 1365 ? 182.639 150.778 140.681 1.00 49.79 1320 LEU A O 1
ATOM 4902 N N . VAL A 1 1366 ? 182.878 148.821 139.580 1.00 48.42 1321 VAL A N 1
ATOM 4903 C CA . VAL A 1 1366 ? 184.111 149.247 138.912 1.00 41.78 1321 VAL A CA 1
ATOM 4904 C C . VAL A 1 1366 ? 183.825 150.480 138.066 1.00 45.16 1321 VAL A C 1
ATOM 4905 O O . VAL A 1 1366 ? 182.769 150.548 137.404 1.00 47.05 1321 VAL A O 1
ATOM 4909 N N . PRO A 1 1367 ? 184.697 151.484 138.061 1.00 43.74 1322 PRO A N 1
ATOM 4910 C CA . PRO A 1 1367 ? 184.388 152.724 137.343 1.00 50.09 1322 PRO A CA 1
ATOM 4911 C C . PRO A 1 1367 ? 184.448 152.545 135.834 1.00 51.48 1322 PRO A C 1
ATOM 4912 O O . PRO A 1 1367 ? 185.025 151.586 135.316 1.00 52.44 1322 PRO A O 1
ATOM 4916 N N . LEU A 1 1368 ? 183.828 153.495 135.129 1.00 45.84 1323 LEU A N 1
ATOM 4917 C CA . LEU A 1 1368 ? 183.688 153.382 133.681 1.00 40.59 1323 LEU A CA 1
ATOM 4918 C C . LEU A 1 1368 ? 185.032 153.453 132.968 1.00 50.27 1323 LEU A C 1
ATOM 4919 O O . LEU A 1 1368 ? 185.191 152.867 131.891 1.00 56.46 1323 LEU A O 1
ATOM 4924 N N . SER A 1 1369 ? 186.002 154.171 133.540 1.00 51.59 1324 SER A N 1
ATOM 4925 C CA . SER A 1 1369 ? 187.282 154.363 132.865 1.00 47.47 1324 SER A CA 1
ATOM 4926 C C . SER A 1 1369 ? 188.013 153.042 132.665 1.00 45.34 1324 SER A C 1
ATOM 4927 O O . SER A 1 1369 ? 188.604 152.805 131.605 1.00 49.44 1324 SER A O 1
ATOM 4930 N N . ILE A 1 1370 ? 187.991 152.173 133.671 1.00 42.90 1325 ILE A N 1
ATOM 4931 C CA . ILE A 1 1370 ? 188.693 150.900 133.577 1.00 43.28 1325 ILE A CA 1
ATOM 4932 C C . ILE A 1 1370 ? 187.826 149.805 132.959 1.00 42.62 1325 ILE A C 1
ATOM 4933 O O . ILE A 1 1370 ? 188.334 148.972 132.202 1.00 42.96 1325 ILE A O 1
ATOM 4938 N N . VAL A 1 1371 ? 186.529 149.786 133.251 1.00 47.49 1326 VAL A N 1
ATOM 4939 C CA . VAL A 1 1371 ? 185.631 148.755 132.749 1.00 43.38 1326 VAL A CA 1
ATOM 4940 C C . VAL A 1 1371 ? 184.475 149.409 132.008 1.00 46.22 1326 VAL A C 1
ATOM 4941 O O . VAL A 1 1371 ? 183.856 150.354 132.510 1.00 46.57 1326 VAL A O 1
ATOM 4945 N N . ASN A 1 1372 ? 184.192 148.903 130.808 1.00 48.60 1327 ASN A N 1
ATOM 4946 C CA . ASN A 1 1372 ? 183.017 149.303 130.048 1.00 47.18 1327 ASN A CA 1
ATOM 4947 C C . ASN A 1 1372 ? 182.185 148.120 129.579 1.00 45.16 1327 ASN A C 1
ATOM 4948 O O . ASN A 1 1372 ? 181.051 148.325 129.138 1.00 42.61 1327 ASN A O 1
ATOM 4953 N N . ASN A 1 1373 ? 182.699 146.898 129.675 1.00 45.96 1328 ASN A N 1
ATOM 4954 C CA . ASN A 1 1373 ? 182.119 145.757 128.984 1.00 37.53 1328 ASN A CA 1
ATOM 4955 C C . ASN A 1 1373 ? 182.252 144.523 129.862 1.00 34.70 1328 ASN A C 1
ATOM 4956 O O . ASN A 1 1373 ? 183.051 144.484 130.801 1.00 46.22 1328 ASN A O 1
ATOM 4961 N N . LYS A 1 1374 ? 181.530 143.465 129.504 1.00 32.47 1329 LYS A N 1
ATOM 4962 C CA . LYS A 1 1374 ? 181.684 142.165 130.189 1.00 33.01 1329 LYS A CA 1
ATOM 4963 C C . LYS A 1 1374 ? 183.094 141.705 129.863 1.00 31.51 1329 LYS A C 1
ATOM 4964 O O . LYS A 1 1374 ? 183.731 141.100 130.745 1.00 42.64 1329 LYS A O 1
ATOM 4970 N N . SER A 1 1375 ? 183.586 142.037 128.671 1.00 33.64 1330 SER A N 1
ATOM 4971 C CA . SER A 1 1375 ? 184.954 141.668 128.236 1.00 39.05 1330 SER A CA 1
ATOM 4972 C C . SER A 1 1375 ? 185.967 142.628 128.861 1.00 37.94 1330 SER A C 1
ATOM 4973 O O . SER A 1 1375 ? 186.996 142.146 129.244 1.00 34.31 1330 SER A O 1
ATOM 4976 N N . ASP A 1 1376 ? 185.675 143.887 129.114 1.00 37.30 1331 ASP A N 1
ATOM 4977 C CA . ASP A 1 1376 ? 186.613 144.767 129.796 1.00 37.44 1331 ASP A CA 1
ATOM 4978 C C . ASP A 1 1376 ? 186.830 144.291 131.215 1.00 45.02 1331 ASP A C 1
ATOM 4979 O O . ASP A 1 1376 ? 187.944 144.045 131.644 1.00 48.38 1331 ASP A O 1
ATOM 4984 N N . CYS A 1 1377 ? 185.756 144.186 131.979 1.00 39.66 1332 CYS A N 1
ATOM 4985 C CA . CYS A 1 1377 ? 185.832 143.676 133.311 1.00 30.34 1332 CYS A CA 1
ATOM 4986 C C . CYS A 1 1377 ? 186.639 142.395 133.404 1.00 40.03 1332 CYS A C 1
ATOM 4987 O O . CYS A 1 1377 ? 187.303 142.193 134.395 1.00 54.22 1332 CYS A O 1
ATOM 4990 N N . LYS A 1 1378 ? 186.617 141.529 132.409 1.00 37.25 1333 LYS A N 1
ATOM 4991 C CA . LYS A 1 1378 ? 187.454 140.336 132.483 1.00 43.15 1333 LYS A CA 1
ATOM 4992 C C . LYS A 1 1378 ? 188.935 140.585 132.050 1.00 51.63 1333 LYS A C 1
ATOM 4993 O O . LYS A 1 1378 ? 189.848 139.954 132.587 1.00 49.15 1333 LYS A O 1
ATOM 4999 N N . ILE A 1 1379 ? 189.193 141.467 131.085 1.00 49.30 1334 ILE A N 1
ATOM 5000 C CA . ILE A 1 1379 ? 190.576 141.803 130.745 1.00 48.28 1334 ILE A CA 1
ATOM 5001 C C . ILE A 1 1379 ? 191.224 142.704 131.782 1.00 49.39 1334 ILE A C 1
ATOM 5002 O O . ILE A 1 1379 ? 192.438 142.931 131.717 1.00 53.08 1334 ILE A O 1
ATOM 5007 N N . GLN A 1 1380 ? 190.450 143.230 132.731 1.00 43.62 1335 GLN A N 1
ATOM 5008 C CA . GLN A 1 1380 ? 190.989 143.960 133.871 1.00 52.45 1335 GLN A CA 1
ATOM 5009 C C . GLN A 1 1380 ? 190.847 143.160 135.162 1.00 56.08 1335 GLN A C 1
ATOM 5010 O O . GLN A 1 1380 ? 190.732 143.731 136.248 1.00 53.08 1335 GLN A O 1
ATOM 5016 N N . ASN A 1 1381 ? 190.852 141.835 135.051 1.00 55.58 1336 ASN A N 1
ATOM 5017 C CA . ASN A 1 1381 ? 190.749 140.943 136.205 1.00 57.03 1336 ASN A CA 1
ATOM 5018 C C . ASN A 1 1381 ? 192.126 140.574 136.747 1.00 59.62 1336 ASN A C 1
ATOM 5019 O O . ASN A 1 1381 ? 192.449 139.400 136.923 1.00 61.41 1336 ASN A O 1
ATOM 5024 N N . SER A 1 1382 ? 192.955 141.586 137.009 1.00 62.32 1337 SER A N 1
ATOM 5025 C CA . SER A 1 1382 ? 194.264 141.338 137.603 1.00 63.38 1337 SER A CA 1
ATOM 5026 C C . SER A 1 1382 ? 194.113 140.701 138.979 1.00 67.07 1337 SER A C 1
ATOM 5027 O O . SER A 1 1382 ? 194.549 139.567 139.209 1.00 68.66 1337 SER A O 1
ATOM 5030 N N . THR A 1 1383 ? 193.493 141.423 139.907 1.00 67.16 1338 THR A N 1
ATOM 5031 C CA . THR A 1 1383 ? 193.088 140.826 141.169 1.00 67.92 1338 THR A CA 1
ATOM 5032 C C . THR A 1 1383 ? 191.875 139.933 140.948 1.00 68.82 1338 THR A C 1
ATOM 5033 O O . THR A 1 1383 ? 190.970 140.271 140.181 1.00 69.97 1338 THR A O 1
ATOM 5037 N N . GLY A 1 1384 ? 191.849 138.791 141.629 1.00 68.70 1339 GLY A N 1
ATOM 5038 C CA . GLY A 1 1384 ? 190.730 137.879 141.493 1.00 69.41 1339 GLY A CA 1
ATOM 5039 C C . GLY A 1 1384 ? 189.488 138.378 142.203 1.00 70.67 1339 GLY A C 1
ATOM 5040 O O . GLY A 1 1384 ? 188.886 137.657 143.004 1.00 77.96 1339 GLY A O 1
ATOM 5041 N N . SER A 1 1385 ? 189.093 139.618 141.911 1.00 58.59 1340 SER A N 1
ATOM 5042 C CA . SER A 1 1385 ? 188.010 140.269 142.627 1.00 58.15 1340 SER A CA 1
ATOM 5043 C C . SER A 1 1385 ? 187.057 141.042 141.728 1.00 56.35 1340 SER A C 1
ATOM 5044 O O . SER A 1 1385 ? 186.209 141.775 142.246 1.00 61.02 1340 SER A O 1
ATOM 5047 N N . PHE A 1 1386 ? 187.172 140.913 140.410 1.00 57.90 1341 PHE A N 1
ATOM 5048 C CA . PHE A 1 1386 ? 186.226 141.527 139.488 1.00 49.45 1341 PHE A CA 1
ATOM 5049 C C . PHE A 1 1386 ? 185.167 140.501 139.110 1.00 43.72 1341 PHE A C 1
ATOM 5050 O O . PHE A 1 1386 ? 185.489 139.406 138.645 1.00 44.63 1341 PHE A O 1
ATOM 5058 N N . PHE A 1 1387 ? 183.900 140.854 139.319 1.00 40.90 1342 PHE A N 1
ATOM 5059 C CA . PHE A 1 1387 ? 182.821 139.879 139.187 1.00 37.95 1342 PHE A CA 1
ATOM 5060 C C . PHE A 1 1387 ? 181.733 140.433 138.282 1.00 33.04 1342 PHE A C 1
ATOM 5061 O O . PHE A 1 1387 ? 181.209 141.520 138.539 1.00 35.08 1342 PHE A O 1
ATOM 5069 N N . TRP A 1 1388 ? 181.388 139.678 137.239 1.00 28.98 1343 TRP A N 1
ATOM 5070 C CA . TRP A 1 1388 ? 180.316 140.033 136.309 1.00 28.82 1343 TRP A CA 1
ATOM 5071 C C . TRP A 1 1388 ? 179.034 139.377 136.811 1.00 32.27 1343 TRP A C 1
ATOM 5072 O O . TRP A 1 1388 ? 178.799 138.189 136.580 1.00 34.03 1343 TRP A O 1
ATOM 5083 N N . VAL A 1 1389 ? 178.201 140.157 137.502 1.00 32.65 1344 VAL A N 1
ATOM 5084 C CA . VAL A 1 1389 ? 177.041 139.627 138.202 1.00 33.09 1344 VAL A CA 1
ATOM 5085 C C . VAL A 1 1389 ? 175.803 140.438 137.844 1.00 31.36 1344 VAL A C 1
ATOM 5086 O O . VAL A 1 1389 ? 175.882 141.593 137.420 1.00 29.54 1344 VAL A O 1
ATOM 5090 N N . ASN A 1 1390 ? 174.648 139.811 138.037 1.00 29.47 1345 ASN A N 1
ATOM 5091 C CA . ASN A 1 1390 ? 173.355 140.376 137.688 1.00 26.43 1345 ASN A CA 1
ATOM 5092 C C . ASN A 1 1390 ? 172.647 140.883 138.937 1.00 25.23 1345 ASN A C 1
ATOM 5093 O O . ASN A 1 1390 ? 172.837 140.355 140.036 1.00 27.15 1345 ASN A O 1
ATOM 5098 N N . VAL A 1 1391 ? 171.830 141.921 138.757 1.00 20.82 1346 VAL A N 1
ATOM 5099 C CA . VAL A 1 1391 ? 170.967 142.381 139.834 1.00 23.35 1346 VAL A CA 1
ATOM 5100 C C . VAL A 1 1391 ? 169.947 141.296 140.152 1.00 29.07 1346 VAL A C 1
ATOM 5101 O O . VAL A 1 1391 ? 169.337 140.706 139.252 1.00 25.93 1346 VAL A O 1
ATOM 5105 N N . LYS A 1 1392 ? 169.768 141.017 141.445 1.00 33.12 1347 LYS A N 1
ATOM 5106 C CA . LYS A 1 1392 ? 169.029 139.834 141.867 1.00 28.51 1347 LYS A CA 1
ATOM 5107 C C . LYS A 1 1392 ? 167.545 139.900 141.527 1.00 30.74 1347 LYS A C 1
ATOM 5108 O O . LYS A 1 1392 ? 166.904 138.850 141.417 1.00 30.35 1347 LYS A O 1
ATOM 5114 N N . VAL A 1 1393 ? 166.985 141.093 141.356 1.00 29.19 1348 VAL A N 1
ATOM 5115 C CA . VAL A 1 1393 ? 165.587 141.255 140.969 1.00 31.35 1348 VAL A CA 1
ATOM 5116 C C . VAL A 1 1393 ? 165.586 141.935 139.605 1.00 32.61 1348 VAL A C 1
ATOM 5117 O O . VAL A 1 1393 ? 165.633 143.168 139.511 1.00 30.19 1348 VAL A O 1
ATOM 5121 N N . ASN A 1 1394 ? 165.514 141.134 138.546 1.00 30.21 1349 ASN A N 1
ATOM 5122 C CA . ASN A 1 1394 ? 165.717 141.593 137.182 1.00 22.21 1349 ASN A CA 1
ATOM 5123 C C . ASN A 1 1394 ? 164.472 141.351 136.338 1.00 25.34 1349 ASN A C 1
ATOM 5124 O O . ASN A 1 1394 ? 163.627 140.513 136.663 1.00 27.92 1349 ASN A O 1
ATOM 5129 N N . PHE A 1 1395 ? 164.370 142.102 135.246 1.00 26.66 1350 PHE A N 1
ATOM 5130 C CA . PHE A 1 1395 ? 163.341 141.885 134.228 1.00 11.94 1350 PHE A CA 1
ATOM 5131 C C . PHE A 1 1395 ? 163.838 140.945 133.134 1.00 13.03 1350 PHE A C 1
ATOM 5132 O O . PHE A 1 1395 ? 163.719 141.238 131.948 1.00 15.58 1350 PHE A O 1
ATOM 5140 N N . ASP A 1 1396 ? 164.395 139.800 133.517 1.00 17.34 1351 ASP A N 1
ATOM 5141 C CA . ASP A 1 1396 ? 165.022 138.905 132.555 1.00 16.07 1351 ASP A CA 1
ATOM 5142 C C . ASP A 1 1396 ? 164.104 137.786 132.086 1.00 22.89 1351 ASP A C 1
ATOM 5143 O O . ASP A 1 1396 ? 164.327 137.239 131.003 1.00 33.70 1351 ASP A O 1
ATOM 5148 N N . ASN A 1 1397 ? 163.092 137.430 132.871 1.00 26.26 1352 ASN A N 1
ATOM 5149 C CA . ASN A 1 1397 ? 162.072 136.473 132.474 1.00 26.57 1352 ASN A CA 1
ATOM 5150 C C . ASN A 1 1397 ? 160.722 137.060 132.847 1.00 27.60 1352 ASN A C 1
ATOM 5151 O O . ASN A 1 1397 ? 160.641 138.123 133.463 1.00 22.09 1352 ASN A O 1
ATOM 5156 N N . VAL A 1 1398 ? 159.647 136.368 132.469 1.00 34.39 1353 VAL A N 1
ATOM 5157 C CA . VAL A 1 1398 ? 158.323 136.836 132.867 1.00 30.49 1353 VAL A CA 1
ATOM 5158 C C . VAL A 1 1398 ? 158.122 136.651 134.369 1.00 30.22 1353 VAL A C 1
ATOM 5159 O O . VAL A 1 1398 ? 157.539 137.511 135.038 1.00 31.87 1353 VAL A O 1
ATOM 5163 N N . ALA A 1 1399 ? 158.643 135.561 134.932 1.00 30.38 1354 ALA A N 1
ATOM 5164 C CA . ALA A 1 1399 ? 158.526 135.304 136.363 1.00 25.80 1354 ALA A CA 1
ATOM 5165 C C . ALA A 1 1399 ? 159.358 136.290 137.175 1.00 28.83 1354 ALA A C 1
ATOM 5166 O O . ALA A 1 1399 ? 158.875 136.865 138.159 1.00 40.31 1354 ALA A O 1
ATOM 5168 N N . MET A 1 1400 ? 160.612 136.496 136.770 1.00 27.94 1355 MET A N 1
ATOM 5169 C CA . MET A 1 1400 ? 161.521 137.438 137.464 1.00 28.52 1355 MET A CA 1
ATOM 5170 C C . MET A 1 1400 ? 160.970 138.837 137.283 1.00 24.42 1355 MET A C 1
ATOM 5171 O O . MET A 1 1400 ? 161.223 139.691 138.141 1.00 23.07 1355 MET A O 1
ATOM 5176 N N . GLY A 1 1401 ? 160.325 139.069 136.154 1.00 27.31 1356 GLY A N 1
ATOM 5177 C CA . GLY A 1 1401 ? 159.723 140.374 135.880 1.00 28.57 1356 GLY A CA 1
ATOM 5178 C C . GLY A 1 1401 ? 158.652 140.626 136.894 1.00 26.53 1356 GLY A C 1
ATOM 5179 O O . GLY A 1 1401 ? 158.636 141.735 137.373 1.00 26.90 1356 GLY A O 1
ATOM 5180 N N . TYR A 1 1402 ? 157.833 139.623 137.228 1.00 21.21 1357 TYR A N 1
ATOM 5181 C CA . TYR A 1 1402 ? 156.683 139.781 138.163 1.00 24.36 1357 TYR A CA 1
ATOM 5182 C C . TYR A 1 1402 ? 157.114 139.875 139.597 1.00 23.75 1357 TYR A C 1
ATOM 5183 O O . TYR A 1 1402 ? 156.346 140.460 140.344 1.00 20.91 1357 TYR A O 1
ATOM 5192 N N . LEU A 1 1403 ? 158.183 139.192 140.001 1.00 25.55 1358 LEU A N 1
ATOM 5193 C CA . LEU A 1 1403 ? 158.746 139.355 141.356 1.00 22.62 1358 LEU A CA 1
ATOM 5194 C C . LEU A 1 1403 ? 159.246 140.799 141.451 1.00 24.10 1358 LEU A C 1
ATOM 5195 O O . LEU A 1 1403 ? 159.143 141.338 142.538 1.00 22.32 1358 LEU A O 1
ATOM 5200 N N . ALA A 1 1404 ? 159.696 141.405 140.348 1.00 27.03 1359 ALA A N 1
ATOM 5201 C CA . ALA A 1 1404 ? 160.214 142.781 140.279 1.00 20.67 1359 ALA A CA 1
ATOM 5202 C C . ALA A 1 1404 ? 159.022 143.716 140.334 1.00 21.50 1359 ALA A C 1
ATOM 5203 O O . ALA A 1 1404 ? 159.177 144.754 140.939 1.00 14.05 1359 ALA A O 1
ATOM 5205 N N . LEU A 1 1405 ? 157.903 143.370 139.674 1.00 26.09 1360 LEU A N 1
ATOM 5206 C CA . LEU A 1 1405 ? 156.694 144.183 139.711 1.00 22.04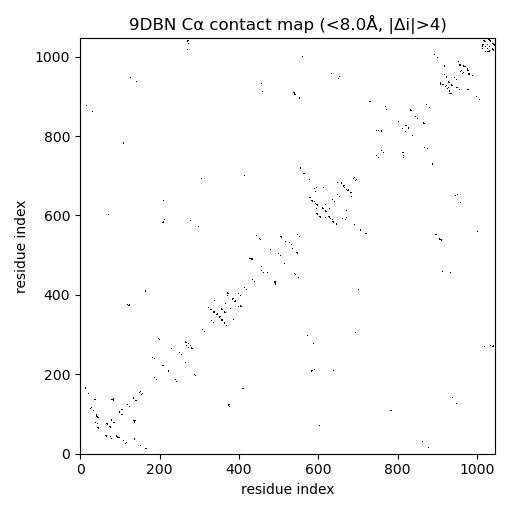 1360 LEU A CA 1
ATOM 5207 C C . LEU A 1 1405 ? 156.095 144.183 141.109 1.00 20.02 1360 LEU A C 1
ATOM 5208 O O . LEU A 1 1405 ? 155.625 145.219 141.593 1.00 21.80 1360 LEU A O 1
ATOM 5213 N N . LEU A 1 1406 ? 156.101 143.022 141.767 1.00 21.35 1361 LEU A N 1
ATOM 5214 C CA . LEU A 1 1406 ? 155.614 142.943 143.140 1.00 17.16 1361 LEU A CA 1
ATOM 52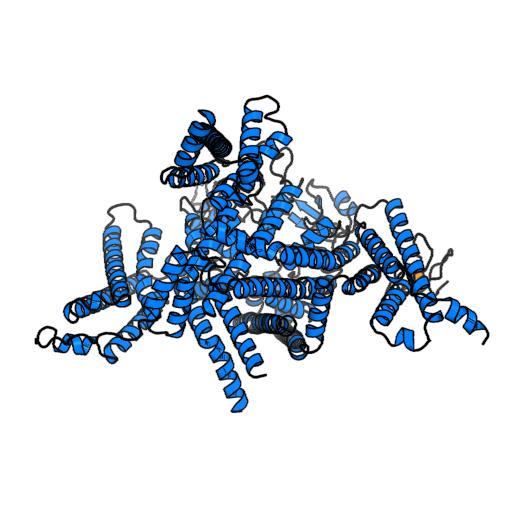15 C C . LEU A 1 1406 ? 156.468 143.785 144.075 1.00 17.77 1361 LEU A C 1
ATOM 5216 O O . LEU A 1 1406 ? 155.942 144.457 144.966 1.00 20.16 1361 LEU A O 1
ATOM 5221 N N . GLN A 1 1407 ? 157.792 143.755 143.896 1.00 19.37 1362 GLN A N 1
ATOM 5222 C CA . GLN A 1 1407 ? 158.665 144.581 144.729 1.00 15.65 1362 GLN A CA 1
ATOM 5223 C C . GLN A 1 1407 ? 158.415 146.065 144.495 1.00 14.29 1362 GLN A C 1
ATOM 5224 O O . GLN A 1 1407 ? 158.453 146.865 145.437 1.00 11.69 1362 GLN A O 1
ATOM 5230 N N . VAL A 1 1408 ? 158.165 146.453 143.243 1.00 19.74 1363 VAL A N 1
ATOM 5231 C CA . VAL A 1 1408 ? 157.897 147.856 142.936 1.00 19.95 1363 VAL A CA 1
ATOM 5232 C C . VAL A 1 1408 ? 156.558 148.287 143.521 1.00 18.11 1363 VAL A C 1
ATOM 5233 O O . VAL A 1 1408 ? 156.409 149.416 143.997 1.00 13.73 1363 VAL A O 1
ATOM 5237 N N . ALA A 1 1409 ? 155.561 147.401 143.489 1.00 15.95 1364 ALA A N 1
ATOM 5238 C CA . ALA A 1 1409 ? 154.256 147.739 144.052 1.00 12.99 1364 ALA A CA 1
ATOM 5239 C C . ALA A 1 1409 ? 154.302 147.790 145.575 1.00 15.31 1364 ALA A C 1
ATOM 5240 O O . ALA A 1 1409 ? 153.673 148.657 146.191 1.00 15.47 1364 ALA A O 1
ATOM 5242 N N . THR A 1 1410 ? 155.041 146.871 146.200 1.00 15.34 1365 THR A N 1
ATOM 5243 C CA . THR A 1 1410 ? 155.127 146.850 147.655 1.00 14.45 1365 THR A CA 1
ATOM 5244 C C . THR A 1 1410 ? 156.115 147.883 148.178 1.00 14.42 1365 THR A C 1
ATOM 5245 O O . THR A 1 1410 ? 156.182 148.107 149.393 1.00 16.29 1365 THR A O 1
ATOM 5249 N N . PHE A 1 1411 ? 156.902 148.494 147.286 1.00 14.89 1366 PHE A N 1
ATOM 5250 C CA . PHE A 1 1411 ? 157.794 149.604 147.611 1.00 11.83 1366 PHE A CA 1
ATOM 5251 C C . PHE A 1 1411 ? 158.973 149.119 148.445 1.00 10.18 1366 PHE A C 1
ATOM 5252 O O . PHE A 1 1411 ? 159.538 149.874 149.241 1.00 8.72 1366 PHE A O 1
ATOM 5260 N N . LYS A 1 1412 ? 159.347 147.855 148.263 1.00 9.10 1367 LYS A N 1
ATOM 5261 C CA . LYS A 1 1412 ? 160.437 147.224 149.000 1.00 12.84 1367 LYS A CA 1
ATOM 5262 C C . LYS A 1 1412 ? 161.300 146.477 147.992 1.00 14.37 1367 LYS A C 1
ATOM 5263 O O . LYS A 1 1412 ? 160.806 145.589 147.290 1.00 13.13 1367 LYS A O 1
ATOM 5269 N N . GLY A 1 1413 ? 162.587 146.819 147.933 1.00 17.63 1368 GLY A N 1
ATOM 5270 C CA . GLY A 1 1413 ? 163.423 146.476 146.801 1.00 16.82 1368 GLY A CA 1
ATOM 5271 C C . GLY A 1 1413 ? 163.246 147.428 145.648 1.00 18.77 1368 GLY A C 1
ATOM 5272 O O . GLY A 1 1413 ? 163.780 147.184 144.561 1.00 22.13 1368 GLY A O 1
ATOM 5273 N N . TRP A 1 1414 ? 162.509 148.511 145.879 1.00 14.80 1369 TRP A N 1
ATOM 5274 C CA . TRP A 1 1414 ? 162.094 149.439 144.838 1.00 12.99 1369 TRP A CA 1
ATOM 5275 C C . TRP A 1 1414 ? 163.289 150.163 144.219 1.00 18.92 1369 TRP A C 1
ATOM 5276 O O . TRP A 1 1414 ? 163.439 150.215 142.990 1.00 19.93 1369 TRP A O 1
ATOM 5287 N N . MET A 1 1415 ? 164.162 150.712 145.068 1.00 14.39 1370 MET A N 1
ATOM 5288 C CA . MET A 1 1415 ? 165.281 151.518 144.589 1.00 11.13 1370 MET A CA 1
ATOM 5289 C C . MET A 1 1415 ? 166.298 150.669 143.840 1.00 15.51 1370 MET A C 1
ATOM 5290 O O . MET A 1 1415 ? 166.867 151.110 142.839 1.00 13.62 1370 MET A O 1
ATOM 5295 N N . ASP A 1 1416 ? 166.560 149.457 144.325 1.00 19.15 1371 ASP A N 1
ATOM 5296 C CA . ASP A 1 1416 ? 167.551 148.596 143.691 1.00 23.69 1371 ASP A CA 1
ATOM 5297 C C . ASP A 1 1416 ? 167.165 148.222 142.264 1.00 24.03 1371 ASP A C 1
ATOM 5298 O O . ASP A 1 1416 ? 168.056 147.967 141.447 1.00 27.15 1371 ASP A O 1
ATOM 5303 N N . ILE A 1 1417 ? 165.873 148.206 141.942 1.00 22.56 1372 ILE A N 1
ATOM 5304 C CA . ILE A 1 1417 ? 165.400 147.916 140.592 1.00 18.43 1372 ILE A CA 1
ATOM 5305 C C . ILE A 1 1417 ? 165.396 149.203 139.779 1.00 11.68 1372 ILE A C 1
ATOM 5306 O O . ILE A 1 1417 ? 165.836 149.224 138.622 1.00 9.15 1372 ILE A O 1
ATOM 5311 N N . MET A 1 1418 ? 164.882 150.281 140.381 1.00 14.81 1373 MET A N 1
ATOM 5312 C CA . MET A 1 1418 ? 164.866 151.578 139.715 1.00 12.84 1373 MET A CA 1
ATOM 5313 C C . MET A 1 1418 ? 166.258 152.063 139.336 1.00 12.79 1373 MET A C 1
ATOM 5314 O O . MET A 1 1418 ? 166.389 152.862 138.404 1.00 15.64 1373 MET A O 1
ATOM 5319 N N . TYR A 1 1419 ? 167.295 151.617 140.046 1.00 17.89 1374 TYR A N 1
ATOM 5320 C CA . TYR A 1 1419 ? 168.656 152.044 139.737 1.00 14.68 1374 TYR A CA 1
ATOM 5321 C C . TYR A 1 1419 ? 169.229 151.243 138.579 1.00 14.86 1374 TYR A C 1
ATOM 5322 O O . TYR A 1 1419 ? 169.771 151.814 137.627 1.00 12.96 1374 TYR A O 1
ATOM 5331 N N . ALA A 1 1420 ? 169.125 149.915 138.653 1.00 16.08 1375 ALA A N 1
ATOM 5332 C CA . ALA A 1 1420 ? 169.668 149.068 137.599 1.00 12.88 1375 ALA A CA 1
ATOM 5333 C C . ALA A 1 1420 ? 168.978 149.335 136.272 1.00 22.02 1375 ALA A C 1
ATOM 5334 O O . ALA A 1 1420 ? 169.635 149.402 135.227 1.00 24.68 1375 ALA A O 1
ATOM 5336 N N . ALA A 1 1421 ? 167.652 149.489 136.288 1.00 22.97 1376 ALA A N 1
ATOM 5337 C CA . ALA A 1 1421 ? 166.933 149.749 135.048 1.00 10.30 1376 ALA A CA 1
ATOM 5338 C C . ALA A 1 1421 ? 167.363 151.075 134.433 1.00 12.71 1376 ALA A C 1
ATOM 5339 O O . ALA A 1 1421 ? 167.593 151.166 133.222 1.00 21.80 1376 ALA A O 1
ATOM 5341 N N . VAL A 1 1422 ? 167.489 152.114 135.258 1.00 9.77 1377 VAL A N 1
ATOM 5342 C CA . VAL A 1 1422 ? 167.807 153.439 134.733 1.00 15.78 1377 VAL A CA 1
ATOM 5343 C C . VAL A 1 1422 ? 169.243 153.491 134.225 1.00 23.87 1377 VAL A C 1
ATOM 5344 O O . VAL A 1 1422 ? 169.519 154.046 133.156 1.00 29.19 1377 VAL A O 1
ATOM 5348 N N . ASP A 1 1423 ? 170.178 152.905 134.971 1.00 22.92 1378 ASP A N 1
ATOM 5349 C CA . ASP A 1 1423 ? 171.580 152.985 134.577 1.00 18.31 1378 ASP A CA 1
ATOM 5350 C C . ASP A 1 1423 ? 171.896 152.074 133.399 1.00 18.62 1378 ASP A C 1
ATOM 5351 O O . ASP A 1 1423 ? 172.954 152.217 132.778 1.00 28.90 1378 ASP A O 1
ATOM 5356 N N . SER A 1 1424 ? 171.007 151.134 133.085 1.00 18.77 1379 SER A N 1
ATOM 5357 C CA . SER A 1 1424 ? 171.280 150.167 132.028 1.00 23.54 1379 SER A CA 1
ATOM 5358 C C . SER A 1 1424 ? 171.463 150.867 130.689 1.00 28.10 1379 SER A C 1
ATOM 5359 O O . SER A 1 1424 ? 170.629 151.677 130.275 1.00 30.95 1379 SER A O 1
ATOM 5362 N N . ARG A 1 1425 ? 172.566 150.551 130.012 1.00 28.53 1380 ARG A N 1
ATOM 5363 C CA . ARG A 1 1425 ? 172.856 151.108 128.697 1.00 26.82 1380 ARG A CA 1
ATOM 5364 C C . ARG A 1 1425 ? 172.503 150.126 127.586 1.00 25.79 1380 ARG A C 1
ATOM 5365 O O . ARG A 1 1425 ? 171.687 150.435 126.714 1.00 33.67 1380 ARG A O 1
ATOM 5373 N N . GLU A 1 1426 ? 173.097 148.939 127.612 1.00 26.78 1381 GLU A N 1
ATOM 5374 C CA . GLU A 1 1426 ? 172.867 147.926 126.593 1.00 23.43 1381 GLU A CA 1
ATOM 5375 C C . GLU A 1 1426 ? 173.252 146.575 127.182 1.00 18.69 1381 GLU A C 1
ATOM 5376 O O . GLU A 1 1426 ? 173.621 146.474 128.356 1.00 25.53 1381 GLU A O 1
ATOM 5382 N N . VAL A 1 1427 ? 173.176 145.545 126.372 1.00 19.61 1382 VAL A N 1
ATOM 5383 C CA . VAL A 1 1427 ? 173.508 144.193 126.802 1.00 19.61 1382 VAL A CA 1
ATOM 5384 C C . VAL A 1 1427 ? 175.018 144.018 126.743 1.00 27.05 1382 VAL A C 1
ATOM 5385 O O . VAL A 1 1427 ? 175.689 144.523 125.836 1.00 34.10 1382 VAL A O 1
ATOM 5389 N N . ASN A 1 1428 ? 175.561 143.318 127.743 1.00 28.57 1383 ASN A N 1
ATOM 5390 C CA . ASN A 1 1428 ? 176.986 143.017 127.858 1.00 19.70 1383 ASN A CA 1
ATOM 5391 C C . ASN A 1 1428 ? 177.832 144.268 128.041 1.00 22.09 1383 ASN A C 1
ATOM 5392 O O . ASN A 1 1428 ? 179.063 144.196 128.007 1.00 35.22 1383 ASN A O 1
ATOM 5397 N N . MET A 1 1429 ? 177.198 145.418 128.247 1.00 19.91 1384 MET A N 1
ATOM 5398 C CA . MET A 1 1429 ? 177.891 146.693 128.366 1.00 30.91 1384 MET A CA 1
ATOM 5399 C C . MET A 1 1429 ? 177.642 147.256 129.756 1.00 35.91 1384 MET A C 1
ATOM 5400 O O . MET A 1 1429 ? 176.502 147.257 130.231 1.00 43.69 1384 MET A O 1
ATOM 5405 N N . GLN A 1 1430 ? 178.709 147.736 130.400 1.00 41.39 1385 GLN A N 1
ATOM 5406 C CA . GLN A 1 1430 ? 178.695 148.191 131.786 1.00 33.31 1385 GLN A CA 1
ATOM 5407 C C . GLN A 1 1430 ? 177.669 149.296 131.994 1.00 24.96 1385 GLN A C 1
ATOM 5408 O O . GLN A 1 1430 ? 177.574 150.220 131.179 1.00 27.97 1385 GLN A O 1
ATOM 5414 N N . PRO A 1 1431 ? 176.876 149.224 133.060 1.00 22.14 1386 PRO A N 1
ATOM 5415 C CA . PRO A 1 1431 ? 175.945 150.314 133.359 1.00 20.79 1386 PRO A CA 1
ATOM 5416 C C . PRO A 1 1431 ? 176.681 151.623 133.587 1.00 21.38 1386 PRO A C 1
ATOM 5417 O O . PRO A 1 1431 ? 177.781 151.667 134.140 1.00 37.00 1386 PRO A O 1
ATOM 5421 N N . LYS A 1 1432 ? 176.054 152.705 133.144 1.00 14.81 1387 LYS A N 1
ATOM 5422 C CA . LYS A 1 1432 ? 176.586 154.041 133.344 1.00 22.35 1387 LYS A CA 1
ATOM 5423 C C . LYS A 1 1432 ? 175.548 154.853 134.099 1.00 17.88 1387 LYS A C 1
ATOM 5424 O O . LYS A 1 1432 ? 174.344 154.645 133.937 1.00 20.92 1387 LYS A O 1
ATOM 5430 N N . TRP A 1 1433 ? 176.028 155.761 134.943 1.00 22.09 1388 TRP A N 1
ATOM 5431 C CA . TRP A 1 1433 ? 175.149 156.589 135.756 1.00 23.63 1388 TRP A CA 1
ATOM 5432 C C . TRP A 1 1433 ? 174.090 157.272 134.907 1.00 24.86 1388 TRP A C 1
ATOM 5433 O O . TRP A 1 1433 ? 174.407 158.112 134.059 1.00 21.38 1388 TRP A O 1
ATOM 5444 N N . GLU A 1 1434 ? 172.830 156.914 135.154 1.00 28.45 1389 GLU A N 1
ATOM 5445 C CA . GLU A 1 1434 ? 171.673 157.568 134.544 1.00 26.00 1389 GLU A CA 1
ATOM 5446 C C . GLU A 1 1434 ? 171.791 157.615 133.024 1.00 27.16 1389 GLU A C 1
ATOM 5447 O O . GLU A 1 1434 ? 171.527 158.634 132.382 1.00 25.99 1389 GLU A O 1
ATOM 5453 N N . ASP A 1 1435 ? 172.204 156.489 132.444 1.00 24.26 1390 ASP A N 1
ATOM 5454 C CA . ASP A 1 1435 ? 172.290 156.409 130.992 1.00 21.84 1390 ASP A CA 1
ATOM 5455 C C . ASP A 1 1435 ? 170.903 156.404 130.363 1.00 24.92 1390 ASP A C 1
ATOM 5456 O O . ASP A 1 1435 ? 170.659 157.104 129.374 1.00 29.54 1390 ASP A O 1
ATOM 5461 N N . ASN A 1 1436 ? 169.983 155.627 130.926 1.00 20.85 1391 ASN A N 1
ATOM 5462 C CA . ASN A 1 1436 ? 168.573 155.681 130.561 1.00 18.96 1391 ASN A CA 1
ATOM 5463 C C . ASN A 1 1436 ? 167.828 156.263 131.757 1.00 17.34 1391 ASN A C 1
ATOM 5464 O O . ASN A 1 1436 ? 167.233 155.545 132.556 1.00 16.71 1391 ASN A O 1
ATOM 5469 N N . VAL A 1 1437 ? 167.832 157.594 131.851 1.00 15.56 1392 VAL A N 1
ATOM 5470 C CA . VAL A 1 1437 ? 167.286 158.263 133.029 1.00 14.56 1392 VAL A CA 1
ATOM 5471 C C . VAL A 1 1437 ? 165.768 158.325 133.024 1.00 18.64 1392 VAL A C 1
ATOM 5472 O O . VAL A 1 1437 ? 165.170 158.693 134.041 1.00 22.43 1392 VAL A O 1
ATOM 5476 N N . TYR A 1 1438 ? 165.123 157.956 131.919 1.00 22.85 1393 TYR A N 1
ATOM 5477 C CA . TYR A 1 1438 ? 163.680 158.098 131.782 1.00 16.24 1393 TYR A CA 1
ATOM 5478 C C . TYR A 1 1438 ? 162.931 156.779 131.931 1.00 13.81 1393 TYR A C 1
ATOM 5479 O O . TYR A 1 1438 ? 161.749 156.710 131.585 1.00 15.95 1393 TYR A O 1
ATOM 5488 N N . MET A 1 1439 ? 163.611 155.769 132.472 1.00 14.63 1394 MET A N 1
ATOM 5489 C CA . MET A 1 1439 ? 162.936 154.501 132.838 1.00 16.48 1394 MET A CA 1
ATOM 5490 C C . MET A 1 1439 ? 162.244 154.763 134.189 1.00 15.13 1394 MET A C 1
ATOM 5491 O O . MET A 1 1439 ? 161.448 153.921 134.561 1.00 18.21 1394 MET A O 1
ATOM 5496 N N . TYR A 1 1440 ? 162.540 155.854 134.902 1.00 12.87 1395 TYR A N 1
ATOM 5497 C CA . TYR A 1 1440 ? 161.795 156.292 136.073 1.00 15.45 1395 TYR A CA 1
ATOM 5498 C C . TYR A 1 1440 ? 160.357 156.633 135.705 1.00 19.13 1395 TYR A C 1
ATOM 5499 O O . TYR A 1 1440 ? 159.435 156.395 136.491 1.00 16.18 1395 TYR A O 1
ATOM 5508 N N . LEU A 1 1441 ? 160.144 157.173 134.501 1.00 19.17 1396 LEU A N 1
ATOM 5509 C CA . LEU A 1 1441 ? 158.784 157.381 134.013 1.00 8.39 1396 LEU A CA 1
ATOM 5510 C C . LEU A 1 1441 ? 158.047 156.059 133.851 1.00 8.13 1396 LEU A C 1
ATOM 5511 O O . LEU A 1 1441 ? 156.853 155.964 134.159 1.00 10.37 1396 LEU A O 1
ATOM 5516 N N . TYR A 1 1442 ? 158.735 155.031 133.349 1.00 5.78 1397 TYR A N 1
ATOM 5517 C CA . TYR A 1 1442 ? 158.113 153.717 133.230 1.00 8.94 1397 TYR A CA 1
ATOM 5518 C C . TYR A 1 1442 ? 157.654 153.214 134.586 1.00 11.60 1397 TYR A C 1
ATOM 5519 O O . TYR A 1 1442 ? 156.531 152.715 134.736 1.00 17.43 1397 TYR A O 1
ATOM 5528 N N . PHE A 1 1443 ? 158.519 153.339 135.592 1.00 16.50 1398 PHE A N 1
ATOM 5529 C CA . PHE A 1 1443 ? 158.163 152.847 136.917 1.00 12.36 1398 PHE A CA 1
ATOM 5530 C C . PHE A 1 1443 ? 157.047 153.680 137.533 1.00 10.11 1398 PHE A C 1
ATOM 5531 O O . PHE A 1 1443 ? 156.196 153.148 138.248 1.00 13.41 1398 PHE A O 1
ATOM 5539 N N . VAL A 1 1444 ? 157.021 154.984 137.251 1.00 10.29 1399 VAL A N 1
ATOM 5540 C CA . VAL A 1 1444 ? 155.942 155.834 137.751 1.00 9.71 1399 VAL A CA 1
ATOM 5541 C C . VAL A 1 1444 ? 154.606 155.415 137.144 1.00 13.79 1399 VAL A C 1
ATOM 5542 O O . VAL A 1 1444 ? 153.593 155.298 137.845 1.00 15.23 1399 VAL A O 1
ATOM 5546 N N . ILE A 1 1445 ? 154.591 154.944 135.892 1.00 16.56 1400 ILE A N 1
ATOM 5547 C CA . ILE A 1 1445 ? 153.334 154.474 135.212 1.00 15.05 1400 ILE A CA 1
ATOM 5548 C C . ILE A 1 1445 ? 152.895 153.074 135.704 1.00 14.53 1400 ILE A C 1
ATOM 5549 O O . ILE A 1 1445 ? 151.688 152.909 135.817 1.00 21.31 1400 ILE A O 1
ATOM 5554 N N . PHE A 1 1446 ? 153.770 152.101 135.974 1.00 12.02 1401 PHE A N 1
ATOM 5555 C CA . PHE A 1 1446 ? 153.339 150.778 136.523 1.00 14.78 1401 PHE A CA 1
ATOM 5556 C C . PHE A 1 1446 ? 152.923 150.875 137.997 1.00 15.47 1401 PHE A C 1
ATOM 5557 O O . PHE A 1 1446 ? 152.199 149.978 138.465 1.00 15.83 1401 PHE A O 1
ATOM 5565 N N . ILE A 1 1447 ? 153.370 151.904 138.725 1.00 19.85 1402 ILE A N 1
ATOM 5566 C CA . ILE A 1 1447 ? 152.963 152.115 140.150 1.00 19.36 1402 ILE A CA 1
ATOM 5567 C C . ILE A 1 1447 ? 151.622 152.848 140.116 1.00 18.06 1402 ILE A C 1
ATOM 5568 O O . ILE A 1 1447 ? 150.716 152.390 140.819 1.00 22.08 1402 ILE A O 1
ATOM 5573 N N . ILE A 1 1448 ? 151.480 153.951 139.386 1.00 14.44 1403 ILE A N 1
ATOM 5574 C CA . ILE A 1 1448 ? 150.144 154.541 139.312 1.00 19.44 1403 ILE A CA 1
ATOM 5575 C C . ILE A 1 1448 ? 149.115 153.473 138.965 1.00 18.57 1403 ILE A C 1
ATOM 5576 O O . ILE A 1 1448 ? 148.253 153.129 139.783 1.00 18.98 1403 ILE A O 1
ATOM 5581 N N . PHE A 1 1449 ? 149.250 152.817 137.813 1.00 16.34 1404 PHE A N 1
ATOM 5582 C CA . PHE A 1 1449 ? 148.215 151.867 137.309 1.00 19.94 1404 PHE A CA 1
ATOM 5583 C C . PHE A 1 1449 ? 148.160 150.559 138.101 1.00 20.61 1404 PHE A C 1
ATOM 5584 O O . PHE A 1 1449 ? 147.109 150.338 138.702 1.00 33.28 1404 PHE A O 1
ATOM 5592 N N . GLY A 1 1450 ? 149.177 149.710 138.073 1.00 12.94 1405 GLY A N 1
ATOM 5593 C CA . GLY A 1 1450 ? 149.175 148.413 138.781 1.00 13.55 1405 GLY A CA 1
ATOM 5594 C C . GLY A 1 1450 ? 149.250 148.554 140.303 1.00 18.10 1405 GLY A C 1
ATOM 5595 O O . GLY A 1 1450 ? 149.441 147.552 141.002 1.00 14.26 1405 GLY A O 1
ATOM 5596 N N . GLY A 1 1451 ? 149.172 149.764 140.830 1.00 18.87 1406 GLY A N 1
ATOM 5597 C CA . GLY A 1 1451 ? 149.146 149.986 142.271 1.00 16.40 1406 GLY A CA 1
ATOM 5598 C C . GLY A 1 1451 ? 147.836 150.593 142.671 1.00 17.60 1406 GLY A C 1
ATOM 5599 O O . GLY A 1 1451 ? 147.059 149.900 143.298 1.00 23.30 1406 GLY A O 1
ATOM 5600 N N . PHE A 1 1452 ? 147.616 151.860 142.379 1.00 16.52 1407 PHE A N 1
ATOM 5601 C CA . PHE A 1 1452 ? 146.362 152.526 142.695 1.00 19.24 1407 PHE A CA 1
ATOM 5602 C C . PHE A 1 1452 ? 145.147 151.783 142.150 1.00 23.54 1407 PHE A C 1
ATOM 5603 O O . PHE A 1 1452 ? 144.220 151.468 142.901 1.00 32.39 1407 PHE A O 1
ATOM 5611 N N . PHE A 1 1453 ? 145.121 151.494 140.845 1.00 20.52 1408 PHE A N 1
ATOM 5612 C CA . PHE A 1 1453 ? 143.867 151.035 140.262 1.00 22.84 1408 PHE A CA 1
ATOM 5613 C C . PHE A 1 1453 ? 143.572 149.579 140.603 1.00 30.99 1408 PHE A C 1
ATOM 5614 O O . PHE A 1 1453 ? 142.427 149.240 140.929 1.00 42.78 1408 PHE A O 1
ATOM 5622 N N . THR A 1 1454 ? 144.579 148.704 140.556 1.00 22.70 1409 THR A N 1
ATOM 5623 C CA . THR A 1 1454 ? 144.345 147.328 140.974 1.00 24.02 1409 THR A CA 1
ATOM 5624 C C . THR A 1 1454 ? 144.009 147.218 142.455 1.00 31.60 1409 THR A C 1
ATOM 5625 O O . THR A 1 1454 ? 143.138 146.418 142.816 1.00 34.45 1409 THR A O 1
ATOM 5629 N N . LEU A 1 1455 ? 144.660 148.001 143.317 1.00 30.02 1410 LEU A N 1
ATOM 5630 C CA . LEU A 1 1455 ? 144.307 148.037 144.727 1.00 27.48 1410 LEU A CA 1
ATOM 5631 C C . LEU A 1 1455 ? 142.907 148.573 144.974 1.00 36.23 1410 LEU A C 1
ATOM 5632 O O . LEU A 1 1455 ? 142.198 148.027 145.823 1.00 47.44 1410 LEU A O 1
ATOM 5637 N N . ASN A 1 1456 ? 142.492 149.621 144.260 1.00 35.05 1411 ASN A N 1
ATOM 5638 C CA . ASN A 1 1456 ? 141.123 150.101 144.358 1.00 32.01 1411 ASN A CA 1
ATOM 5639 C C . ASN A 1 1456 ? 140.116 149.053 143.928 1.00 32.39 1411 ASN A C 1
ATOM 5640 O O . ASN A 1 1456 ? 139.094 148.881 144.600 1.00 46.38 1411 ASN A O 1
ATOM 5645 N N . LEU A 1 1457 ? 140.388 148.344 142.836 1.00 28.92 1412 LEU A N 1
ATOM 5646 C CA . LEU A 1 1457 ? 139.521 147.257 142.410 1.00 38.77 1412 LEU A CA 1
ATOM 5647 C C . LEU A 1 1457 ? 139.426 146.151 143.451 1.00 39.91 1412 LEU A C 1
ATOM 5648 O O . LEU A 1 1457 ? 138.317 145.693 143.760 1.00 47.47 1412 LEU A O 1
ATOM 5653 N N . PHE A 1 1458 ? 140.562 145.739 144.021 1.00 38.86 1413 PHE A N 1
ATOM 5654 C CA . PHE A 1 1458 ? 140.548 144.716 145.062 1.00 42.74 1413 PHE A CA 1
ATOM 5655 C C . PHE A 1 1458 ? 139.751 145.172 146.278 1.00 42.70 1413 PHE A C 1
ATOM 5656 O O . PHE A 1 1458 ? 138.930 144.417 146.817 1.00 47.12 1413 PHE A O 1
ATOM 5664 N N . VAL A 1 1459 ? 140.008 146.379 146.739 1.00 38.31 1414 VAL A N 1
ATOM 5665 C CA . VAL A 1 1459 ? 139.300 146.858 147.892 1.00 38.45 1414 VAL A CA 1
ATOM 5666 C C . VAL A 1 1459 ? 137.855 146.776 147.551 1.00 44.88 1414 VAL A C 1
ATOM 5667 O O . VAL A 1 1459 ? 137.145 145.982 148.133 1.00 55.43 1414 VAL A O 1
ATOM 5671 N N . GLY A 1 1460 ? 137.416 147.525 146.564 1.00 42.75 1415 GLY A N 1
ATOM 5672 C CA . GLY A 1 1460 ? 135.998 147.599 146.268 1.00 44.46 1415 GLY A CA 1
ATOM 5673 C C . GLY A 1 1460 ? 135.338 146.239 146.188 1.00 42.36 1415 GLY A C 1
ATOM 5674 O O . GLY A 1 1460 ? 134.243 146.042 146.724 1.00 47.62 1415 GLY A O 1
ATOM 5675 N N . VAL A 1 1461 ? 135.994 145.278 145.536 1.00 37.10 1416 VAL A N 1
ATOM 5676 C CA . VAL A 1 1461 ? 135.413 143.949 145.400 1.00 37.93 1416 VAL A CA 1
ATOM 5677 C C . VAL A 1 1461 ? 135.260 143.273 146.760 1.00 51.91 1416 VAL A C 1
ATOM 5678 O O . VAL A 1 1461 ? 134.199 142.717 147.074 1.00 61.78 1416 VAL A O 1
ATOM 5682 N N . ILE A 1 1462 ? 136.306 143.318 147.595 1.00 52.32 1417 ILE A N 1
ATOM 5683 C CA . ILE A 1 1462 ? 136.221 142.735 148.933 1.00 46.22 1417 ILE A CA 1
ATOM 5684 C C . ILE A 1 1462 ? 135.198 143.440 149.811 1.00 44.47 1417 ILE A C 1
ATOM 5685 O O . ILE A 1 1462 ? 134.441 142.765 150.529 1.00 55.86 1417 ILE A O 1
ATOM 5690 N N . ILE A 1 1463 ? 135.157 144.744 149.808 1.00 42.10 1418 ILE A N 1
ATOM 5691 C CA . ILE A 1 1463 ? 134.158 145.418 150.561 1.00 50.67 1418 ILE A CA 1
ATOM 5692 C C . ILE A 1 1463 ? 132.763 144.940 150.214 1.00 53.88 1418 ILE A C 1
ATOM 5693 O O . ILE A 1 1463 ? 132.039 144.537 151.091 1.00 59.84 1418 ILE A O 1
ATOM 5698 N N . ASP A 1 1464 ? 132.374 144.950 148.953 1.00 53.58 1419 ASP A N 1
ATOM 5699 C CA . ASP A 1 1464 ? 130.993 144.630 148.508 1.00 55.48 1419 ASP A CA 1
ATOM 5700 C C . ASP A 1 1464 ? 130.687 143.154 148.747 1.00 62.17 1419 ASP A C 1
ATOM 5701 O O . ASP A 1 1464 ? 129.495 142.830 148.781 1.00 70.69 1419 ASP A O 1
ATOM 5706 N N . ASN A 1 1465 ? 131.767 142.238 148.687 1.00 56.54 1420 ASN A N 1
ATOM 5707 C CA . ASN A 1 1465 ? 131.491 140.867 149.108 1.00 59.76 1420 ASN A CA 1
ATOM 5708 C C . ASN A 1 1465 ? 131.157 140.806 150.596 1.00 71.03 1420 ASN A C 1
ATOM 5709 O O . ASN A 1 1465 ? 130.187 140.152 151.008 1.00 76.78 1420 ASN A O 1
ATOM 5714 N N . PHE A 1 1466 ? 131.950 141.492 151.423 1.00 68.89 1421 PHE A N 1
ATOM 5715 C CA . PHE A 1 1466 ? 131.718 141.443 152.862 1.00 66.51 1421 PHE A CA 1
ATOM 5716 C C . PHE A 1 1466 ? 130.427 142.159 153.238 1.00 69.10 1421 PHE A C 1
ATOM 5717 O O . PHE A 1 1466 ? 129.719 141.730 154.155 1.00 79.31 1421 PHE A O 1
ATOM 5725 N N . ASN A 1 1467 ? 130.097 143.247 152.538 1.00 64.58 1422 ASN A N 1
ATOM 5726 C CA . ASN A 1 1467 ? 128.825 143.920 152.774 1.00 69.04 1422 ASN A CA 1
ATOM 5727 C C . ASN A 1 1467 ? 127.655 143.024 152.389 1.00 77.89 1422 ASN A C 1
ATOM 5728 O O . ASN A 1 1467 ? 126.628 142.997 153.080 1.00 78.01 1422 ASN A O 1
ATOM 5733 N N . GLN A 1 1468 ? 127.790 142.285 151.285 1.00 77.71 1423 GLN A N 1
ATOM 5734 C CA . GLN A 1 1468 ? 126.748 141.344 150.893 1.00 79.94 1423 GLN A CA 1
ATOM 5735 C C . GLN A 1 1468 ? 126.546 140.278 151.959 1.00 83.33 1423 GLN A C 1
ATOM 5736 O O . GLN A 1 1468 ? 125.407 139.959 152.317 1.00 91.25 1423 GLN A O 1
ATOM 5742 N N . GLN A 1 1469 ? 127.639 139.722 152.488 1.00 81.65 1424 GLN A N 1
ATOM 5743 C CA . GLN A 1 1469 ? 127.502 138.730 153.554 1.00 89.35 1424 GLN A CA 1
ATOM 5744 C C . GLN A 1 1469 ? 126.897 139.333 154.821 1.00 87.63 1424 GLN A C 1
ATOM 5745 O O . GLN A 1 1469 ? 126.060 138.694 155.473 1.00 86.36 1424 GLN A O 1
ATOM 5751 N N . LYS A 1 1470 ? 127.304 140.554 155.180 1.00 81.24 1425 LYS A N 1
ATOM 5752 C CA . LYS A 1 1470 ? 126.769 141.209 156.369 1.00 79.19 1425 LYS A CA 1
ATOM 5753 C C . LYS A 1 1470 ? 125.271 141.454 156.246 1.00 89.48 1425 LYS A C 1
ATOM 5754 O O . LYS A 1 1470 ? 124.523 141.242 157.207 1.00 93.34 1425 LYS A O 1
ATOM 5760 N N . LYS A 1 1471 ? 124.814 141.909 155.078 1.00 90.21 1426 LYS A N 1
ATOM 5761 C CA . LYS A 1 1471 ? 123.387 142.151 154.904 1.00 87.39 1426 LYS A CA 1
ATOM 5762 C C . LYS A 1 1471 ? 122.615 140.845 154.749 1.00 87.16 1426 LYS A C 1
ATOM 5763 O O . LYS A 1 1471 ? 121.427 140.784 155.085 1.00 92.23 1426 LYS A O 1
ATOM 5769 N N . LYS A 1 1472 ? 123.266 139.792 154.246 1.00 82.79 1427 LYS A N 1
ATOM 5770 C CA . LYS A 1 1472 ? 122.598 138.500 154.149 1.00 89.01 1427 LYS A CA 1
ATOM 5771 C C . LYS A 1 1472 ? 122.354 137.903 155.527 1.00 97.77 1427 LYS A C 1
ATOM 5772 O O . LYS A 1 1472 ? 121.238 137.467 155.833 1.00 100.35 1427 LYS A O 1
ATOM 5778 N N . LEU A 1 1473 ? 123.381 137.878 156.377 1.00 96.96 1428 LEU A N 1
ATOM 5779 C CA . LEU A 1 1473 ? 123.202 137.376 157.732 1.00 97.96 1428 LEU A CA 1
ATOM 5780 C C . LEU A 1 1473 ? 122.448 138.346 158.629 1.00 97.76 1428 LEU A C 1
ATOM 5781 O O . LEU A 1 1473 ? 121.731 137.901 159.533 1.00 98.54 1428 LEU A O 1
ATOM 5786 N N . GLY A 1 1474 ? 122.585 139.649 158.399 1.00 95.86 1429 GLY A N 1
ATOM 5787 C CA . GLY A 1 1474 ? 121.957 140.637 159.251 1.00 94.77 1429 GLY A CA 1
ATOM 5788 C C . GLY A 1 1474 ? 122.495 140.585 160.665 1.00 99.52 1429 GLY A C 1
ATOM 5789 O O . GLY A 1 1474 ? 121.824 141.003 161.613 1.00 101.17 1429 GLY A O 1
ATOM 5790 N N . GLY A 1 1475 ? 123.705 140.073 160.814 1.00 97.51 1430 GLY A N 1
ATOM 5791 C CA . GLY A 1 1475 ? 124.305 139.902 162.127 1.00 95.95 1430 GLY A CA 1
ATOM 5792 C C . GLY A 1 1475 ? 125.762 140.304 162.132 1.00 96.36 1430 GLY A C 1
ATOM 5793 O O . GLY A 1 1475 ? 126.452 140.197 161.119 1.00 90.63 1430 GLY A O 1
ATOM 5794 N N . GLN A 1 1476 ? 126.222 140.763 163.292 1.00 102.41 1431 GLN A N 1
ATOM 5795 C CA . GLN A 1 1476 ? 127.595 141.213 163.481 1.00 98.09 1431 GLN A CA 1
ATOM 5796 C C . GLN A 1 1476 ? 128.596 140.063 163.511 1.00 93.60 1431 GLN A C 1
ATOM 5797 O O . GLN A 1 1476 ? 129.806 140.308 163.461 1.00 92.34 1431 GLN A O 1
ATOM 5803 N N . ASP A 1 1477 ? 128.131 138.816 163.553 1.00 91.72 1432 ASP A N 1
ATOM 5804 C CA . ASP A 1 1477 ? 129.042 137.687 163.696 1.00 87.38 1432 ASP A CA 1
ATOM 5805 C C . ASP A 1 1477 ? 129.689 137.308 162.369 1.00 84.47 1432 ASP A C 1
ATOM 5806 O O . ASP A 1 1477 ? 129.654 136.140 161.968 1.00 86.67 1432 ASP A O 1
ATOM 5811 N N . ILE A 1 1478 ? 130.281 138.284 161.681 1.00 82.69 1433 ILE A N 1
ATOM 5812 C CA . ILE A 1 1478 ? 131.145 137.972 160.547 1.00 74.47 1433 ILE A CA 1
ATOM 5813 C C . ILE A 1 1478 ? 132.453 137.372 161.044 1.00 73.49 1433 ILE A C 1
ATOM 5814 O O . ILE A 1 1478 ? 132.902 136.324 160.566 1.00 71.72 1433 ILE A O 1
ATOM 5819 N N . PHE A 1 1479 ? 133.075 138.030 162.025 1.00 71.57 1434 PHE A N 1
ATOM 5820 C CA . PHE A 1 1479 ? 134.280 137.535 162.671 1.00 62.02 1434 PHE A CA 1
ATOM 5821 C C . PHE A 1 1479 ? 134.083 137.217 164.145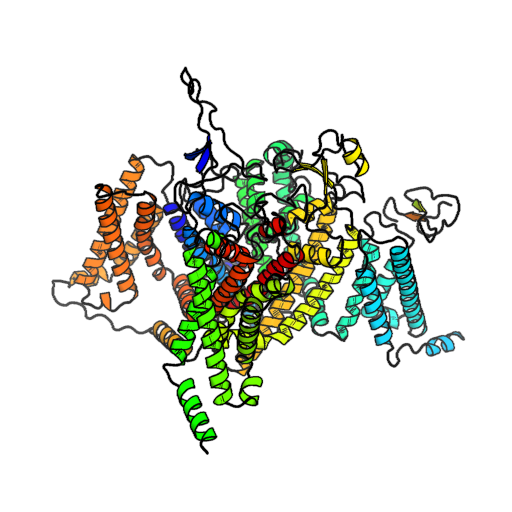 1.00 67.12 1434 PHE A C 1
ATOM 5822 O O . PHE A 1 1479 ? 134.931 136.536 164.729 1.00 72.15 1434 PHE A O 1
ATOM 5830 N N . MET A 1 1480 ? 132.994 137.683 164.751 1.00 75.63 1435 MET A N 1
ATOM 5831 C CA . MET A 1 1480 ? 132.754 137.475 166.170 1.00 75.32 1435 MET A CA 1
ATOM 5832 C C . MET A 1 1480 ? 132.130 136.103 166.427 1.00 76.64 1435 MET A C 1
ATOM 5833 O O . MET A 1 1480 ? 131.716 135.391 165.507 1.00 78.27 1435 MET A O 1
ATOM 5838 N N . THR A 1 1481 ? 132.078 135.735 167.704 1.00 82.74 1436 THR A N 1
ATOM 5839 C CA . THR A 1 1481 ? 131.507 134.479 168.163 1.00 89.72 1436 THR A CA 1
ATOM 5840 C C . THR A 1 1481 ? 130.165 134.755 168.846 1.00 97.87 1436 THR A C 1
ATOM 5841 O O . THR A 1 1481 ? 129.707 135.894 168.922 1.00 97.36 1436 THR A O 1
ATOM 5845 N N . GLU A 1 1482 ? 129.524 133.700 169.353 1.00 102.97 1437 GLU A N 1
ATOM 5846 C CA . GLU A 1 1482 ? 128.268 133.868 170.081 1.00 102.46 1437 GLU A CA 1
ATOM 5847 C C . GLU A 1 1482 ? 128.508 134.432 171.480 1.00 103.98 1437 GLU A C 1
ATOM 5848 O O . GLU A 1 1482 ? 127.900 135.435 171.876 1.00 103.52 1437 GLU A O 1
ATOM 5854 N N . GLU A 1 1483 ? 129.392 133.790 172.247 1.00 105.47 1438 GLU A N 1
ATOM 5855 C CA . GLU A 1 1483 ? 129.763 134.328 173.551 1.00 104.73 1438 GLU A CA 1
ATOM 5856 C C . GLU A 1 1483 ? 130.422 135.690 173.401 1.00 103.08 1438 GLU A C 1
ATOM 5857 O O . GLU A 1 1483 ? 130.211 136.589 174.223 1.00 103.19 1438 GLU A O 1
ATOM 5863 N N . GLN A 1 1484 ? 131.226 135.862 172.351 1.00 99.31 1439 GLN A N 1
ATOM 5864 C CA . GLN A 1 1484 ? 131.827 137.163 172.093 1.00 98.91 1439 GLN A CA 1
ATOM 5865 C C . GLN A 1 1484 ? 130.776 138.199 171.715 1.00 103.00 1439 GLN A C 1
ATOM 5866 O O . GLN A 1 1484 ? 130.938 139.379 172.031 1.00 102.15 1439 GLN A O 1
ATOM 5872 N N . LYS A 1 1485 ? 129.690 137.784 171.059 1.00 105.07 1440 LYS A N 1
ATOM 5873 C CA . LYS A 1 1485 ? 128.597 138.711 170.782 1.00 107.94 1440 LYS A CA 1
ATOM 5874 C C . LYS A 1 1485 ? 127.884 139.112 172.066 1.00 110.39 1440 LYS A C 1
ATOM 5875 O O . LYS A 1 1485 ? 127.488 140.271 172.231 1.00 114.27 1440 LYS A O 1
ATOM 5881 N N . LYS A 1 1486 ? 127.706 138.163 172.986 1.00 107.59 1441 LYS A N 1
ATOM 5882 C CA . LYS A 1 1486 ? 127.140 138.504 174.289 1.00 111.16 1441 LYS A CA 1
ATOM 5883 C C . LYS A 1 1486 ? 128.044 139.474 175.043 1.00 111.73 1441 LYS A C 1
ATOM 5884 O O . LYS A 1 1486 ? 127.568 140.428 175.672 1.00 111.76 1441 LYS A O 1
ATOM 5890 N N . TYR A 1 1487 ? 129.356 139.246 174.986 1.00 112.56 1442 TYR A N 1
ATOM 5891 C CA . TYR A 1 1487 ? 130.305 140.163 175.612 1.00 116.06 1442 TYR A CA 1
ATOM 5892 C C . TYR A 1 1487 ? 130.262 141.533 174.942 1.00 113.79 1442 TYR A C 1
ATOM 5893 O O . TYR A 1 1487 ? 130.376 142.564 175.612 1.00 114.22 1442 TYR A O 1
ATOM 5902 N N . TYR A 1 1488 ? 130.084 141.556 173.620 1.00 109.49 1443 TYR A N 1
ATOM 5903 C CA . TYR A 1 1488 ? 129.903 142.808 172.894 1.00 109.52 1443 TYR A CA 1
ATOM 5904 C C . TYR A 1 1488 ? 128.663 143.545 173.383 1.00 114.72 1443 TYR A C 1
ATOM 5905 O O . TYR A 1 1488 ? 128.682 144.771 173.550 1.00 115.21 1443 TYR A O 1
ATOM 5914 N N . ASN A 1 1489 ? 127.572 142.811 173.608 1.00 115.42 1444 ASN A N 1
ATOM 5915 C CA . ASN A 1 1489 ? 126.365 143.420 174.159 1.00 115.15 1444 ASN A CA 1
ATOM 5916 C C . ASN A 1 1489 ? 126.624 143.982 175.550 1.00 119.49 1444 ASN A C 1
ATOM 5917 O O . ASN A 1 1489 ? 126.117 145.053 175.901 1.00 122.75 1444 ASN A O 1
ATOM 5922 N N . ALA A 1 1490 ? 127.406 143.265 176.360 1.00 119.63 1445 ALA A N 1
ATOM 5923 C CA . ALA A 1 1490 ? 127.762 143.768 177.685 1.00 121.46 1445 ALA A CA 1
ATOM 5924 C C . ALA A 1 1490 ? 128.546 145.074 177.586 1.00 122.48 1445 ALA A C 1
ATOM 5925 O O . ALA A 1 1490 ? 128.286 146.030 178.328 1.00 126.34 1445 ALA A O 1
ATOM 5927 N N . MET A 1 1491 ? 129.515 145.132 176.670 1.00 119.84 1446 MET A N 1
ATOM 5928 C CA . MET A 1 1491 ? 130.282 146.362 176.485 1.00 121.04 1446 MET A CA 1
ATOM 5929 C C . MET A 1 1491 ? 129.394 147.505 176.007 1.00 122.33 1446 MET A C 1
ATOM 5930 O O . MET A 1 1491 ? 129.555 148.649 176.446 1.00 125.08 1446 MET A O 1
ATOM 5935 N N . LYS A 1 1492 ? 128.466 147.219 175.092 1.00 120.17 1447 LYS A N 1
ATOM 5936 C CA . LYS A 1 1492 ? 127.526 148.240 174.637 1.00 121.48 1447 LYS A CA 1
ATOM 5937 C C . LYS A 1 1492 ? 126.669 148.748 175.791 1.00 128.93 1447 LYS A C 1
ATOM 5938 O O . LYS A 1 1492 ? 126.395 149.947 175.901 1.00 132.54 1447 LYS A O 1
ATOM 5944 N N . LYS A 1 1493 ? 126.232 147.834 176.661 1.00 129.16 1448 LYS A N 1
ATOM 5945 C CA . LYS A 1 1493 ? 125.497 148.235 177.857 1.00 129.58 1448 LYS A CA 1
ATOM 5946 C C . LYS A 1 1493 ? 126.339 149.150 178.734 1.00 134.89 1448 LYS A C 1
ATOM 5947 O O . LYS A 1 1493 ? 125.832 150.126 179.298 1.00 137.43 1448 LYS A O 1
ATOM 5953 N N . LEU A 1 1494 ? 127.631 148.840 178.867 1.00 137.31 1449 LEU A N 1
ATOM 5954 C CA . LEU A 1 1494 ? 128.530 149.722 179.605 1.00 137.88 1449 LEU A CA 1
ATOM 5955 C C . LEU A 1 1494 ? 128.589 151.103 178.960 1.00 139.31 1449 LEU A C 1
ATOM 5956 O O . LEU A 1 1494 ? 128.547 152.128 179.650 1.00 142.55 1449 LEU A O 1
ATOM 5961 N N . GLY A 1 1495 ? 128.693 151.145 177.631 1.00 134.28 1450 GLY A N 1
ATOM 5962 C CA . GLY A 1 1495 ? 128.674 152.422 176.935 1.00 131.83 1450 GLY A CA 1
ATOM 5963 C C . GLY A 1 1495 ? 127.322 153.107 176.998 1.00 137.17 1450 GLY A C 1
ATOM 5964 O O . GLY A 1 1495 ? 127.242 154.332 177.125 1.00 139.87 1450 GLY A O 1
ATOM 5965 N N . SER A 1 1496 ? 126.243 152.328 176.910 1.00 139.06 1451 SER A N 1
ATOM 5966 C CA . SER A 1 1496 ? 124.892 152.875 176.960 1.00 141.90 1451 SER A CA 1
ATOM 5967 C C . SER A 1 1496 ? 124.502 153.366 178.345 1.00 142.58 1451 SER A C 1
ATOM 5968 O O . SER A 1 1496 ? 123.402 153.908 178.501 1.00 144.24 1451 SER A O 1
ATOM 5971 N N . LYS A 1 1497 ? 125.363 153.195 179.347 1.00 142.72 1452 LYS A N 1
ATOM 5972 C CA . LYS A 1 1497 ? 125.060 153.645 180.699 1.00 145.62 1452 LYS A CA 1
ATOM 5973 C C . LYS A 1 1497 ? 125.162 155.163 180.778 1.00 148.38 1452 LYS A C 1
ATOM 5974 O O . LYS A 1 1497 ? 126.127 155.705 181.327 1.00 148.08 1452 LYS A O 1
ATOM 5980 N N . LYS A 1 1498 ? 124.174 155.855 180.216 1.00 149.79 1453 LYS A N 1
ATOM 5981 C CA . LYS A 1 1498 ? 124.134 157.312 180.248 1.00 148.88 1453 LYS A CA 1
ATOM 5982 C C . LYS A 1 1498 ? 123.686 157.824 181.618 1.00 146.86 1453 LYS A C 1
ATOM 5983 O O . LYS A 1 1498 ? 124.385 158.661 182.204 1.00 143.64 1453 LYS A O 1
ATOM 5989 N N . PRO A 1 1499 ? 122.552 157.375 182.168 1.00 147.00 1454 PRO A N 1
ATOM 5990 C CA . PRO A 1 1499 ? 122.158 157.868 183.492 1.00 145.49 1454 PRO A CA 1
ATOM 5991 C C . PRO A 1 1499 ? 123.100 157.371 184.576 1.00 145.57 1454 PRO A C 1
ATOM 5992 O O . PRO A 1 1499 ? 123.672 156.281 184.488 1.00 146.41 1454 PRO A O 1
ATOM 5996 N N . GLN A 1 1500 ? 123.257 158.193 185.610 1.00 146.08 1455 GLN A N 1
ATOM 5997 C CA . GLN A 1 1500 ? 124.068 157.841 186.763 1.00 144.33 1455 GLN A CA 1
ATOM 5998 C C . GLN A 1 1500 ? 123.347 158.275 188.030 1.00 140.17 1455 GLN A C 1
ATOM 5999 O O . GLN A 1 1500 ? 122.622 159.274 188.040 1.00 137.92 1455 GLN A O 1
ATOM 6005 N N . LYS A 1 1501 ? 123.550 157.511 189.098 1.00 139.90 1456 LYS A N 1
ATOM 6006 C CA . LYS A 1 1501 ? 122.936 157.821 190.380 1.00 140.23 1456 LYS A CA 1
ATOM 6007 C C . LYS A 1 1501 ? 123.736 158.913 191.075 1.00 140.98 1456 LYS A C 1
ATOM 6008 O O . LYS A 1 1501 ? 124.931 158.715 191.335 1.00 136.46 1456 LYS A O 1
ATOM 6014 N N . PRO A 1 1502 ? 123.141 160.067 191.375 1.00 142.38 1457 PRO A N 1
ATOM 6015 C CA . PRO A 1 1502 ? 123.880 161.106 192.100 1.00 137.66 1457 PRO A CA 1
ATOM 6016 C C . PRO A 1 1502 ? 124.325 160.607 193.466 1.00 135.59 1457 PRO A C 1
ATOM 6017 O O . PRO A 1 1502 ? 123.586 159.913 194.167 1.00 135.90 1457 PRO A O 1
ATOM 6021 N N . ILE A 1 1503 ? 125.543 160.972 193.839 1.00 134.43 1458 ILE A N 1
ATOM 6022 C CA . ILE A 1 1503 ? 126.124 160.466 195.088 1.00 136.35 1458 ILE A CA 1
ATOM 6023 C C . ILE A 1 1503 ? 125.449 161.145 196.272 1.00 137.26 1458 ILE A C 1
ATOM 6024 O O . ILE A 1 1503 ? 125.271 162.377 196.255 1.00 138.01 1458 ILE A O 1
ATOM 6029 N N . PRO A 1 1504 ? 125.053 160.404 197.306 1.00 136.05 1459 PRO A N 1
ATOM 6030 C CA . PRO A 1 1504 ? 124.530 161.050 198.519 1.00 135.84 1459 PRO A CA 1
ATOM 6031 C C . PRO A 1 1504 ? 125.611 161.885 199.187 1.00 133.76 1459 PRO A C 1
ATOM 6032 O O . PRO A 1 1504 ? 126.619 161.360 199.667 1.00 132.51 1459 PRO A O 1
ATOM 6036 N N . ARG A 1 1505 ? 125.396 163.195 199.205 1.00 133.08 1460 ARG A N 1
ATOM 6037 C CA . ARG A 1 1505 ? 126.391 164.103 199.752 1.00 133.77 1460 ARG A CA 1
ATOM 6038 C C . ARG A 1 1505 ? 126.580 163.838 201.245 1.00 134.76 1460 ARG A C 1
ATOM 6039 O O . ARG A 1 1505 ? 125.595 163.698 201.981 1.00 134.76 1460 ARG A O 1
ATOM 6047 N N . PRO A 1 1506 ? 127.823 163.755 201.723 1.00 133.86 1461 PRO A N 1
ATOM 6048 C CA . PRO A 1 1506 ? 128.049 163.538 203.159 1.00 135.05 1461 PRO A CA 1
ATOM 6049 C C . PRO A 1 1506 ? 127.561 164.706 203.998 1.00 137.70 1461 PRO A C 1
ATOM 6050 O O . PRO A 1 1506 ? 128.094 165.816 203.908 1.00 136.40 1461 PRO A O 1
ATOM 6054 N N . LEU A 1 1507 ? 126.536 164.462 204.818 1.00 139.83 1462 LEU A N 1
ATOM 6055 C CA . LEU A 1 1507 ? 126.003 165.517 205.673 1.00 141.82 1462 LEU A CA 1
ATOM 6056 C C . LEU A 1 1507 ? 126.967 165.855 206.803 1.00 142.81 1462 LEU A C 1
ATOM 6057 O O . LEU A 1 1507 ? 127.000 166.996 207.279 1.00 144.13 1462 LEU A O 1
ATOM 6062 N N . ASN A 1 1508 ? 127.756 164.879 207.245 1.00 141.32 1463 ASN A N 1
ATOM 6063 C CA . ASN A 1 1508 ? 128.649 165.087 208.375 1.00 139.82 1463 ASN A CA 1
ATOM 6064 C C . ASN A 1 1508 ? 129.806 166.004 207.998 1.00 137.57 1463 ASN A C 1
ATOM 6065 O O . ASN A 1 1508 ? 130.273 166.007 206.853 1.00 134.55 1463 ASN A O 1
ATOM 6070 N N . LYS A 1 1509 ? 130.280 166.774 208.984 1.00 139.07 1464 LYS A N 1
ATOM 6071 C CA . LYS A 1 1509 ? 131.331 167.754 208.729 1.00 140.32 1464 LYS A CA 1
ATOM 6072 C C . LYS A 1 1509 ? 132.584 167.092 208.176 1.00 140.32 1464 LYS A C 1
ATOM 6073 O O . LYS A 1 1509 ? 133.203 167.606 207.236 1.00 139.57 1464 LYS A O 1
ATOM 6079 N N . PHE A 1 1510 ? 132.980 165.955 208.742 1.00 139.25 1465 PHE A N 1
ATOM 6080 C CA . PHE A 1 1510 ? 134.028 165.165 208.114 1.00 135.74 1465 PHE A CA 1
ATOM 6081 C C . PHE A 1 1510 ? 133.487 164.604 206.804 1.00 134.92 1465 PHE A C 1
ATOM 6082 O O . PHE A 1 1510 ? 132.438 163.949 206.782 1.00 137.40 1465 PHE A O 1
ATOM 6090 N N . GLN A 1 1511 ? 134.186 164.909 205.712 1.00 129.67 1466 GLN A N 1
ATOM 6091 C CA . GLN A 1 1511 ? 133.815 164.733 204.308 1.00 130.85 1466 GLN A CA 1
ATOM 6092 C C . GLN A 1 1511 ? 132.803 165.775 203.836 1.00 132.85 1466 GLN A C 1
ATOM 6093 O O . GLN A 1 1511 ? 132.624 165.903 202.617 1.00 131.75 1466 GLN A O 1
ATOM 6099 N N . GLY A 1 1512 ? 132.211 166.575 204.728 1.00 134.99 1467 GLY A N 1
ATOM 6100 C CA . GLY A 1 1512 ? 131.173 167.520 204.354 1.00 136.79 1467 GLY A CA 1
ATOM 6101 C C . GLY A 1 1512 ? 131.511 168.461 203.217 1.00 137.71 1467 GLY A C 1
ATOM 6102 O O . GLY A 1 1512 ? 130.933 168.359 202.130 1.00 137.94 1467 GLY A O 1
ATOM 6103 N N . PHE A 1 1513 ? 132.441 169.383 203.448 1.00 135.79 1468 PHE A N 1
ATOM 6104 C CA . PHE A 1 1513 ? 132.912 170.280 202.404 1.00 139.32 1468 PHE A CA 1
ATOM 6105 C C . PHE A 1 1513 ? 133.960 169.629 201.514 1.00 137.01 1468 PHE A C 1
ATOM 6106 O O . PHE A 1 1513 ? 134.208 170.115 200.404 1.00 135.32 1468 PHE A O 1
ATOM 6114 N N . VAL A 1 1514 ? 134.563 168.530 201.972 1.00 134.68 1469 VAL A N 1
ATOM 6115 C CA . VAL A 1 1514 ? 135.583 167.844 201.184 1.00 130.28 1469 VAL A CA 1
ATOM 6116 C C . VAL A 1 1514 ? 134.970 167.255 199.921 1.00 127.46 1469 VAL A C 1
ATOM 6117 O O . VAL A 1 1514 ? 135.547 167.346 198.832 1.00 125.93 1469 VAL A O 1
ATOM 6121 N N . PHE A 1 1515 ? 133.789 166.643 200.044 1.00 126.85 1470 PHE A N 1
ATOM 6122 C CA . PHE A 1 1515 ? 133.124 166.097 198.867 1.00 127.88 1470 PHE A CA 1
ATOM 6123 C C . PHE A 1 1515 ? 132.808 167.191 197.855 1.00 128.59 1470 PHE A C 1
ATOM 6124 O O . PHE A 1 1515 ? 133.023 167.014 196.649 1.00 124.11 1470 PHE A O 1
ATOM 6132 N N . ASP A 1 1516 ? 132.295 168.328 198.329 1.00 130.69 1471 ASP A N 1
ATOM 6133 C CA . ASP A 1 1516 ? 131.940 169.418 197.427 1.00 132.39 1471 ASP A CA 1
ATOM 6134 C C . ASP A 1 1516 ? 133.177 169.963 196.724 1.00 130.67 1471 ASP A C 1
ATOM 6135 O O . ASP A 1 1516 ? 133.165 170.186 195.508 1.00 126.94 1471 ASP A O 1
ATOM 6140 N N . ILE A 1 1517 ? 134.266 170.166 197.470 1.00 131.39 1472 ILE A N 1
ATOM 6141 C CA . ILE A 1 1517 ? 135.466 170.726 196.855 1.00 127.20 1472 ILE A CA 1
ATOM 6142 C C . ILE A 1 1517 ? 136.100 169.718 195.900 1.00 122.26 1472 ILE A C 1
ATOM 6143 O O . ILE A 1 1517 ? 136.731 170.099 194.908 1.00 118.59 1472 ILE A O 1
ATOM 6148 N N . VAL A 1 1518 ? 135.937 168.421 196.172 1.00 123.25 1473 VAL A N 1
ATOM 6149 C CA . VAL A 1 1518 ? 136.437 167.400 195.258 1.00 116.90 1473 VAL A CA 1
ATOM 6150 C C . VAL A 1 1518 ? 135.630 167.331 193.968 1.00 117.28 1473 VAL A C 1
ATOM 6151 O O . VAL A 1 1518 ? 136.218 167.238 192.884 1.00 117.97 1473 VAL A O 1
ATOM 6155 N N . THR A 1 1519 ? 134.299 167.398 194.045 1.00 119.52 1474 THR A N 1
ATOM 6156 C CA . THR A 1 1519 ? 133.444 167.262 192.871 1.00 122.49 1474 THR A CA 1
ATOM 6157 C C . THR A 1 1519 ? 133.323 168.557 192.073 1.00 122.52 1474 THR A C 1
ATOM 6158 O O . THR A 1 1519 ? 132.395 168.700 191.264 1.00 124.40 1474 THR A O 1
ATOM 6162 N N . ARG A 1 1520 ? 134.245 169.496 192.261 1.00 118.52 1475 ARG A N 1
ATOM 6163 C CA . ARG A 1 1520 ? 134.153 170.817 191.657 1.00 116.73 1475 ARG A CA 1
ATOM 6164 C C . ARG A 1 1520 ? 134.766 170.834 190.263 1.00 112.82 1475 ARG A C 1
ATOM 6165 O O . ARG A 1 1520 ? 135.763 170.152 189.993 1.00 112.81 1475 ARG A O 1
ATOM 6173 N N . GLN A 1 1521 ? 134.158 171.631 189.379 1.00 110.75 1476 GLN A N 1
ATOM 6174 C CA . GLN A 1 1521 ? 134.734 171.854 188.059 1.00 109.18 1476 GLN A CA 1
ATOM 6175 C C . GLN A 1 1521 ? 136.110 172.495 188.173 1.00 107.13 1476 GLN A C 1
ATOM 6176 O O . GLN A 1 1521 ? 137.018 172.181 187.395 1.00 104.23 1476 GLN A O 1
ATOM 6182 N N . ALA A 1 1522 ? 136.289 173.384 189.153 1.00 108.95 1477 ALA A N 1
ATOM 6183 C CA . ALA A 1 1522 ? 137.613 173.938 189.404 1.00 106.77 1477 ALA A CA 1
ATOM 6184 C C . ALA A 1 1522 ? 138.598 172.836 189.763 1.00 101.50 1477 ALA A C 1
ATOM 6185 O O . ALA A 1 1522 ? 139.732 172.820 189.272 1.00 100.59 1477 ALA A O 1
ATOM 6187 N N . PHE A 1 1523 ? 138.172 171.891 190.602 1.00 100.67 1478 PHE A N 1
ATOM 6188 C CA . PHE A 1 1523 ? 139.047 170.792 190.991 1.00 99.59 1478 PHE A CA 1
ATOM 6189 C C . PHE A 1 1523 ? 139.447 169.954 189.783 1.00 95.43 1478 PHE A C 1
ATOM 6190 O O . PHE A 1 1523 ? 140.626 169.619 189.610 1.00 96.24 1478 PHE A O 1
ATOM 6198 N N . ASP A 1 1524 ? 138.480 169.600 188.931 1.00 92.51 1479 ASP A N 1
ATOM 6199 C CA . ASP A 1 1524 ? 138.831 168.716 187.823 1.00 95.63 1479 ASP A CA 1
ATOM 6200 C C . ASP A 1 1524 ? 139.664 169.433 186.764 1.00 95.87 1479 ASP A C 1
ATOM 6201 O O . ASP A 1 1524 ? 140.584 168.829 186.198 1.00 93.29 1479 ASP A O 1
ATOM 6206 N N . ILE A 1 1525 ? 139.396 170.716 186.498 1.00 97.11 1480 ILE A N 1
ATOM 6207 C CA . ILE A 1 1525 ? 140.246 171.437 185.552 1.00 95.17 1480 ILE A CA 1
ATOM 6208 C C . ILE A 1 1525 ? 141.647 171.625 186.128 1.00 88.18 1480 ILE A C 1
ATOM 6209 O O . ILE A 1 1525 ? 142.641 171.592 185.392 1.00 81.79 1480 ILE A O 1
ATOM 6214 N N . THR A 1 1526 ? 141.755 171.821 187.448 1.00 88.65 1481 THR A N 1
ATOM 6215 C CA . THR A 1 1526 ? 143.070 171.922 188.072 1.00 86.75 1481 THR A CA 1
ATOM 6216 C C . THR A 1 1526 ? 143.839 170.616 187.943 1.00 79.52 1481 THR A C 1
ATOM 6217 O O . THR A 1 1526 ? 145.035 170.618 187.633 1.00 78.25 1481 THR A O 1
ATOM 6221 N N . ILE A 1 1527 ? 143.169 169.487 188.169 1.00 76.04 1482 ILE A N 1
ATOM 6222 C CA . ILE A 1 1527 ? 143.842 168.201 188.017 1.00 71.58 1482 ILE A CA 1
ATOM 6223 C C . ILE A 1 1527 ? 144.261 167.986 186.569 1.00 67.20 1482 ILE A C 1
ATOM 6224 O O . ILE A 1 1527 ? 145.352 167.472 186.298 1.00 69.05 1482 ILE A O 1
ATOM 6229 N N . MET A 1 1528 ? 143.414 168.383 185.615 1.00 73.17 1483 MET A N 1
ATOM 6230 C CA . MET A 1 1528 ? 143.765 168.218 184.206 1.00 76.20 1483 MET A CA 1
ATOM 6231 C C . MET A 1 1528 ? 144.989 169.052 183.839 1.00 69.67 1483 MET A C 1
ATOM 6232 O O . MET A 1 1528 ? 145.922 168.562 183.192 1.00 64.98 1483 MET A O 1
ATOM 6237 N N . VAL A 1 1529 ? 145.007 170.325 184.241 1.00 71.20 1484 VAL A N 1
ATOM 6238 C CA . VAL A 1 1529 ? 146.164 171.151 183.906 1.00 67.08 1484 VAL A CA 1
ATOM 6239 C C . VAL A 1 1529 ? 147.416 170.663 184.636 1.00 66.89 1484 VAL A C 1
ATOM 6240 O O . VAL A 1 1529 ? 148.524 170.745 184.093 1.00 65.90 1484 VAL A O 1
ATOM 6244 N N . LEU A 1 1530 ? 147.272 170.153 185.863 1.00 66.28 1485 LEU A N 1
ATOM 6245 C CA . LEU A 1 1530 ? 148.413 169.568 186.560 1.00 63.20 1485 LEU A CA 1
ATOM 6246 C C . LEU A 1 1530 ? 148.959 168.362 185.808 1.00 64.08 1485 LEU A C 1
ATOM 6247 O O . LEU A 1 1530 ? 150.179 168.206 185.665 1.00 69.20 1485 LEU A O 1
ATOM 6252 N N . ILE A 1 1531 ? 148.068 167.509 185.304 1.00 62.86 1486 ILE A N 1
ATOM 6253 C CA . ILE A 1 1531 ? 148.502 166.416 184.442 1.00 61.16 1486 ILE A CA 1
ATOM 6254 C C . ILE A 1 1531 ? 149.224 166.971 183.223 1.00 63.38 1486 ILE A C 1
ATOM 6255 O O . ILE A 1 1531 ? 150.195 166.382 182.738 1.00 65.45 1486 ILE A O 1
ATOM 6260 N N . CYS A 1 1532 ? 148.769 168.119 182.715 1.00 62.97 1487 CYS A N 1
ATOM 6261 C CA . CYS A 1 1532 ? 149.391 168.701 181.529 1.00 62.34 1487 CYS A CA 1
ATOM 6262 C C . CYS A 1 1532 ? 150.832 169.130 181.806 1.00 59.82 1487 CYS A C 1
ATOM 6263 O O . CYS A 1 1532 ? 151.753 168.768 181.059 1.00 58.43 1487 CYS A O 1
ATOM 6266 N N . LEU A 1 1533 ? 151.031 169.920 182.861 1.00 61.31 1488 LEU A N 1
ATOM 6267 C CA . LEU A 1 1533 ? 152.399 170.324 183.264 1.00 57.28 1488 LEU A CA 1
ATOM 6268 C C . LEU A 1 1533 ? 153.248 169.067 183.499 1.00 53.15 1488 LEU A C 1
ATOM 6269 O O . LEU A 1 1533 ? 154.387 169.040 183.024 1.00 56.43 1488 LEU A O 1
ATOM 6274 N N . ASN A 1 1534 ? 152.719 168.070 184.203 1.00 51.96 1489 ASN A N 1
ATOM 6275 C CA . ASN A 1 1534 ? 153.495 166.864 184.474 1.00 53.10 1489 ASN A CA 1
ATOM 6276 C C . ASN A 1 1534 ? 153.911 166.184 183.171 1.00 47.65 1489 ASN A C 1
ATOM 6277 O O . ASN A 1 1534 ? 155.043 165.689 183.043 1.00 44.90 1489 ASN A O 1
ATOM 6282 N N . MET A 1 1535 ? 153.001 166.145 182.193 1.00 52.76 1490 MET A N 1
ATOM 6283 C CA . MET A 1 1535 ? 153.332 165.603 180.881 1.00 59.04 1490 MET A CA 1
ATOM 6284 C C . MET A 1 1535 ? 154.492 166.360 180.254 1.00 54.42 1490 MET A C 1
ATOM 6285 O O . MET A 1 1535 ? 155.458 165.753 179.780 1.00 49.29 1490 MET A O 1
ATOM 6290 N N . ILE A 1 1536 ? 154.424 167.693 180.258 1.00 54.48 1491 ILE A N 1
ATOM 6291 C CA . ILE A 1 1536 ? 155.512 168.463 179.654 1.00 55.38 1491 ILE A CA 1
ATOM 6292 C C . ILE A 1 1536 ? 156.799 168.294 180.457 1.00 50.83 1491 ILE A C 1
ATOM 6293 O O . ILE A 1 1536 ? 157.904 168.340 179.902 1.00 46.94 1491 ILE A O 1
ATOM 6298 N N . THR A 1 1537 ? 156.676 168.076 181.770 1.00 51.74 1492 THR A N 1
ATOM 6299 C CA . THR A 1 1537 ? 157.844 167.899 182.625 1.00 49.00 1492 THR A CA 1
ATOM 6300 C C . THR A 1 1537 ? 158.605 166.627 182.287 1.00 51.28 1492 THR A C 1
ATOM 6301 O O . THR A 1 1537 ? 159.835 166.658 182.163 1.00 56.85 1492 THR A O 1
ATOM 6305 N N . MET A 1 1538 ? 157.908 165.501 182.134 1.00 50.18 1493 MET A N 1
ATOM 6306 C CA . MET A 1 1538 ? 158.590 164.304 181.654 1.00 45.17 1493 MET A CA 1
ATOM 6307 C C . MET A 1 1538 ? 158.888 164.371 180.164 1.00 43.18 1493 MET A C 1
ATOM 6308 O O . MET A 1 1538 ? 159.662 163.550 179.664 1.00 48.30 1493 MET A O 1
ATOM 6313 N N . MET A 1 1539 ? 158.287 165.319 179.440 1.00 42.83 1494 MET A N 1
ATOM 6314 C CA . MET A 1 1539 ? 158.613 165.493 178.030 1.00 49.43 1494 MET A CA 1
ATOM 6315 C C . MET A 1 1539 ? 159.969 166.166 177.853 1.00 53.72 1494 MET A C 1
ATOM 6316 O O . MET A 1 1539 ? 160.742 165.781 176.969 1.00 49.98 1494 MET A O 1
ATOM 6321 N N . VAL A 1 1540 ? 160.284 167.158 178.685 1.00 57.68 1495 VAL A N 1
ATOM 6322 C CA . VAL A 1 1540 ? 161.595 167.792 178.607 1.00 51.23 1495 VAL A CA 1
ATOM 6323 C C . VAL A 1 1540 ? 162.585 166.960 179.414 1.00 42.75 1495 VAL A C 1
ATOM 6324 O O . VAL A 1 1540 ? 162.859 167.241 180.585 1.00 45.75 1495 VAL A O 1
ATOM 6328 N N . GLU A 1 1541 ? 163.136 165.928 178.779 1.00 39.48 1496 GLU A N 1
ATOM 6329 C CA . GLU A 1 1541 ? 164.086 165.036 179.438 1.00 46.78 1496 GLU A CA 1
ATOM 6330 C C . GLU A 1 1541 ? 165.027 164.516 178.355 1.00 52.09 1496 GLU A C 1
ATOM 6331 O O . GLU A 1 1541 ? 164.636 163.677 177.538 1.00 51.05 1496 GLU A O 1
ATOM 6337 N N . THR A 1 1542 ? 166.250 165.033 178.347 1.00 54.46 1497 THR A N 1
ATOM 6338 C CA . THR A 1 1542 ? 167.239 164.728 177.326 1.00 49.84 1497 THR A CA 1
ATOM 6339 C C . THR A 1 1542 ? 168.256 163.721 177.848 1.00 52.00 1497 THR A C 1
ATOM 6340 O O . THR A 1 1542 ? 168.434 163.551 179.055 1.00 55.56 1497 THR A O 1
ATOM 6344 N N . ASP A 1 1543 ? 168.924 163.045 176.914 1.00 48.80 1498 ASP A N 1
ATOM 6345 C CA . ASP A 1 1543 ? 169.913 162.039 177.288 1.00 51.63 1498 ASP A CA 1
ATOM 6346 C C . ASP A 1 1543 ? 171.126 162.678 177.951 1.00 59.99 1498 ASP A C 1
ATOM 6347 O O . ASP A 1 1543 ? 171.463 162.366 179.099 1.00 60.92 1498 ASP A O 1
ATOM 6352 N N . ASP A 1 1544 ? 171.808 163.570 177.233 1.00 60.29 1499 ASP A N 1
ATOM 6353 C CA . ASP A 1 1544 ? 172.994 164.238 177.766 1.00 69.11 1499 ASP A CA 1
ATOM 6354 C C . ASP A 1 1544 ? 172.528 165.314 178.741 1.00 70.22 1499 ASP A C 1
ATOM 6355 O O . ASP A 1 1544 ? 172.550 166.516 178.462 1.00 74.29 1499 ASP A O 1
ATOM 6360 N N . GLN A 1 1545 ? 172.092 164.862 179.912 1.00 63.59 1500 GLN A N 1
ATOM 6361 C CA . GLN A 1 1545 ? 171.562 165.734 180.945 1.00 60.19 1500 GLN A CA 1
ATOM 6362 C C . GLN A 1 1545 ? 172.495 165.740 182.147 1.00 63.06 1500 GLN A C 1
ATOM 6363 O O . GLN A 1 1545 ? 173.122 164.728 182.475 1.00 66.18 1500 GLN A O 1
ATOM 6369 N N . SER A 1 1546 ? 172.583 166.896 182.795 1.00 58.26 1501 SER A N 1
ATOM 6370 C CA . SER A 1 1546 ? 173.394 167.021 183.994 1.00 61.75 1501 SER A CA 1
ATOM 6371 C C . SER A 1 1546 ? 172.802 166.196 185.131 1.00 68.51 1501 SER A C 1
ATOM 6372 O O . SER A 1 1546 ? 171.598 165.926 185.176 1.00 72.02 1501 SER A O 1
ATOM 6375 N N . GLU A 1 1547 ? 173.672 165.780 186.054 1.00 74.12 1502 GLU A N 1
ATOM 6376 C CA . GLU A 1 1547 ? 173.192 165.095 187.247 1.00 68.01 1502 GLU A CA 1
ATOM 6377 C C . GLU A 1 1547 ? 172.290 166.001 188.073 1.00 64.81 1502 GLU A C 1
ATOM 6378 O O . GLU A 1 1547 ? 171.362 165.519 188.730 1.00 66.27 1502 GLU A O 1
ATOM 6384 N N . GLU A 1 1548 ? 172.616 167.374 187.861 1.00 65.49 1503 GLU A N 1
ATOM 6385 C CA . GLU A 1 1548 ? 171.784 168.440 188.465 1.00 70.93 1503 GLU A CA 1
ATOM 6386 C C . GLU A 1 1548 ? 170.377 168.344 187.873 1.00 72.08 1503 GLU A C 1
ATOM 6387 O O . GLU A 1 1548 ? 169.422 168.509 188.647 1.00 73.32 1503 GLU A O 1
ATOM 6393 N N . LYS A 1 1549 ? 170.221 168.070 186.626 1.00 68.57 1504 LYS A N 1
ATOM 6394 C CA . LYS A 1 1549 ? 168.956 167.955 185.909 1.00 66.75 1504 LYS A CA 1
ATOM 6395 C C . LYS A 1 1549 ? 168.230 166.672 186.290 1.00 59.96 1504 LYS A C 1
ATOM 6396 O O . LYS A 1 1549 ? 167.010 166.672 186.487 1.00 63.03 1504 LYS A O 1
ATOM 6402 N N . THR A 1 1550 ? 168.969 165.566 186.407 1.00 57.27 1505 THR A N 1
ATOM 6403 C CA . THR A 1 1550 ? 168.354 164.312 186.833 1.00 56.98 1505 THR A CA 1
ATOM 6404 C C . THR A 1 1550 ? 167.800 164.422 188.249 1.00 60.47 1505 THR A C 1
ATOM 6405 O O . THR A 1 1550 ? 166.709 163.916 188.540 1.00 65.27 1505 THR A O 1
ATOM 6409 N N . LYS A 1 1551 ? 168.537 165.083 189.144 1.00 62.91 1506 LYS A N 1
ATOM 6410 C CA . LYS A 1 1551 ? 168.055 165.283 190.507 1.00 68.13 1506 LYS A CA 1
ATOM 6411 C C . LYS A 1 1551 ? 166.782 166.121 190.530 1.00 67.73 1506 LYS A C 1
ATOM 6412 O O . LYS A 1 1551 ? 165.835 165.805 191.260 1.00 68.74 1506 LYS A O 1
ATOM 6418 N N . ILE A 1 1552 ? 166.739 167.192 189.734 1.00 64.68 1507 ILE A N 1
ATOM 6419 C CA . ILE A 1 1552 ? 165.543 168.029 189.678 1.00 66.47 1507 ILE A CA 1
ATOM 6420 C C . ILE A 1 1552 ? 164.366 167.240 189.118 1.00 65.07 1507 ILE A C 1
ATOM 6421 O O . ILE A 1 1552 ? 163.233 167.354 189.606 1.00 61.94 1507 ILE A O 1
ATOM 6426 N N . LEU A 1 1553 ? 164.610 166.432 188.083 1.00 60.71 1508 LEU A N 1
ATOM 6427 C CA . LEU A 1 1553 ? 163.540 165.629 187.504 1.00 55.92 1508 LEU A CA 1
ATOM 6428 C C . LEU A 1 1553 ? 162.997 164.631 188.518 1.00 63.41 1508 LEU A C 1
ATOM 6429 O O . LEU A 1 1553 ? 161.781 164.448 188.633 1.00 69.14 1508 LEU A O 1
ATOM 6434 N N . GLY A 1 1554 ? 163.888 163.980 189.268 1.00 62.83 1509 GLY A N 1
ATOM 6435 C CA . GLY A 1 1554 ? 163.437 163.060 190.301 1.00 64.44 1509 GLY A CA 1
ATOM 6436 C C . GLY A 1 1554 ? 162.650 163.752 191.397 1.00 61.85 1509 GLY A C 1
ATOM 6437 O O . GLY A 1 1554 ? 161.636 163.234 191.870 1.00 61.66 1509 GLY A O 1
ATOM 6438 N N . LYS A 1 1555 ? 163.106 164.936 191.813 1.00 65.79 1510 LYS A N 1
ATOM 6439 C CA . LYS A 1 1555 ? 162.392 165.696 192.835 1.00 67.86 1510 LYS A CA 1
ATOM 6440 C C . LYS A 1 1555 ? 160.991 166.072 192.365 1.00 63.43 1510 LYS A C 1
ATOM 6441 O O . LYS A 1 1555 ? 160.014 165.946 193.114 1.00 64.72 1510 LYS A O 1
ATOM 6447 N N . ILE A 1 1556 ? 160.873 166.530 191.118 1.00 64.49 1511 ILE A N 1
ATOM 6448 C CA . ILE A 1 1556 ? 159.570 166.931 190.600 1.00 63.40 1511 ILE A CA 1
ATOM 6449 C C . ILE A 1 1556 ? 158.668 165.713 190.419 1.00 61.17 1511 ILE A C 1
ATOM 6450 O O . ILE A 1 1556 ? 157.456 165.779 190.657 1.00 63.20 1511 ILE A O 1
ATOM 6455 N N . ASN A 1 1557 ? 159.243 164.581 190.001 1.00 58.95 1512 ASN A N 1
ATOM 6456 C CA . ASN A 1 1557 ? 158.469 163.348 189.908 1.00 57.67 1512 ASN A CA 1
ATOM 6457 C C . ASN A 1 1557 ? 157.930 162.937 191.271 1.00 61.88 1512 ASN A C 1
ATOM 6458 O O . ASN A 1 1557 ? 156.769 162.528 191.392 1.00 68.25 1512 ASN A O 1
ATOM 6463 N N . GLN A 1 1558 ? 158.759 163.042 192.311 1.00 61.00 1513 GLN A N 1
ATOM 6464 C CA . GLN A 1 1558 ? 158.293 162.736 193.659 1.00 62.18 1513 GLN A CA 1
ATOM 6465 C C . GLN A 1 1558 ? 157.180 163.684 194.086 1.00 65.30 1513 GLN A C 1
ATOM 6466 O O . GLN A 1 1558 ? 156.190 163.257 194.691 1.00 70.91 1513 GLN A O 1
ATOM 6472 N N . PHE A 1 1559 ? 157.325 164.976 193.781 1.00 58.68 1514 PHE A N 1
ATOM 6473 C CA . PHE A 1 1559 ? 156.286 165.939 194.140 1.00 60.53 1514 PHE A CA 1
ATOM 6474 C C . PHE A 1 1559 ? 154.966 165.608 193.454 1.00 65.13 1514 PHE A C 1
ATOM 6475 O O . PHE A 1 1559 ? 153.897 165.659 194.075 1.00 67.32 1514 PHE A O 1
ATOM 6483 N N . PHE A 1 1560 ? 155.021 165.277 192.163 1.00 62.60 1515 PHE A N 1
ATOM 6484 C CA . PHE A 1 1560 ? 153.795 164.974 191.434 1.00 60.27 1515 PHE A CA 1
ATOM 6485 C C . PHE A 1 1560 ? 153.166 163.674 191.920 1.00 61.79 1515 PHE A C 1
ATOM 6486 O O . PHE A 1 1560 ? 151.937 163.568 192.003 1.00 63.12 1515 PHE A O 1
ATOM 6494 N N . VAL A 1 1561 ? 153.989 162.676 192.255 1.00 61.81 1516 VAL A N 1
ATOM 6495 C CA . VAL A 1 1561 ? 153.455 161.443 192.828 1.00 63.12 1516 VAL A CA 1
ATOM 6496 C C . VAL A 1 1561 ? 152.770 161.731 194.157 1.00 64.93 1516 VAL A C 1
ATOM 6497 O O . VAL A 1 1561 ? 151.690 161.200 194.444 1.00 64.33 1516 VAL A O 1
ATOM 6501 N N . ALA A 1 1562 ? 153.384 162.576 194.987 1.00 65.38 1517 ALA A N 1
ATOM 6502 C CA . ALA A 1 1562 ? 152.776 162.930 196.265 1.00 70.13 1517 ALA A CA 1
ATOM 6503 C C . ALA A 1 1562 ? 151.446 163.645 196.065 1.00 67.24 1517 ALA A C 1
ATOM 6504 O O . ALA A 1 1562 ? 150.474 163.371 196.777 1.00 66.01 1517 ALA A O 1
ATOM 6506 N N . VAL A 1 1563 ? 151.383 164.567 195.101 1.00 66.49 1518 VAL A N 1
ATOM 6507 C CA . VAL A 1 1563 ? 150.135 165.282 194.842 1.00 67.82 1518 VAL A CA 1
ATOM 6508 C C . VAL A 1 1563 ? 149.056 164.322 194.352 1.00 70.73 1518 VAL A C 1
ATOM 6509 O O . VAL A 1 1563 ? 147.898 164.392 194.785 1.00 76.63 1518 VAL A O 1
ATOM 6513 N N . PHE A 1 1564 ? 149.415 163.410 193.446 1.00 65.52 1519 PHE A N 1
ATOM 6514 C CA . PHE A 1 1564 ? 148.442 162.446 192.941 1.00 61.20 1519 PHE A CA 1
ATOM 6515 C C . PHE A 1 1564 ? 147.939 161.535 194.055 1.00 68.84 1519 PHE A C 1
ATOM 6516 O O . PHE A 1 1564 ? 146.742 161.232 194.128 1.00 71.68 1519 PHE A O 1
ATOM 6524 N N . THR A 1 1565 ? 148.841 161.087 194.933 1.00 73.38 1520 THR A N 1
ATOM 6525 C CA . THR A 1 1565 ? 148.430 160.260 196.063 1.00 70.13 1520 THR A CA 1
ATOM 6526 C C . THR A 1 1565 ? 147.525 161.035 197.009 1.00 71.98 1520 THR A C 1
ATOM 6527 O O . THR A 1 1565 ? 146.554 160.485 197.542 1.00 78.11 1520 THR A O 1
ATOM 6531 N N . GLY A 1 1566 ? 147.833 162.312 197.236 1.00 70.95 1521 GLY A N 1
ATOM 6532 C CA . GLY A 1 1566 ? 146.968 163.132 198.067 1.00 73.61 1521 GLY A CA 1
ATOM 6533 C C . GLY A 1 1566 ? 145.575 163.264 197.487 1.00 77.23 1521 GLY A C 1
ATOM 6534 O O . GLY A 1 1566 ? 144.580 163.158 198.204 1.00 83.68 1521 GLY A O 1
ATOM 6535 N N . GLU A 1 1567 ? 145.487 163.485 196.173 1.00 77.33 1522 GLU A N 1
ATOM 6536 C CA . GLU A 1 1567 ? 144.179 163.579 195.530 1.00 78.76 1522 GLU A CA 1
ATOM 6537 C C . GLU A 1 1567 ? 143.424 162.256 195.610 1.00 75.47 1522 GLU A C 1
ATOM 6538 O O . GLU A 1 1567 ? 142.213 162.237 195.865 1.00 78.87 1522 GLU A O 1
ATOM 6544 N N . CYS A 1 1568 ? 144.122 161.137 195.400 1.00 70.61 1523 CYS A N 1
ATOM 6545 C CA . CYS A 1 1568 ? 143.468 159.833 195.469 1.00 71.47 1523 CYS A CA 1
ATOM 6546 C C . CYS A 1 1568 ? 142.942 159.549 196.871 1.00 77.81 1523 CYS A C 1
ATOM 6547 O O . CYS A 1 1568 ? 141.820 159.059 197.038 1.00 85.24 1523 CYS A O 1
ATOM 6550 N N . VAL A 1 1569 ? 143.743 159.848 197.896 1.00 78.07 1524 VAL A N 1
ATOM 6551 C CA . VAL A 1 1569 ? 143.301 159.627 199.270 1.00 77.52 1524 VAL A CA 1
ATOM 6552 C C . VAL A 1 1569 ? 142.162 160.577 199.623 1.00 83.92 1524 VAL A C 1
ATOM 6553 O O . VAL A 1 1569 ? 141.219 160.202 200.330 1.00 93.17 1524 VAL A O 1
ATOM 6557 N N . MET A 1 1570 ? 142.220 161.814 199.125 1.00 80.15 1525 MET A N 1
ATOM 6558 C CA . MET A 1 1570 ? 141.147 162.770 199.367 1.00 85.74 1525 MET A CA 1
ATOM 6559 C C . MET A 1 1570 ? 139.836 162.277 198.770 1.00 93.21 1525 MET A C 1
ATOM 6560 O O . MET A 1 1570 ? 138.770 162.416 199.380 1.00 97.85 1525 MET A O 1
ATOM 6565 N N . LYS A 1 1571 ? 139.897 161.698 197.569 1.00 88.86 1526 LYS A N 1
ATOM 6566 C CA . LYS A 1 1571 ? 138.687 161.159 196.956 1.00 90.19 1526 LYS A CA 1
ATOM 6567 C C . LYS A 1 1571 ? 138.201 159.908 197.683 1.00 95.07 1526 LYS A C 1
ATOM 6568 O O . LYS A 1 1571 ? 136.996 159.748 197.906 1.00 99.85 1526 LYS A O 1
ATOM 6574 N N . MET A 1 1572 ? 139.122 159.021 198.077 1.00 92.93 1527 MET A N 1
ATOM 6575 C CA . MET A 1 1572 ? 138.748 157.862 198.886 1.00 92.37 1527 MET A CA 1
ATOM 6576 C C . MET A 1 1572 ? 138.043 158.278 200.170 1.00 96.56 1527 MET A C 1
ATOM 6577 O O . MET A 1 1572 ? 137.109 157.604 200.620 1.00 101.20 1527 MET A O 1
ATOM 6582 N N . PHE A 1 1573 ? 138.474 159.384 200.774 1.00 98.67 1528 PHE A N 1
ATOM 6583 C CA . PHE A 1 1573 ? 137.900 159.799 202.048 1.00 104.59 1528 PHE A CA 1
ATOM 6584 C C . PHE A 1 1573 ? 136.566 160.511 201.848 1.00 110.82 1528 PHE A C 1
ATOM 6585 O O . PHE A 1 1573 ? 135.544 160.099 202.406 1.00 117.54 1528 PHE A O 1
ATOM 6593 N N . ALA A 1 1574 ? 136.557 161.580 201.046 1.00 108.54 1529 ALA A N 1
ATOM 6594 C CA . ALA A 1 1574 ? 135.336 162.358 200.854 1.00 115.65 1529 ALA A CA 1
ATOM 6595 C C . ALA A 1 1574 ? 134.241 161.533 200.190 1.00 112.30 1529 ALA A C 1
ATOM 6596 O O . ALA A 1 1574 ? 133.072 161.607 200.586 1.00 116.82 1529 ALA A O 1
ATOM 6598 N N . LEU A 1 1575 ? 134.593 160.748 199.177 1.00 108.53 1530 LEU A N 1
ATOM 6599 C CA . LEU A 1 1575 ? 133.610 159.959 198.455 1.00 109.92 1530 LEU A CA 1
ATOM 6600 C C . LEU A 1 1575 ? 133.657 158.510 198.934 1.00 112.33 1530 LEU A C 1
ATOM 6601 O O . LEU A 1 1575 ? 134.668 157.817 198.793 1.00 112.87 1530 LEU A O 1
ATOM 6606 N N . ARG A 1 1576 ? 132.541 158.055 199.502 1.00 114.95 1531 ARG A N 1
ATOM 6607 C CA . ARG A 1 1576 ? 132.494 156.843 200.326 1.00 116.86 1531 ARG A CA 1
ATOM 6608 C C . ARG A 1 1576 ? 132.116 155.645 199.458 1.00 116.23 1531 ARG A C 1
ATOM 6609 O O . ARG A 1 1576 ? 130.938 155.317 199.304 1.00 116.19 1531 ARG A O 1
ATOM 6617 N N . GLN A 1 1577 ? 133.132 154.999 198.885 1.00 113.77 1532 GLN A N 1
ATOM 6618 C CA . GLN A 1 1577 ? 133.089 153.790 198.067 1.00 113.34 1532 GLN A CA 1
ATOM 6619 C C . GLN A 1 1577 ? 132.473 154.055 196.696 1.00 112.35 1532 GLN A C 1
ATOM 6620 O O . GLN A 1 1577 ? 132.588 153.203 195.806 1.00 111.39 1532 GLN A O 1
ATOM 6626 N N . TYR A 1 1578 ? 131.870 155.219 196.470 1.00 113.75 1533 TYR A N 1
ATOM 6627 C CA . TYR A 1 1578 ? 131.494 155.604 195.121 1.00 113.11 1533 TYR A CA 1
ATOM 6628 C C . TYR A 1 1578 ? 132.706 155.996 194.293 1.00 108.56 1533 TYR A C 1
ATOM 6629 O O . TYR A 1 1578 ? 132.602 156.081 193.065 1.00 107.62 1533 TYR A O 1
ATOM 6638 N N . TYR A 1 1579 ? 133.847 156.238 194.944 1.00 98.55 1534 TYR A N 1
ATOM 6639 C CA . TYR A 1 1579 ? 135.107 156.335 194.221 1.00 95.63 1534 TYR A CA 1
ATOM 6640 C C . TYR A 1 1579 ? 135.456 155.002 193.575 1.00 97.01 1534 TYR A C 1
ATOM 6641 O O . TYR A 1 1579 ? 135.827 154.953 192.397 1.00 96.55 1534 TYR A O 1
ATOM 6650 N N . PHE A 1 1580 ? 135.327 153.907 194.327 1.00 94.55 1535 PHE A N 1
ATOM 6651 C CA . PHE A 1 1580 ? 135.560 152.584 193.764 1.00 94.48 1535 PHE A CA 1
ATOM 6652 C C . PHE A 1 1580 ? 134.429 152.153 192.841 1.00 95.60 1535 PHE A C 1
ATOM 6653 O O . PHE A 1 1580 ? 134.623 151.248 192.024 1.00 96.78 1535 PHE A O 1
ATOM 6661 N N . THR A 1 1581 ? 133.255 152.781 192.953 1.00 97.17 1536 THR A N 1
ATOM 6662 C CA . THR A 1 1581 ? 132.160 152.473 192.035 1.00 93.40 1536 THR A CA 1
ATOM 6663 C C . THR A 1 1581 ? 132.535 152.799 190.591 1.00 92.18 1536 THR A C 1
ATOM 6664 O O . THR A 1 1581 ? 132.273 152.009 189.677 1.00 87.39 1536 THR A O 1
ATOM 6668 N N . ASN A 1 1582 ? 133.158 153.955 190.367 1.00 92.24 1537 ASN A N 1
ATOM 6669 C CA . ASN A 1 1582 ? 133.465 154.394 189.011 1.00 86.21 1537 ASN A CA 1
ATOM 6670 C C . ASN A 1 1582 ? 134.696 153.680 188.463 1.00 82.12 1537 ASN A C 1
ATOM 6671 O O . ASN A 1 1582 ? 135.694 153.498 189.166 1.00 81.25 1537 ASN A O 1
ATOM 6676 N N . GLY A 1 1583 ? 134.620 153.278 187.192 1.00 76.98 1538 GLY A N 1
ATOM 6677 C CA . GLY A 1 1583 ? 135.733 152.569 186.577 1.00 76.45 1538 GLY A CA 1
ATOM 6678 C C . GLY A 1 1583 ? 136.956 153.441 186.353 1.00 73.86 1538 GLY A C 1
ATOM 6679 O O . GLY A 1 1583 ? 138.088 153.010 186.591 1.00 71.25 1538 GLY A O 1
ATOM 6680 N N . TRP A 1 1584 ? 136.750 154.673 185.883 1.00 71.89 1539 TRP A N 1
ATOM 6681 C CA . TRP A 1 1584 ? 137.884 155.560 185.643 1.00 68.77 1539 TRP A CA 1
ATOM 6682 C C . TRP A 1 1584 ? 138.521 156.019 186.947 1.00 71.90 1539 TRP A C 1
ATOM 6683 O O . TRP A 1 1584 ? 139.737 156.230 187.003 1.00 75.37 1539 TRP A O 1
ATOM 6694 N N . ASN A 1 1585 ? 137.722 156.175 188.001 1.00 76.34 1540 ASN A N 1
ATOM 6695 C CA . ASN A 1 1585 ? 138.287 156.432 189.319 1.00 72.63 1540 ASN A CA 1
ATOM 6696 C C . ASN A 1 1585 ? 139.122 155.250 189.796 1.00 68.24 1540 ASN A C 1
ATOM 6697 O O . ASN A 1 1585 ? 140.164 155.432 190.438 1.00 73.14 1540 ASN A O 1
ATOM 6702 N N . VAL A 1 1586 ? 138.685 154.029 189.482 1.00 62.21 1541 VAL A N 1
ATOM 6703 C CA . VAL A 1 1586 ? 139.484 152.845 189.790 1.00 65.08 1541 VAL A CA 1
ATOM 6704 C C . VAL A 1 1586 ? 140.797 152.874 189.018 1.00 70.42 1541 VAL A C 1
ATOM 6705 O O . VAL A 1 1586 ? 141.858 152.518 189.549 1.00 69.91 1541 VAL A O 1
ATOM 6709 N N . PHE A 1 1587 ? 140.747 153.291 187.750 1.00 72.81 1542 PHE A N 1
ATOM 6710 C CA . PHE A 1 1587 ? 141.970 153.425 186.963 1.00 66.90 1542 PHE A CA 1
ATOM 6711 C C . PHE A 1 1587 ? 142.913 154.453 187.579 1.00 61.44 1542 PHE A C 1
ATOM 6712 O O . PHE A 1 1587 ? 144.128 154.233 187.647 1.00 62.84 1542 PHE A O 1
ATOM 6720 N N . ASP A 1 1588 ? 142.370 155.586 188.025 1.00 60.66 1543 ASP A N 1
ATOM 6721 C CA . ASP A 1 1588 ? 143.195 156.593 188.684 1.00 66.70 1543 ASP A CA 1
ATOM 6722 C C . ASP A 1 1588 ? 143.836 156.034 189.950 1.00 65.43 1543 ASP A C 1
ATOM 6723 O O . ASP A 1 1588 ? 145.025 156.263 190.210 1.00 62.76 1543 ASP A O 1
ATOM 6728 N N . PHE A 1 1589 ? 143.065 155.290 190.744 1.00 60.82 1544 PHE A N 1
ATOM 6729 C CA . PHE A 1 1589 ? 143.614 154.703 191.961 1.00 59.74 1544 PHE A CA 1
ATOM 6730 C C . PHE A 1 1589 ? 144.735 153.720 191.644 1.00 65.34 1544 PHE A C 1
ATOM 6731 O O . PHE A 1 1589 ? 145.781 153.725 192.305 1.00 72.96 1544 PHE A O 1
ATOM 6739 N N . ILE A 1 1590 ? 144.541 152.865 190.639 1.00 63.30 1545 ILE A N 1
ATOM 6740 C CA . ILE A 1 1590 ? 145.563 151.863 190.353 1.00 64.14 1545 ILE A CA 1
ATOM 6741 C C . ILE A 1 1590 ? 146.817 152.518 189.778 1.00 65.82 1545 ILE A C 1
ATOM 6742 O O . ILE A 1 1590 ? 147.939 152.103 190.089 1.00 67.41 1545 ILE A O 1
ATOM 6747 N N . VAL A 1 1591 ? 146.654 153.633 189.047 1.00 67.92 1546 VAL A N 1
ATOM 6748 C CA . VAL A 1 1591 ? 147.812 154.341 188.408 1.00 66.46 1546 VAL A CA 1
ATOM 6749 C C . VAL A 1 1591 ? 148.442 155.299 189.437 1.00 65.86 1546 VAL A C 1
ATOM 6750 O O . VAL A 1 1591 ? 149.483 155.892 189.092 1.00 65.07 1546 VAL A O 1
ATOM 6754 N N . VAL A 1 1592 ? 147.875 155.449 190.637 1.00 66.51 1547 VAL A N 1
ATOM 6755 C CA . VAL A 1 1592 ? 148.518 156.262 191.720 1.00 68.61 1547 VAL A CA 1
ATOM 6756 C C . VAL A 1 1592 ? 149.089 155.281 192.752 1.00 67.14 1547 VAL A C 1
ATOM 6757 O O . VAL A 1 1592 ? 149.888 155.733 193.586 1.00 72.84 1547 VAL A O 1
ATOM 6761 N N . VAL A 1 1593 ? 148.702 154.004 192.707 1.00 62.92 1548 VAL A N 1
ATOM 6762 C CA . VAL A 1 1593 ? 149.299 152.962 193.599 1.00 67.58 1548 VAL A CA 1
ATOM 6763 C C . VAL A 1 1593 ? 150.483 152.364 192.828 1.00 71.80 1548 VAL A C 1
ATOM 6764 O O . VAL A 1 1593 ? 151.385 151.843 193.495 1.00 71.99 1548 VAL A O 1
ATOM 6768 N N . LEU A 1 1594 ? 150.455 152.374 191.488 1.00 73.82 1549 LEU A N 1
ATOM 6769 C CA . LEU A 1 1594 ? 151.620 151.961 190.717 1.00 72.13 1549 LEU A CA 1
ATOM 6770 C C . LEU A 1 1594 ? 152.728 153.003 190.720 1.00 68.81 1549 LEU A C 1
ATOM 6771 O O . LEU A 1 1594 ? 153.902 152.631 190.770 1.00 71.11 1549 LEU A O 1
ATOM 6776 N N . SER A 1 1595 ? 152.386 154.292 190.664 1.00 65.72 1550 SER A N 1
ATOM 6777 C CA . SER A 1 1595 ? 153.401 155.331 190.794 1.00 69.44 1550 SER A CA 1
ATOM 6778 C C . SER A 1 1595 ? 154.078 155.280 192.157 1.00 70.95 1550 SER A C 1
ATOM 6779 O O . SER A 1 1595 ? 155.307 155.408 192.246 1.00 71.83 1550 SER A O 1
ATOM 6782 N N . ILE A 1 1596 ? 153.298 155.088 193.222 1.00 71.48 1551 ILE A N 1
ATOM 6783 C CA . ILE A 1 1596 ? 153.867 154.950 194.560 1.00 71.28 1551 ILE A CA 1
ATOM 6784 C C . ILE A 1 1596 ? 154.798 153.746 194.629 1.00 74.42 1551 ILE A C 1
ATOM 6785 O O . ILE A 1 1596 ? 155.917 153.832 195.152 1.00 77.45 1551 ILE A O 1
ATOM 6790 N N . ALA A 1 1597 ? 154.348 152.606 194.097 1.00 69.89 1552 ALA A N 1
ATOM 6791 C CA . ALA A 1 1597 ? 155.168 151.400 194.122 1.00 71.35 1552 ALA A CA 1
ATOM 6792 C C . ALA A 1 1597 ? 156.448 151.584 193.320 1.00 77.55 1552 ALA A C 1
ATOM 6793 O O . ALA A 1 1597 ? 157.517 151.128 193.736 1.00 78.97 1552 ALA A O 1
ATOM 6795 N N . SER A 1 1598 ? 156.359 152.244 192.163 1.00 79.67 1553 SER A N 1
ATOM 6796 C CA . SER A 1 1598 ? 157.544 152.473 191.344 1.00 76.10 1553 SER A CA 1
ATOM 6797 C C . SER A 1 1598 ? 158.539 153.381 192.052 1.00 76.01 1553 SER A C 1
ATOM 6798 O O . SER A 1 1598 ? 159.746 153.123 192.030 1.00 79.63 1553 SER A O 1
ATOM 6801 N N . LEU A 1 1599 ? 158.053 154.451 192.687 1.00 74.09 1554 LEU A N 1
ATOM 6802 C CA . LEU A 1 1599 ? 158.949 155.339 193.422 1.00 74.08 1554 LEU A CA 1
ATOM 6803 C C . LEU A 1 1599 ? 159.630 154.596 194.567 1.00 79.89 1554 LEU A C 1
ATOM 6804 O O . LEU A 1 1599 ? 160.845 154.721 194.773 1.00 83.31 1554 LEU A O 1
ATOM 6809 N N . ILE A 1 1600 ? 158.859 153.805 195.316 1.00 80.31 1555 ILE A N 1
ATOM 6810 C CA . ILE A 1 1600 ? 159.425 153.068 196.442 1.00 83.71 1555 ILE A CA 1
ATOM 6811 C C . ILE A 1 1600 ? 160.442 152.040 195.957 1.00 88.48 1555 ILE A C 1
ATOM 6812 O O . ILE A 1 1600 ? 161.514 151.879 196.553 1.00 93.22 1555 ILE A O 1
ATOM 6817 N N . PHE A 1 1601 ? 160.130 151.334 194.868 1.00 84.43 1556 PHE A N 1
ATOM 6818 C CA . PHE A 1 1601 ? 161.050 150.338 194.330 1.00 90.18 1556 PHE A CA 1
ATOM 6819 C C . PHE A 1 1601 ? 162.327 150.988 193.815 1.00 90.76 1556 PHE A C 1
ATOM 6820 O O . PHE A 1 1601 ? 163.423 150.445 193.993 1.00 92.37 1556 PHE A O 1
ATOM 6828 N N . SER A 1 1602 ? 162.206 152.150 193.168 1.00 88.65 1557 SER A N 1
ATOM 6829 C CA . SER A 1 1602 ? 163.388 152.870 192.708 1.00 91.19 1557 SER A CA 1
ATOM 6830 C C . SER A 1 1602 ? 164.261 153.292 193.881 1.00 97.13 1557 SER A C 1
ATOM 6831 O O . SER A 1 1602 ? 165.490 153.161 193.830 1.00 101.27 1557 SER A O 1
ATOM 6834 N N . ALA A 1 1603 ? 163.643 153.796 194.953 1.00 99.47 1558 ALA A N 1
ATOM 6835 C CA . ALA A 1 1603 ? 164.414 154.168 196.135 1.00 101.11 1558 ALA A CA 1
ATOM 6836 C C . ALA A 1 1603 ? 165.099 152.956 196.753 1.00 100.50 1558 ALA A C 1
ATOM 6837 O O . ALA A 1 1603 ? 166.257 153.038 197.178 1.00 101.25 1558 ALA A O 1
ATOM 6839 N N . ILE A 1 1604 ? 164.398 151.821 196.812 1.00 98.22 1559 ILE A N 1
ATOM 6840 C CA . ILE A 1 1604 ? 164.969 150.617 197.413 1.00 100.43 1559 ILE A CA 1
ATOM 6841 C C . ILE A 1 1604 ? 166.151 150.117 196.590 1.00 104.27 1559 ILE A C 1
ATOM 6842 O O . ILE A 1 1604 ? 167.205 149.764 197.134 1.00 110.06 1559 ILE A O 1
ATOM 6847 N N . LEU A 1 1605 ? 165.995 150.079 195.264 1.00 104.53 1560 LEU A N 1
ATOM 6848 C CA . LEU A 1 1605 ? 167.079 149.609 194.406 1.00 108.22 1560 LEU A CA 1
ATOM 6849 C C . LEU A 1 1605 ? 168.262 150.570 194.425 1.00 110.49 1560 LEU A C 1
ATOM 6850 O O . LEU A 1 1605 ? 169.418 150.141 194.331 1.00 110.68 1560 LEU A O 1
ATOM 6855 N N . LYS A 1 1606 ? 167.995 151.875 194.539 1.00 109.62 1561 LYS A N 1
ATOM 6856 C CA . LYS A 1 1606 ? 169.074 152.852 194.633 1.00 113.50 1561 LYS A CA 1
ATOM 6857 C C . LYS A 1 1606 ? 169.920 152.649 195.884 1.00 117.30 1561 LYS A C 1
ATOM 6858 O O . LYS A 1 1606 ? 171.086 153.057 195.905 1.00 118.67 1561 LYS A O 1
ATOM 6864 N N . SER A 1 1607 ? 169.366 152.015 196.919 1.00 115.06 1562 SER A N 1
ATOM 6865 C CA . SER A 1 1607 ? 170.126 151.686 198.118 1.00 114.31 1562 SER A CA 1
ATOM 6866 C C . SER A 1 1607 ? 171.107 150.542 197.902 1.00 118.49 1562 SER A C 1
ATOM 6867 O O . SER A 1 1607 ? 171.791 150.154 198.857 1.00 120.32 1562 SER A O 1
ATOM 6870 N N . LEU A 1 1608 ? 171.181 149.996 196.687 1.00 119.35 1563 LEU A N 1
ATOM 6871 C CA . LEU A 1 1608 ? 172.132 148.945 196.325 1.00 125.49 1563 LEU A CA 1
ATOM 6872 C C . LEU A 1 1608 ? 171.912 147.687 197.171 1.00 127.18 1563 LEU A C 1
ATOM 6873 O O . LEU A 1 1608 ? 172.776 147.249 197.934 1.00 127.44 1563 LEU A O 1
ATOM 6878 N N . GLN A 1 1609 ? 170.711 147.120 197.038 1.00 125.76 1564 GLN A N 1
ATOM 6879 C CA . GLN A 1 1609 ? 170.457 145.808 197.624 1.00 128.11 1564 GLN A CA 1
ATOM 6880 C C . GLN A 1 1609 ? 171.117 144.711 196.797 1.00 132.53 1564 GLN A C 1
ATOM 6881 O O . GLN A 1 1609 ? 171.556 143.690 197.339 1.00 133.48 1564 GLN A O 1
ATOM 6887 N N . SER A 1 1610 ? 171.193 144.909 195.485 1.00 133.02 1565 SER A N 1
ATOM 6888 C CA . SER A 1 1610 ? 171.806 143.972 194.554 1.00 132.59 1565 SER A CA 1
ATOM 6889 C C . SER A 1 1610 ? 172.153 144.750 193.289 1.00 131.44 1565 SER A C 1
ATOM 6890 O O . SER A 1 1610 ? 172.178 145.985 193.292 1.00 130.01 1565 SER A O 1
ATOM 6893 N N . TYR A 1 1611 ? 172.434 144.027 192.208 1.00 130.13 1566 TYR A N 1
ATOM 6894 C CA . TYR A 1 1611 ? 172.666 144.675 190.924 1.00 127.30 1566 TYR A CA 1
ATOM 6895 C C . TYR A 1 1611 ? 171.437 145.478 190.515 1.00 124.21 1566 TYR A C 1
ATOM 6896 O O . TYR A 1 1611 ? 170.304 144.999 190.616 1.00 123.24 1566 TYR A O 1
ATOM 6905 N N . PHE A 1 1612 ? 171.662 146.714 190.068 1.00 119.94 1567 PHE A N 1
ATOM 6906 C CA . PHE A 1 1612 ? 170.587 147.621 189.664 1.00 114.42 1567 PHE A CA 1
ATOM 6907 C C . PHE A 1 1612 ? 170.902 148.120 188.258 1.00 102.31 1567 PHE A C 1
ATOM 6908 O O . PHE A 1 1612 ? 171.568 149.146 188.088 1.00 94.48 1567 PHE A O 1
ATOM 6916 N N . SER A 1 1613 ? 170.426 147.393 187.257 1.00 94.85 1568 SER A N 1
ATOM 6917 C CA . SER A 1 1613 ? 170.622 147.809 185.876 1.00 89.16 1568 SER A CA 1
ATOM 6918 C C . SER A 1 1613 ? 169.826 149.080 185.602 1.00 86.19 1568 SER A C 1
ATOM 6919 O O . SER A 1 1613 ? 168.669 149.183 186.024 1.00 83.74 1568 SER A O 1
ATOM 6922 N N . PRO A 1 1614 ? 170.409 150.071 184.922 1.00 81.86 1569 PRO A N 1
ATOM 6923 C CA . PRO A 1 1614 ? 169.637 151.279 184.587 1.00 76.49 1569 PRO A CA 1
ATOM 6924 C C . PRO A 1 1614 ? 168.431 150.997 183.710 1.00 69.62 1569 PRO A C 1
ATOM 6925 O O . PRO A 1 1614 ? 167.459 151.763 183.741 1.00 67.70 1569 PRO A O 1
ATOM 6929 N N . THR A 1 1615 ? 168.466 149.922 182.920 1.00 67.54 1570 THR A N 1
ATOM 6930 C CA . THR A 1 1615 ? 167.318 149.583 182.087 1.00 65.51 1570 THR A CA 1
ATOM 6931 C C . THR A 1 1615 ? 166.121 149.176 182.938 1.00 65.86 1570 THR A C 1
ATOM 6932 O O . THR A 1 1615 ? 164.972 149.450 182.576 1.00 57.03 1570 THR A O 1
ATOM 6936 N N . LEU A 1 1616 ? 166.367 148.536 184.085 1.00 70.17 1571 LEU A N 1
ATOM 6937 C CA . LEU A 1 1616 ? 165.270 148.221 184.994 1.00 62.12 1571 LEU A CA 1
ATOM 6938 C C . LEU A 1 1616 ? 164.705 149.484 185.629 1.00 57.54 1571 LEU A C 1
ATOM 6939 O O . LEU A 1 1616 ? 163.493 149.588 185.842 1.00 58.84 1571 LEU A O 1
ATOM 6944 N N . PHE A 1 1617 ? 165.565 150.457 185.935 1.00 59.49 1572 PHE A N 1
ATOM 6945 C CA . PHE A 1 1617 ? 165.081 151.751 186.402 1.00 60.02 1572 PHE A CA 1
ATOM 6946 C C . PHE A 1 1617 ? 164.205 152.408 185.344 1.00 55.21 1572 PHE A C 1
ATOM 6947 O O . PHE A 1 1617 ? 163.153 152.975 185.659 1.00 54.18 1572 PHE A O 1
ATOM 6955 N N . ARG A 1 1618 ? 164.622 152.334 184.079 1.00 55.42 1573 ARG A N 1
ATOM 6956 C CA . ARG A 1 1618 ? 163.824 152.905 182.998 1.00 52.88 1573 ARG A CA 1
ATOM 6957 C C . ARG A 1 1618 ? 162.482 152.193 182.862 1.00 50.02 1573 ARG A C 1
ATOM 6958 O O . ARG A 1 1618 ? 161.446 152.838 182.666 1.00 46.10 1573 ARG A O 1
ATOM 6966 N N . VAL A 1 1619 ? 162.486 150.862 182.958 1.00 48.76 1574 VAL A N 1
ATOM 6967 C CA . VAL A 1 1619 ? 161.246 150.096 182.847 1.00 49.43 1574 VAL A CA 1
ATOM 6968 C C . VAL A 1 1619 ? 160.299 150.445 183.990 1.00 46.54 1574 VAL A C 1
ATOM 6969 O O . VAL A 1 1619 ? 159.100 150.660 183.783 1.00 51.54 1574 VAL A O 1
ATOM 6973 N N . ILE A 1 1620 ? 160.826 150.509 185.215 1.00 43.53 1575 ILE A N 1
ATOM 6974 C CA . ILE A 1 1620 ? 159.996 150.836 186.370 1.00 47.11 1575 ILE A CA 1
ATOM 6975 C C . ILE A 1 1620 ? 159.467 152.259 186.262 1.00 49.48 1575 ILE A C 1
ATOM 6976 O O . ILE A 1 1620 ? 158.325 152.537 186.647 1.00 54.86 1575 ILE A O 1
ATOM 6981 N N . ARG A 1 1621 ? 160.268 153.175 185.720 1.00 47.92 1576 ARG A N 1
ATOM 6982 C CA . ARG A 1 1621 ? 159.828 154.550 185.532 1.00 49.77 1576 ARG A CA 1
ATOM 6983 C C . ARG A 1 1621 ? 158.742 154.684 184.474 1.00 51.91 1576 ARG A C 1
ATOM 6984 O O . ARG A 1 1621 ? 158.139 155.757 184.364 1.00 55.06 1576 ARG A O 1
ATOM 6992 N N . LEU A 1 1622 ? 158.484 153.635 183.689 1.00 48.70 1577 LEU A N 1
ATOM 6993 C CA . LEU A 1 1622 ? 157.360 153.663 182.762 1.00 46.36 1577 LEU A CA 1
ATOM 6994 C C . LEU A 1 1622 ? 156.021 153.673 183.486 1.00 46.13 1577 LEU A C 1
ATOM 6995 O O . LEU A 1 1622 ? 155.002 153.996 182.869 1.00 47.39 1577 LEU A O 1
ATOM 7000 N N . ALA A 1 1623 ? 156.001 153.332 184.777 1.00 45.29 1578 ALA A N 1
ATOM 7001 C CA . ALA A 1 1623 ? 154.746 153.272 185.517 1.00 45.19 1578 ALA A CA 1
ATOM 7002 C C . ALA A 1 1623 ? 154.063 154.629 185.611 1.00 48.87 1578 ALA A C 1
ATOM 7003 O O . ALA A 1 1623 ? 152.867 154.687 185.912 1.00 55.74 1578 ALA A O 1
ATOM 7005 N N . ARG A 1 1624 ? 154.787 155.719 185.361 1.00 47.10 1579 ARG A N 1
ATOM 7006 C CA . ARG A 1 1624 ? 154.176 157.038 185.277 1.00 47.49 1579 ARG A CA 1
ATOM 7007 C C . ARG A 1 1624 ? 153.414 157.247 183.976 1.00 54.51 1579 ARG A C 1
ATOM 7008 O O . ARG A 1 1624 ? 152.964 158.367 183.713 1.00 60.83 1579 ARG A O 1
ATOM 7016 N N . ILE A 1 1625 ? 153.271 156.203 183.154 1.00 55.51 1580 ILE A N 1
ATOM 7017 C CA . ILE A 1 1625 ? 152.473 156.318 181.938 1.00 53.90 1580 ILE A CA 1
ATOM 7018 C C . ILE A 1 1625 ? 150.997 156.491 182.276 1.00 49.16 1580 ILE A C 1
ATOM 7019 O O . ILE A 1 1625 ? 150.242 157.089 181.500 1.00 49.58 1580 ILE A O 1
ATOM 7024 N N . GLY A 1 1626 ? 150.558 155.974 183.424 1.00 37.82 1581 GLY A N 1
ATOM 7025 C CA . GLY A 1 1626 ? 149.169 156.144 183.810 1.00 42.45 1581 GLY A CA 1
ATOM 7026 C C . GLY A 1 1626 ? 148.812 157.593 184.080 1.00 45.62 1581 GLY A C 1
ATOM 7027 O O . GLY A 1 1626 ? 147.696 158.032 183.790 1.00 56.19 1581 GLY A O 1
ATOM 7028 N N . ARG A 1 1627 ? 149.757 158.356 184.633 1.00 45.20 1582 ARG A N 1
ATOM 7029 C CA . ARG A 1 1627 ? 149.496 159.753 184.960 1.00 49.80 1582 ARG A CA 1
ATOM 7030 C C . ARG A 1 1627 ? 149.111 160.568 183.736 1.00 43.30 1582 ARG A C 1
ATOM 7031 O O . ARG A 1 1627 ? 148.466 161.612 183.878 1.00 45.79 1582 ARG A O 1
ATOM 7039 N N . ILE A 1 1628 ? 149.488 160.118 182.542 1.00 44.11 1583 ILE A N 1
ATOM 7040 C CA . ILE A 1 1628 ? 149.098 160.786 181.315 1.00 47.82 1583 ILE A CA 1
ATOM 7041 C C . ILE A 1 1628 ? 148.035 160.010 180.543 1.00 46.34 1583 ILE A C 1
ATOM 7042 O O . ILE A 1 1628 ? 147.284 160.617 179.770 1.00 45.64 1583 ILE A O 1
ATOM 7047 N N . LEU A 1 1629 ? 147.942 158.689 180.731 1.00 44.58 1584 LEU A N 1
ATOM 7048 C CA . LEU A 1 1629 ? 146.812 157.937 180.199 1.00 39.85 1584 LEU A CA 1
ATOM 7049 C C . LEU A 1 1629 ? 145.505 158.320 180.879 1.00 41.58 1584 LEU A C 1
ATOM 7050 O O . LEU A 1 1629 ? 144.432 157.998 180.360 1.00 50.02 1584 LEU A O 1
ATOM 7055 N N . ARG A 1 1630 ? 145.575 158.990 182.031 1.00 42.96 1585 ARG A N 1
ATOM 7056 C CA . ARG A 1 1630 ? 144.377 159.504 182.684 1.00 42.95 1585 ARG A CA 1
ATOM 7057 C C . ARG A 1 1630 ? 143.725 160.631 181.896 1.00 45.67 1585 ARG A C 1
ATOM 7058 O O . ARG A 1 1630 ? 142.596 161.020 182.212 1.00 50.35 1585 ARG A O 1
ATOM 7066 N N . LEU A 1 1631 ? 144.410 161.173 180.888 1.00 51.15 1586 LEU A N 1
ATOM 7067 C CA . LEU A 1 1631 ? 143.872 162.287 180.117 1.00 59.57 1586 LEU A CA 1
ATOM 7068 C C . LEU A 1 1631 ? 142.869 161.848 179.060 1.00 60.38 1586 LEU A C 1
ATOM 7069 O O . LEU A 1 1631 ? 142.312 162.708 178.369 1.00 65.67 1586 LEU A O 1
ATOM 7074 N N . ILE A 1 1632 ? 142.631 160.542 178.916 1.00 58.17 1587 ILE A N 1
ATOM 7075 C CA . ILE A 1 1632 ? 141.677 160.053 177.923 1.00 65.85 1587 ILE A CA 1
ATOM 7076 C C . ILE A 1 1632 ? 140.288 160.621 178.192 1.00 70.88 1587 ILE A C 1
ATOM 7077 O O . ILE A 1 1632 ? 139.548 160.962 177.260 1.00 77.13 1587 ILE A O 1
ATOM 7082 N N . ARG A 1 1633 ? 139.920 160.747 179.469 1.00 65.41 1588 ARG A N 1
ATOM 7083 C CA . ARG A 1 1633 ? 138.610 161.285 179.824 1.00 69.24 1588 ARG A CA 1
ATOM 7084 C C . ARG A 1 1633 ? 138.429 162.712 179.323 1.00 75.55 1588 ARG A C 1
ATOM 7085 O O . ARG A 1 1633 ? 137.328 163.098 178.914 1.00 78.60 1588 ARG A O 1
ATOM 7093 N N . ALA A 1 1634 ? 139.495 163.515 179.360 1.00 74.61 1589 ALA A N 1
ATOM 7094 C CA . ALA A 1 1634 ? 139.372 164.927 179.014 1.00 82.28 1589 ALA A CA 1
ATOM 7095 C C . ALA A 1 1634 ? 138.944 165.127 177.565 1.00 87.01 1589 ALA A C 1
ATOM 7096 O O . ALA A 1 1634 ? 138.293 166.127 177.245 1.00 90.37 1589 ALA A O 1
ATOM 7098 N N . ALA A 1 1635 ? 139.294 164.197 176.681 1.00 86.46 1590 ALA A N 1
ATOM 7099 C CA . ALA A 1 1635 ? 138.961 164.296 175.264 1.00 90.19 1590 ALA A CA 1
ATOM 7100 C C . ALA A 1 1635 ? 137.835 163.316 174.950 1.00 91.72 1590 ALA A C 1
ATOM 7101 O O . ALA A 1 1635 ? 138.040 162.097 174.960 1.00 91.18 1590 ALA A O 1
ATOM 7103 N N . LYS A 1 1636 ? 136.647 163.857 174.667 1.00 91.33 1591 LYS A N 1
ATOM 7104 C CA . LYS A 1 1636 ? 135.504 163.010 174.344 1.00 92.83 1591 LYS A CA 1
ATOM 7105 C C . LYS A 1 1636 ? 135.741 162.230 173.058 1.00 93.25 1591 LYS A C 1
ATOM 7106 O O . LYS A 1 1636 ? 135.357 161.060 172.954 1.00 90.43 1591 LYS A O 1
ATOM 7112 N N . GLY A 1 1637 ? 136.360 162.865 172.061 1.00 92.93 1592 GLY A N 1
ATOM 7113 C CA . GLY A 1 1637 ? 136.657 162.159 170.824 1.00 91.31 1592 GLY A CA 1
ATOM 7114 C C . GLY A 1 1637 ? 137.625 161.011 171.030 1.00 88.69 1592 GLY A C 1
ATOM 7115 O O . GLY A 1 1637 ? 137.442 159.919 170.485 1.00 87.39 1592 GLY A O 1
ATOM 7116 N N . ILE A 1 1638 ? 138.672 161.245 171.824 1.00 87.77 1593 ILE A N 1
ATOM 7117 C CA . ILE A 1 1638 ? 139.618 160.179 172.142 1.00 88.18 1593 ILE A CA 1
ATOM 7118 C C . ILE A 1 1638 ? 138.913 159.054 172.886 1.00 88.18 1593 ILE A C 1
ATOM 7119 O O . ILE A 1 1638 ? 139.143 157.869 172.613 1.00 89.49 1593 ILE A O 1
ATOM 7124 N N . ARG A 1 1639 ? 138.039 159.405 173.833 1.00 85.66 1594 ARG A N 1
ATOM 7125 C CA . ARG A 1 1639 ? 137.293 158.385 174.562 1.00 83.53 1594 ARG A CA 1
ATOM 7126 C C . ARG A 1 1639 ? 136.418 157.562 173.624 1.00 85.64 1594 ARG A C 1
ATOM 7127 O O . ARG A 1 1639 ? 136.349 156.336 173.748 1.00 83.69 1594 ARG A O 1
ATOM 7135 N N . THR A 1 1640 ? 135.748 158.219 172.673 1.00 87.60 1595 THR A N 1
ATOM 7136 C CA . THR A 1 1640 ? 134.881 157.500 171.743 1.00 87.46 1595 THR A CA 1
ATOM 7137 C C . THR A 1 1640 ? 135.679 156.583 170.822 1.00 87.01 1595 THR A C 1
ATOM 7138 O O . THR A 1 1640 ? 135.274 155.441 170.571 1.00 81.47 1595 THR A O 1
ATOM 7142 N N . LEU A 1 1641 ? 136.810 157.064 170.299 1.00 87.28 1596 LEU A N 1
ATOM 7143 C CA . LEU A 1 1641 ? 137.633 156.214 169.441 1.00 85.29 1596 LEU A CA 1
ATOM 7144 C C . LEU A 1 1641 ? 138.207 155.033 170.215 1.00 87.72 1596 LEU A C 1
ATOM 7145 O O . LEU A 1 1641 ? 138.261 153.911 169.697 1.00 84.74 1596 LEU A O 1
ATOM 7150 N N . LEU A 1 1642 ? 138.634 155.260 171.460 1.00 88.86 1597 LEU A N 1
ATOM 7151 C CA . LEU A 1 1642 ? 139.103 154.153 172.285 1.00 84.04 1597 LEU A CA 1
ATOM 7152 C C . LEU A 1 1642 ? 137.979 153.174 172.596 1.00 83.25 1597 LEU A C 1
ATOM 7153 O O . LEU A 1 1642 ? 138.216 151.963 172.665 1.00 86.29 1597 LEU A O 1
ATOM 7158 N N . PHE A 1 1643 ? 136.756 153.672 172.788 1.00 82.69 1598 PHE A N 1
ATOM 7159 C CA . PHE A 1 1643 ? 135.623 152.779 172.997 1.00 87.78 1598 PHE A CA 1
ATOM 7160 C C . PHE A 1 1643 ? 135.351 151.939 171.759 1.00 88.31 1598 PHE A C 1
ATOM 7161 O O . PHE A 1 1643 ? 135.011 150.758 171.866 1.00 86.48 1598 PHE A O 1
ATOM 7169 N N . ALA A 1 1644 ? 135.479 152.538 170.573 1.00 86.09 1599 ALA A N 1
ATOM 7170 C CA . ALA A 1 1644 ? 135.324 151.770 169.340 1.00 82.54 1599 ALA A CA 1
ATOM 7171 C C . ALA A 1 1644 ? 136.412 150.710 169.215 1.00 81.48 1599 ALA A C 1
ATOM 7172 O O . ALA A 1 1644 ? 136.149 149.580 168.782 1.00 76.33 1599 ALA A O 1
ATOM 7174 N N . LEU A 1 1645 ? 137.645 151.059 169.589 1.00 80.67 1600 LEU A N 1
ATOM 7175 C CA . LEU A 1 1645 ? 138.713 150.065 169.633 1.00 79.97 1600 LEU A CA 1
ATOM 7176 C C . LEU A 1 1645 ? 138.349 148.915 170.564 1.00 81.58 1600 LEU A C 1
ATOM 7177 O O . LEU A 1 1645 ? 138.470 147.740 170.192 1.00 82.98 1600 LEU A O 1
ATOM 7182 N N . MET A 1 1646 ? 137.884 149.240 171.772 1.00 78.90 1601 MET A N 1
ATOM 7183 C CA . MET A 1 1646 ? 137.513 148.211 172.736 1.00 82.95 1601 MET A CA 1
ATOM 7184 C C . MET A 1 1646 ? 136.375 147.352 172.195 1.00 86.88 1601 MET A C 1
ATOM 7185 O O . MET A 1 1646 ? 136.336 146.136 172.423 1.00 85.94 1601 MET A O 1
ATOM 7190 N N . MET A 1 1647 ? 135.445 147.974 171.468 1.00 84.22 1602 MET A N 1
ATOM 7191 C CA . MET A 1 1647 ? 134.372 147.235 170.814 1.00 84.74 1602 MET A CA 1
ATOM 7192 C C . MET A 1 1647 ? 134.925 146.248 169.798 1.00 81.31 1602 MET A C 1
ATOM 7193 O O . MET A 1 1647 ? 134.418 145.129 169.666 1.00 80.14 1602 MET A O 1
ATOM 7198 N N . SER A 1 1648 ? 135.946 146.660 169.047 1.00 77.54 1603 SER A N 1
ATOM 7199 C CA . SER A 1 1648 ? 136.505 145.787 168.022 1.00 71.96 1603 SER A CA 1
ATOM 7200 C C . SER A 1 1648 ? 137.404 144.697 168.596 1.00 74.25 1603 SER A C 1
ATOM 7201 O O . SER A 1 1648 ? 137.647 143.698 167.911 1.00 67.67 1603 SER A O 1
ATOM 7204 N N . LEU A 1 1649 ? 137.902 144.868 169.822 1.00 78.57 1604 LEU A N 1
ATOM 7205 C CA . LEU A 1 1649 ? 138.797 143.872 170.417 1.00 75.05 1604 LEU A CA 1
ATOM 7206 C C . LEU A 1 1649 ? 138.338 142.417 170.344 1.00 73.19 1604 LEU A C 1
ATOM 7207 O O . LEU A 1 1649 ? 139.213 141.540 170.310 1.00 69.93 1604 LEU A O 1
ATOM 7212 N N . PRO A 1 1650 ? 137.047 142.071 170.360 1.00 69.92 1605 PRO A N 1
ATOM 7213 C CA . PRO A 1 1650 ? 136.690 140.666 170.098 1.00 66.44 1605 PRO A CA 1
ATOM 7214 C C . PRO A 1 1650 ? 137.081 140.201 168.700 1.00 66.30 1605 PRO A C 1
ATOM 7215 O O . PRO A 1 1650 ? 137.829 139.228 168.534 1.00 65.09 1605 PRO A O 1
ATOM 7219 N N . ALA A 1 1651 ? 136.585 140.905 167.680 1.00 63.94 1606 ALA A N 1
ATOM 7220 C CA . ALA A 1 1651 ? 136.938 140.562 166.306 1.00 54.76 1606 ALA A CA 1
ATOM 7221 C C . ALA A 1 1651 ? 138.412 140.828 166.036 1.00 59.58 1606 ALA A C 1
ATOM 7222 O O . ALA A 1 1651 ? 139.065 140.070 165.305 1.00 63.59 1606 ALA A O 1
ATOM 7224 N N . LEU A 1 1652 ? 138.950 141.907 166.609 1.00 61.95 1607 LEU A N 1
ATOM 7225 C CA . LEU A 1 1652 ? 140.376 142.178 166.472 1.00 61.14 1607 LEU A CA 1
ATOM 7226 C C . LEU A 1 1652 ? 141.202 141.049 167.062 1.00 58.36 1607 LEU A C 1
ATOM 7227 O O . LEU A 1 1652 ? 142.202 140.637 166.473 1.00 61.68 1607 LEU A O 1
ATOM 7232 N N . PHE A 1 1653 ? 140.792 140.527 168.218 1.00 56.27 1608 PHE A N 1
ATOM 7233 C CA . PHE A 1 1653 ? 141.495 139.407 168.833 1.00 56.98 1608 PHE A CA 1
ATOM 7234 C C . PHE A 1 1653 ? 141.398 138.164 167.961 1.00 56.68 1608 PHE A C 1
ATOM 7235 O O . PHE A 1 1653 ? 142.380 137.431 167.812 1.00 51.75 1608 PHE A O 1
ATOM 7243 N N . ASN A 1 1654 ? 140.225 137.912 167.378 1.00 60.81 1609 ASN A N 1
ATOM 7244 C CA . ASN A 1 1654 ? 140.075 136.744 166.513 1.00 56.83 1609 ASN A CA 1
ATOM 7245 C C . ASN A 1 1654 ? 141.014 136.822 165.313 1.00 50.25 1609 ASN A C 1
ATOM 7246 O O . ASN A 1 1654 ? 141.799 135.898 165.053 1.00 51.42 1609 ASN A O 1
ATOM 7251 N N . ILE A 1 1655 ? 140.963 137.932 164.577 1.00 49.79 1610 ILE A N 1
ATOM 7252 C CA . ILE A 1 1655 ? 141.788 138.022 163.378 1.00 48.90 1610 ILE A CA 1
ATOM 7253 C C . ILE A 1 1655 ? 143.263 138.149 163.747 1.00 46.48 1610 ILE A C 1
ATOM 7254 O O . ILE A 1 1655 ? 144.135 137.678 163.008 1.00 43.88 1610 ILE A O 1
ATOM 7259 N N . GLY A 1 1656 ? 143.571 138.753 164.897 1.00 48.75 1611 GLY A N 1
ATOM 7260 C CA . GLY A 1 1656 ? 144.949 138.823 165.346 1.00 43.11 1611 GLY A CA 1
ATOM 7261 C C . GLY A 1 1656 ? 145.511 137.470 165.725 1.00 40.64 1611 GLY A C 1
ATOM 7262 O O . GLY A 1 1656 ? 146.685 137.192 165.490 1.00 48.08 1611 GLY A O 1
ATOM 7263 N N . LEU A 1 1657 ? 144.688 136.612 166.328 1.00 36.70 1612 LEU A N 1
ATOM 7264 C CA . LEU A 1 1657 ? 145.116 135.247 166.600 1.00 38.28 1612 LEU A CA 1
ATOM 7265 C C . LEU A 1 1657 ? 145.288 134.444 165.322 1.00 34.95 1612 LEU A C 1
ATOM 7266 O O . LEU A 1 1657 ? 146.204 133.620 165.243 1.00 29.89 1612 LEU A O 1
ATOM 7271 N N . LEU A 1 1658 ? 144.444 134.680 164.317 1.00 40.82 1613 LEU A N 1
ATOM 7272 C CA . LEU A 1 1658 ? 144.683 134.073 163.008 1.00 35.80 1613 LEU A CA 1
ATOM 7273 C C . LEU A 1 1658 ? 146.018 134.533 162.423 1.00 36.01 1613 LEU A C 1
ATOM 7274 O O . LEU A 1 1658 ? 146.790 133.722 161.891 1.00 37.91 1613 LEU A O 1
ATOM 7279 N N . LEU A 1 1659 ? 146.306 135.832 162.523 1.00 36.82 1614 LEU A N 1
ATOM 7280 C CA . LEU A 1 1659 ? 147.574 136.360 162.031 1.00 29.43 1614 LEU A CA 1
ATOM 7281 C C . LEU A 1 1659 ? 148.754 135.793 162.810 1.00 28.57 1614 LEU A C 1
ATOM 7282 O O . LEU A 1 1659 ? 149.804 135.510 162.230 1.00 26.25 1614 LEU A O 1
ATOM 7287 N N . PHE A 1 1660 ? 148.609 135.640 164.127 1.00 26.89 1615 PHE A N 1
ATOM 7288 C CA . PHE A 1 1660 ? 149.671 135.041 164.927 1.00 22.61 1615 PHE A CA 1
ATOM 7289 C C . PHE A 1 1660 ? 149.885 133.584 164.546 1.00 26.17 1615 PHE A C 1
ATOM 7290 O O . PHE A 1 1660 ? 151.019 133.097 164.544 1.00 28.59 1615 PHE A O 1
ATOM 7298 N N . LEU A 1 1661 ? 148.806 132.867 164.234 1.00 27.25 1616 LEU A N 1
ATOM 7299 C CA . LEU A 1 1661 ? 148.949 131.491 163.776 1.00 25.87 1616 LEU A CA 1
ATOM 7300 C C . LEU A 1 1661 ? 149.706 131.425 162.456 1.00 25.17 1616 LEU A C 1
ATOM 7301 O O . LEU A 1 1661 ? 150.582 130.569 162.278 1.00 27.63 1616 LEU A O 1
ATOM 7306 N N . VAL A 1 1662 ? 149.384 132.316 161.515 1.00 22.81 1617 VAL A N 1
ATOM 7307 C CA . VAL A 1 1662 ? 150.088 132.304 160.233 1.00 24.12 1617 VAL A CA 1
ATOM 7308 C C . VAL A 1 1662 ? 151.544 132.723 160.425 1.00 20.25 1617 VAL A C 1
ATOM 7309 O O . VAL A 1 1662 ? 152.454 132.182 159.784 1.00 23.74 1617 VAL A O 1
ATOM 7313 N N . MET A 1 1663 ? 151.788 133.668 161.340 1.00 19.97 1618 MET A N 1
ATOM 7314 C CA . MET A 1 1663 ? 153.154 134.039 161.688 1.00 18.70 1618 MET A CA 1
ATOM 7315 C C . MET A 1 1663 ? 153.915 132.848 162.241 1.00 18.52 1618 MET A C 1
ATOM 7316 O O . MET A 1 1663 ? 155.066 132.616 161.872 1.00 26.00 1618 MET A O 1
ATOM 7321 N N . PHE A 1 1664 ? 153.286 132.086 163.132 1.00 20.63 1619 PHE A N 1
ATOM 7322 C CA . PHE A 1 1664 ? 153.940 130.925 163.725 1.00 23.09 1619 PHE A CA 1
ATOM 7323 C C . PHE A 1 1664 ? 154.261 129.879 162.666 1.00 21.81 1619 PHE A C 1
ATOM 7324 O O . PHE A 1 1664 ? 155.348 129.288 162.666 1.00 22.89 1619 PHE A O 1
ATOM 7332 N N . ILE A 1 1665 ? 153.318 129.634 161.755 1.00 23.42 1620 ILE A N 1
ATOM 7333 C CA . ILE A 1 1665 ? 153.529 128.631 160.713 1.00 23.54 1620 ILE A CA 1
ATOM 7334 C C . ILE A 1 1665 ? 154.685 129.041 159.809 1.00 29.36 1620 ILE A C 1
ATOM 7335 O O . ILE A 1 1665 ? 155.595 128.247 159.528 1.00 37.89 1620 ILE A O 1
ATOM 7340 N N . TYR A 1 1666 ? 154.681 130.297 159.356 1.00 28.68 1621 TYR A N 1
ATOM 7341 C CA . TYR A 1 1666 ? 155.764 130.755 158.494 1.00 23.50 1621 TYR A CA 1
ATOM 7342 C C . TYR A 1 1666 ? 157.084 130.834 159.251 1.00 23.35 1621 TYR A C 1
ATOM 7343 O O . TYR A 1 1666 ? 158.149 130.645 158.655 1.00 26.17 1621 TYR A O 1
ATOM 7352 N N . SER A 1 1667 ? 157.039 131.089 160.561 1.00 24.11 1622 SER A N 1
ATOM 7353 C CA . SER A 1 1667 ? 158.257 131.095 161.359 1.00 14.87 1622 SER A CA 1
ATOM 7354 C C . SER A 1 1667 ? 158.872 129.709 161.417 1.00 14.33 1622 SER A C 1
ATOM 7355 O O . SER A 1 1667 ? 160.074 129.551 161.205 1.00 28.01 1622 SER A O 1
ATOM 7358 N N . ILE A 1 1668 ? 158.064 128.691 161.715 1.00 16.69 1623 ILE A N 1
ATOM 7359 C CA . ILE A 1 1668 ? 158.601 127.336 161.736 1.00 22.39 1623 ILE A CA 1
ATOM 7360 C C . ILE A 1 1668 ? 159.057 126.910 160.348 1.00 27.66 1623 ILE A C 1
ATOM 7361 O O . ILE A 1 1668 ? 159.989 126.108 160.228 1.00 30.67 1623 ILE A O 1
ATOM 7366 N N . PHE A 1 1669 ? 158.432 127.431 159.289 1.00 31.40 1624 PHE A N 1
ATOM 7367 C CA . PHE A 1 1669 ? 158.951 127.205 157.942 1.00 31.66 1624 PHE A CA 1
ATOM 7368 C C . PHE A 1 1669 ? 160.351 127.794 157.782 1.00 37.62 1624 PHE A C 1
ATOM 7369 O O . PHE A 1 1669 ? 161.280 127.110 157.339 1.00 44.51 1624 PHE A O 1
ATOM 7377 N N . GLY A 1 1670 ? 160.514 129.066 158.150 1.00 33.87 1625 GLY A N 1
ATOM 7378 C CA . GLY A 1 1670 ? 161.792 129.735 157.974 1.00 28.12 1625 GLY A CA 1
ATOM 7379 C C . GLY A 1 1670 ? 162.904 129.166 158.832 1.00 28.56 1625 GLY A C 1
ATOM 7380 O O . GLY A 1 1670 ? 164.058 129.120 158.404 1.00 36.89 1625 GLY A O 1
ATOM 7381 N N . MET A 1 1671 ? 162.602 128.792 160.060 1.00 28.80 1626 MET A N 1
ATOM 7382 C CA . MET A 1 1671 ? 163.606 128.237 160.987 1.00 33.95 1626 MET A CA 1
ATOM 7383 C C . MET A 1 1671 ? 164.315 127.041 160.351 1.00 43.77 1626 MET A C 1
ATOM 7384 O O . MET A 1 1671 ? 165.426 126.730 160.827 1.00 47.45 1626 MET A O 1
ATOM 7389 N N . SER A 1 1672 ? 163.686 126.331 159.414 1.00 39.20 1627 SER A N 1
ATOM 7390 C CA . SER A 1 1672 ? 164.262 125.062 158.883 1.00 45.16 1627 SER A CA 1
ATOM 7391 C C . SER A 1 1672 ? 164.736 125.214 157.440 1.00 52.06 1627 SER A C 1
ATOM 7392 O O . SER A 1 1672 ? 165.732 124.566 157.074 1.00 57.48 1627 SER A O 1
ATOM 7395 N N . SER A 1 1673 ? 164.031 126.013 156.652 1.00 48.43 1628 SER A N 1
ATOM 7396 C CA . SER A 1 1673 ? 164.366 126.206 155.227 1.00 44.77 1628 SER A CA 1
ATOM 7397 C C . SER A 1 1673 ? 165.510 127.208 155.117 1.00 46.75 1628 SER A C 1
ATOM 7398 O O . SER A 1 1673 ? 166.240 127.134 154.112 1.00 55.90 1628 SER A O 1
ATOM 7401 N N . PHE A 1 1674 ? 165.671 128.083 156.111 1.00 45.30 1629 PHE A N 1
ATOM 7402 C CA . PHE A 1 1674 ? 166.679 129.165 156.000 1.00 46.85 1629 PHE A CA 1
ATOM 7403 C C . PHE A 1 1674 ? 167.565 129.451 157.218 1.00 51.54 1629 PHE A C 1
ATOM 7404 O O . PHE A 1 1674 ? 167.876 130.641 157.447 1.00 51.59 1629 PHE A O 1
ATOM 7412 N N . PRO A 1 1675 ? 168.053 128.469 157.992 1.00 53.17 1630 PRO A N 1
ATOM 7413 C CA . PRO A 1 1675 ? 168.973 128.803 159.068 1.00 51.47 1630 PRO A CA 1
ATOM 7414 C C . PRO A 1 1675 ? 170.397 129.174 158.601 1.00 51.35 1630 PRO A C 1
ATOM 7415 O O . PRO A 1 1675 ? 170.954 130.170 159.101 1.00 46.03 1630 PRO A O 1
ATOM 7419 N N . HIS A 1 1676 ? 170.944 128.473 157.607 1.00 56.34 1631 HIS A N 1
ATOM 7420 C CA . HIS A 1 1676 ? 172.342 128.649 157.137 1.00 62.88 1631 HIS A CA 1
ATOM 7421 C C . HIS A 1 1676 ? 172.538 129.750 156.079 1.00 59.31 1631 HIS A C 1
ATOM 7422 O O . HIS A 1 1676 ? 173.692 129.910 155.656 1.00 59.00 1631 HIS A O 1
ATOM 7429 N N . VAL A 1 1677 ? 171.512 130.527 155.712 1.00 58.93 1632 VAL A N 1
ATOM 7430 C CA . VAL A 1 1677 ? 171.654 131.661 154.742 1.00 53.39 1632 VAL A CA 1
ATOM 7431 C C . VAL A 1 1677 ? 172.550 132.733 155.380 1.00 53.95 1632 VAL A C 1
ATOM 7432 O O . VAL A 1 1677 ? 172.323 133.015 156.572 1.00 47.49 1632 VAL A O 1
ATOM 7436 N N . ARG A 1 1678 ? 173.466 133.360 154.621 1.00 56.53 1633 ARG A N 1
ATOM 7437 C CA . ARG A 1 1678 ? 174.448 134.326 155.093 1.00 47.95 1633 ARG A CA 1
ATOM 7438 C C . ARG A 1 1678 ? 173.814 135.694 155.328 1.00 40.65 1633 ARG A C 1
ATOM 7439 O O . ARG A 1 1678 ? 172.880 136.105 154.635 1.00 43.62 1633 ARG A O 1
ATOM 7447 N N . TRP A 1 1679 ? 174.344 136.399 156.322 1.00 35.45 1634 TRP A N 1
ATOM 7448 C CA . TRP A 1 1679 ? 173.868 137.731 156.661 1.00 36.92 1634 TRP A CA 1
ATOM 7449 C C . TRP A 1 1679 ? 174.312 138.727 155.597 1.00 34.80 1634 TRP A C 1
ATOM 7450 O O . TRP A 1 1679 ? 175.498 139.055 155.503 1.00 46.96 1634 TRP A O 1
ATOM 7461 N N . GLU A 1 1680 ? 173.370 139.213 154.788 1.00 30.66 1635 GLU A N 1
ATOM 7462 C CA . GLU A 1 1680 ? 173.771 140.077 153.684 1.00 44.37 1635 GLU A CA 1
ATOM 7463 C C . GLU A 1 1680 ? 173.277 141.516 153.805 1.00 46.89 1635 GLU A C 1
ATOM 7464 O O . GLU A 1 1680 ? 174.089 142.445 153.830 1.00 51.94 1635 GLU A O 1
ATOM 7470 N N . ALA A 1 1681 ? 171.964 141.725 153.882 1.00 36.27 1636 ALA A N 1
ATOM 7471 C CA . ALA A 1 1681 ? 171.415 143.078 153.881 1.00 43.89 1636 ALA A CA 1
ATOM 7472 C C . ALA A 1 1681 ? 170.385 143.330 154.967 1.00 46.73 1636 ALA A C 1
ATOM 7473 O O . ALA A 1 1681 ? 170.385 144.403 155.573 1.00 49.04 1636 ALA A O 1
ATOM 7475 N N . GLY A 1 1682 ? 169.486 142.370 155.205 1.00 42.62 1637 GLY A N 1
ATOM 7476 C CA . GLY A 1 1682 ? 168.465 142.449 156.263 1.00 28.78 1637 GLY A CA 1
ATOM 7477 C C . GLY A 1 1682 ? 168.691 141.343 157.260 1.00 30.01 1637 GLY A C 1
ATOM 7478 O O . GLY A 1 1682 ? 168.297 141.527 158.423 1.00 28.59 1637 GLY A O 1
ATOM 7479 N N . ILE A 1 1683 ? 169.313 140.246 156.840 1.00 26.71 1638 ILE A N 1
ATOM 7480 C CA . ILE A 1 1683 ? 169.682 139.151 157.770 1.00 20.89 1638 ILE A CA 1
ATOM 7481 C C . ILE A 1 1683 ? 170.908 139.615 158.568 1.00 30.95 1638 ILE A C 1
ATOM 7482 O O . ILE A 1 1683 ? 171.895 139.988 157.925 1.00 43.40 1638 ILE A O 1
ATOM 7487 N N . ASP A 1 1684 ? 170.840 139.644 159.902 1.00 32.09 1639 ASP A N 1
ATOM 7488 C CA . ASP A 1 1684 ? 171.951 140.030 160.809 1.00 24.91 1639 ASP A CA 1
ATOM 7489 C C . ASP A 1 1684 ? 172.194 138.883 161.791 1.00 29.85 1639 ASP A C 1
ATOM 7490 O O . ASP A 1 1684 ? 171.409 137.916 161.798 1.00 29.80 1639 ASP A O 1
ATOM 7495 N N . ASP A 1 1685 ? 173.212 138.982 162.645 1.00 37.58 1640 ASP A N 1
ATOM 7496 C CA . ASP A 1 1685 ? 173.444 137.971 163.713 1.00 33.12 1640 ASP A CA 1
ATOM 7497 C C . ASP A 1 1685 ? 172.179 137.873 164.563 1.00 33.86 1640 ASP A C 1
ATOM 7498 O O . ASP A 1 1685 ? 171.973 136.811 165.189 1.00 38.32 1640 ASP A O 1
ATOM 7503 N N . MET A 1 1686 ? 171.368 138.927 164.581 1.00 28.58 1641 MET A N 1
ATOM 7504 C CA . MET A 1 1686 ? 170.132 138.983 165.382 1.00 28.18 1641 MET A CA 1
ATOM 7505 C C . MET A 1 1686 ? 168.892 138.651 164.542 1.00 31.58 1641 MET A C 1
ATOM 7506 O O . MET A 1 1686 ? 168.173 137.727 164.960 1.00 35.00 1641 MET A O 1
ATOM 7511 N N . PHE A 1 1687 ? 168.636 139.336 163.421 1.00 28.28 1642 PHE A N 1
ATOM 7512 C CA . PHE A 1 1687 ? 167.444 139.203 162.584 1.00 19.50 1642 PHE A CA 1
ATOM 7513 C C . PHE A 1 1687 ? 167.698 138.147 161.515 1.00 19.81 1642 PHE A C 1
ATOM 7514 O O . PHE A 1 1687 ? 167.951 138.439 160.347 1.00 23.45 1642 PHE A O 1
ATOM 7522 N N . ASN A 1 1688 ? 167.607 136.888 161.930 1.00 25.28 1643 ASN A N 1
ATOM 7523 C CA . ASN A 1 1688 ? 167.810 135.763 161.030 1.00 29.50 1643 ASN A CA 1
ATOM 7524 C C . ASN A 1 1688 ? 166.770 134.698 161.357 1.00 29.16 1643 ASN A C 1
ATOM 7525 O O . ASN A 1 1688 ? 165.792 134.951 162.067 1.00 20.79 1643 ASN A O 1
ATOM 7530 N N . PHE A 1 1689 ? 166.977 133.496 160.826 1.00 32.35 1644 PHE A N 1
ATOM 7531 C CA . PHE A 1 1689 ? 166.046 132.401 161.050 1.00 29.34 1644 PHE A CA 1
ATOM 7532 C C . PHE A 1 1689 ? 166.754 131.209 161.678 1.00 34.63 1644 PHE A C 1
ATOM 7533 O O . PHE A 1 1689 ? 166.544 130.066 161.262 1.00 36.75 1644 PHE A O 1
ATOM 7541 N N . GLN A 1 1690 ? 167.600 131.464 162.676 1.00 44.80 1645 GLN A N 1
ATOM 7542 C CA . GLN A 1 1690 ? 168.273 130.393 163.398 1.00 49.05 1645 GLN A CA 1
ATOM 7543 C C . GLN A 1 1690 ? 167.588 130.023 164.705 1.00 50.67 1645 GLN A C 1
ATOM 7544 O O . GLN A 1 1690 ? 167.795 128.910 165.197 1.00 53.83 1645 GLN A O 1
ATOM 7550 N N . THR A 1 1691 ? 166.791 130.923 165.279 1.00 45.48 1646 THR A N 1
ATOM 7551 C CA . THR A 1 1691 ? 166.020 130.625 166.476 1.00 44.74 1646 THR A CA 1
ATOM 7552 C C . THR A 1 1691 ? 164.635 131.242 166.338 1.00 35.28 1646 THR A C 1
ATOM 7553 O O . THR A 1 1691 ? 164.412 132.147 165.527 1.00 37.96 1646 THR A O 1
ATOM 7557 N N . PHE A 1 1692 ? 163.700 130.729 167.142 1.00 28.92 1647 PHE A N 1
ATOM 7558 C CA . PHE A 1 1692 ? 162.298 131.101 166.987 1.00 31.75 1647 PHE A CA 1
ATOM 7559 C C . PHE A 1 1692 ? 162.073 132.583 167.252 1.00 28.37 1647 PHE A C 1
ATOM 7560 O O . PHE A 1 1692 ? 161.275 133.225 166.563 1.00 31.19 1647 PHE A O 1
ATOM 7568 N N . ALA A 1 1693 ? 162.743 133.139 168.263 1.00 28.00 1648 ALA A N 1
ATOM 7569 C CA . ALA A 1 1693 ? 162.565 134.556 168.564 1.00 25.23 1648 ALA A CA 1
ATOM 7570 C C . ALA A 1 1693 ? 163.025 135.425 167.401 1.00 22.83 1648 ALA A C 1
ATOM 7571 O O . ALA A 1 1693 ? 162.353 136.398 167.039 1.00 20.91 1648 ALA A O 1
ATOM 7573 N N . ASN A 1 1694 ? 164.164 135.082 166.797 1.00 23.84 1649 ASN A N 1
ATOM 7574 C CA . ASN A 1 1694 ? 164.649 135.823 165.637 1.00 20.79 1649 ASN A CA 1
ATOM 7575 C C . ASN A 1 1694 ? 163.699 135.685 164.455 1.00 24.58 1649 ASN A C 1
ATOM 7576 O O . ASN A 1 1694 ? 163.429 136.664 163.742 1.00 27.53 1649 ASN A O 1
ATOM 7581 N N . SER A 1 1695 ? 163.189 134.472 164.227 1.00 24.06 1650 SER A N 1
ATOM 7582 C CA . SER A 1 1695 ? 162.239 134.261 163.143 1.00 13.46 1650 SER A CA 1
ATOM 7583 C C . SER A 1 1695 ? 160.994 135.109 163.347 1.00 12.84 1650 SER A C 1
ATOM 7584 O O . SER A 1 1695 ? 160.475 135.708 162.401 1.00 19.85 1650 SER A O 1
ATOM 7587 N N . MET A 1 1696 ? 160.500 135.171 164.583 1.00 16.58 1651 MET A N 1
ATOM 7588 C CA . MET A 1 1696 ? 159.333 135.994 164.870 1.00 18.31 1651 MET A CA 1
ATOM 7589 C C . MET A 1 1696 ? 159.632 137.476 164.711 1.00 16.97 1651 MET A C 1
ATOM 7590 O O . MET A 1 1696 ? 158.757 138.232 164.285 1.00 15.74 1651 MET A O 1
ATOM 7595 N N . LEU A 1 1697 ? 160.847 137.911 165.050 1.00 19.27 1652 LEU A N 1
ATOM 7596 C CA . LEU A 1 1697 ? 161.231 139.294 164.782 1.00 16.75 1652 LEU A CA 1
ATOM 7597 C C . LEU A 1 1697 ? 161.125 139.600 163.293 1.00 17.36 1652 LEU A C 1
ATOM 7598 O O . LEU A 1 1697 ? 160.492 140.585 162.885 1.00 23.67 1652 LEU A O 1
ATOM 7603 N N . CYS A 1 1698 ? 161.711 138.732 162.466 1.00 17.65 1653 CYS A N 1
ATOM 7604 C CA . CYS A 1 1698 ? 161.678 138.936 161.021 1.00 15.31 1653 CYS A CA 1
ATOM 7605 C C . CYS A 1 1698 ? 160.251 138.910 160.484 1.00 15.28 1653 CYS A C 1
ATOM 7606 O O . CYS A 1 1698 ? 159.885 139.721 159.625 1.00 16.76 1653 CYS A O 1
ATOM 7609 N N . LEU A 1 1699 ? 159.426 137.986 160.982 1.00 18.31 1654 LEU A N 1
ATOM 7610 C CA . LEU A 1 1699 ? 158.081 137.835 160.439 1.00 12.51 1654 LEU A CA 1
ATOM 7611 C C . LEU A 1 1699 ? 157.157 138.950 160.901 1.00 11.94 1654 LEU A C 1
ATOM 7612 O O . LEU A 1 1699 ? 156.287 139.383 160.143 1.00 15.35 1654 LEU A O 1
ATOM 7617 N N . PHE A 1 1700 ? 157.317 139.428 162.134 1.00 11.10 1655 PHE A N 1
ATOM 7618 C CA . PHE A 1 1700 ? 156.589 140.620 162.544 1.00 13.55 1655 PHE A CA 1
ATOM 7619 C C . PHE A 1 1700 ? 156.997 141.804 161.683 1.00 16.91 1655 PHE A C 1
ATOM 7620 O O . PHE A 1 1700 ? 156.160 142.627 161.297 1.00 15.59 1655 PHE A O 1
ATOM 7628 N N . GLN A 1 1701 ? 158.291 141.900 161.366 1.00 16.55 1656 GLN A N 1
ATOM 7629 C CA . GLN A 1 1701 ? 158.760 142.980 160.508 1.00 14.38 1656 GLN A CA 1
ATOM 7630 C C . GLN A 1 1701 ? 158.101 142.923 159.132 1.00 19.89 1656 GLN A C 1
ATOM 7631 O O . GLN A 1 1701 ? 157.612 143.939 158.626 1.00 18.33 1656 GLN A O 1
ATOM 7637 N N . ILE A 1 1702 ? 158.064 141.736 158.517 1.00 14.95 1657 ILE A N 1
ATOM 7638 C CA . ILE A 1 1702 ? 157.556 141.630 157.151 1.00 14.61 1657 ILE A CA 1
ATOM 7639 C C . ILE A 1 1702 ? 156.053 141.414 157.075 1.00 22.47 1657 ILE A C 1
ATOM 7640 O O . ILE A 1 1702 ? 155.507 141.348 155.970 1.00 25.85 1657 ILE A O 1
ATOM 7645 N N . THR A 1 1703 ? 155.368 141.284 158.211 1.00 20.00 1658 THR A N 1
ATOM 7646 C CA . THR A 1 1703 ? 153.912 141.325 158.199 1.00 13.35 1658 THR A CA 1
ATOM 7647 C C . THR A 1 1703 ? 153.405 142.666 157.692 1.00 19.09 1658 THR A C 1
ATOM 7648 O O . THR A 1 1703 ? 152.344 142.724 157.062 1.00 33.70 1658 THR A O 1
ATOM 7652 N N . THR A 1 1704 ? 154.161 143.738 157.922 1.00 17.60 1659 THR A N 1
ATOM 7653 C CA . THR A 1 1704 ? 153.908 145.036 157.312 1.00 17.85 1659 THR A CA 1
ATOM 7654 C C . THR A 1 1704 ? 154.683 145.181 156.003 1.00 19.90 1659 THR A C 1
ATOM 7655 O O . THR A 1 1704 ? 154.872 146.290 155.498 1.00 27.09 1659 THR A O 1
ATOM 7659 N N . SER A 1 1705 ? 155.156 144.058 155.461 1.00 18.77 1660 SER A N 1
ATOM 7660 C CA . SER A 1 1705 ? 155.895 144.001 154.198 1.00 19.64 1660 SER A CA 1
ATOM 7661 C C . SER A 1 1705 ? 157.176 144.832 154.232 1.00 19.75 1660 SER A C 1
ATOM 7662 O O . SER A 1 1705 ? 157.772 145.097 153.188 1.00 27.98 1660 SER A O 1
ATOM 7665 N N . ALA A 1 1706 ? 157.630 145.241 155.412 1.00 16.88 1661 ALA A N 1
ATOM 7666 C CA . ALA A 1 1706 ? 158.822 146.070 155.531 1.00 17.15 1661 ALA A CA 1
ATOM 7667 C C . ALA A 1 1706 ? 160.059 145.181 155.543 1.00 23.85 1661 ALA A C 1
ATOM 7668 O O . ALA A 1 1706 ? 160.152 144.249 156.348 1.00 26.67 1661 ALA A O 1
ATOM 7670 N N . GLY A 1 1707 ? 160.999 145.464 154.645 1.00 20.22 1662 GLY A N 1
ATOM 7671 C CA . GLY A 1 1707 ? 162.264 144.762 154.640 1.00 22.84 1662 GLY A CA 1
ATOM 7672 C C . GLY A 1 1707 ? 162.236 143.358 154.086 1.00 25.48 1662 GLY A C 1
ATOM 7673 O O . GLY A 1 1707 ? 163.210 142.617 154.268 1.00 26.92 1662 GLY A O 1
ATOM 7674 N N . TRP A 1 1708 ? 161.153 142.955 153.417 1.00 17.13 1663 TRP A N 1
ATOM 7675 C CA . TRP A 1 1708 ? 161.137 141.617 152.838 1.00 18.26 1663 TRP A CA 1
ATOM 7676 C C . TRP A 1 1708 ? 162.126 141.511 151.687 1.00 21.19 1663 TRP A C 1
ATOM 7677 O O . TRP A 1 1708 ? 162.690 140.438 151.455 1.00 21.36 1663 TRP A O 1
ATOM 7688 N N . ASP A 1 1709 ? 162.382 142.616 150.988 1.00 20.65 1664 ASP A N 1
ATOM 7689 C CA . ASP A 1 1709 ? 163.464 142.646 150.010 1.00 18.74 1664 ASP A CA 1
ATOM 7690 C C . ASP A 1 1709 ? 164.808 142.390 150.678 1.00 21.33 1664 ASP A C 1
ATOM 7691 O O . ASP A 1 1709 ? 165.626 141.607 150.182 1.00 19.79 1664 ASP A O 1
ATOM 7696 N N . GLY A 1 1710 ? 165.050 143.050 151.814 1.00 21.52 1665 GLY A N 1
ATOM 7697 C CA . GLY A 1 1710 ? 166.301 142.869 152.524 1.00 20.96 1665 GLY A CA 1
ATOM 7698 C C . GLY A 1 1710 ? 166.482 141.467 153.064 1.00 23.86 1665 GLY A C 1
ATOM 7699 O O . GLY A 1 1710 ? 167.604 140.961 153.121 1.00 24.31 1665 GLY A O 1
ATOM 7700 N N . LEU A 1 1711 ? 165.392 140.826 153.483 1.00 20.19 1666 LEU A N 1
ATOM 7701 C CA . LEU A 1 1711 ? 165.474 139.457 153.978 1.00 22.88 1666 LEU A CA 1
ATOM 7702 C C . LEU A 1 1711 ? 165.409 138.411 152.872 1.00 20.47 1666 LEU A C 1
ATOM 7703 O O . LEU A 1 1711 ? 165.706 137.240 153.131 1.00 18.48 1666 LEU A O 1
ATOM 7708 N N . LEU A 1 1712 ? 165.032 138.798 151.655 1.00 22.06 1667 LEU A N 1
ATOM 7709 C CA . LEU A 1 1712 ? 165.006 137.870 150.533 1.00 21.16 1667 LEU A CA 1
ATOM 7710 C C . LEU A 1 1712 ? 166.272 137.923 149.689 1.00 23.55 1667 LEU A C 1
ATOM 7711 O O . LEU A 1 1712 ? 166.642 136.910 149.084 1.00 24.39 1667 LEU A O 1
ATOM 7716 N N . SER A 1 1713 ? 166.948 139.072 149.634 1.00 21.72 1668 SER A N 1
ATOM 7717 C CA . SER A 1 1713 ? 168.142 139.190 148.803 1.00 24.28 1668 SER A CA 1
ATOM 7718 C C . SER A 1 1713 ? 169.227 138.182 149.189 1.00 27.71 1668 SER A C 1
ATOM 7719 O O . SER A 1 1713 ? 169.830 137.585 148.290 1.00 32.43 1668 SER A O 1
ATOM 7722 N N . PRO A 1 1714 ? 169.520 137.949 150.476 1.00 23.68 1669 PRO A N 1
ATOM 7723 C CA . PRO A 1 1714 ? 170.435 136.842 150.802 1.00 25.24 1669 PRO A CA 1
ATOM 7724 C C . PRO A 1 1714 ? 169.919 135.483 150.367 1.00 28.68 1669 PRO A C 1
ATOM 7725 O O . PRO A 1 1714 ? 170.724 134.576 150.120 1.00 30.85 1669 PRO A O 1
ATOM 7729 N N . ILE A 1 1715 ? 168.600 135.300 150.290 1.00 30.30 1670 ILE A N 1
ATOM 7730 C CA . ILE A 1 1715 ? 168.061 134.048 149.770 1.00 30.34 1670 ILE A CA 1
ATOM 7731 C C . ILE A 1 1715 ? 168.315 133.946 148.273 1.00 34.99 1670 ILE A C 1
ATOM 7732 O O . ILE A 1 1715 ? 168.597 132.863 147.748 1.00 48.14 1670 ILE A O 1
ATOM 7737 N N . LEU A 1 1716 ? 168.219 135.073 147.562 1.00 35.63 1671 LEU A N 1
ATOM 7738 C CA . LEU A 1 1716 ? 168.383 135.081 146.113 1.00 38.31 1671 LEU A CA 1
ATOM 7739 C C . LEU A 1 1716 ? 169.802 134.741 145.678 1.00 39.32 1671 LEU A C 1
ATOM 7740 O O . LEU A 1 1716 ? 170.006 134.378 144.514 1.00 44.94 1671 LEU A O 1
ATOM 7745 N N . ASN A 1 1717 ? 170.781 134.859 146.574 1.00 33.62 1672 ASN A N 1
ATOM 7746 C CA . ASN A 1 1717 ? 172.158 134.527 146.235 1.00 34.41 1672 ASN A CA 1
ATOM 7747 C C . ASN A 1 1717 ? 172.272 133.061 145.843 1.00 43.62 1672 ASN A C 1
ATOM 7748 O O . ASN A 1 1717 ? 171.719 132.181 146.509 1.00 45.49 1672 ASN A O 1
ATOM 7753 N N . THR A 1 1718 ? 172.995 132.798 144.757 1.00 47.20 1673 THR A N 1
ATOM 7754 C CA . THR A 1 1718 ? 173.185 131.442 144.267 1.00 47.82 1673 THR A CA 1
ATOM 7755 C C . THR A 1 1718 ? 174.646 131.082 144.046 1.00 50.89 1673 THR A C 1
ATOM 7756 O O . THR A 1 1718 ? 174.933 129.949 143.644 1.00 53.66 1673 THR A O 1
ATOM 7760 N N . GLY A 1 1719 ? 175.572 132.002 144.298 1.00 47.17 1674 GLY A N 1
ATOM 7761 C CA . GLY A 1 1719 ? 176.977 131.745 144.097 1.00 46.53 1674 GLY A CA 1
ATOM 7762 C C . GLY A 1 1719 ? 177.826 132.950 144.442 1.00 53.10 1674 GLY A C 1
ATOM 7763 O O . GLY A 1 1719 ? 177.324 133.982 144.898 1.00 47.04 1674 GLY A O 1
ATOM 7764 N N . PRO A 1 1720 ? 179.139 132.840 144.228 1.00 52.38 1675 PRO A N 1
ATOM 7765 C CA . PRO A 1 1720 ? 180.020 133.963 144.529 1.00 37.60 1675 PRO A CA 1
ATOM 7766 C C . PRO A 1 1720 ? 179.770 135.108 143.567 1.00 37.99 1675 PRO A C 1
ATOM 7767 O O . PRO A 1 1720 ? 179.303 134.895 142.435 1.00 42.29 1675 PRO A O 1
ATOM 7771 N N . PRO A 1 1721 ? 180.076 136.344 143.966 1.00 34.64 1676 PRO A N 1
ATOM 7772 C CA . PRO A 1 1721 ? 180.702 136.771 145.219 1.00 41.05 1676 PRO A CA 1
ATOM 7773 C C . PRO A 1 1721 ? 179.709 137.021 146.349 1.00 49.77 1676 PRO A C 1
ATOM 7774 O O . PRO A 1 1721 ? 180.102 137.375 147.457 1.00 56.78 1676 PRO A O 1
ATOM 7778 N N . TYR A 1 1722 ? 178.411 136.860 146.091 1.00 45.87 1677 TYR A N 1
ATOM 7779 C CA . TYR A 1 1722 ? 177.406 137.226 147.080 1.00 46.70 1677 TYR A CA 1
ATOM 7780 C C . TYR A 1 1722 ? 177.284 136.193 148.194 1.00 50.31 1677 TYR A C 1
ATOM 7781 O O . TYR A 1 1722 ? 177.045 136.559 149.350 1.00 39.35 1677 TYR A O 1
ATOM 7790 N N . CYS A 1 1723 ? 177.510 134.915 147.893 1.00 53.26 1678 CYS A N 1
ATOM 7791 C CA . CYS A 1 1723 ? 177.385 133.829 148.892 1.00 46.12 1678 CYS A CA 1
ATOM 7792 C C . CYS A 1 1723 ? 178.565 132.880 148.678 1.00 49.39 1678 CYS A C 1
ATOM 7793 O O . CYS A 1 1723 ? 179.574 133.357 148.145 1.00 55.44 1678 CYS A O 1
ATOM 7796 N N . ASP A 1 1724 ? 178.452 131.611 149.070 1.00 58.34 1679 ASP A N 1
ATOM 7797 C CA . ASP A 1 1724 ? 179.594 130.669 148.982 1.00 70.89 1679 ASP A CA 1
ATOM 7798 C C . ASP A 1 1724 ? 179.107 129.227 148.945 1.00 74.96 1679 ASP A C 1
ATOM 7799 O O . ASP A 1 1724 ? 178.871 128.653 150.024 1.00 76.81 1679 ASP A O 1
ATOM 7804 N N . PRO A 1 1725 ? 178.955 128.598 147.764 1.00 79.36 1680 PRO A N 1
ATOM 7805 C CA . PRO A 1 1725 ? 178.633 127.185 147.724 1.00 83.91 1680 PRO A CA 1
ATOM 7806 C C . PRO A 1 1725 ? 179.838 126.495 148.330 1.00 90.52 1680 PRO A C 1
ATOM 7807 O O . PRO A 1 1725 ? 180.943 127.046 148.177 1.00 88.28 1680 PRO A O 1
ATOM 7811 N N . ASN A 1 1726 ? 179.669 125.349 148.996 1.00 91.95 1681 ASN A N 1
ATOM 7812 C CA . ASN A 1 1726 ? 180.814 124.568 149.556 1.00 98.32 1681 ASN A CA 1
ATOM 7813 C C . ASN A 1 1726 ? 181.493 125.358 150.685 1.00 98.63 1681 ASN A C 1
ATOM 7814 O O . ASN A 1 1726 ? 182.739 125.400 150.694 1.00 100.63 1681 ASN A O 1
ATOM 7819 N N . LEU A 1 1727 ? 180.730 125.958 151.606 1.00 97.95 1682 LEU A N 1
ATOM 7820 C CA . LEU A 1 1727 ? 181.308 126.649 152.791 1.00 98.46 1682 LEU A CA 1
ATOM 7821 C C . LEU A 1 1727 ? 181.646 125.577 153.839 1.00 106.03 1682 LEU A C 1
ATOM 7822 O O . LEU A 1 1727 ? 180.788 124.700 154.061 1.00 105.02 1682 LEU A O 1
ATOM 7827 N N . PRO A 1 1728 ? 182.836 125.588 154.485 1.00 113.42 1683 PRO A 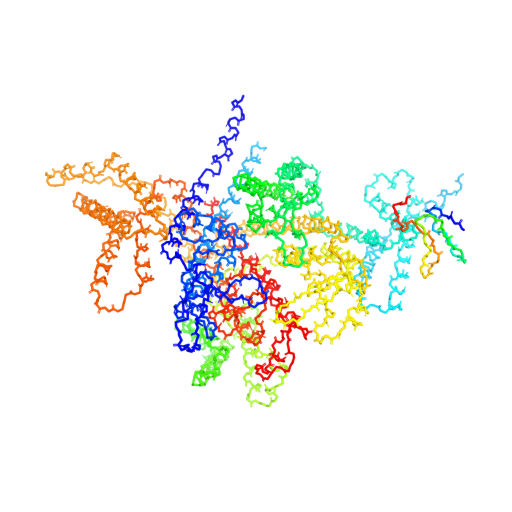N 1
ATOM 7828 C CA . PRO A 1 1728 ? 183.204 124.521 155.437 1.00 115.70 1683 PRO A CA 1
ATOM 7829 C C . PRO A 1 1728 ? 182.134 124.221 156.476 1.00 119.86 1683 PRO A C 1
ATOM 7830 O O . PRO A 1 1728 ? 181.732 123.061 156.629 1.00 121.99 1683 PRO A O 1
ATOM 7834 N N . ASN A 1 1729 ? 181.660 125.233 157.194 1.00 120.15 1684 ASN A N 1
ATOM 7835 C CA . ASN A 1 1729 ? 180.551 125.052 158.116 1.00 118.45 1684 ASN A CA 1
ATOM 7836 C C . ASN A 1 1729 ? 179.229 125.340 157.410 1.00 115.76 1684 ASN A C 1
ATOM 7837 O O . ASN A 1 1729 ? 179.193 125.812 156.271 1.00 113.48 1684 ASN A O 1
ATOM 7842 N N . SER A 1 1730 ? 178.130 125.043 158.105 1.00 114.06 1685 SER A N 1
ATOM 7843 C CA . SER A 1 1730 ? 176.782 125.189 157.550 1.00 113.37 1685 SER A CA 1
ATOM 7844 C C . SER A 1 1730 ? 176.640 124.417 156.240 1.00 115.61 1685 SER A C 1
ATOM 7845 O O . SER A 1 1730 ? 176.136 124.935 155.243 1.00 110.32 1685 SER A O 1
ATOM 7848 N N . ASN A 1 1731 ? 177.094 123.163 156.244 1.00 121.63 1686 ASN A N 1
ATOM 7849 C CA . ASN A 1 1731 ? 177.075 122.334 155.044 1.00 120.35 1686 ASN A CA 1
ATOM 7850 C C . ASN A 1 1731 ? 175.668 121.963 154.594 1.00 118.69 1686 ASN A C 1
ATOM 7851 O O . ASN A 1 1731 ? 175.513 121.442 153.485 1.00 116.60 1686 ASN A O 1
ATOM 7856 N N . GLY A 1 1732 ? 174.651 122.211 155.417 1.00 116.11 1687 GLY A N 1
ATOM 7857 C CA . GLY A 1 1732 ? 173.294 121.805 155.108 1.00 112.61 1687 GLY A CA 1
ATOM 7858 C C . GLY A 1 1732 ? 172.710 122.402 153.843 1.00 112.30 1687 GLY A C 1
ATOM 7859 O O . GLY A 1 1732 ? 172.457 121.680 152.874 1.00 113.85 1687 GLY A O 1
ATOM 7860 N N . THR A 1 1733 ? 172.490 123.717 153.833 1.00 107.13 1688 THR A N 1
ATOM 7861 C CA . THR A 1 1733 ? 171.833 124.359 152.701 1.00 106.52 1688 THR A CA 1
ATOM 7862 C C . THR A 1 1733 ? 172.838 124.743 151.623 1.00 106.71 1688 THR A C 1
ATOM 7863 O O . THR A 1 1733 ? 172.874 125.899 151.189 1.00 100.62 1688 THR A O 1
ATOM 7867 N N . ARG A 1 1734 ? 173.642 123.777 151.179 1.00 105.09 1689 ARG A N 1
ATOM 7868 C CA . ARG A 1 1734 ? 174.666 124.000 150.160 1.00 99.81 1689 ARG A CA 1
ATOM 7869 C C . ARG A 1 1734 ? 175.579 125.160 150.549 1.00 96.20 1689 ARG A C 1
ATOM 7870 O O . ARG A 1 1734 ? 175.923 126.020 149.735 1.00 96.75 1689 ARG A O 1
ATOM 7878 N N . GLY A 1 1735 ? 175.967 125.180 151.808 1.00 90.30 1690 GLY A N 1
ATOM 7879 C CA . GLY A 1 1735 ? 176.816 126.247 152.329 1.00 81.21 1690 GLY A CA 1
ATOM 7880 C C . GLY A 1 1735 ? 175.986 127.378 152.923 1.00 73.37 1690 GLY A C 1
ATOM 7881 O O . GLY A 1 1735 ? 175.292 127.180 153.911 1.00 86.36 1690 GLY A O 1
ATOM 7882 N N . ASP A 1 1736 ? 176.035 128.556 152.382 1.00 60.61 1691 ASP A N 1
ATOM 7883 C CA . ASP A 1 1736 ? 175.286 129.728 152.914 1.00 57.37 1691 ASP A CA 1
ATOM 7884 C C . ASP A 1 1736 ? 174.530 130.425 151.790 1.00 59.07 1691 ASP A C 1
ATOM 7885 O O . ASP A 1 1736 ? 174.252 131.627 151.947 1.00 56.49 1691 ASP A O 1
ATOM 7890 N N . CYS A 1 1737 ? 174.253 129.736 150.683 1.00 60.44 1692 CYS A N 1
ATOM 7891 C CA . CYS A 1 1737 ? 173.442 130.278 149.601 1.00 54.74 1692 CYS A CA 1
ATOM 7892 C C . CYS A 1 1737 ? 171.998 129.819 149.764 1.00 63.19 1692 CYS A C 1
ATOM 7893 O O . CYS A 1 1737 ? 171.740 128.632 149.985 1.00 72.92 1692 CYS A O 1
ATOM 7896 N N . GLY A 1 1738 ? 171.058 130.762 149.615 1.00 56.79 1693 GLY A N 1
ATOM 7897 C CA . GLY A 1 1738 ? 169.631 130.480 149.831 1.00 49.38 1693 GLY A CA 1
ATOM 7898 C C . GLY A 1 1738 ? 169.011 129.763 148.671 1.00 48.27 1693 GLY A C 1
ATOM 7899 O O . GLY A 1 1738 ? 169.645 129.739 147.606 1.00 52.05 1693 GLY A O 1
ATOM 7900 N N . SER A 1 1739 ? 167.826 129.182 148.866 1.00 50.24 1694 SER A N 1
ATOM 7901 C CA . SER A 1 1739 ? 167.083 128.492 147.783 1.00 55.94 1694 SER A CA 1
ATOM 7902 C C . SER A 1 1739 ? 166.246 129.556 147.088 1.00 52.24 1694 SER A C 1
ATOM 7903 O O . SER A 1 1739 ? 165.430 130.163 147.788 1.00 46.16 1694 SER A O 1
ATOM 7906 N N . PRO A 1 1740 ? 166.455 129.868 145.792 1.00 55.67 1695 PRO A N 1
ATOM 7907 C CA . PRO A 1 1740 ? 165.733 130.972 145.178 1.00 49.25 1695 PRO A CA 1
ATOM 7908 C C . PRO A 1 1740 ? 164.228 130.766 145.176 1.00 43.82 1695 PRO A C 1
ATOM 7909 O O . PRO A 1 1740 ? 163.570 131.621 145.718 1.00 46.68 1695 PRO A O 1
ATOM 7913 N N . ALA A 1 1741 ? 163.704 129.658 144.673 1.00 38.90 1696 ALA A N 1
ATOM 7914 C CA . ALA A 1 1741 ? 162.270 129.440 144.513 1.00 41.35 1696 ALA A CA 1
ATOM 7915 C C . ALA A 1 1741 ? 161.568 129.369 145.861 1.00 41.07 1696 ALA A C 1
ATOM 7916 O O . ALA A 1 1741 ? 160.476 129.925 146.033 1.00 34.46 1696 ALA A O 1
ATOM 7918 N N . VAL A 1 1742 ? 162.183 128.688 146.830 1.00 41.08 1697 VAL A N 1
ATOM 7919 C CA . VAL A 1 1742 ? 161.586 128.566 148.156 1.00 35.45 1697 VAL A CA 1
ATOM 7920 C C . VAL A 1 1742 ? 161.453 129.933 148.810 1.00 31.93 1697 VAL A C 1
ATOM 7921 O O . VAL A 1 1742 ? 160.406 130.263 149.378 1.00 36.59 1697 VAL A O 1
ATOM 7925 N N . GLY A 1 1743 ? 162.502 130.753 148.735 1.00 31.74 1698 GLY A N 1
ATOM 7926 C CA . GLY A 1 1743 ? 162.424 132.083 149.318 1.00 31.28 1698 GLY A CA 1
ATOM 7927 C C . GLY A 1 1743 ? 161.398 132.963 148.635 1.00 27.67 1698 GLY A C 1
ATOM 7928 O O . GLY A 1 1743 ? 160.682 133.725 149.291 1.00 20.04 1698 GLY A O 1
ATOM 7929 N N . ILE A 1 1744 ? 161.318 132.876 147.304 1.00 34.24 1699 ILE A N 1
ATOM 7930 C CA . ILE A 1 1744 ? 160.341 133.662 146.555 1.00 27.96 1699 ILE A CA 1
ATOM 7931 C C . ILE A 1 1744 ? 158.929 133.286 146.980 1.00 31.82 1699 ILE A C 1
ATOM 7932 O O . ILE A 1 1744 ? 158.104 134.152 147.299 1.00 34.52 1699 ILE A O 1
ATOM 7937 N N . ILE A 1 1745 ? 158.635 131.983 146.995 1.00 31.06 1700 ILE A N 1
ATOM 7938 C CA . ILE A 1 1745 ? 157.314 131.521 147.409 1.00 25.76 1700 ILE A CA 1
ATOM 7939 C C . ILE A 1 1745 ? 157.020 131.979 148.830 1.00 30.58 1700 ILE A C 1
ATOM 7940 O O . ILE A 1 1745 ? 155.964 132.557 149.106 1.00 29.32 1700 ILE A O 1
ATOM 7945 N N . PHE A 1 1746 ? 157.966 131.749 149.744 1.00 28.57 1701 PHE A N 1
ATOM 7946 C CA . PHE A 1 1746 ? 157.805 132.143 151.138 1.00 22.83 1701 PHE A CA 1
ATOM 7947 C C . PHE A 1 1746 ? 157.418 133.610 151.256 1.00 22.21 1701 PHE A C 1
ATOM 7948 O O . PHE A 1 1746 ? 156.349 133.945 151.773 1.00 28.50 1701 PHE A O 1
ATOM 7956 N N . PHE A 1 1747 ? 158.280 134.501 150.768 1.00 23.98 1702 PHE A N 1
ATOM 7957 C CA . PHE A 1 1747 ? 158.072 135.922 151.018 1.00 26.27 1702 PHE A CA 1
ATOM 7958 C C . PHE A 1 1747 ? 156.856 136.454 150.272 1.00 25.39 1702 PHE A C 1
ATOM 7959 O O . PHE A 1 1747 ? 156.075 137.229 150.837 1.00 27.92 1702 PHE A O 1
ATOM 7967 N N . THR A 1 1748 ? 156.653 136.036 149.019 1.00 24.23 1703 THR A N 1
ATOM 7968 C CA . THR A 1 1748 ? 155.505 136.526 148.264 1.00 28.28 1703 THR A CA 1
ATOM 7969 C C . THR A 1 1748 ? 154.186 136.046 148.860 1.00 28.67 1703 THR A C 1
ATOM 7970 O O . THR A 1 1748 ? 153.276 136.855 149.089 1.00 27.64 1703 THR A O 1
ATOM 7974 N N . THR A 1 1749 ? 154.061 134.740 149.117 1.00 26.81 1704 THR A N 1
ATOM 7975 C CA . THR A 1 1749 ? 152.835 134.225 149.707 1.00 24.79 1704 THR A CA 1
ATOM 7976 C C . THR A 1 1749 ? 152.592 134.816 151.085 1.00 20.88 1704 THR A C 1
ATOM 7977 O O . THR A 1 1749 ? 151.451 135.151 151.413 1.00 25.07 1704 THR A O 1
ATOM 7981 N N . TYR A 1 1750 ? 153.640 134.962 151.904 1.00 24.70 1705 TYR A N 1
ATOM 7982 C CA . TYR A 1 1750 ? 153.450 135.565 153.213 1.00 24.80 1705 TYR A CA 1
ATOM 7983 C C . TYR A 1 1750 ? 152.987 137.008 153.122 1.00 24.57 1705 TYR A C 1
ATOM 7984 O O . TYR A 1 1750 ? 152.081 137.397 153.862 1.00 29.50 1705 TYR A O 1
ATOM 7993 N N . ILE A 1 1751 ? 153.586 137.822 152.252 1.00 24.08 1706 ILE A N 1
ATOM 7994 C CA . ILE A 1 1751 ? 153.153 139.213 152.207 1.00 26.45 1706 ILE A CA 1
ATOM 7995 C C . ILE A 1 1751 ? 151.735 139.315 151.661 1.00 30.01 1706 ILE A C 1
ATOM 7996 O O . ILE A 1 1751 ? 150.944 140.128 152.151 1.00 37.76 1706 ILE A O 1
ATOM 8001 N N . ILE A 1 1752 ? 151.365 138.481 150.684 1.00 28.40 1707 ILE A N 1
ATOM 8002 C CA . ILE A 1 1752 ? 149.997 138.537 150.170 1.00 31.18 1707 ILE A CA 1
ATOM 8003 C C . ILE A 1 1752 ? 148.998 138.088 151.234 1.00 27.89 1707 ILE A C 1
ATOM 8004 O O . ILE A 1 1752 ? 147.957 138.727 151.432 1.00 35.26 1707 ILE A O 1
ATOM 8009 N N . ILE A 1 1753 ? 149.230 136.899 151.809 1.00 26.35 1708 ILE A N 1
ATOM 8010 C CA . ILE A 1 1753 ? 148.322 136.271 152.815 1.00 22.62 1708 ILE A CA 1
ATOM 8011 C C . ILE A 1 1753 ? 148.103 137.206 154.007 1.00 22.71 1708 ILE A C 1
ATOM 8012 O O . ILE A 1 1753 ? 147.013 137.181 154.527 1.00 35.05 1708 ILE A O 1
ATOM 8017 N N . SER A 1 1754 ? 149.102 137.967 154.425 1.00 22.85 1709 SER A N 1
ATOM 8018 C CA . SER A 1 1754 ? 149.001 138.889 155.578 1.00 26.73 1709 SER A CA 1
ATOM 8019 C C . SER A 1 1754 ? 148.474 140.235 155.098 1.00 27.82 1709 SER A C 1
ATOM 8020 O O . SER A 1 1754 ? 148.165 141.073 155.951 1.00 26.13 1709 SER A O 1
ATOM 8023 N N . PHE A 1 1755 ? 148.474 140.463 153.788 1.00 28.19 1710 PHE A N 1
ATOM 8024 C CA . PHE A 1 1755 ? 147.914 141.711 153.222 1.00 29.43 1710 PHE A CA 1
ATOM 8025 C C . PHE A 1 1755 ? 146.442 141.483 153.284 1.00 42.47 1710 PHE A C 1
ATOM 8026 O O . PHE A 1 1755 ? 145.671 142.420 153.525 1.00 47.25 1710 PHE A O 1
ATOM 8034 N N . LEU A 1 1756 ? 146.044 140.246 153.023 1.00 39.26 1711 LEU A N 1
ATOM 8035 C CA . LEU A 1 1756 ? 144.650 139.818 153.096 1.00 32.38 1711 LEU A CA 1
ATOM 8036 C C . LEU A 1 1756 ? 144.121 139.904 154.524 1.00 34.45 1711 LEU A C 1
ATOM 8037 O O . LEU A 1 1756 ? 143.063 140.493 154.776 1.00 35.38 1711 LEU A O 1
ATOM 8042 N N . ILE A 1 1757 ? 144.858 139.328 155.479 1.00 35.55 1712 ILE A N 1
ATOM 8043 C CA . ILE A 1 1757 ? 144.412 139.310 156.873 1.00 31.48 1712 ILE A CA 1
ATOM 8044 C C . ILE A 1 1757 ? 144.430 140.687 157.518 1.00 36.26 1712 ILE A C 1
ATOM 8045 O O . ILE A 1 1757 ? 143.590 140.963 158.384 1.00 42.68 1712 ILE A O 1
ATOM 8050 N N . VAL A 1 1758 ? 145.342 141.567 157.121 1.00 36.41 1713 VAL A N 1
ATOM 8051 C CA . VAL A 1 1758 ? 145.354 142.941 157.598 1.00 38.92 1713 VAL A CA 1
ATOM 8052 C C . VAL A 1 1758 ? 144.185 143.735 157.032 1.00 40.96 1713 VAL A C 1
ATOM 8053 O O . VAL A 1 1758 ? 143.595 144.556 157.733 1.00 44.93 1713 VAL A O 1
ATOM 8057 N N . VAL A 1 1759 ? 143.831 143.495 155.768 1.00 42.84 1714 VAL A N 1
ATOM 8058 C CA . VAL A 1 1759 ? 142.609 144.069 155.212 1.00 47.61 1714 VAL A CA 1
ATOM 8059 C C . VAL A 1 1759 ? 141.393 143.559 155.976 1.00 48.92 1714 VAL A C 1
ATOM 8060 O O . VAL A 1 1759 ? 140.424 144.295 156.197 1.00 51.50 1714 VAL A O 1
ATOM 8064 N N . ASN A 1 1760 ? 141.423 142.287 156.386 1.00 49.54 1715 ASN A N 1
ATOM 8065 C CA . ASN A 1 1760 ? 140.346 141.752 157.216 1.00 48.75 1715 ASN A CA 1
ATOM 8066 C C . ASN A 1 1760 ? 140.209 142.534 158.517 1.00 49.90 1715 ASN A C 1
ATOM 8067 O O . ASN A 1 1760 ? 139.103 142.943 158.888 1.00 56.08 1715 ASN A O 1
ATOM 8072 N N . MET A 1 1761 ? 141.322 142.760 159.220 1.00 49.55 1716 MET A N 1
ATOM 8073 C CA . MET A 1 1761 ? 141.279 143.559 160.439 1.00 51.64 1716 MET A CA 1
ATOM 8074 C C . MET A 1 1761 ? 140.834 144.987 160.174 1.00 54.93 1716 MET A C 1
ATOM 8075 O O . MET A 1 1761 ? 140.083 145.547 160.976 1.00 63.94 1716 MET A O 1
ATOM 8080 N N . TYR A 1 1762 ? 141.285 145.586 159.075 1.00 54.56 1717 TYR A N 1
ATOM 8081 C CA . TYR A 1 1762 ? 140.901 146.942 158.709 1.00 58.15 1717 TYR A CA 1
ATOM 8082 C C . TYR A 1 1762 ? 139.396 147.063 158.500 1.00 62.33 1717 TYR A C 1
ATOM 8083 O O . TYR A 1 1762 ? 138.755 147.951 159.074 1.00 67.75 1717 TYR A O 1
ATOM 8092 N N . ILE A 1 1763 ? 138.818 146.165 157.699 1.00 61.02 1718 ILE A N 1
ATOM 8093 C CA . ILE A 1 1763 ? 137.381 146.216 157.461 1.00 65.01 1718 ILE A CA 1
ATOM 8094 C C . ILE A 1 1763 ? 136.617 145.889 158.737 1.00 63.08 1718 ILE A C 1
ATOM 8095 O O . ILE A 1 1763 ? 135.553 146.464 158.988 1.00 64.20 1718 ILE A O 1
ATOM 8100 N N . ALA A 1 1764 ? 137.144 144.989 159.573 1.00 59.56 1719 ALA A N 1
ATOM 8101 C CA . ALA A 1 1764 ? 136.491 144.692 160.843 1.00 60.09 1719 ALA A CA 1
ATOM 8102 C C . ALA A 1 1764 ? 136.427 145.929 161.730 1.00 66.58 1719 ALA A C 1
ATOM 8103 O O . ALA A 1 1764 ? 135.371 146.257 162.280 1.00 75.31 1719 ALA A O 1
ATOM 8105 N N . VAL A 1 1765 ? 137.549 146.637 161.872 1.00 65.73 1720 VAL A N 1
ATOM 8106 C CA . VAL A 1 1765 ? 137.572 147.831 162.714 1.00 66.52 1720 VAL A CA 1
ATOM 8107 C C . VAL A 1 1765 ? 136.667 148.911 162.137 1.00 70.04 1720 VAL A C 1
ATOM 8108 O O . VAL A 1 1765 ? 135.956 149.602 162.875 1.00 72.97 1720 VAL A O 1
ATOM 8112 N N . ILE A 1 1766 ? 136.607 149.016 160.825 1.00 69.96 1721 ILE A N 1
ATOM 8113 C CA . ILE A 1 1766 ? 135.832 150.077 160.242 1.00 72.25 1721 ILE A CA 1
ATOM 8114 C C . ILE A 1 1766 ? 134.351 149.774 160.432 1.00 85.27 1721 ILE A C 1
ATOM 8115 O O . ILE A 1 1766 ? 133.583 150.653 160.817 1.00 90.70 1721 ILE A O 1
ATOM 8120 N N . LEU A 1 1767 ? 133.949 148.527 160.211 1.00 84.80 1722 LEU A N 1
ATOM 8121 C CA . LEU A 1 1767 ? 132.548 148.162 160.382 1.00 84.02 1722 LEU A CA 1
ATOM 8122 C C . LEU A 1 1767 ? 132.125 148.115 161.844 1.00 80.45 1722 LEU A C 1
ATOM 8123 O O . LEU A 1 1767 ? 130.930 148.237 162.127 1.00 84.26 1722 LEU A O 1
ATOM 8128 N N . GLU A 1 1768 ? 133.062 147.934 162.773 1.00 83.44 1723 GLU A N 1
ATOM 8129 C CA . GLU A 1 1768 ? 132.765 148.070 164.192 1.00 90.92 1723 GLU A CA 1
ATOM 8130 C C . GLU A 1 1768 ? 132.734 149.524 164.641 1.00 90.75 1723 GLU A C 1
ATOM 8131 O O . GLU A 1 1768 ? 132.129 149.829 165.674 1.00 88.12 1723 GLU A O 1
ATOM 8137 N N . ASN A 1 1769 ? 133.384 150.421 163.898 1.00 89.24 1724 ASN A N 1
ATOM 8138 C CA . ASN A 1 1769 ? 133.239 151.853 164.105 1.00 89.62 1724 ASN A CA 1
ATOM 8139 C C . ASN A 1 1769 ? 131.961 152.417 163.509 1.00 85.77 1724 ASN A C 1
ATOM 8140 O O . ASN A 1 1769 ? 131.425 153.389 164.049 1.00 92.24 1724 ASN A O 1
ATOM 8145 N N . PHE A 1 1770 ? 131.467 151.840 162.410 1.00 81.51 1725 PHE A N 1
ATOM 8146 C CA . PHE A 1 1770 ? 130.189 152.278 161.861 1.00 92.52 1725 PHE A CA 1
ATOM 8147 C C . PHE A 1 1770 ? 129.042 152.012 162.827 1.00 95.74 1725 PHE A C 1
ATOM 8148 O O . PHE A 1 1770 ? 128.140 152.847 162.962 1.00 95.59 1725 PHE A O 1
ATOM 8156 N N . ASN A 1 1771 ? 129.106 150.863 163.508 1.00 95.31 1726 ASN A N 1
ATOM 8157 C CA . ASN A 1 1771 ? 128.072 150.483 164.501 1.00 93.41 1726 ASN A CA 1
ATOM 8158 C C . ASN A 1 1771 ? 128.377 151.215 165.805 1.00 99.69 1726 ASN A C 1
ATOM 8159 O O . ASN A 1 1771 ? 128.916 152.317 165.767 1.00 98.94 1726 ASN A O 1
ATOM 8164 N N . GLU B 2 1 ? 168.059 153.490 99.320 1.00 160.67 1 GLU B N 1
ATOM 8165 C CA . GLU B 2 1 ? 169.025 154.359 99.981 1.00 162.46 1 GLU B CA 1
ATOM 8166 C C . GLU B 2 1 ? 168.356 155.632 100.487 1.00 164.93 1 GLU B C 1
ATOM 8167 O O . GLU B 2 1 ? 167.668 156.324 99.734 1.00 162.86 1 GLU B O 1
ATOM 8173 N N . CYS B 2 2 ? 168.559 155.919 101.774 1.00 166.93 2 CYS B N 1
ATOM 8174 C CA . CYS B 2 2 ? 168.076 157.141 102.408 1.00 167.81 2 CYS B CA 1
ATOM 8175 C C . CYS B 2 2 ? 166.557 157.247 102.338 1.00 167.82 2 CYS B C 1
ATOM 8176 O O . CYS B 2 2 ? 166.021 158.253 101.863 1.00 167.72 2 CYS B O 1
ATOM 8179 N N . ARG B 2 3 ? 165.858 156.218 102.808 1.00 168.41 3 ARG B N 1
ATOM 8180 C CA . ARG B 2 3 ? 164.402 156.204 102.841 1.00 167.36 3 ARG B CA 1
ATOM 8181 C C . ARG B 2 3 ? 163.923 156.576 104.238 1.00 166.92 3 ARG B C 1
ATOM 8182 O O . ARG B 2 3 ? 164.061 155.786 105.177 1.00 166.84 3 ARG B O 1
ATOM 8190 N N . TYR B 2 4 ? 163.343 157.768 104.365 1.00 165.44 4 TYR B N 1
ATOM 8191 C CA . TYR B 2 4 ? 162.967 158.313 105.666 1.00 167.03 4 TYR B CA 1
ATOM 8192 C C . TYR B 2 4 ? 161.614 157.753 106.085 1.00 166.49 4 TYR B C 1
ATOM 8193 O O . TYR B 2 4 ? 160.605 157.980 105.412 1.00 167.46 4 TYR B O 1
ATOM 8202 N N . TRP B 2 5 ? 161.603 157.022 107.203 1.00 164.67 5 TRP B N 1
ATOM 8203 C CA . TRP B 2 5 ? 160.395 156.464 107.823 1.00 164.82 5 TRP B CA 1
ATOM 8204 C C . TRP B 2 5 ? 159.509 155.732 106.814 1.00 166.85 5 TRP B C 1
ATOM 8205 O O . TRP B 2 5 ? 158.280 155.808 106.860 1.00 162.31 5 TRP B O 1
ATOM 8216 N N . LEU B 2 6 ? 160.142 154.982 105.908 1.00 166.92 6 LEU B N 1
ATOM 8217 C CA . LEU B 2 6 ? 159.414 154.156 104.955 1.00 167.51 6 LEU B CA 1
ATOM 8218 C C . LEU B 2 6 ? 159.600 152.662 105.168 1.00 162.87 6 LEU B C 1
ATOM 8219 O O . LEU B 2 6 ? 158.839 151.877 104.593 1.00 164.51 6 LEU B O 1
ATOM 8224 N N . GLY B 2 7 ? 160.574 152.250 105.975 1.00 158.49 7 GLY B N 1
ATOM 8225 C CA . GLY B 2 7 ? 160.855 150.839 106.147 1.00 156.64 7 GLY B CA 1
ATOM 8226 C C . GLY B 2 7 ? 161.345 150.186 104.872 1.00 159.35 7 GLY B C 1
ATOM 8227 O O . GLY B 2 7 ? 160.876 149.108 104.497 1.00 159.82 7 GLY B O 1
ATOM 8228 N N . GLY B 2 8 ? 162.290 150.834 104.196 1.00 160.91 8 GLY B N 1
ATOM 8229 C CA . GLY B 2 8 ? 162.792 150.339 102.930 1.00 161.76 8 GLY B CA 1
ATOM 8230 C C . GLY B 2 8 ? 164.066 149.531 103.063 1.00 159.75 8 GLY B C 1
ATOM 8231 O O . GLY B 2 8 ? 164.027 148.380 103.506 1.00 157.46 8 GLY B O 1
ATOM 8232 N N . CYS B 2 9 ? 165.196 150.125 102.674 1.00 162.99 9 CYS B N 1
ATOM 8233 C CA . CYS B 2 9 ? 166.503 149.476 102.734 1.00 164.66 9 CYS B CA 1
ATOM 8234 C C . CYS B 2 9 ? 166.503 148.171 101.945 1.00 165.75 9 CYS B C 1
ATOM 8235 O O . CYS B 2 9 ? 166.303 148.181 100.725 1.00 165.61 9 CYS B O 1
ATOM 8238 N N . SER B 2 10 ? 166.730 147.049 102.630 1.00 164.98 10 SER B N 1
ATOM 8239 C CA . SER B 2 10 ? 166.784 145.720 102.020 1.00 164.76 10 SER B CA 1
ATOM 8240 C C . SER B 2 10 ? 167.856 145.618 100.941 1.00 165.35 10 SER B C 1
ATOM 8241 O O . SER B 2 10 ? 167.741 144.802 100.021 1.00 167.26 10 SER B O 1
ATOM 8244 N N . ALA B 2 11 ? 168.903 146.437 101.035 1.00 158.76 11 ALA B N 1
ATOM 8245 C CA . ALA B 2 11 ? 169.975 146.422 100.050 1.00 157.72 11 ALA B CA 1
ATOM 8246 C C . ALA B 2 11 ? 171.334 146.506 100.732 1.00 158.89 11 ALA B C 1
ATOM 8247 O O . ALA B 2 11 ? 171.425 146.427 101.961 1.00 155.24 11 ALA B O 1
ATOM 8249 N N . GLY B 2 12 ? 172.393 146.666 99.944 1.00 159.91 12 GLY B N 1
ATOM 8250 C CA . GLY B 2 12 ? 173.735 146.765 100.475 1.00 154.31 12 GLY B CA 1
ATOM 8251 C C . GLY B 2 12 ? 174.137 148.126 100.990 1.00 152.84 12 GLY B C 1
ATOM 8252 O O . GLY B 2 12 ? 175.267 148.292 101.457 1.00 148.16 12 GLY B O 1
ATOM 8253 N N . GLN B 2 13 ? 173.247 149.110 100.920 1.00 156.97 13 GLN B N 1
ATOM 8254 C CA . GLN B 2 13 ? 173.525 150.460 101.383 1.00 155.68 13 GLN B CA 1
ATOM 8255 C C . GLN B 2 13 ? 172.782 150.736 102.683 1.00 158.19 13 GLN B C 1
ATOM 8256 O O . GLN B 2 13 ? 171.858 150.016 103.071 1.00 160.49 13 GLN B O 1
ATOM 8262 N N . THR B 2 14 ? 173.202 151.800 103.356 1.00 158.66 14 THR B N 1
ATOM 8263 C CA . THR B 2 14 ? 172.571 152.265 104.577 1.00 161.73 14 THR B CA 1
ATOM 8264 C C . THR B 2 14 ? 171.659 153.447 104.256 1.00 160.67 14 THR B C 1
ATOM 8265 O O . THR B 2 14 ? 171.402 153.765 103.091 1.00 160.63 14 THR B O 1
ATOM 8269 N N . CYS B 2 15 ? 171.155 154.103 105.296 1.00 162.30 15 CYS B N 1
ATOM 8270 C CA . CYS B 2 15 ? 170.307 155.276 105.147 1.00 163.77 15 CYS B CA 1
ATOM 8271 C C . CYS B 2 15 ? 170.929 156.428 105.929 1.00 165.27 15 CYS B C 1
ATOM 8272 O O . CYS B 2 15 ? 171.612 156.207 106.933 1.00 164.83 15 CYS B O 1
ATOM 8275 N N . CYS B 2 16 ? 170.699 157.656 105.455 1.00 165.43 16 CYS B N 1
ATOM 8276 C CA . CYS B 2 16 ? 171.566 158.789 105.774 1.00 168.82 16 CYS B CA 1
ATOM 8277 C C . CYS B 2 16 ? 171.650 159.173 107.249 1.00 167.39 16 CYS B C 1
ATOM 8278 O O . CYS B 2 16 ? 172.701 158.998 107.875 1.00 161.07 16 CYS B O 1
ATOM 8281 N N . LYS B 2 17 ? 170.564 159.693 107.820 1.00 167.63 17 LYS B N 1
ATOM 8282 C CA . LYS B 2 17 ? 170.626 160.362 109.115 1.00 166.33 17 LYS B CA 1
ATOM 8283 C C . LYS B 2 17 ? 169.688 159.688 110.104 1.00 162.37 17 LYS B C 1
ATOM 8284 O O . LYS B 2 17 ? 168.508 159.485 109.806 1.00 160.09 17 LYS B O 1
ATOM 8290 N N . HIS B 2 18 ? 170.221 159.350 111.281 1.00 161.49 18 HIS B N 1
ATOM 8291 C CA . HIS B 2 18 ? 169.475 158.661 112.336 1.00 158.77 18 HIS B CA 1
ATOM 8292 C C . HIS B 2 18 ? 168.827 157.377 111.829 1.00 154.97 18 HIS B C 1
ATOM 8293 O O . HIS B 2 18 ? 167.831 156.912 112.392 1.00 156.12 18 HIS B O 1
ATOM 8300 N N . LEU B 2 19 ? 169.382 156.793 110.770 1.00 155.34 19 LEU B N 1
ATOM 8301 C CA . LEU B 2 19 ? 168.764 155.674 110.078 1.00 154.23 19 LEU B CA 1
ATOM 8302 C C . LEU B 2 19 ? 169.788 154.571 109.855 1.00 154.91 19 LEU B C 1
ATOM 8303 O O . LEU B 2 19 ? 170.854 154.810 109.281 1.00 159.50 19 LEU B O 1
ATOM 8308 N N . VAL B 2 20 ? 169.462 153.365 110.314 1.00 150.48 20 VAL B N 1
ATOM 8309 C CA . VAL B 2 20 ? 170.289 152.185 110.072 1.00 151.62 20 VAL B CA 1
ATOM 8310 C C . VAL B 2 20 ? 169.378 151.047 109.635 1.00 150.30 20 VAL B C 1
ATOM 8311 O O . VAL B 2 20 ? 168.209 150.986 110.028 1.00 150.54 20 VAL B O 1
ATOM 8315 N N . CYS B 2 21 ? 169.913 150.148 108.809 1.00 150.97 21 CYS B N 1
ATOM 8316 C CA . CYS B 2 21 ? 169.151 148.986 108.368 1.00 152.55 21 CYS B CA 1
ATOM 8317 C C . CYS B 2 21 ? 169.028 147.982 109.509 1.00 151.68 21 CYS B C 1
ATOM 8318 O O . CYS B 2 21 ? 169.744 148.085 110.510 1.00 145.89 21 CYS B O 1
ATOM 8321 N N . SER B 2 22 ? 168.132 147.012 109.371 1.00 155.00 22 SER B N 1
ATOM 8322 C CA . SER B 2 22 ? 167.779 146.103 110.455 1.00 155.37 22 SER B CA 1
ATOM 8323 C C . SER B 2 22 ? 168.320 144.703 110.182 1.00 157.01 22 SER B C 1
ATOM 8324 O O . SER B 2 22 ? 168.957 144.437 109.160 1.00 155.31 22 SER B O 1
ATOM 8327 N N . ARG B 2 23 ? 168.078 143.789 111.138 1.00 156.60 23 ARG B N 1
ATOM 8328 C CA . ARG B 2 23 ? 168.496 142.366 111.026 1.00 153.18 23 ARG B CA 1
ATOM 8329 C C . ARG B 2 23 ? 167.260 141.566 110.593 1.00 153.63 23 ARG B C 1
ATOM 8330 O O . ARG B 2 23 ? 166.155 142.145 110.666 1.00 153.54 23 ARG B O 1
ATOM 8338 N N . ARG B 2 24 ? 167.411 140.302 110.184 1.00 153.07 24 ARG B N 1
ATOM 8339 C CA . ARG B 2 24 ? 166.262 139.530 109.644 1.00 152.81 24 ARG B CA 1
ATOM 8340 C C . ARG B 2 24 ? 165.757 140.365 108.460 1.00 153.74 24 ARG B C 1
ATOM 8341 O O . ARG B 2 24 ? 166.611 140.752 107.632 1.00 154.45 24 ARG B O 1
ATOM 8349 N N . HIS B 2 25 ? 164.455 140.640 108.356 1.00 151.89 25 HIS B N 1
ATOM 8350 C CA . HIS B 2 25 ? 163.930 141.567 107.319 1.00 153.04 25 HIS B CA 1
ATOM 8351 C C . HIS B 2 25 ? 164.870 142.771 107.248 1.00 154.40 25 HIS B C 1
ATOM 8352 O O . HIS B 2 25 ? 165.278 143.224 108.326 1.00 156.10 25 HIS B O 1
ATOM 8359 N N . GLY B 2 26 ? 165.231 143.253 106.056 1.00 153.05 26 GLY B N 1
ATOM 8360 C CA . GLY B 2 26 ? 166.085 144.409 105.871 1.00 153.31 26 GLY B CA 1
ATOM 8361 C C . GLY B 2 26 ? 165.330 145.704 105.657 1.00 155.10 26 GLY B C 1
ATOM 8362 O O . GLY B 2 26 ? 164.909 146.007 104.539 1.00 155.15 26 GLY B O 1
ATOM 8363 N N . TRP B 2 27 ? 165.158 146.480 106.725 1.00 154.32 27 TRP B N 1
ATOM 8364 C CA . TRP B 2 27 ? 164.532 147.793 106.667 1.00 154.74 27 TRP B CA 1
ATOM 8365 C C . TRP B 2 27 ? 165.381 148.781 107.451 1.00 153.51 27 TRP B C 1
ATOM 8366 O O . TRP B 2 27 ? 165.971 148.431 108.476 1.00 151.01 27 TRP B O 1
ATOM 8377 N N . CYS B 2 28 ? 165.438 150.022 106.972 1.00 153.68 28 CYS B N 1
ATOM 8378 C CA . CYS B 2 28 ? 166.127 151.088 107.684 1.00 153.83 28 CYS B CA 1
ATOM 8379 C C . CYS B 2 28 ? 165.096 152.025 108.299 1.00 149.55 28 CYS B C 1
ATOM 8380 O O . CYS B 2 28 ? 164.135 152.432 107.638 1.00 148.86 28 CYS B O 1
ATOM 8383 N N . VAL B 2 29 ? 165.289 152.341 109.581 1.00 145.21 29 VAL B N 1
ATOM 8384 C CA . VAL B 2 29 ? 164.286 153.019 110.391 1.00 138.32 29 VAL B CA 1
ATOM 8385 C C . VAL B 2 29 ? 164.918 154.219 111.083 1.00 142.89 29 VAL B C 1
ATOM 8386 O O . VAL B 2 29 ? 166.139 154.373 111.119 1.00 149.03 29 VAL B O 1
ATOM 8390 N N . TRP B 2 30 ? 164.064 155.065 111.658 1.00 139.73 30 TRP B N 1
ATOM 8391 C CA . TRP B 2 30 ? 164.548 156.194 112.443 1.00 147.23 30 TRP B CA 1
ATOM 8392 C C . TRP B 2 30 ? 164.967 155.730 113.832 1.00 148.41 30 TRP B C 1
ATOM 8393 O O . TRP B 2 30 ? 164.286 156.015 114.821 1.00 150.62 30 TRP B O 1
ATOM 8404 N N . ASP B 2 31 ? 166.083 155.001 113.912 1.00 147.39 31 ASP B N 1
ATOM 8405 C CA . ASP B 2 31 ? 166.551 154.505 115.202 1.00 145.64 31 ASP B CA 1
ATOM 8406 C C . ASP B 2 31 ? 167.230 155.602 116.012 1.00 148.21 31 ASP B C 1
ATOM 8407 O O . ASP B 2 31 ? 167.127 155.623 117.244 1.00 148.95 31 ASP B O 1
ATOM 8412 N N . GLY B 2 32 ? 167.934 156.516 115.340 1.00 151.73 32 GLY B N 1
ATOM 8413 C CA . GLY B 2 32 ? 168.706 157.519 116.058 1.00 152.73 32 GLY B CA 1
ATOM 8414 C C . GLY B 2 32 ? 167.845 158.448 116.893 1.00 153.27 32 GLY B C 1
ATOM 8415 O O . GLY B 2 32 ? 168.147 158.708 118.060 1.00 153.82 32 GLY B O 1
ATOM 8416 N N . THR B 2 33 ? 166.761 158.955 116.311 1.00 153.10 33 THR B N 1
ATOM 8417 C CA . THR B 2 33 ? 165.857 159.851 117.016 1.00 155.68 33 THR B CA 1
ATOM 8418 C C . THR B 2 33 ? 164.430 159.531 116.599 1.00 159.87 33 THR B C 1
ATOM 8419 O O . THR B 2 33 ? 164.167 158.540 115.914 1.00 158.77 33 THR B O 1
ATOM 8423 N N . PHE B 2 34 ? 163.503 160.387 117.024 1.00 163.67 34 PHE B N 1
ATOM 8424 C CA . PHE B 2 34 ? 162.104 160.215 116.663 1.00 161.85 34 PHE B CA 1
ATOM 8425 C C . PHE B 2 34 ? 161.921 160.367 115.159 1.00 161.27 34 PHE B C 1
ATOM 8426 O O . PHE B 2 34 ? 162.631 161.135 114.504 1.00 162.26 34 PHE B O 1
ATOM 8434 N N . SER B 2 35 ? 160.967 159.619 114.613 1.00 160.78 35 SER B N 1
ATOM 8435 C CA . SER B 2 35 ? 160.693 159.645 113.181 1.00 160.70 35 SER B CA 1
ATOM 8436 C C . SER B 2 35 ? 160.184 161.013 112.739 1.00 163.78 35 SER B C 1
ATOM 8437 O O . SER B 2 35 ? 160.662 161.577 111.755 1.00 166.49 35 SER B O 1
#

Nearest PDB structures (foldseek):
  7we4-assembly1_A  TM=9.861E-01  e=0.000E+00  Homo sapiens
  7wel-assembly1_A  TM=9.854E-01  e=0.000E+00  Homo sapiens
  7wfr-assembly1_A  TM=9.842E-01  e=0.000E+00  Homo sapiens
  7wfw-assembly1_A  TM=9.858E-01  e=0.000E+00  Homo sapiens
  7xm9-assembly1_A  TM=9.550E-01  e=3.679E-87  Homo sapiens

InterPro domains:
  IPR001696 Voltage gated sodium channel, alpha subunit [PR00170] (1704-1723)
  IPR001696 Voltage gated sodium channel, alpha subunit [PR00170] (1739-1752)
  IPR005821 Ion transport domain [PF00520] (129-407)
  IPR005821 Ion transport domain [PF00520] (666-896)
  IPR005821 Ion transport domain [PF00520] (1151-1427)
  IPR005821 Ion transport domain [PF00520] (1476-1732)
  IPR010526 Sodium ion transport-associated domain [PF06512] (904-1147)
  IPR027359 Voltage-dependent channel domain superfamily [G3DSA:1.20.120.350] (122-230)
  IPR027359 Voltage-dependent channel domain superfamily [G3DSA:1.20.120.350] (655-769)
  IPR027359 Voltage-dependent channel domain superfamily [G3DSA:1.20.120.350] (1144-1270)
  IPR027359 Voltage-dependent channel domain superfamily [G3DSA:1.20.120.350] (1469-1594)
  IPR043203 Voltage-gated cation channel calcium and sodium [PTHR10037] (39-1905)
  IPR044564 Voltage-gated sodium channel alpha subunit, inactivation gate [cd13433] (1419-1471)
  IPR058542 SCN5A-like, C-terminal IQ motif [PF24609] (1844-1872)

B-factor: mean 65.83, std 41.55, range [5.58, 184.21]

GO terms:
  GO:0005886 plasma membrane (C, IDA)
  GO:0005248 voltage-gated sodium channel activity (F, IMP)
  GO:0086010 membrane depolarization during action potential (P, IMP)
  GO:0007600 sensory perception (P, TAS)
  GO:0005248 voltage-gated sodium channel activity (F, IDA)
  GO:0034765 regulation of monoatomic ion transmembrane transport (P, IDA)
  GO:0035725 sodium ion transmembrane transport (P, IDA)
  GO:0001518 voltage-gated sodium channel complex (C, IDA)
  GO:0002027 regulation of heart rate (P, IMP)
  GO:0055117 regulation of cardiac muscle contraction (P, IMP)
  GO:0060371 regulation of atrial cardiac muscle cell membrane depolarization (P, IMP)
  GO:0086016 AV node cell action potential (P, IMP)
  GO:0086043 bundle of His cell action potential (P, IMP)
  GO:0044325 transmembrane transporter binding (F, IPI)
  GO:0070062 extracellular exosome (C, HDA)

Organism: Homo sapiens (NCBI:txid9606)